Protein AF-0000000077783266 (afdb_homodimer)

Secondary structure (DSSP, 8-state):
-----SGGGS-HHHHHHHHHTS-HHHHHHGGGT-GGGTTGGGG-SEEEEEGGGSGGG-HHHHHHHHHHHHHH-TT---SEEEEE--SB--TTHHHHHHHHHHT--SEEEEE---EEE-TTT--EEE--EEPPGGGGG-SS-SEEEEESEEE---SS----TT--EEEEESPEESSTTHHHHHHHT-TT--EEEEE--TT--STT-S-SEEEEE-SS--EEEE-----S-----TT--EEEEEE-TT--EEEE--TTEEEEEEE--TT--EEEE---S-SS--TT-HHHHHHHHHHHHHTTT-SEEEE-HHHHHHHHHHHTTS-PPP-TT--EEEEEEEGGGGGGHHHHHTT-TT--EEEEEEE--TT--PPP------HHHHHT--EEEEEEE----HHHHHHHHHHHHH-TT--EEEEEEESS--SS-HHHHHHHHHTSPPSSTT-EEEEEEE--/-----SGGGS-HHHHHHHHHTS-HHHHHHGGGT-GGGTTGGGG-SEEEEEGGGSGGG-HHHHHHHHHHHHHH-TT---SEEEEE--SB--TTHHHHHHHHHHT--SEEEEE---EEE-TTT--EEE--EEPPGGGGG-SS-SEEEEESEEE---SS----TT--EEEEESPEESSTTHHHHHHHT-TT--EEEEE--TT--STT---SEEEEE-SS--EEEE-----S-----S---EEEEEE-TT--EEEE--TTEEEEEEE--TT--EEEE---S-SS--TT-HHHHHHHHHHHHHTTT-SEEEE-HHHHHHHHHHHTTS-PPP-TT--EEEEEEEGGGGGGHHHHHTT-TT--EEEEEEE--TT-----------HHHHHT--EEEEEEE----HHHHHHHHHHHHH-TT--EEEEEEESS--SS-HHHHHHHHHTSPPSSTT-EEEEEEE--

Organism: Raphanus sativus (NCBI:txid3726)

Solvent-accessible surface area (backbone atoms only — not comparable to full-atom values): 46534 Å² total; per-residue (Å²): 127,79,85,72,65,62,68,77,70,44,57,65,71,58,45,26,52,56,37,44,74,36,53,37,66,58,26,50,57,43,24,74,73,36,84,81,29,54,60,42,54,56,66,24,44,37,43,40,45,48,38,83,75,37,60,89,50,41,60,64,58,55,50,52,50,50,48,49,44,57,61,74,42,68,81,56,52,34,43,37,36,34,39,37,54,49,55,48,58,51,91,65,47,64,60,52,52,43,54,50,55,72,35,45,24,29,30,43,36,41,36,41,24,46,24,35,64,41,82,88,69,64,43,77,39,84,40,75,49,62,57,52,67,66,62,41,54,32,68,42,31,32,34,42,34,38,29,34,28,24,40,58,76,70,87,56,83,44,40,22,68,45,25,30,35,40,34,36,35,35,47,42,50,70,46,55,57,30,57,26,48,55,45,54,17,22,72,50,23,30,36,40,37,43,30,70,54,71,65,62,84,61,82,90,56,69,66,48,41,45,39,48,43,31,80,41,26,29,34,42,35,26,50,54,73,78,52,91,70,77,57,68,54,89,62,67,56,22,29,40,36,40,37,24,46,44,21,28,35,39,35,42,23,44,57,45,33,51,40,59,45,64,40,61,48,78,42,34,36,35,39,34,39,38,33,43,59,32,83,75,78,51,83,83,38,61,69,60,50,49,45,52,44,52,32,51,55,51,54,28,68,21,34,32,40,35,38,27,42,58,28,47,53,41,50,55,57,40,52,76,72,43,74,73,64,63,19,65,53,21,32,36,40,36,38,31,38,44,54,91,47,50,54,47,45,40,68,55,47,44,27,26,49,42,26,26,35,38,37,41,30,59,49,76,56,92,78,65,75,74,83,69,65,85,77,69,78,31,58,10,28,64,71,36,25,29,35,39,33,42,39,71,35,66,72,85,50,71,65,54,48,50,53,53,47,47,49,36,50,53,17,45,47,25,42,36,42,33,41,24,33,47,81,57,95,52,94,67,50,70,67,56,52,51,54,58,60,68,65,52,68,53,51,17,88,71,45,41,80,42,81,40,73,48,83,103,127,79,82,72,67,62,68,75,70,44,58,65,69,55,45,26,54,58,38,44,74,36,54,38,66,58,25,49,58,43,21,73,73,36,85,81,28,53,59,43,52,57,66,24,45,37,43,41,46,48,38,83,75,38,61,89,51,43,59,65,58,56,50,51,51,50,48,49,46,57,61,73,42,68,81,57,50,34,43,36,36,33,39,36,53,50,55,49,58,49,91,64,47,63,60,51,50,43,54,51,54,72,36,46,24,29,30,42,36,41,36,39,26,46,24,33,66,40,83,89,70,62,44,78,38,86,40,76,48,61,58,52,66,66,63,42,54,33,67,43,30,31,34,40,32,38,28,35,27,24,41,59,76,70,87,57,82,44,40,23,67,44,25,29,34,42,35,34,36,34,47,42,50,71,46,56,57,30,57,26,47,54,46,54,17,23,72,51,24,31,35,40,34,44,30,68,54,68,62,62,83,60,83,90,58,68,68,48,42,44,40,47,44,32,80,41,26,29,34,41,36,25,49,54,70,78,54,92,66,73,60,67,45,74,84,59,54,22,31,39,37,40,37,25,46,43,22,30,35,40,33,42,24,42,56,45,33,51,40,57,44,63,41,61,48,77,43,36,36,35,39,34,40,39,32,40,59,32,80,74,78,52,83,83,39,61,68,59,51,48,44,50,45,52,32,52,55,52,54,27,69,22,33,32,41,35,38,28,42,57,26,47,53,41,49,55,58,42,51,76,72,43,74,73,63,63,20,63,52,21,32,35,39,35,37,32,39,42,52,90,48,50,54,45,46,40,68,55,47,45,27,26,48,42,25,26,36,39,38,40,29,57,50,78,56,91,76,65,75,73,84,70,63,84,77,67,77,32,58,11,27,64,70,37,25,29,35,39,31,43,38,71,36,66,72,85,50,70,65,53,48,52,54,53,47,48,49,36,51,54,17,45,49,26,43,34,41,34,42,22,33,48,82,57,95,53,93,68,50,69,69,57,51,51,54,58,59,68,65,51,66,54,51,16,86,73,44,41,80,43,81,39,75,48,84,100

Nearest PDB structures (foldseek):
  1k5d-assembly1_C  TM=3.546E-01  e=2.169E-01  Schizosaccharomyces pombe
  5d3i-assembly1_A  TM=2.621E-01  e=6.698E-02  Mus musculus
  4kxf-assembly11_D  TM=2.596E-01  e=1.600E-03  Mus musculus
  2z81-assembly1_A  TM=3.121E-01  e=1.934E-01  Mus musculus
  5d3i-assembly1_A  TM=3.052E-01  e=2.991E-01  Mus musculus

InterPro domains:
  IPR001810 F-box domain [PF00646] (7-44)
  IPR001810 F-box domain [PS50181] (4-40)
  IPR006566 FBD domain [PF08387] (375-419)
  IPR006566 FBD domain [SM00579] (379-452)
  IPR036047 F-box-like domain superfamily [SSF81383] (3-56)
  IPR050232 F-box/LRR-repeat protein 13/AtMIF1-like [PTHR31900] (6-435)
  IPR053781 F-box/LRR-repeat protein 13-like, F-box domain [cd22160] (7-41)
  IPR055411 F-box/LRR-repeat protein 15/At3g58940/PEG3-like, LRR domain [PF24758] (130-255)

Structure (mmCIF, N/CA/C/O backbone):
data_AF-0000000077783266-model_v1
#
loop_
_entity.id
_entity.type
_entity.pdbx_description
1 polymer 'FBD-associated F-box protein At5g27750'
#
loop_
_atom_site.group_PDB
_atom_site.id
_atom_site.type_symbol
_atom_site.label_atom_id
_atom_site.label_alt_id
_atom_site.label_comp_id
_atom_site.label_asym_id
_a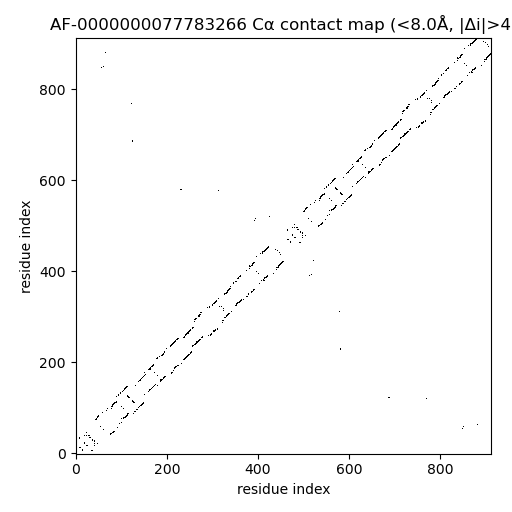tom_site.label_entity_id
_atom_site.label_seq_id
_atom_site.pdbx_PDB_ins_code
_atom_site.Cartn_x
_atom_site.Cartn_y
_atom_site.Cartn_z
_atom_site.occupancy
_atom_site.B_iso_or_equiv
_atom_site.auth_seq_id
_atom_site.auth_comp_id
_atom_site.auth_asym_id
_atom_site.auth_atom_id
_atom_site.pdbx_PDB_model_num
ATOM 1 N N . MET A 1 1 ? 19.672 -2.213 43.438 1 26.56 1 MET A N 1
ATOM 2 C CA . MET A 1 1 ? 20.766 -2.648 42.562 1 26.56 1 MET A CA 1
ATOM 3 C C . MET A 1 1 ? 20.703 -1.941 41.219 1 26.56 1 MET A C 1
ATOM 5 O O . MET A 1 1 ? 19.641 -1.866 40.594 1 26.56 1 MET A O 1
ATOM 9 N N . PRO A 1 2 ? 21.516 -0.961 40.844 1 36.72 2 PRO A N 1
ATOM 10 C CA . PRO A 1 2 ? 21.5 -0.165 39.625 1 36.72 2 PRO A CA 1
ATOM 11 C C . PRO A 1 2 ? 21.391 -1.023 38.375 1 36.72 2 PRO A C 1
ATOM 13 O O . PRO A 1 2 ? 21.891 -2.156 38.344 1 36.72 2 PRO A O 1
ATOM 16 N N . ARG A 1 3 ? 20.219 -1.166 37.781 1 40.56 3 ARG A N 1
ATOM 17 C CA . ARG A 1 3 ? 20 -2.037 36.625 1 40.56 3 ARG A CA 1
ATOM 18 C C . ARG A 1 3 ? 21.234 -2.07 35.719 1 40.56 3 ARG A C 1
ATOM 20 O O . ARG A 1 3 ? 21.703 -1.026 35.25 1 40.56 3 ARG A O 1
ATOM 27 N N . CYS A 1 4 ? 22.203 -2.809 35.938 1 37.25 4 CYS A N 1
ATOM 28 C CA . CYS A 1 4 ? 23.484 -3.08 35.312 1 37.25 4 CYS A CA 1
ATOM 29 C C . CYS A 1 4 ? 23.312 -3.291 33.812 1 37.25 4 CYS A C 1
ATOM 31 O O . CYS A 1 4 ? 22.547 -4.152 33.375 1 37.25 4 CYS A O 1
ATOM 33 N N . ASP A 1 5 ? 23.281 -2.215 32.969 1 49.34 5 ASP A N 1
ATOM 34 C CA . ASP A 1 5 ? 23.406 -2.221 31.531 1 49.34 5 ASP A CA 1
ATOM 35 C C . ASP A 1 5 ? 24.422 -3.26 31.062 1 49.34 5 ASP A C 1
ATOM 37 O O . ASP A 1 5 ? 25.625 -2.992 31.047 1 49.34 5 ASP A O 1
ATOM 41 N N . MET A 1 6 ? 24.234 -4.512 31.203 1 52.47 6 MET A N 1
ATOM 42 C CA . MET A 1 6 ? 25.078 -5.641 30.812 1 52.47 6 MET A CA 1
ATOM 43 C C . MET A 1 6 ? 25.562 -5.477 29.375 1 52.47 6 MET A C 1
ATOM 45 O O . MET A 1 6 ? 26.672 -5.91 29.047 1 52.47 6 MET A O 1
ATOM 49 N N . ILE A 1 7 ? 24.828 -4.875 28.609 1 56.84 7 ILE A N 1
ATOM 50 C CA . ILE A 1 7 ? 25.234 -4.789 27.203 1 56.84 7 ILE A CA 1
ATOM 51 C C . ILE A 1 7 ? 26.406 -3.824 27.062 1 56.84 7 ILE A C 1
ATOM 53 O O . ILE A 1 7 ? 27.312 -4.051 26.25 1 56.84 7 ILE A O 1
ATOM 57 N N . SER A 1 8 ? 26.453 -2.848 27.938 1 58.94 8 SER A N 1
ATOM 58 C CA . SER A 1 8 ? 27.531 -1.859 27.891 1 58.94 8 SER A CA 1
ATOM 59 C C . SER A 1 8 ? 28.859 -2.465 28.328 1 58.94 8 SER A C 1
ATOM 61 O O . SER A 1 8 ? 29.922 -1.907 28.047 1 58.94 8 SER A O 1
ATOM 63 N N . ALA A 1 9 ? 28.781 -3.646 28.984 1 61.06 9 ALA A N 1
ATOM 64 C CA . ALA A 1 9 ? 30 -4.305 29.422 1 61.06 9 ALA A CA 1
ATOM 65 C C . ALA A 1 9 ? 30.594 -5.16 28.297 1 61.06 9 ALA A C 1
ATOM 67 O O . ALA A 1 9 ? 31.734 -5.621 28.391 1 61.06 9 ALA A O 1
ATOM 68 N N . LEU A 1 10 ? 29.891 -5.332 27.281 1 62.03 10 LEU A N 1
ATOM 69 C CA . LEU A 1 10 ? 30.375 -6.164 26.188 1 62.03 10 LEU A CA 1
ATOM 70 C C . LEU A 1 10 ? 31.422 -5.426 25.359 1 62.03 10 LEU A C 1
ATOM 72 O O . LEU A 1 10 ? 31.438 -4.195 25.312 1 62.03 10 LEU A O 1
ATOM 76 N N . PRO A 1 11 ? 32.531 -6.273 24.953 1 68.62 11 PRO A N 1
ATOM 77 C CA . PRO A 1 11 ? 33.5 -5.645 24.062 1 68.62 11 PRO A CA 1
ATOM 78 C C . PRO A 1 11 ? 32.844 -4.938 22.875 1 68.62 11 PRO A C 1
ATOM 80 O O . PRO A 1 11 ? 31.781 -5.344 22.422 1 68.62 11 PRO A O 1
ATOM 83 N N . GLU A 1 12 ? 33.5 -3.848 22.453 1 68.88 12 GLU A N 1
ATOM 84 C CA . GLU A 1 12 ? 32.969 -2.961 21.406 1 68.88 12 GLU A CA 1
ATOM 85 C C . GLU A 1 12 ? 32.625 -3.738 20.141 1 68.88 12 GLU A C 1
ATOM 87 O O . GLU A 1 12 ? 31.578 -3.518 19.547 1 68.88 12 GLU A O 1
ATOM 92 N N . PRO A 1 13 ? 33.531 -4.734 19.859 1 66.69 13 PRO A N 1
ATOM 93 C CA . PRO A 1 13 ? 33.188 -5.457 18.625 1 66.69 13 PRO A CA 1
ATOM 94 C C . PRO A 1 13 ? 31.891 -6.238 18.719 1 66.69 13 PRO A C 1
ATOM 96 O O . PRO A 1 13 ? 31.156 -6.344 17.734 1 66.69 13 PRO A O 1
ATOM 99 N N . LEU A 1 14 ? 31.672 -6.684 19.844 1 67.69 14 LEU A N 1
ATOM 100 C CA . LEU A 1 14 ? 30.453 -7.453 20.031 1 67.69 14 LEU A CA 1
ATOM 101 C C . LEU A 1 14 ? 29.219 -6.539 20.031 1 67.69 14 LEU A C 1
ATOM 103 O O . LEU A 1 14 ? 28.172 -6.902 19.5 1 67.69 14 LEU A O 1
ATOM 107 N N . ILE A 1 15 ? 29.422 -5.406 20.641 1 66.69 15 ILE A N 1
ATOM 108 C CA . ILE A 1 15 ? 28.312 -4.453 20.688 1 66.69 15 ILE A CA 1
ATOM 109 C C . ILE A 1 15 ? 27.984 -4.008 19.266 1 66.69 15 ILE A C 1
ATOM 111 O O . ILE A 1 15 ? 26.812 -3.961 18.891 1 66.69 15 ILE A O 1
ATOM 115 N N . THR A 1 16 ? 29.031 -3.842 18.516 1 68.88 16 THR A N 1
ATOM 116 C CA . THR A 1 16 ? 28.828 -3.398 17.141 1 68.88 16 THR A CA 1
ATOM 117 C C . THR A 1 16 ? 28.109 -4.473 16.328 1 68.88 16 THR A C 1
ATOM 119 O O . THR A 1 16 ? 27.266 -4.16 15.484 1 68.88 16 THR A O 1
ATOM 122 N N . LYS A 1 17 ? 28.453 -5.648 16.703 1 68.25 17 LYS A N 1
ATOM 123 C CA . LYS A 1 17 ? 27.812 -6.758 16 1 68.25 17 LYS A CA 1
ATOM 124 C C . LYS A 1 17 ? 26.328 -6.824 16.328 1 68.25 17 LYS A C 1
ATOM 126 O O . LYS A 1 17 ? 25.5 -7.02 15.438 1 68.25 17 LYS A O 1
ATOM 131 N N . ILE A 1 18 ? 26.031 -6.609 17.547 1 65.31 18 ILE A N 1
ATOM 132 C CA . ILE A 1 18 ? 24.641 -6.637 17.984 1 65.31 18 ILE A CA 1
ATOM 133 C C . ILE A 1 18 ? 23.875 -5.512 17.297 1 65.31 18 ILE A C 1
ATOM 135 O O . ILE A 1 18 ? 22.75 -5.727 16.812 1 65.31 18 ILE A O 1
ATOM 139 N N . LEU A 1 19 ? 24.531 -4.414 17.234 1 71.06 19 LEU A N 1
ATOM 140 C CA . LEU A 1 19 ? 23.875 -3.234 16.688 1 71.06 19 LEU A CA 1
ATOM 141 C C . LEU A 1 19 ? 23.672 -3.375 15.18 1 71.06 19 LEU A C 1
ATOM 143 O O . LEU A 1 19 ? 22.766 -2.76 14.609 1 71.06 19 LEU A O 1
ATOM 147 N N . SER A 1 20 ? 24.438 -4.27 14.633 1 68.5 20 SER A N 1
ATOM 148 C CA . SER A 1 20 ? 24.359 -4.449 13.18 1 68.5 20 SER A CA 1
ATOM 149 C C . SER A 1 20 ? 23.078 -5.164 12.781 1 68.5 20 SER A C 1
ATOM 151 O O . SER A 1 20 ? 22.656 -5.094 11.625 1 68.5 20 SER A O 1
ATOM 153 N N . TYR A 1 21 ? 22.516 -5.742 13.812 1 64.38 21 TYR A N 1
ATOM 154 C CA . TYR A 1 21 ? 21.297 -6.48 13.531 1 64.38 21 TYR A CA 1
ATOM 155 C C . TYR A 1 21 ? 20.062 -5.598 13.727 1 64.38 21 TYR A C 1
ATOM 157 O O . TYR A 1 21 ? 18.938 -6.008 13.43 1 64.38 21 TYR A O 1
ATOM 165 N N . LEU A 1 22 ? 20.375 -4.484 14.156 1 65.81 22 LEU A N 1
ATOM 166 C CA . LEU A 1 22 ? 19.266 -3.57 14.43 1 65.81 22 LEU A CA 1
ATOM 167 C C . LEU A 1 22 ? 19.172 -2.506 13.344 1 65.81 22 LEU A C 1
ATOM 169 O O . LEU A 1 22 ? 20.172 -2.102 12.766 1 65.81 22 LEU A O 1
ATOM 173 N N . PRO A 1 23 ? 17.828 -2.229 13.109 1 67.44 23 PRO A N 1
ATOM 174 C CA . PRO A 1 23 ? 17.719 -1.029 12.273 1 67.44 23 PRO A CA 1
ATOM 175 C C . PRO A 1 23 ? 18.5 0.156 12.844 1 67.44 23 PRO A C 1
ATOM 177 O O . PRO A 1 23 ? 18.625 0.287 14.062 1 67.44 23 PRO A O 1
ATOM 180 N N . THR A 1 24 ? 19.125 0.88 11.914 1 73.12 24 THR A N 1
ATOM 181 C CA . THR A 1 24 ? 20.016 1.979 12.273 1 73.12 24 THR A CA 1
ATOM 182 C C . THR A 1 24 ? 19.359 2.896 13.297 1 73.12 24 THR A C 1
ATOM 184 O O . THR A 1 24 ? 20.016 3.367 14.234 1 73.12 24 THR A O 1
ATOM 187 N N . LYS A 1 25 ? 18.078 3.061 13.227 1 71.31 25 LYS A N 1
ATOM 188 C CA . LYS A 1 25 ? 17.359 3.924 14.164 1 71.31 25 LYS A CA 1
ATOM 189 C C . LYS A 1 25 ? 17.547 3.445 15.602 1 71.31 25 LYS A C 1
ATOM 191 O O . LYS A 1 25 ? 17.781 4.254 16.5 1 71.31 25 LYS A O 1
ATOM 196 N N . HIS A 1 26 ? 17.484 2.174 15.656 1 67.69 26 HIS A N 1
ATOM 197 C CA . HIS A 1 26 ? 17.609 1.614 17 1 67.69 26 HIS A CA 1
ATOM 198 C C . HIS A 1 26 ? 19.062 1.688 17.484 1 67.69 26 HIS A C 1
ATOM 200 O O . HIS A 1 26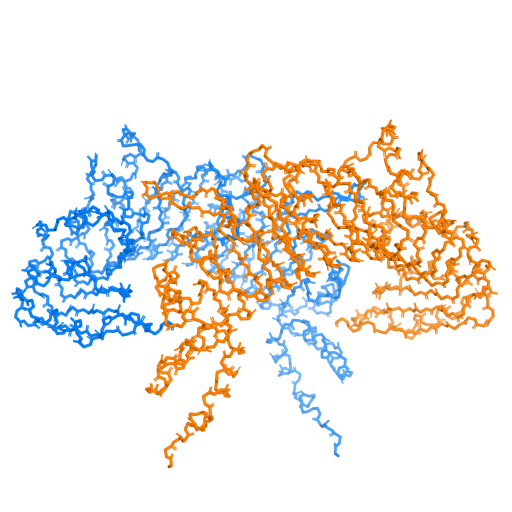 ? 19.297 1.911 18.672 1 67.69 26 HIS A O 1
ATOM 206 N N . SER A 1 27 ? 19.922 1.559 16.531 1 69.38 27 SER A N 1
ATOM 207 C CA . SER A 1 27 ? 21.328 1.685 16.891 1 69.38 27 SER A CA 1
ATOM 208 C C . SER A 1 27 ? 21.656 3.092 17.391 1 69.38 27 SER A C 1
ATOM 210 O O . SER A 1 27 ? 22.391 3.26 18.359 1 69.38 27 SER A O 1
ATOM 212 N N . VAL A 1 28 ? 21 4.02 16.781 1 68.75 28 VAL A N 1
ATOM 213 C CA . VAL A 1 28 ? 21.234 5.422 17.125 1 68.75 28 VAL A CA 1
ATOM 214 C C . VAL A 1 28 ? 20.641 5.715 18.5 1 68.75 28 VAL A C 1
ATOM 216 O O . VAL A 1 28 ? 21.25 6.445 19.297 1 68.75 28 VAL A O 1
ATOM 219 N N . THR A 1 29 ? 19.531 5.109 18.672 1 68.12 29 THR A N 1
ATOM 220 C CA . THR A 1 29 ? 18.859 5.367 19.938 1 68.12 29 THR A CA 1
ATOM 221 C C . THR A 1 29 ? 19.703 4.867 21.109 1 68.12 29 THR A C 1
ATOM 223 O O . THR A 1 29 ? 19.594 5.375 22.219 1 68.12 29 THR A O 1
ATOM 226 N N . THR A 1 30 ? 20.5 3.916 20.812 1 64.75 30 THR A N 1
ATOM 227 C CA . THR A 1 30 ? 21.344 3.398 21.875 1 64.75 30 THR A CA 1
ATOM 228 C C . THR A 1 30 ? 22.391 4.434 22.297 1 64.75 30 THR A C 1
ATOM 230 O O . THR A 1 30 ? 22.984 4.324 23.359 1 64.75 30 THR A O 1
ATOM 233 N N . SER A 1 31 ? 22.547 5.461 21.453 1 63.69 31 SER A N 1
ATOM 234 C CA . SER A 1 31 ? 23.562 6.477 21.703 1 63.69 31 SER A CA 1
ATOM 235 C C . SER A 1 31 ? 23.25 7.262 22.969 1 63.69 31 SER A C 1
ATOM 237 O O . SER A 1 31 ? 24.125 7.883 23.562 1 63.69 31 SER A O 1
ATOM 239 N N . VAL A 1 32 ? 21.953 7.156 23.312 1 59.75 32 VAL A N 1
ATOM 240 C CA . VAL A 1 32 ? 21.547 7.961 24.453 1 59.75 32 VAL A CA 1
ATOM 241 C C . VAL A 1 32 ? 21.688 7.152 25.734 1 59.75 32 VAL A C 1
ATOM 243 O O . VAL A 1 32 ? 21.562 7.691 26.844 1 59.75 32 VAL A O 1
ATOM 246 N N . LEU A 1 33 ? 21.969 5.879 25.562 1 56.41 33 LEU A N 1
ATOM 247 C CA . LEU A 1 33 ? 21.984 5 26.719 1 56.41 33 LEU A CA 1
ATOM 248 C C . LEU A 1 33 ? 23.219 5.234 27.578 1 56.41 33 LEU A C 1
ATOM 250 O O . LEU A 1 33 ? 23.156 5.188 28.797 1 56.41 33 LEU A O 1
ATOM 254 N N . SER A 1 34 ? 24.375 5.375 26.906 1 60.31 34 SER A N 1
ATOM 255 C CA . SER A 1 34 ? 25.625 5.621 27.625 1 60.31 34 SER A CA 1
ATOM 256 C C . SER A 1 34 ? 26.594 6.422 26.766 1 60.31 34 SER A C 1
ATOM 258 O O . SER A 1 34 ? 26.469 6.473 25.531 1 60.31 34 SER A O 1
ATOM 260 N N . THR A 1 35 ? 27.391 7.262 27.359 1 63.53 35 THR A N 1
ATOM 261 C CA . THR A 1 35 ? 28.422 8.023 26.672 1 63.53 35 THR A CA 1
ATOM 262 C C . THR A 1 35 ? 29.266 7.109 25.797 1 63.53 35 THR A C 1
ATOM 264 O O . THR A 1 35 ? 29.766 7.531 24.734 1 63.53 35 THR A O 1
ATOM 267 N N . ARG A 1 36 ? 29.375 5.848 26.219 1 64.56 36 ARG A N 1
ATOM 268 C CA . ARG A 1 36 ? 30.172 4.891 25.469 1 64.56 36 ARG A CA 1
ATOM 269 C C . ARG A 1 36 ? 29.5 4.543 24.141 1 64.56 36 ARG A C 1
ATOM 271 O O . ARG A 1 36 ? 30.156 4.191 23.172 1 64.56 36 ARG A O 1
ATOM 278 N N . TRP A 1 37 ? 28.219 4.812 24.234 1 63.22 37 TRP A N 1
ATOM 279 C CA . TRP A 1 37 ? 27.453 4.34 23.094 1 63.22 37 TRP A CA 1
ATOM 280 C C . TRP A 1 37 ? 27.219 5.461 22.078 1 63.22 37 TRP A C 1
ATOM 282 O O . TRP A 1 37 ? 26.656 5.234 21.016 1 63.22 37 TRP A O 1
ATOM 292 N N . LYS A 1 38 ? 27.703 6.562 22.438 1 67.19 38 LYS A N 1
ATOM 293 C CA . LYS A 1 38 ? 27.359 7.766 21.688 1 67.19 38 LYS A CA 1
ATOM 294 C C . LYS A 1 38 ? 27.734 7.617 20.203 1 67.19 38 LYS A C 1
ATOM 296 O O . LYS A 1 38 ? 26.969 8.016 19.328 1 67.19 38 LYS A O 1
ATOM 301 N N . ASN A 1 39 ? 28.953 6.844 19.938 1 67.19 39 ASN A N 1
ATOM 302 C CA . ASN A 1 39 ? 29.422 6.805 18.562 1 67.19 39 ASN A CA 1
ATOM 303 C C . ASN A 1 39 ? 29.5 5.375 18.031 1 67.19 39 ASN A C 1
ATOM 305 O O . ASN A 1 39 ? 30.016 5.137 16.938 1 67.19 39 ASN A O 1
ATOM 309 N N . LEU A 1 40 ? 28.938 4.508 18.812 1 71.31 40 LEU A N 1
ATOM 310 C CA . LEU A 1 40 ? 29.094 3.109 18.438 1 71.31 40 LEU A CA 1
ATOM 311 C C . LEU A 1 40 ? 28.328 2.807 17.156 1 71.31 40 LEU A C 1
ATOM 313 O O . LEU A 1 40 ? 28.734 1.938 16.375 1 71.31 40 LEU A O 1
ATOM 317 N N . TRP A 1 41 ? 27.281 3.521 17.062 1 69.19 41 TRP A N 1
ATOM 318 C CA . TRP A 1 41 ? 26.469 3.277 15.867 1 69.19 41 TRP A CA 1
ATOM 319 C C . TRP A 1 41 ? 27.266 3.617 14.602 1 69.19 41 TRP A C 1
ATOM 321 O O . TRP A 1 41 ? 27 3.072 13.531 1 69.19 41 TRP A O 1
ATOM 331 N N . LEU A 1 42 ? 28.312 4.336 14.773 1 71.19 42 LEU A N 1
ATOM 332 C CA . LEU A 1 42 ? 29.125 4.758 13.648 1 71.19 42 LEU A CA 1
ATOM 333 C C . LEU A 1 42 ? 30.094 3.648 13.242 1 71.19 42 LEU A C 1
ATOM 335 O O . LEU A 1 42 ? 30.656 3.682 12.141 1 71.19 42 LEU A O 1
ATOM 339 N N . THR A 1 43 ? 30.219 2.676 14.008 1 70.25 43 THR A N 1
ATOM 340 C CA . THR A 1 43 ? 31.188 1.63 13.727 1 70.25 43 THR A CA 1
ATOM 341 C C . THR A 1 43 ? 30.484 0.347 13.281 1 70.25 43 THR A C 1
ATOM 343 O O . THR A 1 43 ? 31.141 -0.662 13.008 1 70.25 43 THR A O 1
ATOM 346 N N . VAL A 1 44 ? 29.25 0.384 13.188 1 73.75 44 VAL A N 1
ATOM 347 C CA . VAL A 1 44 ? 28.484 -0.77 12.727 1 73.75 44 VAL A CA 1
ATOM 348 C C . VAL A 1 44 ? 28.625 -0.914 11.211 1 73.75 44 VAL A C 1
ATOM 350 O O . VAL A 1 44 ? 28.391 0.036 10.461 1 73.75 44 VAL A O 1
ATOM 353 N N . PRO A 1 45 ? 29.109 -2.102 10.781 1 78.5 45 PRO A N 1
ATOM 354 C CA . PRO A 1 45 ? 29.328 -2.266 9.344 1 78.5 45 PRO A CA 1
ATOM 355 C C . PRO A 1 45 ? 28.031 -2.486 8.57 1 78.5 45 PRO A C 1
ATOM 357 O O . PRO A 1 45 ? 27.969 -3.355 7.699 1 78.5 45 PRO A O 1
ATOM 360 N N . ALA A 1 46 ? 26.969 -2.035 9.055 1 81.94 46 ALA A N 1
ATOM 361 C CA . ALA A 1 46 ? 25.672 -2.117 8.375 1 81.94 46 ALA A CA 1
ATOM 362 C C . ALA A 1 46 ? 24.906 -0.801 8.492 1 81.94 46 ALA A C 1
ATOM 364 O O . ALA A 1 46 ? 24.969 -0.131 9.531 1 81.94 46 ALA A O 1
ATOM 365 N N . LEU A 1 47 ? 24.359 -0.469 7.406 1 83.44 47 LEU A N 1
ATOM 366 C CA . LEU A 1 47 ? 23.531 0.738 7.363 1 83.44 47 LEU A CA 1
ATOM 367 C C . LEU A 1 47 ? 22.141 0.427 6.852 1 83.44 47 LEU A C 1
ATOM 369 O O . LEU A 1 47 ? 21.953 0.081 5.68 1 83.44 47 LEU A O 1
ATOM 373 N N . VAL A 1 48 ? 21.219 0.324 7.742 1 86 48 VAL A N 1
ATOM 374 C CA . VAL A 1 48 ? 19.812 0.15 7.367 1 86 48 VAL A CA 1
ATOM 375 C C . VAL A 1 48 ? 19.031 1.402 7.734 1 86 48 VAL A C 1
ATOM 377 O O . VAL A 1 48 ? 18.766 1.655 8.914 1 86 48 VAL A O 1
ATOM 380 N N . LEU A 1 49 ? 18.703 2.172 6.695 1 85.38 49 LEU A N 1
ATOM 381 C CA . LEU A 1 49 ? 18.062 3.465 6.914 1 85.38 49 LEU A CA 1
ATOM 382 C C . LEU A 1 49 ? 16.719 3.523 6.223 1 85.38 49 LEU A C 1
ATOM 384 O O . LEU A 1 49 ? 16.594 3.17 5.047 1 85.38 49 LEU A O 1
ATOM 388 N N . ASN A 1 50 ? 15.68 3.889 6.93 1 83.25 50 ASN A N 1
ATOM 389 C CA . ASN A 1 50 ? 14.344 4.199 6.426 1 83.25 50 ASN A CA 1
ATOM 390 C C . ASN A 1 50 ? 13.914 5.609 6.809 1 83.25 50 ASN A C 1
ATOM 392 O O . ASN A 1 50 ? 13.844 5.941 7.996 1 83.25 50 ASN A O 1
ATOM 396 N N . ARG A 1 51 ? 13.664 6.402 5.844 1 81.5 51 ARG A N 1
ATOM 397 C CA . ARG A 1 51 ? 13.273 7.793 6.074 1 81.5 51 ARG A CA 1
ATOM 398 C C . ARG A 1 51 ? 12.125 7.883 7.066 1 81.5 51 ARG A C 1
ATOM 400 O O . ARG A 1 51 ? 12.078 8.797 7.891 1 81.5 51 ARG A O 1
ATOM 407 N N . ARG A 1 52 ? 11.242 6.906 7.047 1 74.56 52 ARG A N 1
ATOM 408 C CA . ARG A 1 52 ? 10.055 6.922 7.898 1 74.56 52 ARG A CA 1
ATOM 409 C C . ARG A 1 52 ? 10.43 6.762 9.367 1 74.56 52 ARG A C 1
ATOM 411 O O . ARG A 1 52 ? 9.633 7.066 10.258 1 74.56 52 ARG A O 1
ATOM 418 N N . ASP A 1 53 ? 11.641 6.363 9.531 1 72.69 53 ASP A N 1
ATOM 419 C CA . ASP A 1 53 ? 12.078 6.141 10.898 1 72.69 53 ASP A CA 1
ATOM 420 C C . ASP A 1 53 ? 12.594 7.434 11.531 1 72.69 53 ASP A C 1
ATOM 422 O O . ASP A 1 53 ? 12.836 7.492 12.734 1 72.69 53 ASP A O 1
ATOM 426 N N . PHE A 1 54 ? 12.75 8.414 10.648 1 72.69 54 PHE A N 1
ATOM 427 C CA . PHE A 1 54 ? 13.297 9.672 11.148 1 72.69 54 PHE A CA 1
ATOM 428 C C . PHE A 1 54 ? 12.18 10.617 11.57 1 72.69 54 PHE A C 1
ATOM 430 O O . PHE A 1 54 ? 11.078 10.578 11.008 1 72.69 54 PHE A O 1
ATOM 437 N N . PRO A 1 55 ? 12.562 11.258 12.539 1 63.28 55 PRO A N 1
ATOM 438 C CA . PRO A 1 55 ? 11.562 12.219 13.008 1 63.28 55 PRO A CA 1
ATOM 439 C C . PRO A 1 55 ? 10.984 13.07 11.875 1 63.28 55 PRO A C 1
ATOM 441 O O . PRO A 1 55 ? 11.742 13.68 11.117 1 63.28 55 PRO A O 1
ATOM 444 N N . TYR A 1 56 ? 9.852 13.039 11.773 1 62.28 56 TYR A N 1
ATOM 445 C CA . TYR A 1 56 ? 9.023 13.859 10.891 1 62.28 56 TYR A CA 1
ATOM 446 C C . TYR A 1 56 ? 9.414 13.648 9.43 1 62.28 56 TYR A C 1
ATOM 448 O O . TYR A 1 56 ? 9.031 14.438 8.562 1 62.28 56 TYR A O 1
ATOM 456 N N . GLY A 1 57 ? 10.305 12.727 9.203 1 58.34 57 GLY A N 1
ATOM 457 C CA . GLY A 1 57 ? 10.695 12.406 7.844 1 58.34 57 GLY A CA 1
ATOM 458 C C . GLY A 1 57 ? 11.477 13.523 7.172 1 58.34 57 GLY A C 1
ATOM 459 O O . GLY A 1 57 ? 11.453 13.656 5.945 1 58.34 57 GLY A O 1
ATOM 460 N N . GLN A 1 58 ? 12.102 14.359 7.965 1 70.19 58 GLN A N 1
ATOM 461 C CA . GLN A 1 58 ? 12.766 15.547 7.43 1 70.19 58 GLN A CA 1
ATOM 462 C C . GLN A 1 58 ? 14.047 15.172 6.691 1 70.19 58 GLN A C 1
ATOM 464 O O . GLN A 1 58 ? 14.914 14.492 7.242 1 70.19 58 GLN A O 1
ATOM 469 N N . ASP A 1 59 ? 14.133 15.633 5.488 1 74.75 59 ASP A N 1
ATOM 470 C CA . ASP A 1 59 ? 15.25 15.352 4.594 1 74.75 59 ASP A CA 1
ATOM 471 C C . ASP A 1 59 ? 16.578 15.695 5.258 1 74.75 59 ASP A C 1
ATOM 473 O O . ASP A 1 59 ? 17.547 14.93 5.168 1 74.75 59 ASP A O 1
ATOM 477 N N . GLN A 1 60 ? 16.578 16.703 6.012 1 73.56 60 GLN A N 1
ATOM 478 C CA . GLN A 1 60 ? 17.828 17.203 6.574 1 73.56 60 GLN A CA 1
ATOM 479 C C . GLN A 1 60 ? 18.359 16.266 7.664 1 73.56 60 GLN A C 1
ATOM 481 O O . GLN A 1 60 ? 19.562 16.094 7.805 1 73.56 60 GLN A O 1
ATOM 486 N N . VAL A 1 61 ? 17.469 15.664 8.297 1 75.38 61 VAL A N 1
ATOM 487 C CA . VAL A 1 61 ? 17.875 14.766 9.375 1 75.38 61 VAL A CA 1
ATOM 488 C C . VAL A 1 61 ? 18.516 13.516 8.781 1 75.38 61 VAL A C 1
ATOM 490 O O . VAL A 1 61 ? 19.562 13.055 9.258 1 75.38 61 VAL A O 1
ATOM 493 N N . VAL A 1 62 ? 17.906 13.094 7.789 1 78.75 62 VAL A N 1
ATOM 494 C CA . VAL A 1 62 ? 18.406 11.891 7.125 1 78.75 62 VAL A CA 1
ATOM 495 C C . VAL A 1 62 ? 19.781 12.156 6.551 1 78.75 62 VAL A C 1
ATOM 497 O O . VAL A 1 62 ? 20.703 11.359 6.746 1 78.75 62 VAL A O 1
ATOM 500 N N . LEU A 1 63 ? 19.922 13.266 5.91 1 81.25 63 LEU A N 1
ATOM 501 C CA . LEU A 1 63 ? 21.188 13.586 5.266 1 81.25 63 LEU A CA 1
ATOM 502 C C . LEU A 1 63 ? 22.281 13.82 6.301 1 81.25 63 LEU A C 1
ATOM 504 O O . LEU A 1 63 ? 23.422 13.391 6.117 1 81.25 63 LEU A O 1
ATOM 508 N N . SER A 1 64 ? 21.953 14.508 7.281 1 77.81 64 SER A N 1
ATOM 509 C CA . SER A 1 64 ? 22.922 14.758 8.344 1 77.81 64 SER A CA 1
ATOM 510 C C . SER A 1 64 ? 23.406 13.461 8.969 1 77.81 64 SER A C 1
ATOM 512 O O . SER A 1 64 ? 24.594 13.305 9.266 1 77.81 64 SER A O 1
ATOM 514 N N . PHE A 1 65 ? 22.531 12.672 9.172 1 78.94 65 PHE A N 1
ATOM 515 C CA . PHE A 1 65 ? 22.859 11.359 9.711 1 78.94 65 PHE A CA 1
ATOM 516 C C . PHE A 1 65 ? 23.812 10.609 8.789 1 78.94 65 PHE A C 1
ATOM 518 O O . PHE A 1 65 ? 24.828 10.07 9.242 1 78.94 65 PHE A O 1
ATOM 525 N N . LEU A 1 66 ? 23.438 10.602 7.586 1 82.12 66 LEU A N 1
ATOM 526 C CA . LEU A 1 66 ? 24.281 9.914 6.609 1 82.12 66 LEU A CA 1
ATOM 527 C C . LEU A 1 66 ? 25.672 10.539 6.551 1 82.12 66 LEU A C 1
ATOM 529 O O . LEU A 1 66 ? 26.672 9.828 6.508 1 82.12 66 LEU A O 1
ATOM 533 N N . ASP A 1 67 ? 25.703 11.773 6.59 1 83.19 67 ASP A N 1
ATOM 534 C CA . ASP A 1 67 ? 26.984 12.477 6.527 1 83.19 67 ASP A CA 1
ATOM 535 C C . ASP A 1 67 ? 27.859 12.133 7.727 1 83.19 67 ASP A C 1
ATOM 537 O O . ASP A 1 67 ? 29.062 11.898 7.578 1 83.19 67 ASP A O 1
ATOM 541 N N . ARG A 1 68 ? 27.297 12.086 8.781 1 77.94 68 ARG A N 1
ATOM 542 C CA . ARG A 1 68 ? 28.047 11.758 9.984 1 77.94 68 ARG A CA 1
ATOM 543 C C . ARG A 1 68 ? 28.625 10.352 9.914 1 77.94 68 ARG A C 1
ATOM 545 O O . ARG A 1 68 ? 29.766 10.109 10.312 1 77.94 68 ARG A O 1
ATOM 552 N N . LEU A 1 69 ? 27.797 9.516 9.492 1 79.31 69 LEU A N 1
ATOM 553 C CA . LEU A 1 69 ? 28.219 8.133 9.344 1 79.31 69 LEU A CA 1
ATOM 554 C C . LEU A 1 69 ? 29.375 8.023 8.344 1 79.31 69 LEU A C 1
ATOM 556 O O . LEU A 1 69 ? 30.375 7.355 8.609 1 79.31 69 LEU A O 1
ATOM 560 N N . LEU A 1 70 ? 29.219 8.75 7.27 1 83 70 LEU A N 1
ATOM 561 C CA . LEU A 1 70 ? 30.188 8.633 6.188 1 83 70 LEU A CA 1
ATOM 562 C C . LEU A 1 70 ? 31.484 9.359 6.535 1 83 70 LEU A C 1
ATOM 564 O O . LEU A 1 70 ? 32.562 8.984 6.062 1 83 70 LEU A O 1
ATOM 568 N N . ASP A 1 71 ? 31.391 10.289 7.449 1 81 71 ASP A N 1
ATOM 569 C CA . ASP A 1 71 ? 32.562 11.086 7.824 1 81 71 ASP A CA 1
ATOM 570 C C . ASP A 1 71 ? 33.344 10.406 8.945 1 81 71 ASP A C 1
ATOM 572 O O . ASP A 1 71 ? 34.562 10.633 9.086 1 81 71 ASP A O 1
ATOM 576 N N . PHE A 1 72 ? 32.719 9.844 9.867 1 75.94 72 PHE A N 1
ATOM 577 C CA . PHE A 1 72 ? 33.344 9.328 11.078 1 75.94 72 PHE A CA 1
ATOM 578 C C . PHE A 1 72 ? 34.438 8.344 10.75 1 75.94 72 PHE A C 1
ATOM 580 O O . PHE A 1 72 ? 35.562 8.461 11.273 1 75.94 72 PHE A O 1
ATOM 587 N N . ASN A 1 73 ? 34.25 7.293 9.906 1 73.31 73 ASN A N 1
ATOM 588 C CA . ASN A 1 73 ? 35.281 6.312 9.539 1 73.31 73 ASN A CA 1
ATOM 589 C C . ASN A 1 73 ? 35.188 5.949 8.062 1 73.31 73 ASN A C 1
ATOM 591 O O . ASN A 1 73 ? 34.625 4.922 7.699 1 73.31 73 ASN A O 1
ATOM 595 N N . PRO A 1 74 ? 35.969 6.84 7.398 1 73.5 74 PRO A N 1
ATOM 596 C CA . PRO A 1 74 ? 35.844 6.629 5.953 1 73.5 74 PRO A CA 1
ATOM 597 C C . PRO A 1 74 ? 36.438 5.281 5.516 1 73.5 74 PRO A C 1
ATOM 599 O O . PRO A 1 74 ? 36.094 4.785 4.438 1 73.5 74 PRO A O 1
ATOM 602 N N . ASP A 1 75 ? 37.219 4.738 6.453 1 74.5 75 ASP A N 1
ATOM 603 C CA . ASP A 1 75 ? 37.875 3.494 6.051 1 74.5 75 ASP A CA 1
ATOM 604 C C . ASP A 1 75 ? 37.031 2.283 6.441 1 74.5 75 ASP A C 1
ATOM 606 O O . ASP A 1 75 ? 37.312 1.16 6.02 1 74.5 75 ASP A O 1
ATOM 610 N N . LEU A 1 76 ? 36 2.527 7.242 1 76.69 76 LEU A N 1
ATOM 611 C CA . LEU A 1 76 ? 35.156 1.42 7.652 1 76.69 76 LEU A CA 1
ATOM 612 C C . LEU A 1 76 ? 34.25 0.966 6.5 1 76.69 76 LEU A C 1
ATOM 614 O O . LEU A 1 76 ? 33.531 1.778 5.902 1 76.69 76 LEU A O 1
ATOM 618 N N . ARG A 1 77 ? 34.406 -0.321 6.223 1 79.19 77 ARG A N 1
ATOM 619 C CA . ARG A 1 77 ? 33.625 -0.874 5.129 1 79.19 77 ARG A CA 1
ATOM 620 C C . ARG A 1 77 ? 32.188 -1.165 5.586 1 79.19 77 ARG A C 1
ATOM 622 O O . ARG A 1 77 ? 31.984 -1.691 6.68 1 79.19 77 ARG A O 1
ATOM 629 N N . LEU A 1 78 ? 31.297 -0.738 4.82 1 84.38 78 LEU A N 1
ATOM 630 C CA . LEU A 1 78 ? 29.891 -1.065 5.047 1 84.38 78 LEU A CA 1
ATOM 631 C C . LEU A 1 78 ? 29.5 -2.352 4.32 1 84.38 78 LEU A C 1
ATOM 633 O O . LEU A 1 78 ? 29.391 -2.365 3.092 1 84.38 78 LEU A O 1
ATOM 637 N N . LEU A 1 79 ? 29.344 -3.412 5 1 87.38 79 LEU A N 1
ATOM 638 C CA . LEU A 1 79 ? 29.078 -4.703 4.375 1 87.38 79 LEU A CA 1
ATOM 639 C C . LEU A 1 79 ? 27.656 -4.762 3.83 1 87.38 79 LEU A C 1
ATOM 641 O O . LEU A 1 79 ? 27.438 -5.203 2.701 1 87.38 79 LEU A O 1
ATOM 645 N N . LYS A 1 80 ? 26.719 -4.309 4.621 1 91.38 80 LYS A N 1
ATOM 646 C CA . LYS A 1 80 ? 25.297 -4.336 4.234 1 91.38 80 LYS A CA 1
ATOM 647 C C . LYS A 1 80 ? 24.688 -2.943 4.32 1 91.38 80 LYS A C 1
ATOM 649 O O . LYS A 1 80 ? 24.734 -2.301 5.371 1 91.38 80 LYS A O 1
ATOM 654 N N . VAL A 1 81 ? 24.156 -2.502 3.195 1 92.75 81 VAL A N 1
ATOM 655 C CA . VAL A 1 81 ? 23.547 -1.177 3.145 1 92.75 81 VAL A CA 1
ATOM 656 C C . VAL A 1 81 ? 22.109 -1.283 2.604 1 92.75 81 VAL A C 1
ATOM 658 O O . VAL A 1 81 ? 21.891 -1.848 1.529 1 92.75 81 VAL A O 1
ATOM 661 N N . LYS A 1 82 ? 21.203 -0.894 3.334 1 93.69 82 LYS A N 1
ATOM 662 C CA . LYS A 1 82 ? 19.812 -0.78 2.912 1 93.69 82 LYS A CA 1
ATOM 663 C C . LYS A 1 82 ? 19.281 0.629 3.152 1 93.69 82 LYS A C 1
ATOM 665 O O . LYS A 1 82 ? 19.25 1.101 4.289 1 93.69 82 LYS A O 1
ATOM 670 N N . LEU A 1 83 ? 18.938 1.291 2.066 1 92.06 83 LEU A N 1
ATOM 671 C CA . LEU A 1 83 ? 18.469 2.67 2.16 1 92.06 83 LEU A CA 1
ATOM 672 C C . LEU A 1 83 ? 17.078 2.818 1.545 1 92.06 83 LEU A C 1
ATOM 674 O O . LEU A 1 83 ? 16.891 2.527 0.363 1 92.06 83 LEU A O 1
ATOM 678 N N . LYS A 1 84 ? 16.125 3.227 2.318 1 88.06 84 LYS A N 1
ATOM 679 C CA . LYS A 1 84 ? 14.773 3.555 1.851 1 88.06 84 LYS A CA 1
ATOM 680 C C . LYS A 1 84 ? 14.461 5.031 2.076 1 88.06 84 LYS A C 1
ATOM 682 O O . LYS A 1 84 ? 14.289 5.465 3.215 1 88.06 84 LYS A O 1
ATOM 687 N N . CYS A 1 85 ? 14.422 5.762 1.006 1 78.25 85 CYS A N 1
ATOM 688 C CA . CYS A 1 85 ? 14.32 7.211 1.128 1 78.25 85 CYS A CA 1
ATOM 689 C C . CYS A 1 85 ? 12.875 7.668 0.978 1 78.25 85 CYS A C 1
ATOM 691 O O . CYS A 1 85 ? 12.578 8.859 1.074 1 78.25 85 CYS A O 1
ATOM 693 N N . GLY A 1 86 ? 11.953 6.758 0.783 1 76.69 86 GLY A N 1
ATOM 694 C CA . GLY A 1 86 ? 10.562 7.16 0.649 1 76.69 86 GLY A CA 1
ATOM 695 C C . GLY A 1 86 ? 10.203 7.598 -0.757 1 76.69 86 GLY A C 1
ATOM 696 O O . GLY A 1 86 ? 10.992 7.441 -1.686 1 76.69 86 GLY A O 1
ATOM 697 N N . ASP A 1 87 ? 9.102 8.367 -0.844 1 77.19 87 ASP A N 1
ATOM 698 C CA . ASP A 1 87 ? 8.516 8.609 -2.158 1 77.19 87 ASP A CA 1
ATOM 699 C C . ASP A 1 87 ? 9.016 9.93 -2.742 1 77.19 87 ASP A C 1
ATOM 701 O O . ASP A 1 87 ? 9.078 10.094 -3.963 1 77.19 87 ASP A O 1
ATOM 705 N N . VAL A 1 88 ? 9.438 10.789 -1.87 1 82.38 88 VAL A N 1
ATOM 706 C CA . VAL A 1 88 ? 9.758 12.141 -2.332 1 82.38 88 VAL A CA 1
ATOM 707 C C . VAL A 1 88 ? 11.266 12.328 -2.371 1 82.38 88 VAL A C 1
ATOM 709 O O . VAL A 1 88 ? 11.977 11.906 -1.453 1 82.38 88 VAL A O 1
ATOM 712 N N . GLU A 1 89 ? 11.641 13.023 -3.328 1 87.88 89 GLU A N 1
ATOM 713 C CA . GLU A 1 89 ? 13.062 13.25 -3.59 1 87.88 89 GLU A CA 1
ATOM 714 C C . GLU A 1 89 ? 13.734 13.945 -2.408 1 87.88 89 GLU A C 1
ATOM 716 O O . GLU A 1 89 ? 13.164 14.859 -1.814 1 87.88 89 GLU A O 1
ATOM 721 N N . ILE A 1 90 ? 14.859 13.5 -2.109 1 85.25 90 ILE A N 1
ATOM 722 C CA . ILE A 1 90 ? 15.766 14.156 -1.175 1 85.25 90 ILE A CA 1
ATOM 723 C C . ILE A 1 90 ? 16.969 14.727 -1.931 1 85.25 90 ILE A C 1
ATOM 725 O O . ILE A 1 90 ? 17.781 13.977 -2.459 1 85.25 90 ILE A O 1
ATOM 729 N N . ASP A 1 91 ? 17.016 15.977 -1.901 1 83.56 91 ASP A N 1
ATOM 730 C CA . ASP A 1 91 ? 18.125 16.625 -2.596 1 83.56 91 ASP A CA 1
ATOM 731 C C . ASP A 1 91 ? 19.469 16.219 -1.986 1 83.56 91 ASP A C 1
ATOM 733 O O . ASP A 1 91 ? 19.656 16.312 -0.771 1 83.56 91 ASP A O 1
ATOM 737 N N . GLY A 1 92 ? 20.344 15.719 -2.875 1 87.31 92 GLY A N 1
ATOM 738 C CA . GLY A 1 92 ? 21.672 15.352 -2.438 1 87.31 92 GLY A CA 1
ATOM 739 C C . GLY A 1 92 ? 21.797 13.891 -2.062 1 87.31 92 GLY A C 1
ATOM 740 O O . GLY A 1 92 ? 22.906 13.414 -1.764 1 87.31 92 GLY A O 1
ATOM 741 N N . PHE A 1 93 ? 20.812 13.25 -2.035 1 89.38 93 PHE A N 1
ATOM 742 C CA . PHE A 1 93 ? 20.812 11.852 -1.64 1 89.38 93 PHE A CA 1
ATOM 743 C C . PHE A 1 93 ? 21.688 11.023 -2.584 1 89.38 93 PHE A C 1
ATOM 745 O O . PHE A 1 93 ? 22.453 10.164 -2.143 1 89.38 93 PHE A O 1
ATOM 752 N N . LYS A 1 94 ? 21.562 11.297 -3.82 1 91.62 94 LYS A N 1
ATOM 753 C CA . LYS A 1 94 ? 22.328 10.57 -4.836 1 91.62 94 LYS A CA 1
ATOM 754 C C . LYS A 1 94 ? 23.828 10.633 -4.555 1 91.62 94 LYS A C 1
ATOM 756 O O . LYS A 1 94 ? 24.531 9.633 -4.668 1 91.62 94 LYS A O 1
ATOM 761 N N . ASP A 1 95 ? 24.297 11.773 -4.176 1 92.88 95 ASP A N 1
ATOM 762 C CA . ASP A 1 95 ? 25.719 11.953 -3.881 1 92.88 95 ASP A CA 1
ATOM 763 C C . ASP A 1 95 ? 26.141 11.086 -2.695 1 92.88 95 ASP A C 1
ATOM 765 O O . ASP A 1 95 ? 27.25 10.531 -2.689 1 92.88 95 ASP A O 1
ATOM 769 N N . ARG A 1 96 ? 25.312 10.984 -1.784 1 91.62 96 ARG A N 1
ATOM 770 C CA . ARG A 1 96 ? 25.609 10.172 -0.611 1 91.62 96 ARG A CA 1
ATOM 771 C C . ARG A 1 96 ? 25.609 8.688 -0.96 1 91.62 96 ARG A C 1
ATOM 773 O O . ARG A 1 96 ? 26.406 7.91 -0.43 1 91.62 96 ARG A O 1
ATOM 780 N N . ILE A 1 97 ? 24.703 8.312 -1.832 1 93.56 97 ILE A N 1
ATOM 781 C CA . ILE A 1 97 ? 24.703 6.93 -2.307 1 93.56 97 ILE A CA 1
ATOM 782 C C . ILE A 1 97 ? 26.016 6.621 -3.014 1 93.56 97 ILE A C 1
ATOM 784 O O . ILE A 1 97 ? 26.594 5.543 -2.83 1 93.56 97 ILE A O 1
ATOM 788 N N . SER A 1 98 ? 26.484 7.578 -3.799 1 94.62 98 SER A N 1
ATOM 789 C CA . SER A 1 98 ? 27.766 7.418 -4.48 1 94.62 98 SER A CA 1
ATOM 790 C C . SER A 1 98 ? 28.891 7.18 -3.484 1 94.62 98 SER A C 1
ATOM 792 O O . SER A 1 98 ? 29.734 6.297 -3.689 1 94.62 98 SER A O 1
ATOM 794 N N . THR A 1 99 ? 28.875 7.91 -2.451 1 92.38 99 THR A N 1
ATOM 795 C CA . THR A 1 99 ? 29.891 7.773 -1.414 1 92.38 99 THR A CA 1
ATOM 796 C C . THR A 1 99 ? 29.797 6.41 -0.734 1 92.38 99 THR A C 1
ATOM 798 O O . THR A 1 99 ? 30.812 5.777 -0.438 1 92.38 99 THR A O 1
ATOM 801 N N . VAL A 1 100 ? 28.578 5.969 -0.493 1 91.69 100 VAL A N 1
ATOM 802 C CA . VAL A 1 100 ? 28.344 4.672 0.13 1 91.69 100 VAL A CA 1
ATOM 803 C C . VAL A 1 100 ? 28.891 3.561 -0.758 1 91.69 100 VAL A C 1
ATOM 805 O O . VAL A 1 100 ? 29.531 2.631 -0.269 1 91.69 100 VAL A O 1
ATOM 808 N N . ILE A 1 101 ? 28.672 3.666 -2.031 1 93.62 101 ILE A N 1
ATOM 809 C CA . ILE A 1 101 ? 29.156 2.664 -2.977 1 93.62 101 ILE A CA 1
ATOM 810 C C . ILE A 1 101 ? 30.672 2.629 -2.955 1 93.62 101 ILE A C 1
ATOM 812 O O . ILE A 1 101 ? 31.281 1.556 -3.023 1 93.62 101 ILE A O 1
ATOM 816 N N . GLN A 1 102 ? 31.281 3.777 -2.795 1 91.44 102 GLN A N 1
ATOM 817 C CA . GLN A 1 102 ? 32.719 3.875 -2.752 1 91.44 102 GLN A CA 1
ATOM 818 C C . GLN A 1 102 ? 33.312 3.152 -1.533 1 91.44 102 GLN A C 1
ATOM 820 O O . GLN A 1 102 ? 34.469 2.727 -1.539 1 91.44 102 GLN A O 1
ATOM 825 N N . ARG A 1 103 ? 32.469 2.973 -0.57 1 89.62 103 ARG A N 1
ATOM 826 C CA . ARG A 1 103 ? 32.906 2.287 0.641 1 89.62 103 ARG A CA 1
ATOM 827 C C . ARG A 1 103 ? 32.938 0.776 0.435 1 89.62 103 ARG A C 1
ATOM 829 O O . ARG A 1 103 ? 33.375 0.032 1.319 1 89.62 103 ARG A O 1
ATOM 836 N N . GLY A 1 104 ? 32.406 0.288 -0.639 1 90.38 104 GLY A N 1
ATOM 837 C CA . GLY A 1 104 ? 32.562 -1.089 -1.078 1 90.38 104 GLY A CA 1
ATOM 838 C C . GLY A 1 104 ? 31.656 -2.061 -0.355 1 90.38 104 GLY A C 1
ATOM 839 O O . GLY A 1 104 ? 32.125 -3.082 0.163 1 90.38 104 GLY A O 1
ATOM 840 N N . PRO A 1 105 ? 30.422 -1.783 -0.314 1 94.06 105 PRO A N 1
ATOM 841 C CA . PRO A 1 105 ? 29.516 -2.742 0.318 1 94.06 105 PRO A CA 1
ATOM 842 C C . PRO A 1 105 ? 29.391 -4.047 -0.467 1 94.06 105 PRO A C 1
ATOM 844 O O . PRO A 1 105 ? 29.672 -4.074 -1.67 1 94.06 105 PRO A O 1
ATOM 847 N N . GLN A 1 106 ? 29.047 -5.109 0.241 1 95.69 106 GLN A N 1
ATOM 848 C CA . GLN A 1 106 ? 28.766 -6.391 -0.398 1 95.69 106 GLN A CA 1
ATOM 849 C C . GLN A 1 106 ? 27.281 -6.508 -0.769 1 95.69 106 GLN A C 1
ATOM 851 O O . GLN A 1 106 ? 26.938 -7.117 -1.782 1 95.69 106 GLN A O 1
ATOM 856 N N . HIS A 1 107 ? 26.469 -5.957 0.074 1 96.69 107 HIS A N 1
ATOM 857 C CA . HIS A 1 107 ? 25.031 -5.969 -0.158 1 96.69 107 HIS A CA 1
ATOM 858 C C . HIS A 1 107 ? 24.469 -4.551 -0.213 1 96.69 107 HIS A C 1
ATOM 860 O O . HIS A 1 107 ? 24.578 -3.797 0.757 1 96.69 107 HIS A O 1
ATOM 866 N N . LEU A 1 108 ? 23.859 -4.195 -1.319 1 97.12 108 LEU A N 1
ATOM 867 C CA . LEU A 1 108 ? 23.312 -2.859 -1.504 1 97.12 108 LEU A CA 1
ATOM 868 C C . LEU A 1 108 ? 21.828 -2.934 -1.893 1 97.12 108 LEU A C 1
ATOM 870 O O . LEU A 1 108 ? 21.484 -3.555 -2.896 1 97.12 108 LEU A O 1
ATOM 874 N N . ASP A 1 109 ? 20.969 -2.508 -1.095 1 97.31 109 ASP A N 1
ATOM 875 C CA . ASP A 1 109 ? 19.547 -2.381 -1.33 1 97.31 109 ASP A CA 1
ATOM 876 C C . ASP A 1 109 ? 19.094 -0.931 -1.188 1 97.31 109 ASP A C 1
ATOM 878 O O . ASP A 1 109 ? 18.969 -0.42 -0.073 1 97.31 109 ASP A O 1
ATOM 882 N N . VAL A 1 110 ? 18.844 -0.295 -2.35 1 96.12 110 VAL A N 1
ATOM 883 C CA . VAL A 1 110 ? 18.562 1.137 -2.322 1 96.12 110 VAL A CA 1
ATOM 884 C C . 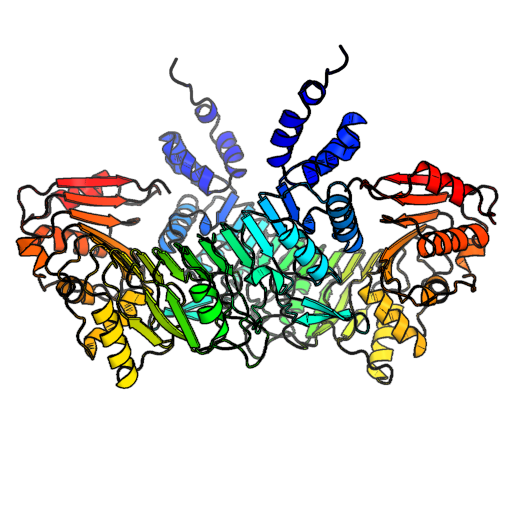VAL A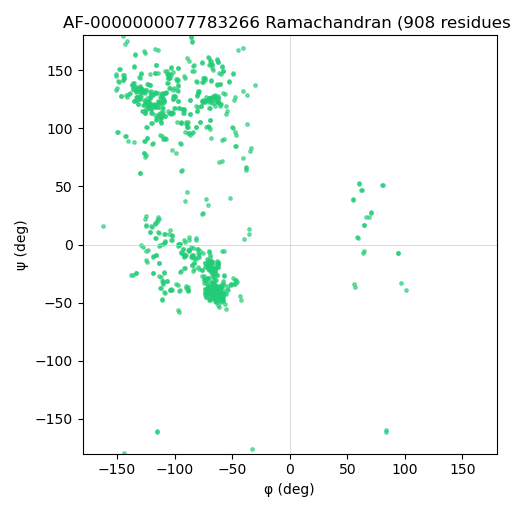 1 110 ? 17.219 1.414 -3.004 1 96.12 110 VAL A C 1
ATOM 886 O O . VAL A 1 110 ? 16.969 0.927 -4.109 1 96.12 110 VAL A O 1
ATOM 889 N N . GLU A 1 111 ? 16.406 2.172 -2.406 1 94.25 111 GLU A N 1
ATOM 890 C CA . GLU A 1 111 ? 15.133 2.617 -2.947 1 94.25 111 GLU A CA 1
ATOM 891 C C . GLU A 1 111 ? 15.164 4.102 -3.303 1 94.25 111 GLU A C 1
ATOM 893 O O . GLU A 1 111 ? 15.547 4.934 -2.477 1 94.25 111 GLU A O 1
ATOM 898 N N . GLY A 1 112 ? 14.875 4.352 -4.539 1 90.31 112 GLY A N 1
ATOM 899 C CA . GLY A 1 112 ? 14.844 5.73 -4.996 1 90.31 112 GLY A CA 1
ATOM 900 C C . GLY A 1 112 ? 13.508 6.406 -4.754 1 90.31 112 GLY A C 1
ATOM 901 O O . GLY A 1 112 ? 12.586 5.801 -4.199 1 90.31 112 GLY A O 1
ATOM 902 N N . CYS A 1 113 ? 13.469 7.68 -5.141 1 88.38 113 CYS A N 1
ATOM 903 C CA . CYS A 1 113 ? 12.258 8.477 -5.012 1 88.38 113 CYS A CA 1
ATOM 904 C C . CYS A 1 113 ? 11.477 8.508 -6.324 1 88.38 113 CYS A C 1
ATOM 906 O O . CYS A 1 113 ? 12.07 8.383 -7.398 1 88.38 113 CYS A O 1
ATOM 908 N N . ILE A 1 114 ? 10.203 8.664 -6.164 1 86 114 ILE A N 1
ATOM 909 C CA . ILE A 1 114 ? 9.406 8.609 -7.383 1 86 114 ILE A CA 1
ATOM 910 C C . ILE A 1 114 ? 8.727 9.953 -7.621 1 86 114 ILE A C 1
ATOM 912 O O . ILE A 1 114 ? 8.203 10.211 -8.711 1 86 114 ILE A O 1
ATOM 916 N N . TYR A 1 115 ? 8.82 10.828 -6.625 1 83.19 115 TYR A N 1
ATOM 917 C CA . TYR A 1 115 ? 8.195 12.141 -6.77 1 83.19 115 TYR A CA 1
ATOM 918 C C . TYR A 1 115 ? 9.133 13.242 -6.305 1 83.19 115 TYR A C 1
ATOM 920 O O . TYR A 1 115 ? 10.078 12.992 -5.551 1 83.19 115 TYR A O 1
ATOM 928 N N . TYR A 1 116 ? 8.938 14.336 -6.84 1 85 116 TYR A N 1
ATOM 929 C CA . TYR A 1 116 ? 9.523 15.531 -6.242 1 85 116 TYR A CA 1
ATOM 930 C C . TYR A 1 116 ? 8.469 16.609 -6.059 1 85 116 TYR A C 1
ATOM 932 O O . TYR A 1 116 ? 7.469 16.656 -6.785 1 85 116 TYR A O 1
ATOM 940 N N . ILE A 1 117 ? 8.586 17.375 -5.094 1 77.38 117 ILE A N 1
ATOM 941 C CA . ILE A 1 117 ? 7.688 18.484 -4.82 1 77.38 117 ILE A CA 1
ATOM 942 C C . ILE A 1 117 ? 8.336 19.797 -5.293 1 77.38 117 ILE A C 1
ATOM 944 O O . ILE A 1 117 ? 9.43 20.141 -4.848 1 77.38 117 ILE A O 1
ATOM 948 N N . ASP A 1 118 ? 7.633 20.359 -6.23 1 76.44 118 ASP A N 1
ATOM 949 C CA . ASP A 1 118 ? 8.125 21.656 -6.676 1 76.44 118 ASP A CA 1
ATOM 950 C C . ASP A 1 118 ? 7.875 22.734 -5.617 1 76.44 118 ASP A C 1
ATOM 952 O O . ASP A 1 118 ? 6.734 22.938 -5.191 1 76.44 118 ASP A O 1
ATOM 956 N N . ARG A 1 119 ? 8.852 23.375 -5.219 1 66.56 119 ARG A N 1
ATOM 957 C CA . ARG A 1 119 ? 8.758 24.375 -4.16 1 66.56 119 ARG A CA 1
ATOM 958 C C . ARG A 1 119 ? 7.938 25.578 -4.609 1 66.56 119 ARG A C 1
ATOM 960 O O . ARG A 1 119 ? 7.359 26.281 -3.785 1 66.56 119 ARG A O 1
ATOM 967 N N . ARG A 1 120 ? 7.898 25.828 -5.832 1 65.19 120 ARG A N 1
ATOM 968 C CA . ARG A 1 120 ? 7.203 26.984 -6.375 1 65.19 120 ARG A CA 1
ATOM 969 C C . ARG A 1 120 ? 5.691 26.812 -6.281 1 65.19 120 ARG A C 1
ATOM 971 O O . ARG A 1 120 ? 4.977 27.75 -5.926 1 65.19 120 ARG A O 1
ATOM 978 N N . ASP A 1 121 ? 5.203 25.594 -6.539 1 65.12 121 ASP A N 1
ATOM 979 C CA . ASP A 1 121 ? 3.76 25.391 -6.594 1 65.12 121 ASP A CA 1
ATOM 980 C C . ASP A 1 121 ? 3.318 24.297 -5.637 1 65.12 121 ASP A C 1
ATOM 982 O O . ASP A 1 121 ? 2.123 24.016 -5.512 1 65.12 121 ASP A O 1
ATOM 986 N N . THR A 1 122 ? 4.328 23.641 -5.008 1 66.19 122 THR A N 1
ATOM 987 C CA . THR A 1 122 ? 4.086 22.609 -3.996 1 66.19 122 THR A CA 1
ATOM 988 C C . THR A 1 122 ? 3.375 21.406 -4.609 1 66.19 122 THR A C 1
ATOM 990 O O . THR A 1 122 ? 2.777 20.609 -3.893 1 66.19 122 THR A O 1
ATOM 993 N N . GLN A 1 123 ? 3.445 21.391 -5.922 1 70.06 123 GLN A N 1
ATOM 994 C CA . GLN A 1 123 ? 2.859 20.234 -6.594 1 70.06 123 GLN A CA 1
ATOM 995 C C . GLN A 1 123 ? 3.836 19.062 -6.629 1 70.06 123 GLN A C 1
ATOM 997 O O . GLN A 1 123 ? 5.051 19.266 -6.543 1 70.06 123 GLN A O 1
ATOM 1002 N N . ILE A 1 124 ? 3.236 17.969 -6.703 1 74.69 124 ILE A N 1
ATOM 1003 C CA . ILE A 1 124 ? 4.016 16.734 -6.75 1 74.69 124 ILE A CA 1
ATOM 1004 C C . ILE A 1 124 ? 4.176 16.281 -8.203 1 74.69 124 ILE A C 1
ATOM 1006 O O . ILE A 1 124 ? 3.199 16.203 -8.945 1 74.69 124 ILE A O 1
ATOM 1010 N N . TYR A 1 125 ? 5.336 16.125 -8.609 1 78.25 125 TYR A N 1
ATOM 1011 C CA . TYR A 1 125 ? 5.648 15.672 -9.961 1 78.25 125 TYR A CA 1
ATOM 1012 C C . TYR A 1 125 ? 6.371 14.336 -9.93 1 78.25 125 TYR A C 1
ATOM 1014 O O . TYR A 1 125 ? 7.059 14.008 -8.961 1 78.25 125 TYR A O 1
ATOM 1022 N N . PRO A 1 126 ? 6.086 13.562 -11 1 81.69 126 PRO A N 1
ATOM 1023 C CA . PRO A 1 126 ? 6.895 12.344 -11.094 1 81.69 126 PRO A CA 1
ATOM 1024 C C . PRO A 1 126 ? 8.391 12.633 -11.148 1 81.69 126 PRO A C 1
ATOM 1026 O O . PRO A 1 126 ? 8.812 13.68 -11.656 1 81.69 126 PRO A O 1
ATOM 1029 N N . PHE A 1 127 ? 9.156 11.703 -10.617 1 86.12 127 PHE A N 1
ATOM 1030 C CA . PHE A 1 127 ? 10.594 11.891 -10.5 1 86.12 127 PHE A CA 1
ATOM 1031 C C . PHE A 1 127 ? 11.328 10.57 -10.703 1 86.12 127 PHE A C 1
ATOM 1033 O O . PHE A 1 127 ? 10.828 9.508 -10.328 1 86.12 127 PHE A O 1
ATOM 1040 N N . ILE A 1 128 ? 12.477 10.672 -11.391 1 86.69 128 ILE A N 1
ATOM 1041 C CA . ILE A 1 128 ? 13.375 9.523 -11.5 1 86.69 128 ILE A CA 1
ATOM 1042 C C . ILE A 1 128 ? 14.828 9.992 -11.422 1 86.69 128 ILE A C 1
ATOM 1044 O O . ILE A 1 128 ? 15.188 11.016 -12 1 86.69 128 ILE A O 1
ATOM 1048 N N . ASP A 1 129 ? 15.5 9.391 -10.594 1 90.5 129 ASP A N 1
ATOM 1049 C CA . ASP A 1 129 ? 16.938 9.625 -10.539 1 90.5 129 ASP A CA 1
ATOM 1050 C C . ASP A 1 129 ? 17.703 8.414 -11.07 1 90.5 129 ASP A C 1
ATOM 1052 O O . ASP A 1 129 ? 17.203 7.293 -11.055 1 90.5 129 ASP A O 1
ATOM 1056 N N . TYR A 1 130 ? 18.875 8.68 -11.656 1 92.81 130 TYR A N 1
ATOM 1057 C CA . TYR A 1 130 ? 19.719 7.605 -12.18 1 92.81 130 TYR A CA 1
ATOM 1058 C C . TYR A 1 130 ? 20.828 7.246 -11.195 1 92.81 130 TYR A C 1
ATOM 1060 O O . TYR A 1 130 ? 21.391 8.125 -10.539 1 92.81 130 TYR A O 1
ATOM 1068 N N . MET A 1 131 ? 21.125 5.992 -11.109 1 94.5 131 MET A N 1
ATOM 1069 C CA . MET A 1 131 ? 22.156 5.516 -10.188 1 94.5 131 MET A CA 1
ATOM 1070 C C . MET A 1 131 ? 23.5 6.148 -10.5 1 94.5 131 MET A C 1
ATOM 1072 O O . MET A 1 131 ? 23.828 6.387 -11.664 1 94.5 131 MET A O 1
ATOM 1076 N N . PRO A 1 132 ? 24.312 6.371 -9.422 1 94.81 132 PRO A N 1
ATOM 1077 C CA . PRO A 1 132 ? 25.656 6.887 -9.641 1 94.81 132 PRO A CA 1
ATOM 1078 C C . PRO A 1 132 ? 26.5 5.98 -10.539 1 94.81 132 PRO A C 1
ATOM 1080 O O . PRO A 1 132 ? 26.344 4.754 -10.5 1 94.81 132 PRO A O 1
ATOM 1083 N N . LEU A 1 133 ? 27.469 6.547 -11.227 1 94.06 133 LEU A N 1
ATOM 1084 C CA . LEU A 1 133 ? 28.25 5.844 -12.242 1 94.06 133 LEU A CA 1
ATOM 1085 C C . LEU A 1 133 ? 29.172 4.824 -11.594 1 94.06 133 LEU A C 1
ATOM 1087 O O . LEU A 1 133 ? 29.5 3.797 -12.203 1 94.06 133 LEU A O 1
ATOM 1091 N N . ASN A 1 134 ? 29.562 5.102 -10.414 1 94.75 134 ASN A N 1
ATOM 1092 C CA . ASN A 1 134 ? 30.516 4.203 -9.781 1 94.75 134 ASN A CA 1
ATOM 1093 C C . ASN A 1 134 ? 29.875 2.877 -9.398 1 94.75 134 ASN A C 1
ATOM 1095 O O . ASN A 1 134 ? 30.562 1.913 -9.07 1 94.75 134 ASN A O 1
ATOM 1099 N N . LEU A 1 135 ? 28.547 2.838 -9.453 1 96.38 135 LEU A N 1
ATOM 1100 C CA . LEU A 1 135 ? 27.859 1.571 -9.203 1 96.38 135 LEU A CA 1
ATOM 1101 C C . LEU A 1 135 ? 28.297 0.519 -10.219 1 96.38 135 LEU A C 1
ATOM 1103 O O . LEU A 1 135 ? 28.531 -0.635 -9.859 1 96.38 135 LEU A O 1
ATOM 1107 N N . TYR A 1 136 ? 28.531 0.938 -11.422 1 96.12 136 TYR A N 1
ATOM 1108 C CA . TYR A 1 136 ? 28.672 0.032 -12.555 1 96.12 136 TYR A CA 1
ATOM 1109 C C . TYR A 1 136 ? 30.062 -0.583 -12.586 1 96.12 136 TYR A C 1
ATOM 1111 O O . TYR A 1 136 ? 30.344 -1.48 -13.383 1 96.12 136 TYR A O 1
ATOM 1119 N N . THR A 1 137 ? 30.938 -0.128 -11.742 1 95 137 THR A N 1
ATOM 1120 C CA . THR A 1 137 ? 32.281 -0.672 -11.688 1 95 137 THR A CA 1
ATOM 1121 C C . THR A 1 137 ? 32.625 -1.152 -10.281 1 95 137 THR A C 1
ATOM 1123 O O . THR A 1 137 ? 33.781 -1.314 -9.938 1 95 137 THR A O 1
ATOM 1126 N N . SER A 1 138 ? 31.625 -1.305 -9.5 1 94.69 138 SER A N 1
ATOM 1127 C CA . SER A 1 138 ? 31.859 -1.767 -8.133 1 94.69 138 SER A CA 1
ATOM 1128 C C . SER A 1 138 ? 32.469 -3.17 -8.117 1 94.69 138 SER A C 1
ATOM 1130 O O . SER A 1 138 ? 31.969 -4.062 -8.82 1 94.69 138 SER A O 1
ATOM 1132 N N . ARG A 1 139 ? 33.438 -3.424 -7.273 1 94.19 139 ARG A N 1
ATOM 1133 C CA . ARG A 1 139 ? 34.125 -4.707 -7.262 1 94.19 139 ARG A CA 1
ATOM 1134 C C . ARG A 1 139 ? 33.781 -5.508 -6.012 1 94.19 139 ARG A C 1
ATOM 1136 O O . ARG A 1 139 ? 34.25 -6.633 -5.836 1 94.19 139 ARG A O 1
ATOM 1143 N N . THR A 1 140 ? 32.969 -4.957 -5.219 1 95.69 140 THR A N 1
ATOM 1144 C CA . THR A 1 140 ? 32.719 -5.625 -3.943 1 95.69 140 THR A CA 1
ATOM 1145 C C . THR A 1 140 ? 31.297 -6.133 -3.848 1 95.69 140 THR A C 1
ATOM 1147 O O . THR A 1 140 ? 30.984 -6.996 -3.025 1 95.69 140 THR A O 1
ATOM 1150 N N . LEU A 1 141 ? 30.406 -5.688 -4.688 1 96.94 141 LEU A N 1
ATOM 1151 C CA . LEU A 1 141 ? 28.984 -6 -4.574 1 96.94 141 LEU A CA 1
ATOM 1152 C C . LEU A 1 141 ? 28.719 -7.469 -4.898 1 96.94 141 LEU A C 1
ATOM 1154 O O . LEU A 1 141 ? 29.172 -7.973 -5.926 1 96.94 141 LEU A O 1
ATOM 1158 N N . VAL A 1 142 ? 28.094 -8.078 -4.012 1 98.12 142 VAL A N 1
ATOM 1159 C CA . VAL A 1 142 ? 27.672 -9.469 -4.215 1 98.12 142 VAL A CA 1
ATOM 1160 C C . VAL A 1 142 ? 26.188 -9.516 -4.512 1 98.12 142 VAL A C 1
ATOM 1162 O O . VAL A 1 142 ? 25.734 -10.336 -5.312 1 98.12 142 VAL A O 1
ATOM 1165 N N . SER A 1 143 ? 25.422 -8.688 -3.828 1 98.38 143 SER A N 1
ATOM 1166 C CA . SER A 1 143 ? 23.984 -8.578 -4.035 1 98.38 143 SER A CA 1
ATOM 1167 C C . SER A 1 143 ? 23.562 -7.125 -4.211 1 98.38 143 SER A C 1
ATOM 1169 O O . SER A 1 143 ? 24.016 -6.246 -3.48 1 98.38 143 SER A O 1
ATOM 1171 N N . LEU A 1 144 ? 22.688 -6.879 -5.211 1 98.31 144 LEU A N 1
ATOM 1172 C CA . LEU A 1 144 ? 22.219 -5.535 -5.535 1 98.31 144 LEU A CA 1
ATOM 1173 C C . LEU A 1 144 ? 20.719 -5.504 -5.707 1 98.31 144 LEU A C 1
ATOM 1175 O O . LEU A 1 144 ? 20.156 -6.309 -6.457 1 98.31 144 LEU A O 1
ATOM 1179 N N . THR A 1 145 ? 20.047 -4.703 -5.012 1 97.88 145 THR A N 1
ATOM 1180 C CA . THR A 1 145 ? 18.625 -4.434 -5.207 1 97.88 145 THR A CA 1
ATOM 1181 C C . THR A 1 145 ? 18.391 -2.947 -5.469 1 97.88 145 THR A C 1
ATOM 1183 O O . THR A 1 145 ? 18.734 -2.104 -4.641 1 97.88 145 THR A O 1
ATOM 1186 N N . LEU A 1 146 ? 17.891 -2.637 -6.586 1 96.31 146 LEU A N 1
ATOM 1187 C CA . LEU A 1 146 ? 17.531 -1.27 -6.949 1 96.31 146 LEU A CA 1
ATOM 1188 C C . LEU A 1 146 ? 16.016 -1.126 -7.09 1 96.31 146 LEU A C 1
ATOM 1190 O O . LEU A 1 146 ? 15.391 -1.843 -7.875 1 96.31 146 LEU A O 1
ATOM 1194 N N . THR A 1 147 ? 15.445 -0.25 -6.348 1 93.88 147 THR A N 1
ATOM 1195 C CA . THR A 1 147 ? 14.016 0.027 -6.426 1 93.88 147 THR A CA 1
ATOM 1196 C C . THR A 1 147 ? 13.773 1.464 -6.875 1 93.88 147 THR A C 1
ATOM 1198 O O . THR A 1 147 ? 14.242 2.408 -6.242 1 93.88 147 THR A O 1
ATOM 1201 N N . TYR A 1 148 ? 13.125 1.695 -7.988 1 90.25 148 TYR A N 1
ATOM 1202 C CA . TYR A 1 148 ? 12.703 2.996 -8.5 1 90.25 148 TYR A CA 1
ATOM 1203 C C . TYR A 1 148 ? 13.906 3.816 -8.961 1 90.25 148 TYR A C 1
ATOM 1205 O O . TYR A 1 148 ? 13.93 5.039 -8.805 1 90.25 148 TYR A O 1
ATOM 1213 N N . TRP A 1 149 ? 14.914 3.15 -9.336 1 92.44 149 TRP A N 1
ATOM 1214 C CA . TRP A 1 149 ? 16.094 3.854 -9.836 1 92.44 149 TRP A CA 1
ATOM 1215 C C . TRP A 1 149 ? 16.188 3.725 -11.352 1 92.44 149 TRP A C 1
ATOM 1217 O O . TRP A 1 149 ? 15.781 2.713 -11.93 1 92.44 149 TRP A O 1
ATOM 1227 N N . GLY A 1 150 ? 16.703 4.785 -11.898 1 90.88 150 GLY A N 1
ATOM 1228 C CA . GLY A 1 150 ? 17.094 4.688 -13.289 1 90.88 150 GLY A CA 1
ATOM 1229 C C . GLY A 1 150 ? 18.438 4.02 -13.492 1 90.88 150 GLY A C 1
ATOM 1230 O O . GLY A 1 150 ? 19.359 4.207 -12.688 1 90.88 150 GLY A O 1
ATOM 1231 N N . VAL A 1 151 ? 18.438 3.234 -14.492 1 90.62 151 VAL A N 1
ATOM 1232 C CA . VAL A 1 151 ? 19.703 2.645 -14.938 1 90.62 151 VAL A CA 1
ATOM 1233 C C . VAL A 1 151 ? 20.219 3.393 -16.172 1 90.62 151 VAL A C 1
ATOM 1235 O O . VAL A 1 151 ? 19.578 3.387 -17.219 1 90.62 151 VAL A O 1
ATOM 1238 N N . GLU A 1 152 ? 21.344 4.047 -15.852 1 84.69 152 GLU A N 1
ATOM 1239 C CA . GLU A 1 152 ? 21.922 4.91 -16.875 1 84.69 152 GLU A CA 1
ATOM 1240 C C . GLU A 1 152 ? 22.875 4.129 -17.781 1 84.69 152 GLU A C 1
ATOM 1242 O O . GLU A 1 152 ? 23.219 2.98 -17.5 1 84.69 152 GLU A O 1
ATOM 1247 N N . ASP A 1 153 ? 23.062 4.715 -19 1 85.12 153 ASP A N 1
ATOM 1248 C CA . ASP A 1 153 ? 24.203 4.285 -19.797 1 85.12 153 ASP A CA 1
ATOM 1249 C C . ASP A 1 153 ? 25.5 4.918 -19.297 1 85.12 153 ASP A C 1
ATOM 1251 O O . ASP A 1 153 ? 25.734 6.109 -19.484 1 85.12 153 ASP A O 1
ATOM 1255 N N . PRO A 1 154 ? 26.266 4.105 -18.641 1 83.44 154 PRO A N 1
ATOM 1256 C CA . PRO A 1 154 ? 27.453 4.703 -18.031 1 83.44 154 PRO A CA 1
ATOM 1257 C C . PRO A 1 154 ? 28.5 5.133 -19.062 1 83.44 154 PRO A C 1
ATOM 1259 O O . PRO A 1 154 ? 29.422 5.891 -18.734 1 83.44 154 PRO A O 1
ATOM 1262 N N . GLY A 1 155 ? 28.328 4.863 -20.266 1 80.69 155 GLY A N 1
ATOM 1263 C CA . GLY A 1 155 ? 29.344 5.215 -21.25 1 80.69 155 GLY A CA 1
ATOM 1264 C C . GLY A 1 155 ? 30.656 4.504 -21.047 1 80.69 155 GLY A C 1
ATOM 1265 O O . GLY A 1 155 ? 31.641 4.77 -21.75 1 80.69 155 GLY A O 1
ATOM 1266 N N . LEU A 1 156 ? 30.734 3.783 -19.922 1 81.12 156 LEU A N 1
ATOM 1267 C CA . LEU A 1 156 ? 31.906 2.973 -19.609 1 81.12 156 LEU A CA 1
ATOM 1268 C C . LEU A 1 156 ? 31.547 1.49 -19.594 1 81.12 156 LEU A C 1
ATOM 1270 O O . LEU A 1 156 ? 30.375 1.128 -19.688 1 81.12 156 LEU A O 1
ATOM 1274 N N . VAL A 1 157 ? 32.594 0.799 -19.578 1 85.62 157 VAL A N 1
ATOM 1275 C CA . VAL A 1 157 ? 32.406 -0.645 -19.516 1 85.62 157 VAL A CA 1
ATOM 1276 C C . VAL A 1 157 ? 31.844 -1.027 -18.141 1 85.62 157 VAL A C 1
ATOM 1278 O O . VAL A 1 157 ? 32.406 -0.651 -17.109 1 85.62 157 VAL A O 1
ATOM 1281 N N . VAL A 1 158 ? 30.703 -1.557 -18.078 1 93.25 158 VAL A N 1
ATOM 1282 C CA . VAL A 1 158 ? 30.109 -2.092 -16.859 1 93.25 158 VAL A CA 1
ATOM 1283 C C . VAL A 1 158 ? 30.859 -3.348 -16.422 1 93.25 158 VAL A C 1
ATOM 1285 O O . VAL A 1 158 ? 31.109 -4.246 -17.234 1 93.25 158 VAL A O 1
ATOM 1288 N N . TYR A 1 159 ? 31.328 -3.297 -15.242 1 96.19 159 TYR A N 1
ATOM 1289 C CA . TYR A 1 159 ? 32.031 -4.48 -14.758 1 96.19 159 TYR A CA 1
ATOM 1290 C C . TYR A 1 159 ? 31.875 -4.629 -13.25 1 96.19 159 TYR A C 1
ATOM 1292 O O . TYR A 1 159 ? 32.656 -4.078 -12.477 1 96.19 159 TYR A O 1
ATOM 1300 N N . MET A 1 160 ? 30.938 -5.441 -12.906 1 96.56 160 MET A N 1
ATOM 1301 C CA . MET A 1 160 ? 30.734 -5.809 -11.508 1 96.56 160 MET A CA 1
ATOM 1302 C C . MET A 1 160 ? 31.125 -7.262 -11.258 1 96.56 160 MET A C 1
ATOM 1304 O O . MET A 1 160 ? 30.281 -8.156 -11.312 1 96.56 160 MET A O 1
ATOM 1308 N N . SER A 1 161 ? 32.344 -7.488 -10.906 1 96.38 161 SER A N 1
ATOM 1309 C CA . SER A 1 161 ? 33.031 -8.773 -11 1 96.38 161 SER A CA 1
ATOM 1310 C C . SER A 1 161 ? 32.531 -9.75 -9.953 1 96.38 161 SER A C 1
ATOM 1312 O O . SER A 1 161 ? 32.625 -10.969 -10.117 1 96.38 161 SER A O 1
ATOM 1314 N N . CYS A 1 162 ? 31.859 -9.219 -8.875 1 97.44 162 CYS A N 1
ATOM 1315 C CA . CYS A 1 162 ? 31.5 -10.117 -7.785 1 97.44 162 CYS A CA 1
ATOM 1316 C C . CYS A 1 162 ? 29.984 -10.211 -7.637 1 97.44 162 CYS A C 1
ATOM 1318 O O . CYS A 1 162 ? 29.484 -10.914 -6.754 1 97.44 162 CYS A O 1
ATOM 1320 N N . LEU A 1 163 ? 29.203 -9.617 -8.508 1 98.25 163 LEU A N 1
ATOM 1321 C CA . LEU A 1 163 ? 27.75 -9.555 -8.336 1 98.25 163 LEU A CA 1
ATOM 1322 C C . LEU A 1 163 ? 27.109 -10.883 -8.688 1 98.25 163 LEU A C 1
ATOM 1324 O O . LEU A 1 163 ? 27.172 -11.328 -9.828 1 98.25 163 LEU A O 1
ATOM 1328 N N . LYS A 1 164 ? 26.453 -11.469 -7.73 1 98.5 164 LYS A N 1
ATOM 1329 C CA . LYS A 1 164 ? 25.844 -12.781 -7.914 1 98.5 164 LYS A CA 1
ATOM 1330 C C . LYS A 1 164 ? 24.328 -12.68 -8.016 1 98.5 164 LYS A C 1
ATOM 1332 O O . LYS A 1 164 ? 23.688 -13.523 -8.641 1 98.5 164 LYS A O 1
ATOM 1337 N N . SER A 1 165 ? 23.797 -11.727 -7.344 1 98.75 165 SER A N 1
ATOM 1338 C CA . SER A 1 165 ? 22.344 -11.57 -7.32 1 98.75 165 SER A CA 1
ATOM 1339 C C . SER A 1 165 ? 21.953 -10.117 -7.562 1 98.75 165 SER A C 1
ATOM 1341 O O . SER A 1 165 ? 22.516 -9.203 -6.953 1 98.75 165 SER A O 1
ATOM 1343 N N . MET A 1 166 ? 21 -9.898 -8.469 1 98.38 166 MET A N 1
ATOM 1344 C CA . MET A 1 166 ? 20.516 -8.562 -8.812 1 98.38 166 MET A CA 1
ATOM 1345 C C . MET A 1 166 ? 19 -8.523 -8.844 1 98.38 166 MET A C 1
ATOM 1347 O O . MET A 1 166 ? 18.359 -9.398 -9.445 1 98.38 166 MET A O 1
ATOM 1351 N N . THR A 1 167 ? 18.406 -7.633 -8.141 1 97.75 167 THR A N 1
ATOM 1352 C CA . THR A 1 167 ? 16.969 -7.402 -8.172 1 97.75 167 THR A CA 1
ATOM 1353 C C . THR A 1 167 ? 16.656 -5.969 -8.602 1 97.75 167 THR A C 1
ATOM 1355 O O . THR A 1 167 ? 17.094 -5.016 -7.953 1 97.75 167 THR A O 1
ATOM 1358 N N . LEU A 1 168 ? 15.984 -5.84 -9.664 1 95.31 168 LEU A N 1
ATOM 1359 C CA . LEU A 1 168 ? 15.555 -4.539 -10.164 1 95.31 168 LEU A CA 1
ATOM 1360 C C . LEU A 1 168 ? 14.039 -4.383 -10.039 1 95.31 168 LEU A C 1
ATOM 1362 O O . LEU A 1 168 ? 13.281 -5.07 -10.727 1 95.31 168 LEU A O 1
ATOM 1366 N N . VAL A 1 169 ? 13.664 -3.477 -9.164 1 92.12 169 VAL A N 1
ATOM 1367 C CA . VAL A 1 169 ? 12.234 -3.273 -8.922 1 92.12 169 VAL A CA 1
ATOM 1368 C C . VAL A 1 169 ? 11.797 -1.938 -9.516 1 92.12 169 VAL A C 1
ATOM 1370 O O . VAL A 1 169 ? 12.172 -0.875 -9.023 1 92.12 169 VAL A O 1
ATOM 1373 N N . LYS A 1 170 ? 11.023 -1.976 -10.555 1 87.62 170 LYS A N 1
ATOM 1374 C CA . LYS A 1 170 ? 10.492 -0.788 -11.211 1 87.62 170 LYS A CA 1
ATOM 1375 C C . LYS A 1 170 ? 11.617 0.168 -11.609 1 87.62 170 LYS A C 1
ATOM 1377 O O . LYS A 1 170 ? 11.523 1.374 -11.375 1 87.62 170 LYS A O 1
ATOM 1382 N N . ALA A 1 171 ? 12.648 -0.419 -12.039 1 89.31 171 ALA A N 1
ATOM 1383 C CA . ALA A 1 171 ? 13.773 0.37 -12.547 1 89.31 171 ALA A CA 1
ATOM 1384 C C . ALA A 1 171 ? 13.461 0.938 -13.93 1 89.31 171 ALA A C 1
ATOM 1386 O O . ALA A 1 171 ? 12.781 0.295 -14.734 1 89.31 171 ALA A O 1
ATOM 1387 N N . LEU A 1 172 ? 13.953 2.148 -14.125 1 87.19 172 LEU A N 1
ATOM 1388 C CA . LEU A 1 172 ? 13.812 2.764 -15.438 1 87.19 172 LEU A CA 1
ATOM 1389 C C . LEU A 1 172 ? 15.117 2.662 -16.219 1 87.19 172 LEU A C 1
ATOM 1391 O O . LEU A 1 172 ? 16.172 3.068 -15.734 1 87.19 172 LEU A O 1
ATOM 1395 N N . PHE A 1 173 ? 14.992 2.113 -17.375 1 88.5 173 PHE A N 1
ATOM 1396 C CA . PHE A 1 173 ? 16.188 1.974 -18.203 1 88.5 173 PHE A CA 1
ATOM 1397 C C . PHE A 1 173 ? 16.281 3.113 -19.219 1 88.5 173 PHE A C 1
ATOM 1399 O O . PHE A 1 173 ? 15.281 3.467 -19.844 1 88.5 173 PHE A O 1
ATOM 1406 N N . ARG A 1 174 ? 17.422 3.639 -19.359 1 85.38 174 ARG A N 1
ATOM 1407 C CA . ARG A 1 174 ? 17.656 4.758 -20.266 1 85.38 174 ARG A CA 1
ATOM 1408 C C . ARG A 1 174 ? 17.328 4.371 -21.719 1 85.38 174 ARG A C 1
ATOM 1410 O O . ARG A 1 174 ? 16.734 5.164 -22.453 1 85.38 174 ARG A O 1
ATOM 1417 N N . ASP A 1 175 ? 17.75 3.256 -22.078 1 84.06 175 ASP A N 1
ATOM 1418 C CA . ASP A 1 175 ? 17.484 2.734 -23.422 1 84.06 175 ASP A CA 1
ATOM 1419 C C . ASP A 1 175 ? 17.297 1.22 -23.391 1 84.06 175 ASP A C 1
ATOM 1421 O O . ASP A 1 175 ? 17.422 0.593 -22.344 1 84.06 175 ASP A O 1
ATOM 1425 N N . ASP A 1 176 ? 17.047 0.692 -24.516 1 82.56 176 ASP A N 1
ATOM 1426 C CA . ASP A 1 176 ? 16.734 -0.729 -24.609 1 82.56 176 ASP A CA 1
ATOM 1427 C C . ASP A 1 176 ? 17.969 -1.588 -24.328 1 82.56 176 ASP A C 1
ATOM 1429 O O . ASP A 1 176 ? 17.844 -2.766 -23.984 1 82.56 176 ASP A O 1
ATOM 1433 N N . ALA A 1 177 ? 19.109 -0.976 -24.438 1 87.38 177 ALA A N 1
ATOM 1434 C CA . ALA A 1 177 ? 20.344 -1.748 -24.297 1 87.38 177 ALA A CA 1
ATOM 1435 C C . ALA A 1 177 ? 20.875 -1.705 -22.859 1 87.38 177 ALA A C 1
ATOM 1437 O O . ALA A 1 177 ? 21.781 -2.457 -22.5 1 87.38 177 ALA A O 1
ATOM 1438 N N . SER A 1 178 ? 20.25 -0.887 -22.062 1 89.19 178 SER A N 1
ATOM 1439 C CA . SER A 1 178 ? 20.781 -0.632 -20.734 1 89.19 178 SER A CA 1
ATOM 1440 C C . SER A 1 178 ? 20.766 -1.898 -19.875 1 89.19 178 SER A C 1
ATOM 1442 O O . SER A 1 178 ? 21.766 -2.215 -19.219 1 89.19 178 SER A O 1
ATOM 1444 N N . LEU A 1 179 ? 19.672 -2.639 -19.922 1 91.5 179 LEU A N 1
ATOM 1445 C CA . LEU A 1 179 ? 19.578 -3.855 -19.109 1 91.5 179 LEU A CA 1
ATOM 1446 C C . LEU A 1 179 ? 20.594 -4.891 -19.578 1 91.5 179 LEU A C 1
ATOM 1448 O O . LEU A 1 179 ? 21.266 -5.523 -18.75 1 91.5 179 LEU A O 1
ATOM 1452 N N . GLU A 1 180 ? 20.703 -5.047 -20.875 1 92.5 180 GLU A N 1
ATOM 1453 C CA . GLU A 1 180 ? 21.656 -6.008 -21.422 1 92.5 180 GLU A CA 1
ATOM 1454 C C . GLU A 1 180 ? 23.078 -5.664 -21.016 1 92.5 180 GLU A C 1
ATOM 1456 O O . GLU A 1 180 ? 23.859 -6.547 -20.625 1 92.5 180 GLU A O 1
ATOM 1461 N N . ARG A 1 181 ? 23.422 -4.426 -21.094 1 93.31 181 ARG A N 1
ATOM 1462 C CA . ARG A 1 181 ? 24.75 -3.969 -20.703 1 93.31 181 ARG A CA 1
ATOM 1463 C C . ARG A 1 181 ? 25.016 -4.25 -19.234 1 93.31 181 ARG A C 1
ATOM 1465 O O . ARG A 1 181 ? 26.094 -4.719 -18.875 1 93.31 181 ARG A O 1
ATOM 1472 N N . LEU A 1 182 ? 24.016 -3.984 -18.453 1 94.62 182 LEU A N 1
ATOM 1473 C CA . LEU A 1 182 ? 24.141 -4.188 -17.016 1 94.62 182 LEU A CA 1
ATOM 1474 C C . LEU A 1 182 ? 24.359 -5.66 -16.688 1 94.62 182 LEU A C 1
ATOM 1476 O O . LEU A 1 182 ? 25.297 -6.004 -15.953 1 94.62 182 LEU A O 1
ATOM 1480 N N . VAL A 1 183 ? 23.609 -6.531 -17.281 1 96.06 183 VAL A N 1
ATOM 1481 C CA . VAL A 1 183 ? 23.656 -7.965 -17 1 96.06 183 VAL A CA 1
ATOM 1482 C C . VAL A 1 183 ? 24.938 -8.562 -17.578 1 96.06 183 VAL A C 1
ATOM 1484 O O . VAL A 1 183 ? 25.594 -9.375 -16.938 1 96.06 183 VAL A O 1
ATOM 1487 N N . SER A 1 184 ? 25.297 -8.117 -18.766 1 93.31 184 SER A N 1
ATOM 1488 C CA . SER A 1 184 ? 26.484 -8.633 -19.422 1 93.31 184 SER A CA 1
ATOM 1489 C C . SER A 1 184 ? 27.75 -8.242 -18.672 1 93.31 184 SER A C 1
ATOM 1491 O O . SER A 1 184 ? 28.781 -8.93 -18.766 1 93.31 184 SER A O 1
ATOM 1493 N N . GLY A 1 185 ? 27.656 -7.176 -17.938 1 94.88 185 GLY A N 1
ATOM 1494 C CA . GLY A 1 185 ? 28.781 -6.699 -17.156 1 94.88 185 GLY A CA 1
ATOM 1495 C C . GLY A 1 185 ? 28.953 -7.422 -15.836 1 94.88 185 GLY A C 1
ATOM 1496 O O . GLY A 1 185 ? 29.844 -7.102 -15.047 1 94.88 185 GLY A O 1
ATOM 1497 N N . CYS A 1 186 ? 28.172 -8.422 -15.609 1 97.31 186 CYS A N 1
ATOM 1498 C CA . CYS A 1 186 ? 28.219 -9.211 -14.383 1 97.31 186 CYS A CA 1
ATOM 1499 C C . CYS A 1 186 ? 28.531 -10.672 -14.688 1 97.31 186 CYS A C 1
ATOM 1501 O O . CYS A 1 186 ? 27.625 -11.5 -14.766 1 97.31 186 CYS A O 1
ATOM 1503 N N . PRO A 1 187 ? 29.781 -11.039 -14.781 1 96.62 187 PRO A N 1
ATOM 1504 C CA . PRO A 1 187 ? 30.188 -12.352 -15.289 1 96.62 187 PRO A CA 1
ATOM 1505 C C . PRO A 1 187 ? 29.812 -13.484 -14.344 1 96.62 187 PRO A C 1
ATOM 1507 O O . PRO A 1 187 ? 29.766 -14.648 -14.758 1 96.62 187 PRO A O 1
ATOM 1510 N N . VAL A 1 188 ? 29.516 -13.164 -13.078 1 98 188 VAL A N 1
ATOM 1511 C CA . VAL A 1 188 ? 29.234 -14.258 -12.148 1 98 188 VAL A CA 1
ATOM 1512 C C . VAL A 1 188 ? 27.797 -14.164 -11.648 1 98 188 VAL A C 1
ATOM 1514 O O . VAL A 1 188 ? 27.469 -14.727 -10.602 1 98 188 VAL A O 1
ATOM 1517 N N . LEU A 1 189 ? 26.922 -13.43 -12.328 1 98.44 189 LEU A N 1
ATOM 1518 C CA . LEU A 1 189 ? 25.531 -13.242 -11.938 1 98.44 189 LEU A CA 1
ATOM 1519 C C . LEU A 1 189 ? 24.766 -14.555 -12.008 1 98.44 189 LEU A C 1
ATOM 1521 O O . LEU A 1 189 ? 24.703 -15.188 -13.062 1 98.44 189 LEU A O 1
ATOM 1525 N N . GLU A 1 190 ? 24.141 -14.945 -10.922 1 98.62 190 GLU A N 1
ATOM 1526 C CA . GLU A 1 190 ? 23.422 -16.219 -10.867 1 98.62 190 GLU A CA 1
ATOM 1527 C C . GLU A 1 190 ? 21.922 -16 -10.789 1 98.62 190 GLU A C 1
ATOM 1529 O O . GLU A 1 190 ? 21.141 -16.844 -11.227 1 98.62 190 GLU A O 1
ATOM 1534 N N . GLU A 1 191 ? 21.562 -14.938 -10.188 1 98.69 191 GLU A N 1
ATOM 1535 C CA . GLU A 1 191 ? 20.141 -14.672 -9.992 1 98.69 191 GLU A CA 1
ATOM 1536 C C . GLU A 1 191 ? 19.781 -13.258 -10.438 1 98.69 191 GLU A C 1
ATOM 1538 O O . GLU A 1 191 ? 20.453 -12.289 -10.07 1 98.69 191 GLU A O 1
ATOM 1543 N N . LEU A 1 192 ? 18.703 -13.117 -11.258 1 98.25 192 LEU A N 1
ATOM 1544 C CA . LEU A 1 192 ? 18.172 -11.836 -11.711 1 98.25 192 LEU A CA 1
ATOM 1545 C C . LEU A 1 192 ? 16.656 -11.773 -11.523 1 98.25 192 LEU A C 1
ATOM 1547 O O . LEU A 1 192 ? 15.938 -12.672 -11.969 1 98.25 192 LEU A O 1
ATOM 1551 N N . THR A 1 193 ? 16.219 -10.852 -10.781 1 96.62 193 THR A N 1
ATOM 1552 C CA . THR A 1 193 ? 14.789 -10.594 -10.641 1 96.62 193 THR A CA 1
ATOM 1553 C C . THR A 1 193 ? 14.43 -9.227 -11.219 1 96.62 193 THR A C 1
ATOM 1555 O O . THR A 1 193 ? 15.023 -8.211 -10.844 1 96.62 193 THR A O 1
ATOM 1558 N N . LEU A 1 194 ? 13.562 -9.227 -12.109 1 92.94 194 LEU A N 1
ATOM 1559 C CA . LEU A 1 194 ? 13.109 -7.996 -12.75 1 92.94 194 LEU A CA 1
ATOM 1560 C C . LEU A 1 194 ? 11.625 -7.758 -12.469 1 92.94 194 LEU A C 1
ATOM 1562 O O . LEU A 1 194 ? 10.773 -8.531 -12.906 1 92.94 194 LEU A O 1
ATOM 1566 N N . VAL A 1 195 ? 11.367 -6.742 -11.688 1 88.88 195 VAL A N 1
ATOM 1567 C CA . VAL A 1 195 ? 9.984 -6.324 -11.461 1 88.88 195 VAL A CA 1
ATOM 1568 C C . VAL A 1 195 ? 9.688 -5.066 -12.273 1 88.88 195 VAL A C 1
ATOM 1570 O O . VAL A 1 195 ? 10.203 -3.984 -11.969 1 88.88 195 VAL A O 1
ATOM 1573 N N . ARG A 1 196 ? 8.891 -5.18 -13.164 1 81.25 196 ARG A N 1
ATOM 1574 C CA . ARG A 1 196 ? 8.648 -4.074 -14.086 1 81.25 196 ARG A CA 1
ATOM 1575 C C . ARG A 1 196 ? 7.648 -3.084 -13.5 1 81.25 196 ARG A C 1
ATOM 1577 O O . ARG A 1 196 ? 6.766 -3.465 -12.734 1 81.25 196 ARG A O 1
ATOM 1584 N N . ASP A 1 197 ? 7.906 -1.828 -13.945 1 74.12 197 ASP A N 1
ATOM 1585 C CA . ASP A 1 197 ? 6.926 -0.8 -13.609 1 74.12 197 ASP A CA 1
ATOM 1586 C C . ASP A 1 197 ? 5.84 -0.704 -14.68 1 74.12 197 ASP A C 1
ATOM 1588 O O . ASP A 1 197 ? 6.098 -0.256 -15.797 1 74.12 197 ASP A O 1
ATOM 1592 N N . THR A 1 198 ? 4.746 -1.188 -14.453 1 63.03 198 THR A N 1
ATOM 1593 C CA . THR A 1 198 ? 3.678 -1.184 -15.445 1 63.03 198 THR A CA 1
ATOM 1594 C C . THR A 1 198 ? 2.898 0.127 -15.391 1 63.03 198 THR A C 1
ATOM 1596 O O . THR A 1 198 ? 2.059 0.391 -16.25 1 63.03 198 THR A O 1
ATOM 1599 N N . HIS A 1 199 ? 3.275 0.989 -14.461 1 59.5 199 HIS A N 1
ATOM 1600 C CA . HIS A 1 199 ? 2.525 2.227 -14.289 1 59.5 199 HIS A CA 1
ATOM 1601 C C . HIS A 1 199 ? 3.439 3.443 -14.383 1 59.5 199 HIS A C 1
ATOM 1603 O O . HIS A 1 199 ? 3.105 4.516 -13.867 1 59.5 199 HIS A O 1
ATOM 1609 N N . SER A 1 200 ? 4.504 3.189 -15.016 1 58.25 200 SER A N 1
ATOM 1610 C CA . SER A 1 200 ? 5.438 4.312 -14.977 1 58.25 200 SER A CA 1
ATOM 1611 C C . SER A 1 200 ? 4.777 5.598 -15.469 1 58.25 200 SER A C 1
ATOM 1613 O O . SER A 1 200 ? 4.074 5.594 -16.469 1 58.25 200 SER A O 1
ATOM 1615 N N . ASN A 1 201 ? 4.625 6.543 -14.656 1 52.31 201 ASN A N 1
ATOM 1616 C CA . ASN A 1 201 ? 4.152 7.887 -14.961 1 52.31 201 ASN A CA 1
ATOM 1617 C C . ASN A 1 201 ? 5.039 8.578 -15.992 1 52.31 201 ASN A C 1
ATOM 1619 O O . ASN A 1 201 ? 4.766 9.711 -16.391 1 52.31 201 ASN A O 1
ATOM 1623 N N . PHE A 1 202 ? 6.145 8.008 -16.406 1 52.44 202 PHE A N 1
ATOM 1624 C CA . PHE A 1 202 ? 7.031 8.688 -17.344 1 52.44 202 PHE A CA 1
ATOM 1625 C C . PHE A 1 202 ? 6.66 8.344 -18.781 1 52.44 202 PHE A C 1
ATOM 1627 O O . PHE A 1 202 ? 6.5 7.168 -19.125 1 52.44 202 PHE A O 1
ATOM 1634 N N . GLU A 1 203 ? 5.879 9.242 -19.391 1 46.72 203 GLU A N 1
ATOM 1635 C CA . GLU A 1 203 ? 5.48 9.227 -20.797 1 46.72 203 GLU A CA 1
ATOM 1636 C C . GLU A 1 203 ? 6.645 8.812 -21.688 1 46.72 203 GLU A C 1
ATOM 1638 O O . GLU A 1 203 ? 7.758 9.32 -21.547 1 46.72 203 GLU A O 1
ATOM 1643 N N . GLY A 1 204 ? 6.383 7.797 -22.672 1 47.41 204 GLY A N 1
ATOM 1644 C CA . GLY A 1 204 ? 7.234 7.551 -23.828 1 47.41 204 GLY A CA 1
ATOM 1645 C C . GLY A 1 204 ? 8.219 6.418 -23.609 1 47.41 204 GLY A C 1
ATOM 1646 O O . GLY A 1 204 ? 8.766 5.879 -24.578 1 47.41 204 GLY A O 1
ATOM 1647 N N . SER A 1 205 ? 8.719 6.234 -22.312 1 51.34 205 SER A N 1
ATOM 1648 C CA . SER A 1 205 ? 9.992 5.527 -22.25 1 51.34 205 SER A CA 1
ATOM 1649 C C . SER A 1 205 ? 9.797 4.086 -21.781 1 51.34 205 SER A C 1
ATOM 1651 O O . SER A 1 205 ? 10.688 3.504 -21.156 1 51.34 205 SER A O 1
ATOM 1653 N N . VAL A 1 206 ? 8.5 3.756 -21.734 1 52.06 206 VAL A N 1
ATOM 1654 C CA . VAL A 1 206 ? 8.453 2.408 -21.172 1 52.06 206 VAL A CA 1
ATOM 1655 C C . VAL A 1 206 ? 9.242 1.453 -22.062 1 52.06 206 VAL A C 1
ATOM 1657 O O . VAL A 1 206 ? 9.148 1.531 -23.297 1 52.06 206 VAL A O 1
ATOM 1660 N N . ASP A 1 207 ? 10.203 0.843 -21.562 1 57.09 207 ASP A N 1
ATOM 1661 C CA . ASP A 1 207 ? 11.086 -0.115 -22.234 1 57.09 207 ASP A CA 1
ATOM 1662 C C . ASP A 1 207 ? 10.273 -1.143 -23.016 1 57.09 207 ASP A C 1
ATOM 1664 O O . ASP A 1 207 ? 9.477 -1.884 -22.438 1 57.09 207 ASP A O 1
ATOM 1668 N N . SER A 1 208 ? 10.102 -0.931 -24.328 1 64.69 208 SER A N 1
ATOM 1669 C CA . SER A 1 208 ? 9.336 -1.776 -25.234 1 64.69 208 SER A CA 1
ATOM 1670 C C . SER A 1 208 ? 10.039 -3.109 -25.484 1 64.69 208 SER A C 1
ATOM 1672 O O . SER A 1 208 ? 9.398 -4.094 -25.859 1 64.69 208 SER A O 1
ATOM 1674 N N . PHE A 1 209 ? 11.375 -3.004 -25.188 1 74.69 209 PHE A N 1
ATOM 1675 C CA . PHE A 1 209 ? 12.117 -4.219 -25.484 1 74.69 209 PHE A CA 1
ATOM 1676 C C . PHE A 1 209 ? 13.258 -4.414 -24.484 1 74.69 209 PHE A C 1
ATOM 1678 O O . PHE A 1 209 ? 13.977 -3.465 -24.156 1 74.69 209 PHE A O 1
ATOM 1685 N N . MET A 1 210 ? 13.328 -5.578 -23.875 1 86 210 MET A N 1
ATOM 1686 C CA . MET A 1 210 ? 14.414 -5.914 -22.953 1 86 210 MET A CA 1
ATOM 1687 C C . MET A 1 210 ? 15.133 -7.18 -23.406 1 86 210 MET A C 1
ATOM 1689 O O . MET A 1 210 ? 14.508 -8.102 -23.938 1 86 210 MET A O 1
ATOM 1693 N N . ARG A 1 211 ? 16.484 -7.129 -23.297 1 92 211 ARG A N 1
ATOM 1694 C CA . ARG A 1 211 ? 17.297 -8.297 -23.594 1 92 211 ARG A CA 1
ATOM 1695 C C . ARG A 1 211 ? 18.125 -8.703 -22.391 1 92 211 ARG A C 1
ATOM 1697 O O . ARG A 1 211 ? 18.781 -7.863 -21.766 1 92 211 ARG A O 1
ATOM 1704 N N . VAL A 1 212 ? 17.984 -9.922 -22.047 1 95.06 212 VAL A N 1
ATOM 1705 C CA . VAL A 1 212 ? 18.812 -10.492 -20.984 1 95.06 212 VAL A CA 1
ATOM 1706 C C . VAL A 1 212 ? 19.766 -11.523 -21.562 1 95.06 212 VAL A C 1
ATOM 1708 O O . VAL A 1 212 ? 19.359 -12.594 -22 1 95.06 212 VAL A O 1
ATOM 1711 N N . ARG A 1 213 ? 21.031 -11.172 -21.594 1 95.5 213 ARG A N 1
ATOM 1712 C CA . ARG A 1 213 ? 22.094 -12.055 -22.078 1 95.5 213 ARG A CA 1
ATOM 1713 C C . ARG A 1 213 ? 23.125 -12.305 -20.984 1 95.5 213 ARG A C 1
ATOM 1715 O O . ARG A 1 213 ? 23.797 -11.375 -20.531 1 95.5 213 ARG A O 1
ATOM 1722 N N . SER A 1 214 ? 23.172 -13.516 -20.547 1 96.38 214 SER A N 1
ATOM 1723 C CA . SER A 1 214 ? 24.109 -13.859 -19.484 1 96.38 214 SER A CA 1
ATOM 1724 C C . SER A 1 214 ? 24.547 -15.312 -19.578 1 96.38 214 SER A C 1
ATOM 1726 O O . SER A 1 214 ? 23.719 -16.203 -19.766 1 96.38 214 SER A O 1
ATOM 1728 N N . GLY A 1 215 ? 25.828 -15.516 -19.469 1 95.69 215 GLY A N 1
ATOM 1729 C CA . GLY A 1 215 ? 26.359 -16.875 -19.5 1 95.69 215 GLY A CA 1
ATOM 1730 C C . GLY A 1 215 ? 26.391 -17.531 -18.141 1 95.69 215 GLY A C 1
ATOM 1731 O O . GLY A 1 215 ? 26.641 -18.734 -18.031 1 95.69 215 GLY A O 1
ATOM 1732 N N . SER A 1 216 ? 26.047 -16.828 -17.141 1 97.56 216 SER A N 1
ATOM 1733 C CA . SER A 1 216 ? 26.188 -17.359 -15.781 1 97.56 216 SER A CA 1
ATOM 1734 C C . SER A 1 216 ? 24.844 -17.453 -15.07 1 97.56 216 SER A C 1
ATOM 1736 O O . SER A 1 216 ? 24.734 -18.078 -14.023 1 97.56 216 SER A O 1
ATOM 1738 N N . LEU A 1 217 ? 23.812 -16.891 -15.641 1 97.94 217 LEU A N 1
ATOM 1739 C CA . LEU A 1 217 ? 22.5 -16.766 -15 1 97.94 217 LEU A CA 1
ATOM 1740 C C . LEU A 1 217 ? 21.875 -18.125 -14.766 1 97.94 217 LEU A C 1
ATOM 1742 O O . LEU A 1 217 ? 21.766 -18.938 -15.695 1 97.94 217 LEU A O 1
ATOM 1746 N N . LYS A 1 218 ? 21.469 -18.375 -13.547 1 98.38 218 LYS A N 1
ATOM 1747 C CA . LYS A 1 218 ? 20.859 -19.656 -13.188 1 98.38 218 LYS A CA 1
ATOM 1748 C C . LYS A 1 218 ? 19.375 -19.5 -12.891 1 98.38 218 LYS A C 1
ATOM 1750 O O . LYS A 1 218 ? 18.594 -20.422 -13.102 1 98.38 218 LYS A O 1
ATOM 1755 N N . ARG A 1 219 ? 19.094 -18.422 -12.367 1 98.44 219 ARG A N 1
ATOM 1756 C CA . ARG A 1 219 ? 17.703 -18.156 -12.008 1 98.44 219 ARG A CA 1
ATOM 1757 C C . ARG A 1 219 ? 17.266 -16.781 -12.523 1 98.44 219 ARG A C 1
ATOM 1759 O O . ARG A 1 219 ? 17.938 -15.781 -12.289 1 98.44 219 ARG A O 1
ATOM 1766 N N . PHE A 1 220 ? 16.203 -16.75 -13.266 1 97.5 220 PHE A N 1
ATOM 1767 C CA . PHE A 1 220 ? 15.633 -15.516 -13.797 1 97.5 220 PHE A CA 1
ATOM 1768 C C . PHE A 1 220 ? 14.156 -15.398 -13.438 1 97.5 220 PHE A C 1
ATOM 1770 O O . PHE A 1 220 ? 13.367 -16.297 -13.734 1 97.5 220 PHE A O 1
ATOM 1777 N N . ARG A 1 221 ? 13.766 -14.32 -12.789 1 96.25 221 ARG A N 1
ATOM 1778 C CA . ARG A 1 221 ? 12.383 -14.125 -12.352 1 96.25 221 ARG A CA 1
ATOM 1779 C C . ARG A 1 221 ? 11.852 -12.766 -12.82 1 96.25 221 ARG A C 1
ATOM 1781 O O . ARG A 1 221 ? 12.523 -11.75 -12.664 1 96.25 221 ARG A O 1
ATOM 1788 N N . VAL A 1 222 ? 10.664 -12.805 -13.359 1 92.31 222 VAL A N 1
ATOM 1789 C CA . VAL A 1 222 ? 9.898 -11.602 -13.68 1 92.31 222 VAL A CA 1
ATOM 1790 C C . VAL A 1 222 ? 8.508 -11.688 -13.047 1 92.31 222 VAL A C 1
ATOM 1792 O O . VAL A 1 222 ? 7.531 -12.008 -13.719 1 92.31 222 VAL A O 1
ATOM 1795 N N . PRO A 1 223 ? 8.477 -11.422 -11.828 1 86.56 223 PRO A N 1
ATOM 1796 C CA . PRO A 1 223 ? 7.207 -11.602 -11.117 1 86.56 223 PRO A CA 1
ATOM 1797 C C . PRO A 1 223 ? 6.207 -10.492 -11.414 1 86.56 223 PRO A C 1
ATOM 1799 O O . PRO A 1 223 ? 6.578 -9.445 -11.961 1 86.56 223 PRO A O 1
ATOM 1802 N N . LEU A 1 224 ? 4.898 -10.914 -11.188 1 72.38 224 LEU A N 1
ATOM 1803 C CA . LEU A 1 224 ? 3.859 -9.898 -11.289 1 72.38 224 LEU A CA 1
ATOM 1804 C C . LEU A 1 224 ? 3.867 -8.992 -10.062 1 72.38 224 LEU A C 1
ATOM 1806 O O . LEU A 1 224 ? 4.055 -9.461 -8.938 1 72.38 224 LEU A O 1
ATOM 1810 N N . TRP A 1 225 ? 3.996 -7.828 -10.367 1 60.53 225 TRP A N 1
ATOM 1811 C CA . TRP A 1 225 ? 3.902 -6.941 -9.211 1 60.53 225 TRP A CA 1
ATOM 1812 C C . TRP A 1 225 ? 2.451 -6.562 -8.93 1 60.53 225 TRP A C 1
ATOM 1814 O O . TRP A 1 225 ? 1.763 -6.027 -9.805 1 60.53 225 TRP A O 1
ATOM 1824 N N . TYR A 1 226 ? 1.807 -7.34 -8.023 1 52.91 226 TYR A N 1
ATOM 1825 C CA . TYR A 1 226 ? 0.46 -6.922 -7.648 1 52.91 226 TYR A CA 1
ATOM 1826 C C . TYR A 1 226 ? 0.498 -5.664 -6.789 1 52.91 226 TYR A C 1
ATOM 1828 O O . TYR A 1 226 ? 0.765 -5.734 -5.586 1 52.91 226 TYR A O 1
ATOM 1836 N N . GLY A 1 227 ? 1.417 -4.824 -7.051 1 48.12 227 GLY A N 1
ATOM 1837 C CA . GLY A 1 227 ? 1.24 -3.674 -6.176 1 48.12 227 GLY A CA 1
ATOM 1838 C C . GLY A 1 227 ? -0.202 -3.211 -6.086 1 48.12 227 GLY A C 1
ATOM 1839 O O . GLY A 1 227 ? -1.091 -3.809 -6.695 1 48.12 227 GLY A O 1
ATOM 1840 N N . GLU A 1 228 ? -0.517 -2.41 -5.199 1 46.75 228 GLU A N 1
ATOM 1841 C CA . GLU A 1 228 ? -1.848 -1.922 -4.852 1 46.75 228 GLU A CA 1
ATOM 1842 C C . GLU A 1 228 ? -2.664 -1.61 -6.102 1 46.75 228 GLU A C 1
ATOM 1844 O O . GLU A 1 228 ? -3.895 -1.703 -6.086 1 46.75 228 GLU A O 1
ATOM 1849 N N . GLU A 1 229 ? -2.139 -0.885 -7.102 1 44.59 229 GLU A N 1
ATOM 1850 C CA . GLU A 1 229 ? -3.002 -0.344 -8.148 1 44.59 229 GLU A CA 1
ATOM 1851 C C . GLU A 1 229 ? -2.971 -1.22 -9.398 1 44.59 229 GLU A C 1
ATOM 1853 O O . GLU A 1 229 ? -1.908 -1.44 -9.984 1 44.59 229 GLU A O 1
ATOM 1858 N N . TYR A 1 230 ? -3.678 -2.312 -9.375 1 45.44 230 TYR A N 1
ATOM 1859 C CA . TYR A 1 230 ? -3.941 -3.074 -10.594 1 45.44 230 TYR A CA 1
ATOM 1860 C C . TYR A 1 230 ? -4.109 -2.15 -11.789 1 45.44 230 TYR A C 1
ATOM 1862 O O . TYR A 1 230 ? -5.172 -2.121 -12.414 1 45.44 230 TYR A O 1
ATOM 1870 N N . CYS A 1 231 ? -3.74 -0.866 -11.648 1 43.72 231 CYS A N 1
ATOM 1871 C CA . CYS A 1 231 ? -4.066 -0.109 -12.852 1 43.72 231 CYS A CA 1
ATOM 1872 C C . CYS A 1 231 ? -3.314 -0.654 -14.062 1 43.72 231 CYS A C 1
ATOM 1874 O O . CYS A 1 231 ? -2.092 -0.523 -14.148 1 43.72 231 CYS A O 1
ATOM 1876 N N . THR A 1 232 ? -3.711 -1.805 -14.477 1 46.44 232 THR A N 1
ATOM 1877 C CA . THR A 1 232 ? -3.176 -2.184 -15.781 1 46.44 232 THR A CA 1
ATOM 1878 C C . THR A 1 232 ? -3.162 -0.988 -16.734 1 46.44 232 THR A C 1
ATOM 1880 O O . THR A 1 232 ? -4.215 -0.422 -17.031 1 46.44 232 THR A O 1
ATOM 1883 N N . SER A 1 233 ? -2.297 -0.039 -16.625 1 46.84 233 SER A N 1
ATOM 1884 C CA . SER A 1 233 ? -2.215 0.725 -17.859 1 46.84 233 SER A CA 1
ATOM 1885 C C . SER A 1 233 ? -2.365 -0.181 -19.078 1 46.84 233 SER A C 1
ATOM 1887 O O . SER A 1 233 ? -1.669 -1.191 -19.203 1 46.84 233 SER A O 1
ATOM 1889 N N . PRO A 1 234 ? -3.529 -0.136 -19.688 1 50.03 234 PRO A N 1
ATOM 1890 C CA . PRO A 1 234 ? -3.953 -0.983 -20.797 1 50.03 234 PRO A CA 1
ATOM 1891 C C . PRO A 1 234 ? -2.836 -1.224 -21.812 1 50.03 234 PRO A C 1
ATOM 1893 O O . PRO A 1 234 ? -2.904 -2.174 -22.594 1 50.03 234 PRO A O 1
ATOM 1896 N N . PHE A 1 235 ? -1.583 -0.824 -21.703 1 50.5 235 PHE A N 1
ATOM 1897 C CA . PHE A 1 235 ? -1.151 -1.088 -23.062 1 50.5 235 PHE A CA 1
ATOM 1898 C C . PHE A 1 235 ? 0.369 -1.131 -23.156 1 50.5 235 PHE A C 1
ATOM 1900 O O . PHE A 1 235 ? 0.943 -0.853 -24.203 1 50.5 235 PHE A O 1
ATOM 1907 N N . VAL A 1 236 ? 1.099 -1.258 -22.078 1 54.84 236 VAL A N 1
ATOM 1908 C CA . VAL A 1 236 ? 2.465 -1.186 -22.594 1 54.84 236 VAL A CA 1
ATOM 1909 C C . VAL A 1 236 ? 2.953 -2.582 -22.969 1 54.84 236 VAL A C 1
ATOM 1911 O O . VAL A 1 236 ? 3.014 -3.475 -22.109 1 54.84 236 VAL A O 1
ATOM 1914 N N . LYS A 1 237 ? 2.92 -2.869 -24.312 1 62.59 237 LYS A N 1
ATOM 1915 C CA . LYS A 1 237 ? 3.445 -4.109 -24.859 1 62.59 237 LYS A CA 1
ATOM 1916 C C . LYS A 1 237 ? 4.957 -4.199 -24.688 1 62.59 237 LYS A C 1
ATOM 1918 O O . LYS A 1 237 ? 5.676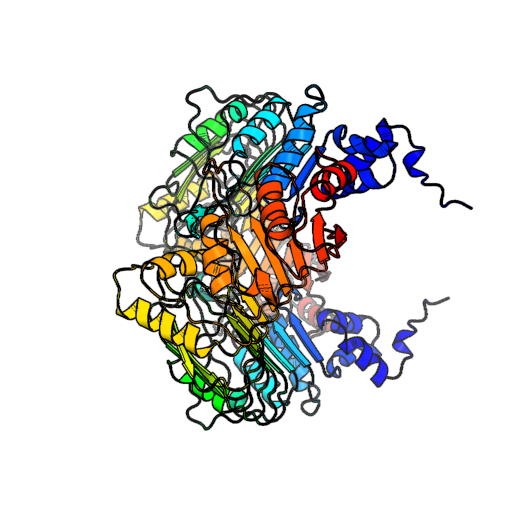 -3.221 -24.891 1 62.59 237 LYS A O 1
ATOM 1923 N N . TYR A 1 238 ? 5.32 -5.23 -24.031 1 74.5 238 TYR A N 1
ATOM 1924 C CA . TYR A 1 238 ? 6.742 -5.426 -23.766 1 74.5 238 TYR A CA 1
ATOM 1925 C C . TYR A 1 238 ? 7.223 -6.754 -24.344 1 74.5 238 TYR A C 1
ATOM 1927 O O . TYR A 1 238 ? 6.5 -7.75 -24.328 1 74.5 238 TYR A O 1
ATOM 1935 N N . ALA A 1 239 ? 8.383 -6.539 -25.078 1 84.06 239 ALA A N 1
ATOM 1936 C CA . ALA A 1 239 ? 9.031 -7.738 -25.594 1 84.06 239 ALA A CA 1
ATOM 1937 C C . ALA A 1 239 ? 10.297 -8.062 -24.812 1 84.06 239 ALA A C 1
ATOM 1939 O O . ALA A 1 239 ? 11.047 -7.156 -24.438 1 84.06 239 ALA A O 1
ATOM 1940 N N . ILE A 1 240 ? 10.523 -9.359 -24.516 1 89.69 240 ILE A N 1
ATOM 1941 C CA . ILE A 1 240 ? 11.727 -9.766 -23.781 1 89.69 240 ILE A CA 1
ATOM 1942 C C . ILE A 1 240 ? 12.422 -10.891 -24.547 1 89.69 240 ILE A C 1
ATOM 1944 O O . ILE A 1 240 ? 11.766 -11.773 -25.094 1 89.69 240 ILE A O 1
ATOM 1948 N N . GLU A 1 241 ? 13.695 -10.75 -24.703 1 94.12 241 GLU A N 1
ATOM 1949 C CA . GLU A 1 241 ? 14.547 -11.805 -25.234 1 94.12 241 GLU A CA 1
ATOM 1950 C C . GLU A 1 241 ? 15.5 -12.336 -24.172 1 94.12 241 GLU A C 1
ATOM 1952 O O . GLU A 1 241 ? 16.219 -11.57 -23.531 1 94.12 241 GLU A O 1
ATOM 1957 N N . ILE A 1 242 ? 15.508 -13.625 -23.969 1 96.06 242 ILE A N 1
ATOM 1958 C CA . ILE A 1 242 ? 16.344 -14.258 -22.953 1 96.06 242 ILE A CA 1
ATOM 1959 C C . ILE A 1 242 ? 17.344 -15.188 -23.625 1 96.06 242 ILE A C 1
ATOM 1961 O O . ILE A 1 242 ? 16.969 -16.094 -24.359 1 96.06 242 ILE A O 1
ATOM 1965 N N . ASP A 1 243 ? 18.562 -14.93 -23.453 1 96.81 243 ASP A N 1
ATOM 1966 C CA . ASP A 1 243 ? 19.672 -15.758 -23.906 1 96.81 243 ASP A CA 1
ATOM 1967 C C . ASP A 1 243 ? 20.578 -16.141 -22.734 1 96.81 243 ASP A C 1
ATOM 1969 O O . ASP A 1 243 ? 21.5 -15.391 -22.406 1 96.81 243 ASP A O 1
ATOM 1973 N N . ALA A 1 244 ? 20.312 -17.234 -22.141 1 96.88 244 ALA A N 1
ATOM 1974 C CA . ALA A 1 244 ? 21 -17.672 -20.938 1 96.88 244 ALA A CA 1
ATOM 1975 C C . ALA A 1 244 ? 21.219 -19.188 -20.953 1 96.88 244 ALA A C 1
ATOM 1977 O O . ALA A 1 244 ? 20.406 -19.938 -20.391 1 96.88 244 ALA A O 1
ATOM 1978 N N . PRO A 1 245 ? 22.312 -19.672 -21.406 1 96.62 245 PRO A N 1
ATOM 1979 C CA . PRO A 1 245 ? 22.547 -21.109 -21.578 1 96.62 245 PRO A CA 1
ATOM 1980 C C . PRO A 1 245 ? 22.562 -21.859 -20.25 1 96.62 245 PRO A C 1
ATOM 1982 O O . PRO A 1 245 ? 22.234 -23.062 -20.219 1 96.62 245 PRO A O 1
ATOM 1985 N N . ARG A 1 246 ? 22.844 -21.172 -19.188 1 97.31 246 ARG A N 1
ATOM 1986 C CA . ARG A 1 246 ? 22.969 -21.875 -17.922 1 97.31 246 ARG A CA 1
ATOM 1987 C C . ARG A 1 246 ? 21.734 -21.688 -17.062 1 97.31 246 ARG A C 1
ATOM 1989 O O . ARG A 1 246 ? 21.703 -22.078 -15.891 1 97.31 246 ARG A O 1
ATOM 1996 N N . LEU A 1 247 ? 20.703 -21.094 -17.609 1 98.12 247 LEU A N 1
ATOM 1997 C CA . LEU A 1 247 ? 19.469 -20.844 -16.875 1 98.12 247 LEU A CA 1
ATOM 1998 C C . LEU A 1 247 ? 18.812 -22.156 -16.422 1 98.12 247 LEU A C 1
ATOM 2000 O O . LEU A 1 247 ? 18.562 -23.031 -17.25 1 98.12 247 LEU A O 1
ATOM 2004 N N . GLU A 1 248 ? 18.609 -22.297 -15.188 1 98.44 248 GLU A N 1
ATOM 2005 C CA . GLU A 1 248 ? 18 -23.5 -14.633 1 98.44 248 GLU A CA 1
ATOM 2006 C C . GLU A 1 248 ? 16.531 -23.281 -14.289 1 98.44 248 GLU A C 1
ATOM 2008 O O . GLU A 1 248 ? 15.711 -24.188 -14.453 1 98.44 248 GLU A O 1
ATOM 2013 N N . ARG A 1 249 ? 16.281 -22.172 -13.805 1 98.44 249 ARG A N 1
ATOM 2014 C CA . ARG A 1 249 ? 14.914 -21.875 -13.391 1 98.44 249 ARG A CA 1
ATOM 2015 C C . ARG A 1 249 ? 14.461 -20.531 -13.953 1 98.44 249 ARG A C 1
ATOM 2017 O O . ARG A 1 249 ? 15.188 -19.531 -13.875 1 98.44 249 ARG A O 1
ATOM 2024 N N . MET A 1 250 ? 13.281 -20.469 -14.477 1 97.56 250 MET A N 1
ATOM 2025 C CA . MET A 1 250 ? 12.703 -19.25 -15.039 1 97.56 250 MET A CA 1
ATOM 2026 C C . MET A 1 250 ? 11.289 -19.047 -14.523 1 97.56 250 MET A C 1
ATOM 2028 O O . MET A 1 250 ? 10.461 -19.953 -14.555 1 97.56 250 MET A O 1
ATOM 2032 N N . THR A 1 251 ? 11.023 -17.938 -14.008 1 96.44 251 THR A N 1
ATOM 2033 C CA . THR A 1 251 ? 9.688 -17.562 -13.562 1 96.44 251 THR A CA 1
ATOM 2034 C C . THR A 1 251 ? 9.203 -16.312 -14.305 1 96.44 251 THR A C 1
ATOM 2036 O O . THR A 1 251 ? 9.82 -15.25 -14.203 1 96.44 251 THR A O 1
ATOM 2039 N N . LEU A 1 252 ? 8.18 -16.453 -15.039 1 93.19 252 LEU A N 1
ATOM 2040 C CA . LEU A 1 252 ? 7.578 -15.32 -15.742 1 93.19 252 LEU A CA 1
ATOM 2041 C C . LEU A 1 252 ? 6.176 -15.031 -15.219 1 93.19 252 LEU A C 1
ATOM 2043 O O . LEU A 1 252 ? 5.297 -15.898 -15.281 1 93.19 252 LEU A O 1
ATOM 2047 N N . GLY A 1 253 ? 5.984 -13.883 -14.695 1 87.06 253 GLY A N 1
ATOM 2048 C CA . GLY A 1 253 ? 4.691 -13.57 -14.102 1 87.06 253 GLY A CA 1
ATOM 2049 C C . GLY A 1 253 ? 4.117 -12.258 -14.594 1 87.06 253 GLY A C 1
ATOM 2050 O O . GLY A 1 253 ? 2.973 -11.922 -14.281 1 87.06 253 GLY A O 1
ATOM 2051 N N . GLU A 1 254 ? 4.746 -11.555 -15.414 1 74.62 254 GLU A N 1
ATOM 2052 C CA . GLU A 1 254 ? 4.277 -10.258 -15.891 1 74.62 254 GLU A CA 1
ATOM 2053 C C . GLU A 1 254 ? 3.244 -10.422 -17 1 74.62 254 GLU A C 1
ATOM 2055 O O . GLU A 1 254 ? 3.395 -11.273 -17.875 1 74.62 254 GLU A O 1
ATOM 2060 N N . ASP A 1 255 ? 2.049 -9.75 -16.891 1 67.56 255 ASP A N 1
ATOM 2061 C CA . ASP A 1 255 ? 0.91 -9.969 -17.781 1 67.56 255 ASP A CA 1
ATOM 2062 C C . ASP A 1 255 ? 1 -9.078 -19.016 1 67.56 255 ASP A C 1
ATOM 2064 O O . ASP A 1 255 ? 0.152 -9.156 -19.906 1 67.56 255 ASP A O 1
ATOM 2068 N N . GLN A 1 256 ? 2.043 -8.367 -19.141 1 72 256 GLN A N 1
ATOM 2069 C CA . GLN A 1 256 ? 2.041 -7.406 -20.25 1 72 256 GLN A CA 1
ATOM 2070 C C . GLN A 1 256 ? 3.105 -7.754 -21.281 1 72 256 GLN A C 1
ATOM 2072 O O . GLN A 1 256 ? 3.496 -6.906 -22.078 1 72 256 GLN A O 1
ATOM 2077 N N . PHE A 1 257 ? 3.473 -8.984 -21.234 1 76.69 257 PHE A N 1
ATOM 2078 C CA . PHE A 1 257 ? 4.406 -9.398 -22.281 1 76.69 257 PHE A CA 1
ATOM 2079 C C . PHE A 1 257 ? 3.713 -9.453 -23.641 1 76.69 257 PHE A C 1
ATOM 2081 O O . PHE A 1 257 ? 2.633 -10.039 -23.766 1 76.69 257 PHE A O 1
ATOM 2088 N N . ASP A 1 258 ? 4.324 -8.734 -24.578 1 76.81 258 ASP A N 1
ATOM 2089 C CA . ASP A 1 258 ? 3.824 -8.867 -25.938 1 76.81 258 ASP A CA 1
ATOM 2090 C C . ASP A 1 258 ? 4.52 -10.016 -26.672 1 76.81 258 ASP A C 1
ATOM 2092 O O . ASP A 1 258 ? 3.918 -10.664 -27.531 1 76.81 258 ASP A O 1
ATOM 2096 N N . SER A 1 259 ? 5.75 -10.133 -26.375 1 84.06 259 SER A N 1
ATOM 2097 C CA . SER A 1 259 ? 6.527 -11.203 -26.984 1 84.06 259 SER A CA 1
ATOM 2098 C C . SER A 1 259 ? 7.641 -11.68 -26.062 1 84.06 259 SER A C 1
ATOM 2100 O O . SER A 1 259 ? 8.25 -10.883 -25.344 1 84.06 259 SER A O 1
ATOM 2102 N N . ILE A 1 260 ? 7.824 -12.984 -26.078 1 91.38 260 ILE A N 1
ATOM 2103 C CA . ILE A 1 260 ? 8.898 -13.602 -25.312 1 91.38 260 ILE A CA 1
ATOM 2104 C C . ILE A 1 260 ? 9.727 -14.508 -26.219 1 91.38 260 ILE A C 1
ATOM 2106 O O . ILE A 1 260 ? 9.195 -15.445 -26.828 1 91.38 260 ILE A O 1
ATOM 2110 N N . ALA A 1 261 ? 10.922 -14.117 -26.375 1 93.19 261 ALA A N 1
ATOM 2111 C CA . ALA A 1 261 ? 11.844 -14.93 -27.156 1 93.19 261 ALA A CA 1
ATOM 2112 C C . ALA A 1 261 ? 12.914 -15.555 -26.266 1 93.19 261 ALA A C 1
ATOM 2114 O O . ALA A 1 261 ? 13.477 -14.883 -25.391 1 93.19 261 ALA A O 1
ATOM 2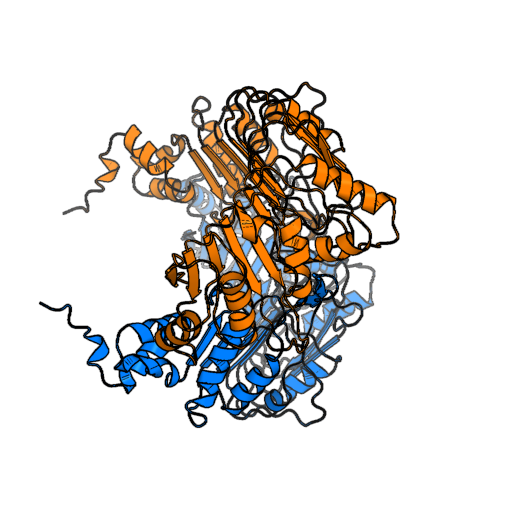115 N N . VAL A 1 262 ? 13.117 -16.844 -26.406 1 95.56 262 VAL A N 1
ATOM 2116 C CA . VAL A 1 262 ? 14.125 -17.547 -25.625 1 95.56 262 VAL A CA 1
ATOM 2117 C C . VAL A 1 262 ? 15.133 -18.219 -26.562 1 95.56 262 VAL A C 1
ATOM 2119 O O . VAL A 1 262 ? 14.758 -18.703 -27.641 1 95.56 262 VAL A O 1
ATOM 2122 N N . LYS A 1 263 ? 16.375 -18.062 -26.141 1 92.94 263 LYS A N 1
ATOM 2123 C CA . LYS A 1 263 ? 17.469 -18.656 -26.906 1 92.94 263 LYS A CA 1
ATOM 2124 C C . LYS A 1 263 ? 18.453 -19.375 -26 1 92.94 263 LYS A C 1
ATOM 2126 O O . LYS A 1 263 ? 18.781 -18.891 -24.906 1 92.94 263 LYS A O 1
ATOM 2131 N N . ASN A 1 264 ? 18.859 -20.594 -26.438 1 93.06 264 ASN A N 1
ATOM 2132 C CA . ASN A 1 264 ? 19.953 -21.312 -25.812 1 93.06 264 ASN A CA 1
ATOM 2133 C C . ASN A 1 264 ? 19.656 -21.656 -24.344 1 93.06 264 ASN A C 1
ATOM 2135 O O . ASN A 1 264 ? 20.469 -21.391 -23.469 1 93.06 264 ASN A O 1
ATOM 2139 N N . LEU A 1 265 ? 18.5 -22.156 -24.125 1 94.62 265 LEU A N 1
ATOM 2140 C CA . LEU A 1 265 ? 18.125 -22.562 -22.766 1 94.62 265 LEU A CA 1
ATOM 2141 C C . LEU A 1 265 ? 18.422 -24.031 -22.547 1 94.62 265 LEU A C 1
ATOM 2143 O O . LEU A 1 265 ? 17.531 -24.797 -22.141 1 94.62 265 LEU A O 1
ATOM 2147 N N . ASP A 1 266 ? 19.641 -24.406 -22.594 1 91.62 266 ASP A N 1
ATOM 2148 C CA . ASP A 1 266 ? 20.047 -25.797 -22.578 1 91.62 266 ASP A CA 1
ATOM 2149 C C . ASP A 1 266 ? 19.938 -26.391 -21.188 1 91.62 266 ASP A C 1
ATOM 2151 O O . ASP A 1 266 ? 19.656 -27.578 -21.031 1 91.62 266 ASP A O 1
ATOM 2155 N N . SER A 1 267 ? 20.062 -25.562 -20.219 1 95.88 267 SER A N 1
ATOM 2156 C CA . SER A 1 267 ? 20.109 -26.047 -18.844 1 95.88 267 SER A CA 1
ATOM 2157 C C . SER A 1 267 ? 18.781 -25.844 -18.141 1 95.88 267 SER A C 1
ATOM 2159 O O . SER A 1 267 ? 18.656 -26.125 -16.938 1 95.88 267 SER A O 1
ATOM 2161 N N . LEU A 1 268 ? 17.797 -25.359 -18.844 1 97.12 268 LEU A N 1
ATOM 2162 C CA . LEU A 1 268 ? 16.516 -25.016 -18.234 1 97.12 268 LEU A CA 1
ATOM 2163 C C . LEU A 1 268 ? 15.852 -26.266 -17.641 1 97.12 268 LEU A C 1
ATOM 2165 O O . LEU A 1 268 ? 15.641 -27.25 -18.344 1 97.12 268 LEU A O 1
ATOM 2169 N N . PHE A 1 269 ? 15.578 -26.188 -16.391 1 98 269 PHE A N 1
ATOM 2170 C CA . PHE A 1 269 ? 15.039 -27.328 -15.672 1 98 269 PHE A CA 1
ATOM 2171 C C . PHE A 1 269 ? 13.586 -27.078 -15.266 1 98 269 PHE A C 1
ATOM 2173 O O . PHE A 1 269 ? 12.742 -27.953 -15.398 1 98 269 PHE A O 1
ATOM 2180 N N . SER A 1 270 ? 13.352 -25.953 -14.742 1 98.25 270 SER A N 1
ATOM 2181 C CA . SER A 1 270 ? 12.023 -25.656 -14.234 1 98.25 270 SER A CA 1
ATOM 2182 C C . SER A 1 270 ? 11.523 -24.312 -14.742 1 98.25 270 SER A C 1
ATOM 2184 O O . SER A 1 270 ? 12.305 -23.359 -14.875 1 98.25 270 SER A O 1
ATOM 2186 N N . VAL A 1 271 ? 10.188 -24.188 -15.016 1 97.81 271 VAL A N 1
ATOM 2187 C CA . VAL A 1 271 ? 9.578 -22.953 -15.484 1 97.81 271 VAL A CA 1
ATOM 2188 C C . VAL A 1 271 ? 8.266 -22.703 -14.742 1 97.81 271 VAL A C 1
ATOM 2190 O O . VAL A 1 271 ? 7.504 -23.641 -14.492 1 97.81 271 VAL A O 1
ATOM 2193 N N . ASP A 1 272 ? 8.086 -21.547 -14.305 1 97 272 ASP A N 1
ATOM 2194 C CA . ASP A 1 272 ? 6.844 -21.062 -13.711 1 97 272 ASP A CA 1
ATOM 2195 C C . ASP A 1 272 ? 6.203 -19.984 -14.578 1 97 272 ASP A C 1
ATOM 2197 O O . ASP A 1 272 ? 6.742 -18.891 -14.711 1 97 272 ASP A O 1
ATOM 2201 N N . LEU A 1 273 ? 5.102 -20.328 -15.117 1 95.31 273 LEU A N 1
ATOM 2202 C CA . LEU A 1 273 ? 4.465 -19.422 -16.062 1 95.31 273 LEU A CA 1
ATOM 2203 C C . LEU A 1 273 ? 3.18 -18.844 -15.484 1 95.31 273 LEU A C 1
ATOM 2205 O O . LEU A 1 273 ? 2.232 -19.578 -15.211 1 95.31 273 LEU A O 1
ATOM 2209 N N . ASP A 1 274 ? 3.158 -17.625 -15.328 1 90.31 274 ASP A N 1
ATOM 2210 C CA . ASP A 1 274 ? 1.985 -16.844 -14.961 1 90.31 274 ASP A CA 1
ATOM 2211 C C . ASP A 1 274 ? 1.805 -15.656 -15.898 1 90.31 274 ASP A C 1
ATOM 2213 O O . ASP A 1 274 ? 1.855 -14.5 -15.461 1 90.31 274 ASP A O 1
ATOM 2217 N N . ILE A 1 275 ? 1.602 -16 -17.219 1 87.38 275 ILE A N 1
ATOM 2218 C CA . ILE A 1 275 ? 1.587 -14.953 -18.234 1 87.38 275 ILE A CA 1
ATOM 2219 C C . ILE A 1 275 ? 0.407 -15.172 -19.188 1 87.38 275 ILE A C 1
ATOM 2221 O O . ILE A 1 275 ? -0.132 -16.281 -19.266 1 87.38 275 ILE A O 1
ATOM 2225 N N . LYS A 1 276 ? -0.046 -14.18 -20 1 81.25 276 LYS A N 1
ATOM 2226 C CA . LYS A 1 276 ? -1.126 -14.234 -20.984 1 81.25 276 LYS A CA 1
ATOM 2227 C C . LYS A 1 276 ? -0.587 -14.094 -22.406 1 81.25 276 LYS A C 1
ATOM 2229 O O . LYS A 1 276 ? -1.314 -14.32 -23.375 1 81.25 276 LYS A O 1
ATOM 2234 N N . PHE A 1 277 ? 0.693 -13.945 -22.672 1 76.38 277 PHE A N 1
ATOM 2235 C CA . PHE A 1 277 ? 1.366 -13.75 -23.938 1 76.38 277 PHE A CA 1
ATOM 2236 C C . PHE A 1 277 ? 0.806 -12.531 -24.672 1 76.38 277 PHE A C 1
ATOM 2238 O O . PHE A 1 277 ? 1.469 -11.961 -25.547 1 76.38 277 PHE A O 1
ATOM 2245 N N . SER A 1 278 ? -0.517 -12.242 -24.547 1 67.75 278 SER A N 1
ATOM 2246 C CA . SER A 1 278 ? -1.118 -11.031 -25.109 1 67.75 278 SER A CA 1
ATOM 2247 C C . SER A 1 278 ? -2.283 -10.547 -24.25 1 67.75 278 SER A C 1
ATOM 2249 O O . SER A 1 278 ? -2.914 -11.336 -23.547 1 67.75 278 SER A O 1
ATOM 2251 N N . VAL A 1 279 ? -2.457 -9.273 -24.312 1 61.91 279 VAL A N 1
ATOM 2252 C CA . VAL A 1 279 ? -3.615 -8.719 -23.625 1 61.91 279 VAL A CA 1
ATOM 2253 C C . VAL A 1 279 ? -4.898 -9.227 -24.266 1 61.91 279 VAL A C 1
ATOM 2255 O O . VAL A 1 279 ? -5.832 -9.633 -23.578 1 61.91 279 VAL A O 1
ATOM 2258 N N . LYS A 1 280 ? -4.941 -9.141 -25.641 1 64.31 280 LYS A N 1
ATOM 2259 C CA . LYS A 1 280 ? -6.062 -9.664 -26.422 1 64.31 280 LYS A CA 1
ATOM 2260 C C . LYS A 1 280 ? -5.574 -10.625 -27.5 1 64.31 280 LYS A C 1
ATOM 2262 O O . LYS A 1 280 ? -5.105 -10.195 -28.562 1 64.31 280 LYS A O 1
ATOM 2267 N N . PHE A 1 281 ? -5.492 -11.898 -27.094 1 69.12 281 PHE A N 1
ATOM 2268 C CA . PHE A 1 281 ? -4.996 -12.883 -28.062 1 69.12 281 PHE A CA 1
ATOM 2269 C C . PHE A 1 281 ? -5.996 -13.094 -29.188 1 69.12 281 PHE A C 1
ATOM 2271 O O . PHE A 1 281 ? -7.141 -13.484 -28.953 1 69.12 281 PHE A O 1
ATOM 2278 N N . ASP A 1 282 ? -5.598 -12.539 -30.328 1 73.25 282 ASP A N 1
ATOM 2279 C CA . ASP A 1 282 ? -6.344 -12.805 -31.562 1 73.25 282 ASP A CA 1
ATOM 2280 C C . ASP A 1 282 ? -5.844 -14.078 -32.219 1 73.25 282 ASP A C 1
ATOM 2282 O O . ASP A 1 282 ? -4.734 -14.109 -32.781 1 73.25 282 ASP A O 1
ATOM 2286 N N . PRO A 1 283 ? -6.711 -15.062 -32.219 1 76.44 283 PRO A N 1
ATOM 2287 C CA . PRO A 1 283 ? -6.281 -16.328 -32.812 1 76.44 283 PRO A CA 1
ATOM 2288 C C . PRO A 1 283 ? -5.953 -16.219 -34.312 1 76.44 283 PRO A C 1
ATOM 2290 O O . PRO A 1 283 ? -5.25 -17.062 -34.844 1 76.44 283 PRO A O 1
ATOM 2293 N N . GLU A 1 284 ? -6.406 -15.133 -34.875 1 80.81 284 GLU A N 1
ATOM 2294 C CA . GLU A 1 284 ? -6.16 -14.961 -36.312 1 80.81 284 GLU A CA 1
ATOM 2295 C C . GLU A 1 284 ? -4.82 -14.289 -36.562 1 80.81 284 GLU A C 1
ATOM 2297 O O . GLU A 1 284 ? -4.348 -14.242 -37.719 1 80.81 284 GLU A O 1
ATOM 2302 N N . ASP A 1 285 ? -4.211 -13.906 -35.5 1 85.88 285 ASP A N 1
ATOM 2303 C CA . ASP A 1 285 ? -2.91 -13.258 -35.594 1 85.88 285 ASP A CA 1
ATOM 2304 C C . ASP A 1 285 ? -1.791 -14.281 -35.75 1 85.88 285 ASP A C 1
ATOM 2306 O O . ASP A 1 285 ? -1.317 -14.844 -34.781 1 85.88 285 ASP A O 1
ATOM 2310 N N . LEU A 1 286 ? -1.327 -14.445 -36.938 1 87.75 286 LEU A N 1
ATOM 2311 C CA . LEU A 1 286 ? -0.327 -15.461 -37.25 1 87.75 286 LEU A CA 1
ATOM 2312 C C . LEU A 1 286 ? 0.989 -15.164 -36.562 1 87.75 286 LEU A C 1
ATOM 2314 O O . LEU A 1 286 ? 1.676 -16.078 -36.094 1 87.75 286 LEU A O 1
ATOM 2318 N N . SER A 1 287 ? 1.341 -13.969 -36.562 1 86.5 287 SER A N 1
ATOM 2319 C CA . SER A 1 287 ? 2.592 -13.578 -35.906 1 86.5 287 SER A CA 1
ATOM 2320 C C . SER A 1 287 ? 2.596 -13.953 -34.438 1 86.5 287 SER A C 1
ATOM 2322 O O . SER A 1 287 ? 3.566 -14.523 -33.938 1 86.5 287 SER A O 1
ATOM 2324 N N . LYS A 1 288 ? 1.47 -13.727 -33.844 1 86.75 288 LYS A N 1
ATOM 2325 C CA . LYS A 1 288 ? 1.365 -14.031 -32.406 1 86.75 288 LYS A CA 1
ATOM 2326 C C . LYS A 1 288 ? 1.354 -15.539 -32.188 1 86.75 288 LYS A C 1
ATOM 2328 O O . LYS A 1 288 ? 1.953 -16.031 -31.219 1 86.75 288 LYS A O 1
ATOM 2333 N N . ARG A 1 289 ? 0.757 -16.203 -33.031 1 89.94 289 ARG A N 1
ATOM 2334 C CA . ARG A 1 289 ? 0.736 -17.672 -32.938 1 89.94 289 ARG A CA 1
ATOM 2335 C C . ARG A 1 289 ? 2.146 -18.234 -33.031 1 89.94 289 ARG A C 1
ATOM 2337 O O . ARG A 1 289 ? 2.506 -19.125 -32.25 1 89.94 289 ARG A O 1
ATOM 2344 N N . ASN A 1 290 ? 2.836 -17.656 -33.906 1 91.06 290 ASN A N 1
ATOM 2345 C CA . ASN A 1 290 ? 4.203 -18.141 -34.094 1 91.06 290 ASN A CA 1
ATOM 2346 C C . ASN A 1 290 ? 5.074 -17.812 -32.875 1 91.06 290 ASN A C 1
ATOM 2348 O O . ASN A 1 290 ? 5.91 -18.625 -32.469 1 91.06 290 ASN A O 1
ATOM 2352 N N . GLU A 1 291 ? 4.859 -16.734 -32.406 1 89.81 291 GLU A N 1
ATOM 2353 C CA . GLU A 1 291 ? 5.617 -16.328 -31.234 1 89.81 291 GLU A CA 1
ATOM 2354 C C . GLU A 1 291 ? 5.371 -17.297 -30.062 1 89.81 291 GLU A C 1
ATOM 2356 O O . GLU A 1 291 ? 6.309 -17.688 -29.375 1 89.81 291 GLU A O 1
ATOM 2361 N N . ILE A 1 292 ? 4.156 -17.625 -29.891 1 90.81 292 ILE A N 1
ATOM 2362 C CA . ILE A 1 292 ? 3.793 -18.531 -28.828 1 90.81 292 ILE A CA 1
ATOM 2363 C C . ILE A 1 292 ? 4.402 -19.906 -29.094 1 90.81 292 ILE A C 1
ATOM 2365 O O . ILE A 1 292 ? 4.965 -20.531 -28.188 1 90.81 292 ILE A O 1
ATOM 2369 N N . ARG A 1 293 ? 4.32 -20.328 -30.281 1 93 293 ARG A N 1
ATOM 2370 C CA . ARG A 1 293 ? 4.879 -21.609 -30.672 1 93 293 ARG A CA 1
ATOM 2371 C C . ARG A 1 293 ? 6.375 -21.672 -30.375 1 93 293 ARG A C 1
ATOM 2373 O O . ARG A 1 293 ? 6.867 -22.656 -29.812 1 93 293 ARG A O 1
ATOM 2380 N N . TYR A 1 294 ? 7.043 -20.625 -30.812 1 93.38 294 TYR A N 1
ATOM 2381 C CA . TYR A 1 294 ? 8.492 -20.578 -30.625 1 93.38 294 TYR A CA 1
ATOM 2382 C C . TYR A 1 294 ? 8.859 -20.578 -29.156 1 93.38 294 TYR A C 1
ATOM 2384 O O . TYR A 1 294 ? 9.812 -21.25 -28.75 1 93.38 294 TYR A O 1
ATOM 2392 N N . PHE A 1 295 ? 8.172 -19.859 -28.406 1 94.88 295 PHE A N 1
ATOM 2393 C CA . PHE A 1 295 ? 8.438 -19.797 -26.969 1 94.88 295 PHE A CA 1
ATOM 2394 C C . PHE A 1 295 ? 8.242 -21.172 -26.328 1 94.88 295 PHE A C 1
ATOM 2396 O O . PHE A 1 295 ? 9.117 -21.656 -25.609 1 94.88 295 PHE A O 1
ATOM 2403 N N . LEU A 1 296 ? 7.066 -21.75 -26.594 1 95.75 296 LEU A N 1
ATOM 2404 C CA . LEU A 1 296 ? 6.75 -23.047 -26 1 95.75 296 LEU A CA 1
ATOM 2405 C C . LEU A 1 296 ? 7.766 -24.109 -26.438 1 95.75 296 LEU A C 1
ATOM 2407 O O . LEU A 1 296 ? 8.172 -24.953 -25.641 1 95.75 296 LEU A O 1
ATOM 2411 N N . SER A 1 297 ? 8.148 -24 -27.656 1 95.75 297 SER A N 1
ATOM 2412 C CA . SER A 1 297 ? 9.164 -24.922 -28.156 1 95.75 297 SER A CA 1
ATOM 2413 C C . SER A 1 297 ? 10.5 -24.703 -27.469 1 95.75 297 SER A C 1
ATOM 2415 O O . SER A 1 297 ? 11.227 -25.656 -27.172 1 95.75 297 SER A O 1
ATOM 2417 N N . GLY A 1 298 ? 10.742 -23.484 -27.234 1 95.5 298 GLY A N 1
ATOM 2418 C CA . GLY A 1 298 ? 12.008 -23.125 -26.609 1 95.5 298 GLY A CA 1
ATOM 2419 C C . GLY A 1 298 ? 12.141 -23.625 -25.188 1 95.5 298 GLY A C 1
ATOM 2420 O O . GLY A 1 298 ? 13.25 -23.812 -24.688 1 95.5 298 GLY A O 1
ATOM 2421 N N . ILE A 1 299 ? 11.023 -23.938 -24.547 1 97 299 ILE A N 1
ATOM 2422 C CA . ILE A 1 299 ? 11.094 -24.375 -23.156 1 97 299 ILE A CA 1
ATOM 2423 C C . ILE A 1 299 ? 10.648 -25.828 -23.047 1 97 299 ILE A C 1
ATOM 2425 O O . ILE A 1 299 ? 10.406 -26.328 -21.953 1 97 299 ILE A O 1
ATOM 2429 N N . SER A 1 300 ? 10.477 -26.562 -24.078 1 96.12 300 SER A N 1
ATOM 2430 C CA . SER A 1 300 ? 9.859 -27.891 -24.125 1 96.12 300 SER A CA 1
ATOM 2431 C C . SER A 1 300 ? 10.742 -28.938 -23.453 1 96.12 300 SER A C 1
ATOM 2433 O O . SER A 1 300 ? 10.289 -30.047 -23.172 1 96.12 300 SER A O 1
ATOM 2435 N N . SER A 1 301 ? 11.992 -28.578 -23.094 1 95 301 SER A N 1
ATOM 2436 C CA . SER A 1 301 ? 12.906 -29.547 -22.5 1 95 301 SER A CA 1
ATOM 2437 C C . SER A 1 301 ? 12.805 -29.547 -20.984 1 95 301 SER A C 1
ATOM 2439 O O . SER A 1 301 ? 13.516 -30.297 -20.312 1 95 301 SER A O 1
ATOM 2441 N N . VAL A 1 302 ? 11.961 -28.797 -20.438 1 97.81 302 VAL A N 1
ATOM 2442 C CA . VAL A 1 302 ? 11.891 -28.625 -18.984 1 97.81 302 VAL A CA 1
ATOM 2443 C C . VAL A 1 302 ? 11.398 -29.906 -18.328 1 97.81 302 VAL A C 1
ATOM 2445 O O . VAL A 1 302 ? 10.711 -30.719 -18.969 1 97.81 302 VAL A O 1
ATOM 2448 N N . ARG A 1 303 ? 11.703 -30.078 -17.062 1 98.06 303 ARG A N 1
ATOM 2449 C CA . ARG A 1 303 ? 11.32 -31.281 -16.312 1 98.06 303 ARG A CA 1
ATOM 2450 C C . ARG A 1 303 ? 10.227 -30.969 -15.297 1 98.06 303 ARG A C 1
ATOM 2452 O O . ARG A 1 303 ? 9.547 -31.859 -14.805 1 98.06 303 ARG A O 1
ATOM 2459 N N . SER A 1 304 ? 10.188 -29.797 -14.945 1 98.56 304 SER A N 1
ATOM 2460 C CA . SER A 1 304 ? 9.18 -29.328 -13.984 1 98.56 304 SER A CA 1
ATOM 2461 C C . SER A 1 304 ? 8.547 -28.016 -14.43 1 98.56 304 SER A C 1
ATOM 2463 O O . SER A 1 304 ? 9.242 -27.125 -14.93 1 98.56 304 SER A O 1
ATOM 2465 N N . MET A 1 305 ? 7.203 -27.891 -14.258 1 98.25 305 MET A N 1
ATOM 2466 C CA . MET A 1 305 ? 6.516 -26.672 -14.711 1 98.25 305 MET A CA 1
ATOM 2467 C C . MET A 1 305 ? 5.395 -26.297 -13.75 1 98.25 305 MET A C 1
ATOM 2469 O O . MET A 1 305 ? 4.785 -27.172 -13.125 1 98.25 305 MET A O 1
ATOM 2473 N N . ILE A 1 306 ? 5.254 -25.094 -13.586 1 98.06 306 ILE A N 1
ATOM 2474 C CA . ILE A 1 306 ? 4.102 -24.516 -12.906 1 98.06 306 ILE A CA 1
ATOM 2475 C C . ILE A 1 306 ? 3.35 -23.594 -13.867 1 98.06 306 ILE A C 1
ATOM 2477 O O . ILE A 1 306 ? 3.953 -22.734 -14.516 1 98.06 306 ILE A O 1
ATOM 2481 N N . ILE A 1 307 ? 2.09 -23.781 -13.984 1 96.81 307 ILE A N 1
ATOM 2482 C CA . ILE A 1 307 ? 1.293 -23 -14.922 1 96.81 307 ILE A CA 1
ATOM 2483 C C . ILE A 1 307 ? 0.096 -22.391 -14.195 1 96.81 307 ILE A C 1
ATOM 2485 O O . ILE A 1 307 ? -0.636 -23.094 -13.492 1 96.81 307 ILE A O 1
ATOM 2489 N N . SER A 1 308 ? -0.062 -21.172 -14.43 1 91.69 308 SER A N 1
ATOM 2490 C CA . SER A 1 308 ? -1.13 -20.453 -13.742 1 91.69 308 SER A CA 1
ATOM 2491 C C . SER A 1 308 ? -2.455 -20.609 -14.484 1 91.69 308 SER A C 1
ATOM 2493 O O . SER A 1 308 ? -2.496 -21.125 -15.594 1 91.69 308 SER A O 1
ATOM 2495 N N . GLU A 1 309 ? -3.455 -20.078 -13.867 1 88.19 309 GLU A N 1
ATOM 2496 C CA . GLU A 1 309 ? -4.801 -20.109 -14.438 1 88.19 309 GLU A CA 1
ATOM 2497 C C . GLU A 1 309 ? -4.875 -19.281 -15.719 1 88.19 309 GLU A C 1
ATOM 2499 O O . GLU A 1 309 ? -5.43 -19.734 -16.719 1 88.19 309 GLU A O 1
ATOM 2504 N N . LYS A 1 310 ? -4.301 -18.172 -15.68 1 84.44 310 LYS A N 1
ATOM 2505 C CA . LYS A 1 310 ? -4.359 -17.297 -16.844 1 84.44 310 LYS A CA 1
ATOM 2506 C C . LYS A 1 310 ? -3.604 -17.891 -18.031 1 84.44 310 LYS A C 1
ATOM 2508 O O . LYS A 1 310 ? -4.035 -17.766 -19.172 1 84.44 310 LYS A O 1
ATOM 2513 N N . THR A 1 311 ? -2.486 -18.484 -17.688 1 91 311 THR A N 1
ATOM 2514 C CA . THR A 1 311 ? -1.711 -19.109 -18.75 1 91 311 THR A CA 1
ATOM 2515 C C . THR A 1 311 ? -2.471 -20.297 -19.344 1 91 311 THR A C 1
ATOM 2517 O O . THR A 1 311 ? -2.441 -20.5 -20.562 1 91 311 THR A O 1
ATOM 2520 N N . VAL A 1 312 ? -3.197 -21.031 -18.547 1 92.44 312 VAL A N 1
ATOM 2521 C CA . VAL A 1 312 ? -3.998 -22.156 -19.047 1 92.44 312 VAL A CA 1
ATOM 2522 C C . VAL A 1 312 ? -5.055 -21.641 -20.016 1 92.44 312 VAL A C 1
ATOM 2524 O O . VAL A 1 312 ? -5.289 -22.234 -21.062 1 92.44 312 VAL A O 1
ATOM 2527 N N . LYS A 1 313 ? -5.621 -20.562 -19.703 1 87.5 313 LYS A N 1
ATOM 2528 C CA . LYS A 1 313 ? -6.668 -20 -20.562 1 87.5 313 LYS A CA 1
ATOM 2529 C C . LYS A 1 313 ? -6.117 -19.625 -21.922 1 87.5 313 LYS A C 1
ATOM 2531 O O . LYS A 1 313 ? -6.75 -19.891 -22.953 1 87.5 313 LYS A O 1
ATOM 2536 N N . VAL A 1 314 ? -5.012 -19.078 -21.891 1 86.31 314 VAL A N 1
ATOM 2537 C CA . VAL A 1 314 ? -4.383 -18.688 -23.156 1 86.31 314 VAL A CA 1
ATOM 2538 C C . VAL A 1 314 ? -4.027 -19.938 -23.953 1 86.31 314 VAL A C 1
ATOM 2540 O O . VAL A 1 314 ? -4.223 -19.984 -25.172 1 86.31 314 VAL A O 1
ATOM 2543 N N . LEU A 1 315 ? -3.5 -20.891 -23.328 1 91.31 315 LEU A N 1
ATOM 2544 C CA . LEU A 1 315 ? -3.127 -22.125 -24 1 91.31 315 LEU A CA 1
ATOM 2545 C C . LEU A 1 315 ? -4.355 -22.812 -24.578 1 91.31 315 LEU A C 1
ATOM 2547 O O . LEU A 1 315 ? -4.281 -23.453 -25.641 1 91.31 315 LEU A O 1
ATOM 2551 N N . GLU A 1 316 ? -5.434 -22.719 -23.859 1 91.56 316 GLU A N 1
ATOM 2552 C CA . GLU A 1 316 ? -6.688 -23.266 -24.375 1 91.56 316 GLU A CA 1
ATOM 2553 C C . GLU A 1 316 ? -7.09 -22.594 -25.688 1 91.56 316 GLU A C 1
ATOM 2555 O O . GLU A 1 316 ? -7.422 -23.281 -26.656 1 91.56 316 GLU A O 1
ATOM 2560 N N . ILE A 1 317 ? -7 -21.359 -25.703 1 87.5 317 ILE A N 1
ATOM 2561 C CA . ILE A 1 317 ? -7.352 -20.594 -26.906 1 87.5 317 ILE A CA 1
ATOM 2562 C C . ILE A 1 317 ? -6.359 -20.922 -28.016 1 87.5 317 ILE A C 1
ATOM 2564 O O . ILE A 1 317 ? -6.762 -21.188 -29.156 1 87.5 317 ILE A O 1
ATOM 2568 N N . TYR A 1 318 ? -5.176 -20.922 -27.656 1 89.75 318 TYR A N 1
ATOM 2569 C CA . TYR A 1 318 ? -4.125 -21.203 -28.625 1 89.75 318 TYR A CA 1
ATOM 2570 C C . TYR A 1 318 ? -4.293 -22.609 -29.203 1 89.75 318 TYR A C 1
ATOM 2572 O O . TYR A 1 318 ? -4.035 -22.812 -30.391 1 89.75 318 TYR A O 1
ATOM 2580 N N . SER A 1 319 ? -4.676 -23.516 -28.438 1 91.38 319 SER A N 1
ATOM 2581 C CA . SER A 1 319 ? -4.789 -24.906 -28.859 1 91.38 319 SER A CA 1
ATOM 2582 C C . SER A 1 319 ? -5.816 -25.062 -29.969 1 91.38 319 SER A C 1
ATOM 2584 O O . SER A 1 319 ? -5.809 -26.062 -30.703 1 91.38 319 SER A O 1
ATOM 2586 N N . SER A 1 320 ? -6.664 -24.125 -30.094 1 88.38 320 SER A N 1
ATOM 2587 C CA . SER A 1 320 ? -7.66 -24.172 -31.156 1 88.38 320 SER A CA 1
ATOM 2588 C C . SER A 1 320 ? -7.062 -23.75 -32.5 1 88.38 320 SER A C 1
ATOM 2590 O O . SER A 1 320 ? -7.605 -24.062 -33.562 1 88.38 320 SER A O 1
ATOM 2592 N N . VAL A 1 321 ? -6.004 -23.062 -32.469 1 88.62 321 VAL A N 1
ATOM 2593 C CA . VAL A 1 321 ? -5.465 -22.484 -33.688 1 88.62 321 VAL A CA 1
ATOM 2594 C C . VAL A 1 321 ? -4.023 -22.938 -33.906 1 88.62 321 VAL A C 1
ATOM 2596 O O . VAL A 1 321 ? -3.445 -22.75 -34.969 1 88.62 321 VAL A O 1
ATOM 2599 N N . GLY A 1 322 ? -3.514 -23.453 -32.875 1 86.94 322 GLY A N 1
ATOM 2600 C CA . GLY A 1 322 ? -2.135 -23.922 -32.938 1 86.94 322 GLY A CA 1
ATOM 2601 C C . GLY A 1 322 ? -1.907 -25.219 -32.188 1 86.94 322 GLY A C 1
ATOM 2602 O O . GLY A 1 322 ? -2.818 -25.719 -31.516 1 86.94 322 GLY A O 1
ATOM 2603 N N . MET A 1 323 ? -0.659 -25.672 -32.344 1 90 323 MET A N 1
ATOM 2604 C CA . MET A 1 323 ? -0.3 -26.922 -31.656 1 90 323 MET A CA 1
ATOM 2605 C C . MET A 1 323 ? 0.684 -26.656 -30.516 1 90 323 MET A C 1
ATOM 2607 O O . MET A 1 323 ? 1.726 -26.031 -30.734 1 90 323 MET A O 1
ATOM 2611 N N . ILE A 1 324 ? 0.283 -27.094 -29.375 1 94.75 324 ILE A N 1
ATOM 2612 C CA . ILE A 1 324 ? 1.202 -27.047 -28.234 1 94.75 324 ILE A CA 1
ATOM 2613 C C . ILE A 1 324 ? 2.23 -28.172 -28.359 1 94.75 324 ILE A C 1
ATOM 2615 O O . ILE A 1 324 ? 1.868 -29.328 -28.516 1 94.75 324 ILE A O 1
ATOM 2619 N N . PRO A 1 325 ? 3.445 -27.781 -28.344 1 95.88 325 PRO A N 1
ATOM 2620 C CA . PRO A 1 325 ? 4.465 -28.828 -28.469 1 95.88 325 PRO A CA 1
ATOM 2621 C C . PRO A 1 325 ? 4.43 -29.828 -27.297 1 95.88 325 PRO A C 1
ATOM 2623 O O . PRO A 1 325 ? 3.904 -29.516 -26.234 1 95.88 325 PRO A O 1
ATOM 2626 N N . LYS A 1 326 ? 4.957 -31.016 -27.578 1 97 326 LYS A N 1
ATOM 2627 C CA . LYS A 1 326 ? 5.035 -32.031 -26.516 1 97 326 LYS A CA 1
ATOM 2628 C C . LYS A 1 326 ? 6.215 -31.75 -25.594 1 97 326 LYS A C 1
ATOM 2630 O O . LYS A 1 326 ? 7.324 -31.484 -26.047 1 97 326 LYS A O 1
ATOM 2635 N N . PHE A 1 327 ? 5.973 -31.781 -24.406 1 97.81 327 PHE A N 1
ATOM 2636 C CA . PHE A 1 327 ? 7 -31.672 -23.375 1 97.81 327 PHE A CA 1
ATOM 2637 C C . PHE A 1 327 ? 7.438 -33.062 -22.906 1 97.81 327 PHE A C 1
ATOM 2639 O O . PHE A 1 327 ? 7.02 -33.5 -21.844 1 97.81 327 PHE A O 1
ATOM 2646 N N . ILE A 1 328 ? 8.367 -33.594 -23.562 1 97 328 ILE A N 1
ATOM 2647 C CA . ILE A 1 328 ? 8.703 -35 -23.438 1 97 328 ILE A CA 1
ATOM 2648 C C . ILE A 1 328 ? 9.43 -35.219 -22.109 1 97 328 ILE A C 1
ATOM 2650 O O . ILE A 1 328 ? 9.305 -36.312 -21.5 1 97 328 ILE A O 1
ATOM 2654 N N . ASN A 1 329 ? 10.102 -34.281 -21.641 1 96.5 329 ASN A N 1
ATOM 2655 C CA . ASN A 1 329 ? 10.93 -34.469 -20.453 1 96.5 329 ASN A CA 1
ATOM 2656 C C . ASN A 1 329 ? 10.172 -34.094 -19.188 1 96.5 329 ASN A C 1
ATOM 2658 O O . ASN A 1 329 ? 10.672 -34.312 -18.078 1 96.5 329 ASN A O 1
ATOM 2662 N N . LEU A 1 330 ? 9.016 -33.531 -19.312 1 98.12 330 LEU A N 1
ATOM 2663 C CA . LEU A 1 330 ? 8.297 -33 -18.141 1 98.12 330 LEU A CA 1
ATOM 2664 C C . LEU A 1 330 ? 7.812 -34.156 -17.266 1 98.12 330 LEU A C 1
ATOM 2666 O O . LEU A 1 330 ? 7.062 -35.031 -17.719 1 98.12 330 LEU A O 1
ATOM 2670 N N . SER A 1 331 ? 8.219 -34.156 -16.031 1 98.25 331 SER A N 1
ATOM 2671 C CA . SER A 1 331 ? 7.844 -35.219 -15.094 1 98.25 331 SER A CA 1
ATOM 2672 C C . SER A 1 331 ? 6.938 -34.688 -13.984 1 98.25 331 SER A C 1
ATOM 2674 O O . SER A 1 331 ? 6.172 -35.438 -13.383 1 98.25 331 SER A O 1
ATOM 2676 N N . ARG A 1 332 ? 7.086 -33.438 -13.703 1 98.62 332 ARG A N 1
ATOM 2677 C CA . ARG A 1 332 ? 6.281 -32.844 -12.648 1 98.62 332 ARG A CA 1
ATOM 2678 C C . ARG A 1 332 ? 5.551 -31.609 -13.156 1 98.62 332 ARG A C 1
ATOM 2680 O O . ARG A 1 332 ? 6.168 -30.719 -13.742 1 98.62 332 ARG A O 1
ATOM 2687 N N . LEU A 1 333 ? 4.246 -31.531 -12.898 1 98.62 333 LEU A N 1
ATOM 2688 C CA . LEU A 1 333 ? 3.432 -30.406 -13.359 1 98.62 333 LEU A CA 1
ATOM 2689 C C . LEU A 1 333 ? 2.508 -29.922 -12.25 1 98.62 333 LEU A C 1
ATOM 2691 O O . LEU A 1 333 ? 1.812 -30.719 -11.617 1 98.62 333 LEU A O 1
ATOM 2695 N N . GLU A 1 334 ? 2.625 -28.734 -11.961 1 98.31 334 GLU A N 1
ATOM 2696 C CA . GLU A 1 334 ? 1.649 -28.047 -11.125 1 98.31 334 GLU A CA 1
ATOM 2697 C C . GLU A 1 334 ? 0.83 -27.047 -11.93 1 98.31 334 GLU A C 1
ATOM 2699 O O . GLU A 1 334 ? 1.389 -26.156 -12.586 1 98.31 334 GLU A O 1
ATOM 2704 N N . VAL A 1 335 ? -0.442 -27.172 -11.859 1 97.75 335 VAL A N 1
ATOM 2705 C CA . VAL A 1 335 ? -1.241 -26.344 -12.75 1 97.75 335 VAL A CA 1
ATOM 2706 C C . VAL A 1 335 ? -2.531 -25.922 -12.047 1 97.75 335 VAL A C 1
ATOM 2708 O O . VAL A 1 335 ? -3.08 -26.688 -11.242 1 97.75 335 VAL A O 1
ATOM 2711 N N . VAL A 1 336 ? -2.955 -24.734 -12.359 1 92.81 336 VAL A N 1
ATOM 2712 C CA . VAL A 1 336 ? -4.234 -24.219 -11.883 1 92.81 336 VAL A CA 1
ATOM 2713 C C . VAL A 1 336 ? -5.203 -24.078 -13.055 1 92.81 336 VAL A C 1
ATOM 2715 O O . VAL A 1 336 ? -4.918 -23.359 -14.023 1 92.81 336 VAL A O 1
ATOM 2718 N N . PHE A 1 337 ? -6.324 -24.75 -12.953 1 92 337 PHE A N 1
ATOM 2719 C CA . PHE A 1 337 ? -7.316 -24.75 -14.023 1 92 337 PHE A CA 1
ATOM 2720 C C . PHE A 1 337 ? -8.547 -23.953 -13.617 1 92 337 PHE A C 1
ATOM 2722 O O . PHE A 1 337 ? -9.086 -24.141 -12.523 1 92 337 PHE A O 1
ATOM 2729 N N . PRO A 1 338 ? -8.875 -23.109 -14.523 1 85.69 338 PRO A N 1
ATOM 2730 C CA . PRO A 1 338 ? -10.219 -22.562 -14.305 1 85.69 338 PRO A CA 1
ATOM 2731 C C . PRO A 1 338 ? -11.32 -23.594 -14.531 1 85.69 338 PRO A C 1
ATOM 2733 O O . PRO A 1 338 ? -11.148 -24.516 -15.328 1 85.69 338 PRO A O 1
ATOM 2736 N N . CYS A 1 339 ? -12.359 -23.391 -13.945 1 81.94 339 CYS A N 1
ATOM 2737 C CA . CYS A 1 339 ? -13.453 -24.344 -14.023 1 81.94 339 CYS A CA 1
ATOM 2738 C C . CYS A 1 339 ? -13.992 -24.438 -15.445 1 81.94 339 CYS A C 1
ATOM 2740 O O . CYS A 1 339 ? -14.289 -25.547 -15.93 1 81.94 339 CYS A O 1
ATOM 2742 N N . ASP A 1 340 ? -14 -23.344 -16.141 1 84.31 340 ASP A N 1
ATOM 2743 C CA . ASP A 1 340 ? -14.602 -23.312 -17.469 1 84.31 340 ASP A CA 1
ATOM 2744 C C . ASP A 1 340 ? -13.641 -23.875 -18.516 1 84.31 340 ASP A C 1
ATOM 2746 O O . ASP A 1 340 ? -14.016 -24.062 -19.672 1 84.31 340 ASP A O 1
ATOM 2750 N N . SER A 1 341 ? -12.43 -24.219 -18.062 1 89.25 341 SER A N 1
ATOM 2751 C CA . SER A 1 341 ? -11.461 -24.766 -19 1 89.25 341 SER A CA 1
ATOM 2752 C C . SER A 1 341 ? -11.227 -26.25 -18.766 1 89.25 341 SER A C 1
ATOM 2754 O O . SER A 1 341 ? -10.336 -26.859 -19.375 1 89.25 341 SER A O 1
ATOM 2756 N N . LEU A 1 342 ? -12.023 -26.844 -17.922 1 91.62 342 LEU A N 1
ATOM 2757 C CA . LEU A 1 342 ? -11.797 -28.234 -17.562 1 91.62 342 LEU A CA 1
ATOM 2758 C C . LEU A 1 342 ? -11.961 -29.141 -18.766 1 91.62 342 LEU A C 1
ATOM 2760 O O . LEU A 1 342 ? -11.312 -30.188 -18.844 1 91.62 342 LEU A O 1
ATOM 2764 N N . GLN A 1 343 ? -12.828 -28.734 -19.688 1 91.81 343 GLN A N 1
ATOM 2765 C CA . GLN A 1 343 ? -13 -29.5 -20.922 1 91.81 343 GLN A CA 1
ATOM 2766 C C . GLN A 1 343 ? -11.68 -29.656 -21.672 1 91.81 343 GLN A C 1
ATOM 2768 O O . GLN A 1 343 ? -11.469 -30.625 -22.391 1 91.81 343 GLN A O 1
ATOM 2773 N N . PHE A 1 344 ? -10.828 -28.766 -21.5 1 94.38 344 PHE A N 1
ATOM 2774 C CA . PHE A 1 344 ? -9.539 -28.688 -22.172 1 94.38 344 PHE A CA 1
ATOM 2775 C C . PHE A 1 344 ? -8.5 -29.547 -21.469 1 94.38 344 PHE A C 1
ATOM 2777 O O . PHE A 1 344 ? -7.418 -29.797 -22.016 1 94.38 344 PHE A O 1
ATOM 2784 N N . LEU A 1 345 ? -8.766 -30.094 -20.281 1 96.62 345 LEU A N 1
ATOM 2785 C CA . LEU A 1 345 ? -7.793 -30.766 -19.422 1 96.62 345 LEU A CA 1
ATOM 2786 C C . LEU A 1 345 ? -7.199 -31.984 -20.125 1 96.62 345 LEU A C 1
ATOM 2788 O O . LEU A 1 345 ? -5.977 -32.156 -20.172 1 96.62 345 LEU A O 1
ATOM 2792 N N . PRO A 1 346 ? -8.031 -32.875 -20.828 1 96.88 346 PRO A N 1
ATOM 2793 C CA . PRO A 1 346 ? -7.441 -34.031 -21.484 1 96.88 346 PRO A CA 1
ATOM 2794 C C . PRO A 1 346 ? -6.492 -33.625 -22.625 1 96.88 346 PRO A C 1
ATOM 2796 O O . PRO A 1 346 ? -5.398 -34.188 -22.734 1 96.88 346 PRO A O 1
ATOM 2799 N N . ALA A 1 347 ? -6.945 -32.656 -23.375 1 95.75 347 ALA A N 1
ATOM 2800 C CA . ALA A 1 347 ? -6.105 -32.219 -24.484 1 95.75 347 ALA A CA 1
ATOM 2801 C C . ALA A 1 347 ? -4.824 -31.562 -23.969 1 95.75 347 ALA A C 1
ATOM 2803 O O . ALA A 1 347 ? -3.758 -31.719 -24.562 1 95.75 347 ALA A O 1
ATOM 2804 N N . PHE A 1 348 ? -4.926 -30.891 -22.922 1 97.19 348 PHE A N 1
ATOM 2805 C CA . PHE A 1 348 ? -3.795 -30.234 -22.281 1 97.19 348 PHE A CA 1
ATOM 2806 C C . PHE A 1 348 ? -2.781 -31.266 -21.781 1 97.19 348 PHE A C 1
ATOM 2808 O O . PHE A 1 348 ? -1.586 -31.156 -22.062 1 97.19 348 PHE A O 1
ATOM 2815 N N . LEU A 1 349 ? -3.24 -32.281 -21.062 1 97.69 349 LEU A N 1
ATOM 2816 C CA . LEU A 1 349 ? -2.361 -33.281 -20.469 1 97.69 349 LEU A CA 1
ATOM 2817 C C . LEU A 1 349 ? -1.713 -34.156 -21.547 1 97.69 349 LEU A C 1
ATOM 2819 O O . LEU A 1 349 ? -0.686 -34.781 -21.312 1 97.69 349 LEU A O 1
ATOM 2823 N N . GLU A 1 350 ? -2.32 -34.156 -22.734 1 96.94 350 GLU A N 1
ATOM 2824 C CA . GLU A 1 350 ? -1.734 -34.906 -23.859 1 96.94 350 GLU A CA 1
ATOM 2825 C C . GLU A 1 350 ? -0.387 -34.312 -24.25 1 96.94 350 GLU A C 1
ATOM 2827 O O . GLU A 1 350 ? 0.437 -34.969 -24.875 1 96.94 350 GLU A O 1
ATOM 2832 N N . CYS A 1 351 ? -0.184 -33.125 -23.906 1 97.12 351 CYS A N 1
ATOM 2833 C CA . CYS A 1 351 ? 1.051 -32.438 -24.25 1 97.12 351 CYS A CA 1
ATOM 2834 C C . CYS A 1 351 ? 2.207 -32.906 -23.375 1 97.12 351 CYS A C 1
ATOM 2836 O O . CYS A 1 351 ? 3.363 -32.562 -23.641 1 97.12 351 CYS A O 1
ATOM 2838 N N . PHE A 1 352 ? 1.951 -33.688 -22.391 1 98.12 352 PHE A N 1
ATOM 2839 C CA . PHE A 1 352 ? 2.965 -34.156 -21.453 1 98.12 352 PHE A CA 1
ATOM 2840 C C . PHE A 1 352 ? 2.977 -35.688 -21.375 1 98.12 352 PHE A C 1
ATOM 2842 O O . PHE A 1 352 ? 2.596 -36.25 -20.359 1 98.12 352 PHE A O 1
ATOM 2849 N N . PRO A 1 353 ? 3.518 -36.344 -22.297 1 97.5 353 PRO A N 1
ATOM 2850 C CA . PRO A 1 353 ? 3.398 -37.812 -22.406 1 97.5 353 PRO A CA 1
ATOM 2851 C C . PRO A 1 353 ? 4.137 -38.531 -21.281 1 97.5 353 PRO A C 1
ATOM 2853 O O . PRO A 1 353 ? 3.799 -39.688 -20.969 1 97.5 353 PRO A O 1
ATOM 2856 N N . ASN A 1 354 ? 5.09 -37.938 -20.641 1 98.06 354 ASN A N 1
ATOM 2857 C CA . ASN A 1 354 ? 5.883 -38.625 -19.625 1 98.06 354 ASN A CA 1
ATOM 2858 C C . ASN A 1 354 ? 5.652 -38.031 -18.234 1 98.06 354 ASN A C 1
ATOM 2860 O O . ASN A 1 354 ? 6.52 -38.125 -17.375 1 98.06 354 ASN A O 1
ATOM 2864 N N . LEU A 1 355 ? 4.508 -37.406 -18.062 1 98.5 355 LEU A N 1
ATOM 2865 C CA . LEU A 1 355 ? 4.16 -36.781 -16.781 1 98.5 355 LEU A CA 1
ATOM 2866 C C . LEU A 1 355 ? 4.016 -37.844 -15.695 1 98.5 355 LEU A C 1
ATOM 2868 O O . LEU A 1 355 ? 3.338 -38.844 -15.891 1 98.5 355 LEU A O 1
ATOM 2872 N N . LYS A 1 356 ? 4.668 -37.688 -14.562 1 98.44 356 LYS A N 1
ATOM 2873 C CA . LYS A 1 356 ? 4.621 -38.625 -13.461 1 98.44 356 LYS A CA 1
ATOM 2874 C C . LYS A 1 356 ? 3.842 -38.062 -12.281 1 98.44 356 LYS A C 1
ATOM 2876 O O . LYS A 1 356 ? 3.135 -38.812 -11.586 1 98.44 356 LYS A O 1
ATOM 2881 N N . HIS A 1 357 ? 4.082 -36.844 -12.062 1 98.44 357 HIS A N 1
ATOM 2882 C CA . HIS A 1 357 ? 3.471 -36.188 -10.914 1 98.44 357 HIS A CA 1
ATOM 2883 C C . HIS A 1 357 ? 2.656 -34.969 -11.352 1 98.44 357 HIS A C 1
ATOM 2885 O O . HIS A 1 357 ? 3.199 -34.031 -11.945 1 98.44 357 HIS A O 1
ATOM 2891 N N . LEU A 1 358 ? 1.363 -35 -10.977 1 98.5 358 LEU A N 1
ATOM 2892 C CA . LEU A 1 358 ? 0.471 -33.875 -11.328 1 98.5 358 LEU A CA 1
ATOM 2893 C C . LEU A 1 358 ? -0.152 -33.281 -10.078 1 98.5 358 LEU A C 1
ATOM 2895 O O . LEU A 1 358 ? -0.754 -34 -9.266 1 98.5 358 LEU A O 1
ATOM 2899 N N . ILE A 1 359 ? 0.106 -32.031 -9.922 1 97.88 359 ILE A N 1
ATOM 2900 C CA . ILE A 1 359 ? -0.617 -31.266 -8.914 1 97.88 359 ILE A CA 1
ATOM 2901 C C . ILE A 1 359 ? -1.635 -30.359 -9.602 1 97.88 359 ILE A C 1
ATOM 2903 O O . ILE A 1 359 ? -1.261 -29.422 -10.312 1 97.88 359 ILE A O 1
ATOM 2907 N N . LEU A 1 360 ? -2.887 -30.609 -9.375 1 97.31 360 LEU A N 1
ATOM 2908 C CA . LEU A 1 360 ? -3.961 -29.906 -10.055 1 97.31 360 LEU A CA 1
ATOM 2909 C C . LEU A 1 360 ? -4.805 -29.109 -9.062 1 97.31 360 LEU A C 1
ATOM 2911 O O . LEU A 1 360 ? -5.305 -29.672 -8.086 1 97.31 360 LEU A O 1
ATOM 2915 N N . GLU A 1 361 ? -4.797 -27.891 -9.328 1 92.88 361 GLU A N 1
ATOM 2916 C CA . GLU A 1 361 ? -5.719 -27 -8.609 1 92.88 361 GLU A CA 1
ATOM 2917 C C . GLU A 1 361 ? -6.801 -26.469 -9.539 1 92.88 361 GLU A C 1
ATOM 2919 O O . GLU A 1 361 ? -6.5 -25.984 -10.633 1 92.88 361 GLU A O 1
ATOM 2924 N N . VAL A 1 362 ? -8.031 -26.609 -9.109 1 89.5 362 VAL A N 1
ATOM 2925 C CA . VAL A 1 362 ? -9.141 -26.141 -9.93 1 89.5 362 VAL A CA 1
ATOM 2926 C C . VAL A 1 362 ? -9.891 -25.031 -9.195 1 89.5 362 VAL A C 1
ATOM 2928 O O . VAL A 1 362 ? -10.203 -25.172 -8.008 1 89.5 362 VAL A O 1
ATOM 2931 N N . TYR A 1 363 ? -10.078 -23.984 -9.922 1 80 363 TYR A N 1
ATOM 2932 C CA . TYR A 1 363 ? -10.914 -22.922 -9.383 1 80 363 TYR A CA 1
ATOM 2933 C C . TYR A 1 363 ? -12.375 -23.141 -9.742 1 80 363 TYR A C 1
ATOM 2935 O O . TYR A 1 363 ? -12.812 -22.797 -10.844 1 80 363 TYR A O 1
ATOM 2943 N N . TYR A 1 364 ? -13.023 -23.625 -8.789 1 74.06 364 TYR A N 1
ATOM 2944 C CA . TYR A 1 364 ? -14.43 -23.938 -9.031 1 74.06 364 TYR A CA 1
ATOM 2945 C C . TYR A 1 364 ? -15.305 -22.719 -8.789 1 74.06 364 TYR A C 1
ATOM 2947 O O . TYR A 1 364 ? -15.047 -21.922 -7.879 1 74.06 364 TYR A O 1
ATOM 2955 N N . SER A 1 365 ? -16.062 -22.344 -9.75 1 66.69 365 SER A N 1
ATOM 2956 C CA . SER A 1 365 ? -17.047 -21.266 -9.562 1 66.69 365 SER A CA 1
ATOM 2957 C C . SER A 1 365 ? -18.438 -21.828 -9.367 1 66.69 365 SER A C 1
ATOM 2959 O O . SER A 1 365 ? -18.781 -22.875 -9.922 1 66.69 365 SER A O 1
ATOM 2961 N N . ARG A 1 366 ? -19.172 -21.391 -8.414 1 59.34 366 ARG A N 1
ATOM 2962 C CA . ARG A 1 366 ? -20.531 -21.844 -8.156 1 59.34 366 ARG A CA 1
ATOM 2963 C C . ARG A 1 366 ? -21.422 -21.625 -9.367 1 59.34 366 ARG A C 1
ATOM 2965 O O . ARG A 1 366 ? -22.422 -22.328 -9.555 1 59.34 366 ARG A O 1
ATOM 2972 N N . GLU A 1 367 ? -21.094 -20.562 -10.102 1 57.41 367 GLU A N 1
ATOM 2973 C CA . GLU A 1 367 ? -22.062 -20.188 -11.117 1 57.41 367 GLU A CA 1
ATOM 2974 C C . GLU A 1 367 ? -21.859 -20.984 -12.406 1 57.41 367 GLU A C 1
ATOM 2976 O O . GLU A 1 367 ? -22.609 -20.812 -13.367 1 57.41 367 GLU A O 1
ATOM 2981 N N . MET A 1 368 ? -20.859 -21.656 -12.477 1 56.84 368 MET A N 1
ATOM 2982 C CA . MET A 1 368 ? -20.594 -22.172 -13.82 1 56.84 368 MET A CA 1
ATOM 2983 C C . MET A 1 368 ? -21.375 -23.469 -14.062 1 56.84 368 MET A C 1
ATOM 2985 O O . MET A 1 368 ? -21.219 -24.438 -13.32 1 56.84 368 MET A O 1
ATOM 2989 N N . GLU A 1 369 ? -22.484 -23.234 -14.68 1 57.38 369 GLU A N 1
ATOM 2990 C CA . GLU A 1 369 ? -23.453 -24.219 -15.164 1 57.38 369 GLU A CA 1
ATOM 2991 C C . GLU A 1 369 ? -22.844 -25.109 -16.234 1 57.38 369 GLU A C 1
ATOM 2993 O O . GLU A 1 369 ? -23.453 -26.094 -16.641 1 57.38 369 GLU A O 1
ATOM 2998 N N . ASP A 1 370 ? -21.688 -24.703 -16.781 1 61.94 370 ASP A N 1
ATOM 2999 C CA . ASP A 1 370 ? -21.469 -25.5 -18 1 61.94 370 ASP A CA 1
ATOM 3000 C C . ASP A 1 370 ? -20.906 -26.875 -17.672 1 61.94 370 ASP A C 1
ATOM 3002 O O . ASP A 1 370 ? -19.891 -26.984 -16.969 1 61.94 370 ASP A O 1
ATOM 3006 N N . ALA A 1 371 ? -21.641 -27.781 -18.016 1 71.19 371 ALA A N 1
ATOM 3007 C CA . ALA A 1 371 ? -21.266 -29.203 -17.906 1 71.19 371 ALA A CA 1
ATOM 3008 C C . ALA A 1 371 ? -20.031 -29.5 -18.734 1 71.19 371 ALA A C 1
ATOM 3010 O O . ALA A 1 371 ? -19.828 -28.938 -19.812 1 71.19 371 ALA A O 1
ATOM 3011 N N . PHE A 1 372 ? -18.891 -29.969 -18.172 1 84.94 372 PHE A N 1
ATOM 3012 C CA . PHE A 1 372 ? -17.719 -30.422 -18.891 1 84.94 372 PHE A CA 1
ATOM 3013 C C . PHE A 1 372 ? -17.641 -31.953 -18.891 1 84.94 372 PHE A C 1
ATOM 3015 O O . PHE A 1 372 ? -18.234 -32.594 -18.047 1 84.94 372 PHE A O 1
ATOM 3022 N N . GLU A 1 373 ? -17.078 -32.438 -20.078 1 88.69 373 GLU A N 1
ATOM 3023 C CA . GLU A 1 373 ? -16.859 -33.875 -20.203 1 88.69 373 GLU A CA 1
ATOM 3024 C C . GLU A 1 373 ? -15.367 -34.188 -20.328 1 88.69 373 GLU A C 1
ATOM 3026 O O . GLU A 1 373 ? -14.641 -33.5 -21.047 1 88.69 373 GLU A O 1
ATOM 3031 N N . LEU A 1 374 ? -14.969 -35.125 -19.516 1 92.56 374 LEU A N 1
ATOM 3032 C CA . LEU A 1 374 ? -13.594 -35.594 -19.578 1 92.56 374 LEU A CA 1
ATOM 3033 C C . LEU A 1 374 ? -13.547 -37 -20.188 1 92.56 374 LEU A C 1
ATOM 3035 O O . LEU A 1 374 ? -13.727 -38 -19.469 1 92.56 374 LEU A O 1
ATOM 3039 N N . THR A 1 375 ? -13.383 -37.094 -21.484 1 88.31 375 THR A N 1
ATOM 3040 C CA . THR A 1 375 ? -13.516 -38.406 -22.109 1 88.31 375 THR A CA 1
ATOM 3041 C C . THR A 1 375 ? -12.172 -38.906 -22.656 1 88.31 375 THR A C 1
ATOM 3043 O O . THR A 1 375 ? -11.844 -40.062 -22.547 1 88.31 375 THR A O 1
ATOM 3046 N N . ASP A 1 376 ? -11.359 -38.062 -23.188 1 93.25 376 ASP A N 1
ATOM 3047 C CA . ASP A 1 376 ? -10.094 -38.469 -23.781 1 93.25 376 ASP A CA 1
ATOM 3048 C C . ASP A 1 376 ? -9.086 -38.844 -22.703 1 93.25 376 ASP A C 1
ATOM 3050 O O . ASP A 1 376 ? -9.086 -38.312 -21.609 1 93.25 376 ASP A O 1
ATOM 3054 N N . VAL A 1 377 ? -8.328 -39.875 -23.016 1 97.25 377 VAL A N 1
ATOM 3055 C CA . VAL A 1 377 ? -7.348 -40.375 -22.062 1 97.25 377 VAL A CA 1
ATOM 3056 C C . VAL A 1 377 ? -5.938 -40.094 -22.578 1 97.25 377 VAL A C 1
ATOM 3058 O O . VAL A 1 377 ? -5.461 -40.719 -23.516 1 97.25 377 VAL A O 1
ATOM 3061 N N . PRO A 1 378 ? -5.273 -39.219 -21.969 1 96.88 378 PRO A N 1
ATOM 3062 C CA . PRO A 1 378 ? -3.91 -38.875 -22.359 1 96.88 378 PRO A CA 1
ATOM 3063 C C . PRO A 1 378 ? -2.928 -40.031 -22.219 1 96.88 378 PRO A C 1
ATOM 3065 O O . PRO A 1 378 ? -3.17 -40.938 -21.438 1 96.88 378 PRO A O 1
ATOM 3068 N N . GLN A 1 379 ? -1.864 -39.938 -22.922 1 96.38 379 GLN A N 1
ATOM 3069 C CA . GLN A 1 379 ? -0.859 -41 -22.953 1 96.38 379 GLN A CA 1
ATOM 3070 C C . GLN A 1 379 ? -0.243 -41.219 -21.578 1 96.38 379 GLN A C 1
ATOM 3072 O O . GLN A 1 379 ? 0.036 -42.344 -21.188 1 96.38 379 GLN A O 1
ATOM 3077 N N . CYS A 1 380 ? -0.066 -40.188 -20.875 1 96.88 380 CYS A N 1
ATOM 3078 C CA . CYS A 1 380 ? 0.595 -40.281 -19.578 1 96.88 380 CYS A CA 1
ATOM 3079 C C . CYS A 1 380 ? -0.253 -41.094 -18.609 1 96.88 380 CYS A C 1
ATOM 3081 O O . CYS A 1 380 ? 0.274 -41.688 -17.656 1 96.88 380 CYS A O 1
ATOM 3083 N N . PHE A 1 381 ? -1.57 -41.156 -18.828 1 97.62 381 PHE A N 1
ATOM 3084 C CA . PHE A 1 381 ? -2.467 -41.906 -17.969 1 97.62 381 PHE A CA 1
ATOM 3085 C C . PHE A 1 381 ? -2.166 -43.406 -18.094 1 97.62 381 PHE A C 1
ATOM 3087 O O . PHE A 1 381 ? -2.285 -44.156 -17.109 1 97.62 381 PHE A O 1
ATOM 3094 N N . LEU A 1 382 ? -1.673 -43.812 -19.188 1 96.56 382 LEU A N 1
ATOM 3095 C CA . LEU A 1 382 ? -1.522 -45.219 -19.5 1 96.56 382 LEU A CA 1
ATOM 3096 C C . LEU A 1 382 ? -0.15 -45.719 -19.078 1 96.56 382 LEU A C 1
ATOM 3098 O O . LEU A 1 382 ? 0.016 -46.906 -18.781 1 96.56 382 LEU A O 1
ATOM 3102 N N . SER A 1 383 ? 0.794 -44.781 -18.906 1 95.56 383 SER A N 1
ATOM 3103 C CA . SER A 1 383 ? 2.135 -45.344 -18.812 1 95.56 383 SER A CA 1
ATOM 3104 C C . SER A 1 383 ? 2.939 -44.656 -17.703 1 95.56 383 SER A C 1
ATOM 3106 O O . SER A 1 383 ? 3.828 -45.281 -17.109 1 95.56 383 SER A O 1
ATOM 3108 N N . THR A 1 384 ? 2.611 -43.406 -17.375 1 97.38 384 THR A N 1
ATOM 3109 C CA . THR A 1 384 ? 3.643 -42.75 -16.578 1 97.38 384 THR A CA 1
ATOM 3110 C C . THR A 1 384 ? 3.025 -42.031 -15.375 1 97.38 384 THR A C 1
ATOM 3112 O O . THR A 1 384 ? 3.697 -41.781 -14.367 1 97.38 384 THR A O 1
ATOM 3115 N N . LEU A 1 385 ? 1.773 -41.594 -15.312 1 98.25 385 LEU A N 1
ATOM 3116 C CA . LEU A 1 385 ? 1.17 -40.781 -14.273 1 98.25 385 LEU A CA 1
ATOM 3117 C C . LEU A 1 385 ? 0.997 -41.594 -12.984 1 98.25 385 LEU A C 1
ATOM 3119 O O . LEU A 1 385 ? 0.013 -42.312 -12.828 1 98.25 385 LEU A O 1
ATOM 3123 N N . GLU A 1 386 ? 1.893 -41.375 -12.031 1 97.75 386 GLU A N 1
ATOM 3124 C CA . GLU A 1 386 ? 1.933 -42.156 -10.812 1 97.75 386 GLU A CA 1
ATOM 3125 C C . GLU A 1 386 ? 1.225 -41.469 -9.656 1 97.75 386 GLU A C 1
ATOM 3127 O O . GLU A 1 386 ? 0.682 -42.125 -8.766 1 97.75 386 GLU A O 1
ATOM 3132 N N . CYS A 1 387 ? 1.369 -40.188 -9.703 1 97.75 387 CYS A N 1
ATOM 3133 C CA . CYS A 1 387 ? 0.835 -39.438 -8.57 1 97.75 387 CYS A CA 1
ATOM 3134 C C . CYS A 1 387 ? 0.007 -38.25 -9.047 1 97.75 387 CYS A C 1
ATOM 3136 O O . CYS A 1 387 ? 0.444 -37.5 -9.906 1 97.75 387 CYS A O 1
ATOM 3138 N N . VAL A 1 388 ? -1.188 -38.094 -8.438 1 98 388 VAL A N 1
ATOM 3139 C CA . VAL A 1 388 ? -2.055 -36.969 -8.695 1 98 388 VAL A CA 1
ATOM 3140 C C . VAL A 1 388 ? -2.492 -36.344 -7.367 1 98 388 VAL A C 1
ATOM 3142 O O . VAL A 1 388 ? -2.904 -37.031 -6.449 1 98 388 VAL A O 1
ATOM 3145 N N . GLN A 1 389 ? -2.262 -35.094 -7.328 1 97.06 389 GLN A N 1
ATOM 3146 C CA . GLN A 1 389 ? -2.748 -34.375 -6.168 1 97.06 389 GLN A CA 1
ATOM 3147 C C . GLN A 1 389 ? -3.775 -33.312 -6.574 1 97.06 389 GLN A C 1
ATOM 3149 O O . GLN A 1 389 ? -3.494 -32.469 -7.406 1 97.06 389 GLN A O 1
ATOM 3154 N N . LEU A 1 390 ? -4.941 -33.406 -6.07 1 95.12 390 LEU A N 1
ATOM 3155 C CA . LEU A 1 390 ? -5.969 -32.375 -6.219 1 95.12 390 LEU A CA 1
ATOM 3156 C C . LEU A 1 390 ? -5.953 -31.406 -5.039 1 95.12 390 LEU A C 1
ATOM 3158 O O . LEU A 1 390 ? -6.262 -31.797 -3.912 1 95.12 390 LEU A O 1
ATOM 3162 N N . LYS A 1 391 ? -5.645 -30.203 -5.434 1 90.62 391 LYS A N 1
ATOM 3163 C CA . LYS A 1 391 ? -5.359 -29.25 -4.367 1 90.62 391 LYS A CA 1
ATOM 3164 C C . LYS A 1 391 ? -6.531 -28.297 -4.148 1 90.62 391 LYS A C 1
ATOM 3166 O O . LYS A 1 391 ? -7.348 -28.094 -5.051 1 90.62 391 LYS A O 1
ATOM 3171 N N . ARG A 1 392 ? -6.598 -27.812 -2.895 1 82.5 392 ARG A N 1
ATOM 3172 C CA . ARG A 1 392 ? -7.445 -26.703 -2.473 1 82.5 392 ARG A CA 1
ATOM 3173 C C . ARG A 1 392 ? -8.914 -27.016 -2.723 1 82.5 392 ARG A C 1
ATOM 3175 O O . ARG A 1 392 ? -9.641 -26.203 -3.295 1 82.5 392 ARG A O 1
ATOM 3182 N N . ILE A 1 393 ? -9.297 -28.141 -2.225 1 85.31 393 ILE A N 1
ATOM 3183 C CA . ILE A 1 393 ? -10.688 -28.547 -2.33 1 85.31 393 ILE A CA 1
ATOM 3184 C C . ILE A 1 393 ? -11.461 -28.078 -1.093 1 85.31 393 ILE A C 1
ATOM 3186 O O . ILE A 1 393 ? -11.148 -28.5 0.028 1 85.31 393 ILE A O 1
ATOM 3190 N N . HIS A 1 394 ? -12.273 -27.234 -1.354 1 78.69 394 HIS A N 1
ATOM 3191 C CA . HIS A 1 394 ? -13.078 -26.766 -0.229 1 78.69 394 HIS A CA 1
ATOM 3192 C C . HIS A 1 394 ? -14.422 -27.5 -0.176 1 78.69 394 HIS A C 1
ATOM 3194 O O . HIS A 1 394 ? -14.781 -28.062 0.857 1 78.69 394 HIS A O 1
ATOM 3200 N N . GLU A 1 395 ? -15.141 -27.391 -1.245 1 79.12 395 GLU A N 1
ATOM 3201 C CA . GLU A 1 395 ? -16.406 -28.125 -1.331 1 79.12 395 GLU A CA 1
ATOM 3202 C C . GLU A 1 395 ? -16.266 -29.375 -2.186 1 79.12 395 GLU A C 1
ATOM 3204 O O . GLU A 1 395 ? -15.375 -29.453 -3.041 1 79.12 395 GLU A O 1
ATOM 3209 N N . TRP A 1 396 ? -17.031 -30.375 -1.828 1 86.31 396 TRP A N 1
ATOM 3210 C CA . TRP A 1 396 ? -17.062 -31.594 -2.615 1 86.31 396 TRP A CA 1
ATOM 3211 C C . TRP A 1 396 ? -18.422 -31.781 -3.287 1 86.31 396 TRP A C 1
ATOM 3213 O O . TRP A 1 396 ? -19.359 -32.25 -2.66 1 86.31 396 TRP A O 1
ATOM 3223 N N . GLU A 1 397 ? -18.438 -31.312 -4.469 1 85.94 397 GLU A N 1
ATOM 3224 C CA . GLU A 1 397 ? -19.656 -31.406 -5.262 1 85.94 397 GLU A CA 1
ATOM 3225 C C . GLU A 1 397 ? -19.438 -32.312 -6.488 1 85.94 397 GLU A C 1
ATOM 3227 O O . GLU A 1 397 ? -18.516 -33.125 -6.52 1 85.94 397 GLU A O 1
ATOM 3232 N N . GLU A 1 398 ? -20.312 -32.156 -7.441 1 86.94 398 GLU A N 1
ATOM 3233 C CA . GLU A 1 398 ? -20.297 -33.031 -8.617 1 86.94 398 GLU A CA 1
ATOM 3234 C C . GLU A 1 398 ? -19.047 -32.812 -9.461 1 86.94 398 GLU A C 1
ATOM 3236 O O . GLU A 1 398 ? -18.484 -33.75 -10.016 1 86.94 398 GLU A O 1
ATOM 3241 N N . GLU A 1 399 ? -18.578 -31.594 -9.539 1 88.19 399 GLU A N 1
ATOM 3242 C CA . GLU A 1 399 ? -17.438 -31.266 -10.375 1 88.19 399 GLU A CA 1
ATOM 3243 C C . GLU A 1 399 ? -16.156 -31.875 -9.812 1 88.19 399 GLU A C 1
ATOM 3245 O O . GLU A 1 399 ? -15.352 -32.438 -10.547 1 88.19 399 GLU A O 1
ATOM 3250 N N . GLU A 1 400 ? -15.969 -31.703 -8.492 1 90.81 400 GLU A N 1
ATOM 3251 C CA . GLU A 1 400 ? -14.797 -32.281 -7.852 1 90.81 400 GLU A CA 1
ATOM 3252 C C . GLU A 1 400 ? -14.773 -33.812 -8.008 1 90.81 400 GLU A C 1
ATOM 3254 O O . GLU A 1 400 ? -13.727 -34.406 -8.289 1 90.81 400 GLU A O 1
ATOM 3259 N N . MET A 1 401 ? -15.984 -34.344 -7.828 1 92.81 401 MET A N 1
ATOM 3260 C CA . MET A 1 401 ? -16.109 -35.812 -7.965 1 92.81 401 MET A CA 1
ATOM 3261 C C . MET A 1 401 ? -15.773 -36.25 -9.383 1 92.81 401 MET A C 1
ATOM 3263 O O . MET A 1 401 ? -15.078 -37.25 -9.586 1 92.81 401 MET A O 1
ATOM 3267 N N . LYS A 1 402 ? -16.266 -35.5 -10.344 1 93.25 402 LYS A N 1
ATOM 3268 C CA . LYS A 1 402 ? -16.031 -35.812 -11.75 1 93.25 402 LYS A CA 1
ATOM 3269 C C . LYS A 1 402 ? -14.531 -35.812 -12.07 1 93.25 402 LYS A C 1
ATOM 3271 O O . LYS A 1 402 ? -14.039 -36.688 -12.781 1 93.25 402 LYS A O 1
ATOM 3276 N N . VAL A 1 403 ? -13.836 -34.906 -11.547 1 95.31 403 VAL A N 1
ATOM 3277 C CA . VAL A 1 403 ? -12.406 -34.781 -11.797 1 95.31 403 VAL A CA 1
ATOM 3278 C C . VAL A 1 403 ? -11.656 -35.906 -11.133 1 95.31 403 VAL A C 1
ATOM 3280 O O . VAL A 1 403 ? -10.812 -36.562 -11.758 1 95.31 403 VAL A O 1
ATOM 3283 N N . ALA A 1 404 ? -11.961 -36.156 -9.898 1 95.81 404 ALA A N 1
ATOM 3284 C CA . ALA A 1 404 ? -11.32 -37.281 -9.195 1 95.81 404 ALA A CA 1
ATOM 3285 C C . ALA A 1 404 ? -11.578 -38.594 -9.914 1 95.81 404 ALA A C 1
ATOM 3287 O O . ALA A 1 404 ? -10.664 -39.406 -10.102 1 95.81 404 ALA A O 1
ATOM 3288 N N . THR A 1 405 ? -12.852 -38.812 -10.312 1 96.25 405 THR A N 1
ATOM 3289 C CA . THR A 1 405 ? -13.258 -40.031 -11 1 96.25 405 THR A CA 1
ATOM 3290 C C . THR A 1 405 ? -12.5 -40.219 -12.32 1 96.25 405 THR A C 1
ATOM 3292 O O . THR A 1 405 ? -12.109 -41.312 -12.688 1 96.25 405 THR A O 1
ATOM 3295 N N . TYR A 1 406 ? -12.266 -39.156 -12.969 1 97 406 TYR A N 1
ATOM 3296 C CA . TYR A 1 406 ? -11.547 -39.156 -14.234 1 97 406 TYR A CA 1
ATOM 3297 C C . TYR A 1 406 ? -10.156 -39.781 -14.078 1 97 406 TYR A C 1
ATOM 3299 O O . TYR A 1 406 ? -9.75 -40.625 -14.875 1 97 406 TYR A O 1
ATOM 3307 N N . PHE A 1 407 ? -9.484 -39.344 -13.086 1 97.75 407 PHE A N 1
ATOM 3308 C CA . PHE A 1 407 ? -8.141 -39.875 -12.867 1 97.75 407 PHE A CA 1
ATOM 3309 C C . PHE A 1 407 ? -8.188 -41.312 -12.391 1 97.75 407 PHE A C 1
ATOM 3311 O O . PHE A 1 407 ? -7.41 -42.156 -12.859 1 97.75 407 PHE A O 1
ATOM 3318 N N . LEU A 1 408 ? -9.078 -41.625 -11.508 1 97.25 408 LEU A N 1
ATOM 3319 C CA . LEU A 1 408 ? -9.156 -42.938 -10.906 1 97.25 408 LEU A CA 1
ATOM 3320 C C . LEU A 1 408 ? -9.547 -44 -11.945 1 97.25 408 LEU A C 1
ATOM 3322 O O . LEU A 1 408 ? -8.977 -45.094 -11.984 1 97.25 408 LEU A O 1
ATOM 3326 N N . GLU A 1 409 ? -10.43 -43.625 -12.867 1 96.81 409 GLU A N 1
ATOM 3327 C CA . GLU A 1 409 ? -10.977 -44.594 -13.82 1 96.81 409 GLU A CA 1
ATOM 3328 C C . GLU A 1 409 ? -10.047 -44.75 -15.016 1 96.81 409 GLU A C 1
ATOM 3330 O O . GLU A 1 409 ? -10.164 -45.75 -15.758 1 96.81 409 GLU A O 1
ATOM 3335 N N . ASN A 1 410 ? -9.18 -43.812 -15.18 1 97.06 410 ASN A N 1
ATOM 3336 C CA . ASN A 1 410 ? -8.477 -43.844 -16.453 1 97.06 410 ASN A CA 1
ATOM 3337 C C . ASN A 1 410 ? -6.969 -44.031 -16.266 1 97.06 410 ASN A C 1
ATOM 3339 O O . ASN A 1 410 ? -6.266 -44.438 -17.188 1 97.06 410 ASN A O 1
ATOM 3343 N N . ALA A 1 411 ? -6.43 -43.656 -15.141 1 97.12 411 ALA A N 1
ATOM 3344 C CA . ALA A 1 411 ? -4.984 -43.75 -14.938 1 97.12 411 ALA A CA 1
ATOM 3345 C C . ALA A 1 411 ? -4.574 -45.188 -14.555 1 97.12 411 ALA A C 1
ATOM 3347 O O . ALA A 1 411 ? -4.789 -45.594 -13.422 1 97.12 411 ALA A O 1
ATOM 3348 N N . ALA A 1 412 ? -3.854 -45.781 -15.391 1 97.19 412 ALA A N 1
ATOM 3349 C CA . ALA A 1 412 ? -3.582 -47.219 -15.258 1 97.19 412 ALA A CA 1
ATOM 3350 C C . ALA A 1 412 ? -2.432 -47.469 -14.289 1 97.19 412 ALA A C 1
ATOM 3352 O O . ALA A 1 412 ? -2.322 -48.562 -13.719 1 97.19 412 ALA A O 1
ATOM 3353 N N . VAL A 1 413 ? -1.607 -46.469 -14.078 1 97 413 VAL A N 1
ATOM 3354 C CA . VAL A 1 413 ? -0.427 -46.75 -13.266 1 97 413 VAL A CA 1
ATOM 3355 C C . VAL A 1 413 ? -0.442 -45.844 -12.031 1 97 413 VAL A C 1
ATOM 3357 O O . VAL A 1 413 ? 0.592 -45.625 -11.398 1 97 413 VAL A O 1
ATOM 3360 N N . LEU A 1 414 ? -1.577 -45.25 -11.727 1 97.56 414 LEU A N 1
ATOM 3361 C CA . LEU A 1 414 ? -1.718 -44.312 -10.609 1 97.56 414 LEU A CA 1
ATOM 3362 C C . LEU A 1 414 ? -1.433 -45.031 -9.281 1 97.56 414 LEU A C 1
ATOM 3364 O O . LEU A 1 414 ? -2.053 -46.031 -8.969 1 97.56 414 LEU A O 1
ATOM 3368 N N . LYS A 1 415 ? -0.504 -44.531 -8.547 1 97.25 415 LYS A N 1
ATOM 3369 C CA . LYS A 1 415 ? -0.168 -45.094 -7.242 1 97.25 415 LYS A CA 1
ATOM 3370 C C . LYS A 1 415 ? -0.883 -44.344 -6.117 1 97.25 415 LYS A C 1
ATOM 3372 O O . LYS A 1 415 ? -1.332 -44.969 -5.148 1 97.25 415 LYS A O 1
ATOM 3377 N N . LYS A 1 416 ? -0.887 -43.094 -6.344 1 96.56 416 LYS A N 1
ATOM 3378 C CA . LYS A 1 416 ? -1.442 -42.281 -5.258 1 96.56 416 LYS A CA 1
ATOM 3379 C C . LYS A 1 416 ? -2.324 -41.156 -5.805 1 96.56 416 LYS A C 1
ATOM 3381 O O . LYS A 1 416 ? -1.931 -40.438 -6.727 1 96.56 416 LYS A O 1
ATOM 3386 N N . LEU A 1 417 ? -3.525 -41 -5.277 1 97.12 417 LEU A N 1
ATOM 3387 C CA . LEU A 1 417 ? -4.387 -39.844 -5.445 1 97.12 417 LEU A CA 1
ATOM 3388 C C . LEU A 1 417 ? -4.582 -39.125 -4.117 1 97.12 417 LEU A C 1
ATOM 3390 O O . LEU A 1 417 ? -5.207 -39.656 -3.199 1 97.12 417 LEU A O 1
ATOM 3394 N N . THR A 1 418 ? -3.961 -37.938 -4.109 1 96.19 418 THR A N 1
ATOM 3395 C CA . THR A 1 418 ? -4.035 -37.156 -2.871 1 96.19 418 THR A CA 1
ATOM 3396 C C . THR A 1 418 ? -5.082 -36.062 -2.98 1 96.19 418 THR A C 1
ATOM 3398 O O . THR A 1 418 ? -5.07 -35.281 -3.934 1 96.19 418 THR A O 1
ATOM 3401 N N . LEU A 1 419 ? -5.969 -36 -2.045 1 93.81 419 LEU A N 1
ATOM 3402 C CA . LEU A 1 419 ? -6.953 -34.938 -1.928 1 93.81 419 LEU A CA 1
ATOM 3403 C C . LEU A 1 419 ? -6.551 -33.938 -0.835 1 93.81 419 LEU A C 1
ATOM 3405 O O . LEU A 1 419 ? -6.473 -34.312 0.34 1 93.81 419 LEU A O 1
ATOM 3409 N N . SER A 1 420 ? -6.246 -32.75 -1.303 1 90.94 420 SER A N 1
ATOM 3410 C CA . SER A 1 420 ? -5.918 -31.703 -0.342 1 90.94 420 SER A CA 1
ATOM 3411 C C . SER A 1 420 ? -7.141 -30.859 -0.011 1 90.94 420 SER A C 1
ATOM 3413 O O . SER A 1 420 ? -7.508 -29.969 -0.778 1 90.94 420 SER A O 1
ATOM 3415 N N . LEU A 1 421 ? -7.676 -31.109 1.152 1 85.31 421 LEU A N 1
ATOM 3416 C CA . LEU A 1 421 ? -8.898 -30.438 1.586 1 85.31 421 LEU A CA 1
ATOM 3417 C C . LEU A 1 421 ? -8.586 -29.25 2.479 1 85.31 421 LEU A C 1
ATOM 3419 O O . LEU A 1 421 ? -7.594 -29.266 3.213 1 85.31 421 LEU A O 1
ATOM 3423 N N . THR A 1 422 ? -9.312 -28.203 2.34 1 77.62 422 THR A N 1
ATOM 3424 C CA . THR A 1 422 ? -9.125 -27.047 3.211 1 77.62 422 THR A CA 1
ATOM 3425 C C . THR A 1 422 ? -9.523 -27.375 4.645 1 77.62 422 THR A C 1
ATOM 3427 O O . THR A 1 422 ? -10.336 -28.281 4.879 1 77.62 422 THR A O 1
ATOM 3430 N N . ASN A 1 423 ? -8.883 -26.672 5.57 1 71.5 423 ASN A N 1
ATOM 3431 C CA . ASN A 1 423 ? -9.211 -26.906 6.977 1 71.5 423 ASN A CA 1
ATOM 3432 C C . ASN A 1 423 ? -10.328 -25.984 7.449 1 71.5 423 ASN A C 1
ATOM 3434 O O . ASN A 1 423 ? -10.305 -25.5 8.578 1 71.5 423 ASN A O 1
ATOM 3438 N N . TYR A 1 424 ? -11.258 -25.766 6.578 1 70.81 424 TYR A N 1
ATOM 3439 C CA . TYR A 1 424 ? -12.398 -24.922 6.914 1 70.81 424 TYR A CA 1
ATOM 3440 C C . TYR A 1 424 ? -13.695 -25.719 6.938 1 70.81 424 TYR A C 1
ATOM 3442 O O . TYR A 1 424 ? -13.812 -26.734 6.234 1 70.81 424 TYR A O 1
ATOM 3450 N N . PRO A 1 425 ? -14.523 -25.266 7.805 1 70.31 425 PRO A N 1
ATOM 3451 C CA . PRO A 1 425 ? -15.773 -26.031 7.914 1 70.31 425 PRO A CA 1
ATOM 3452 C C . PRO A 1 425 ? -16.531 -26.109 6.586 1 70.31 425 PRO A C 1
ATOM 3454 O O . PRO A 1 425 ? -16.594 -25.141 5.84 1 70.31 425 PRO A O 1
ATOM 3457 N N . ARG A 1 426 ? -16.906 -27.422 6.262 1 75.94 426 ARG A N 1
ATOM 3458 C CA . ARG A 1 426 ? -17.703 -27.688 5.066 1 75.94 426 ARG A CA 1
ATOM 3459 C C . ARG A 1 426 ? -18.953 -28.5 5.402 1 75.94 426 ARG A C 1
ATOM 3461 O O . ARG A 1 426 ? -19.078 -29.016 6.512 1 75.94 426 ARG A O 1
ATOM 3468 N N . TYR A 1 427 ? -19.875 -28.547 4.441 1 72.06 427 TYR A N 1
ATOM 3469 C CA . TYR A 1 427 ? -21.109 -29.281 4.641 1 72.06 427 TYR A CA 1
ATOM 3470 C C . TYR A 1 427 ? -20.859 -30.781 4.664 1 72.06 427 TYR A C 1
ATOM 3472 O O . TYR A 1 427 ? -21.469 -31.5 5.449 1 72.06 427 TYR A O 1
ATOM 3480 N N . VAL A 1 428 ? -19.953 -31.172 3.826 1 80.81 428 VAL A N 1
ATOM 3481 C CA . VAL A 1 428 ? -19.625 -32.594 3.725 1 80.81 428 VAL A CA 1
ATOM 3482 C C . VAL A 1 428 ? -18.359 -32.906 4.52 1 80.81 428 VAL A C 1
ATOM 3484 O O . VAL A 1 428 ? -17.359 -32.188 4.41 1 80.81 428 VAL A O 1
ATOM 3487 N N . SER A 1 429 ? -18.438 -33.875 5.367 1 82.5 429 SER A N 1
ATOM 3488 C CA . SER A 1 429 ? -17.281 -34.219 6.191 1 82.5 429 SER A CA 1
ATOM 3489 C C . SER A 1 429 ? -16.188 -34.875 5.359 1 82.5 429 SER A C 1
ATOM 3491 O O . SER A 1 429 ? -16.453 -35.375 4.262 1 82.5 429 SER A O 1
ATOM 3493 N N . ASP A 1 430 ? -15.023 -34.875 5.887 1 84.25 430 ASP A N 1
ATOM 3494 C CA . ASP A 1 430 ? -13.906 -35.531 5.223 1 84.25 430 ASP A CA 1
ATOM 3495 C C . ASP A 1 430 ? -14.164 -37.031 5.039 1 84.25 430 ASP A C 1
ATOM 3497 O O . ASP A 1 430 ? -13.852 -37.594 3.992 1 84.25 430 ASP A O 1
ATOM 3501 N N . GLU A 1 431 ? -14.75 -37.594 6.102 1 87 431 GLU A N 1
ATOM 3502 C CA . GLU A 1 431 ? -15.023 -39 6.07 1 87 431 GLU A CA 1
ATOM 3503 C C . GLU A 1 431 ? -15.992 -39.375 4.945 1 87 431 GLU A C 1
ATOM 3505 O O . GLU A 1 431 ? -15.812 -40.375 4.262 1 87 431 GLU A O 1
ATOM 3510 N N . GLU A 1 432 ? -16.938 -38.531 4.762 1 90.81 432 GLU A N 1
ATOM 3511 C CA . GLU A 1 432 ? -17.922 -38.781 3.709 1 90.81 432 GLU A CA 1
ATOM 3512 C C . GLU A 1 432 ? -17.297 -38.656 2.324 1 90.81 432 GLU A C 1
ATOM 3514 O O . GLU A 1 432 ? -17.594 -39.438 1.421 1 90.81 432 GLU A O 1
ATOM 3519 N N . ILE A 1 433 ? -16.453 -37.719 2.195 1 91.56 433 ILE A N 1
ATOM 3520 C CA . ILE A 1 433 ? -15.773 -37.531 0.923 1 91.56 433 ILE A CA 1
ATOM 3521 C C . ILE A 1 433 ? -14.93 -38.75 0.574 1 91.56 433 ILE A C 1
ATOM 3523 O O . ILE A 1 433 ? -15.016 -39.25 -0.537 1 91.56 433 ILE A O 1
ATOM 3527 N N . PHE A 1 434 ? -14.172 -39.219 1.533 1 91.56 434 PHE A N 1
ATOM 3528 C CA . PHE A 1 434 ? -13.289 -40.344 1.286 1 91.56 434 PHE A CA 1
ATOM 3529 C C . PHE A 1 434 ? -14.094 -41.625 1.024 1 91.56 434 PHE A C 1
ATOM 3531 O O . PHE A 1 434 ? -13.695 -42.438 0.215 1 91.56 434 PHE A O 1
ATOM 3538 N N . HIS A 1 435 ? -15.234 -41.656 1.726 1 93 435 HIS A N 1
ATOM 3539 C CA . HIS A 1 435 ? -16.094 -42.812 1.517 1 93 435 HIS A CA 1
ATOM 3540 C C . HIS A 1 435 ? -16.594 -42.875 0.077 1 93 435 HIS A C 1
ATOM 3542 O O . HIS A 1 435 ? -16.547 -43.938 -0.556 1 93 435 HIS A O 1
ATOM 3548 N N . VAL A 1 436 ? -16.984 -41.781 -0.454 1 93.94 436 VAL A N 1
ATOM 3549 C CA . VAL A 1 436 ? -17.562 -41.719 -1.794 1 93.94 436 VAL A CA 1
ATOM 3550 C C . VAL A 1 436 ? -16.469 -41.938 -2.836 1 93.94 436 VAL A C 1
ATOM 3552 O O . VAL A 1 436 ? -16.656 -42.625 -3.826 1 93.94 436 VAL A O 1
ATOM 3555 N N . VAL A 1 437 ? -15.305 -41.375 -2.635 1 95.12 437 VAL A N 1
ATOM 3556 C CA . VAL A 1 437 ? -14.219 -41.438 -3.605 1 95.12 437 VAL A CA 1
ATOM 3557 C C . VAL A 1 437 ? -13.656 -42.875 -3.646 1 95.12 437 VAL A C 1
ATOM 3559 O O . VAL A 1 437 ? -13.281 -43.344 -4.711 1 95.12 437 VAL A O 1
ATOM 3562 N N . ASN A 1 438 ? -13.641 -43.531 -2.451 1 93.25 438 ASN A N 1
ATOM 3563 C CA . ASN A 1 438 ? -13.078 -44.875 -2.375 1 93.25 438 ASN A CA 1
ATOM 3564 C C . ASN A 1 438 ? -13.969 -45.875 -3.078 1 93.25 438 ASN A C 1
ATOM 3566 O O . ASN A 1 438 ? -13.539 -47 -3.377 1 93.25 438 ASN A O 1
ATOM 3570 N N . ARG A 1 439 ? -15.172 -45.469 -3.346 1 94.25 439 ARG A N 1
ATOM 3571 C CA . ARG A 1 439 ? -16.109 -46.344 -4.012 1 94.25 439 ARG A CA 1
ATOM 3572 C C . ARG A 1 439 ? -15.922 -46.344 -5.523 1 94.25 439 ARG A C 1
ATOM 3574 O O . ARG A 1 439 ? -16.438 -47.188 -6.238 1 94.25 439 ARG A O 1
ATOM 3581 N N . VAL A 1 440 ? -15.234 -45.406 -5.996 1 95.62 440 VAL A N 1
ATOM 3582 C CA . VAL A 1 440 ? -15.008 -45.281 -7.43 1 95.62 440 VAL A CA 1
ATOM 3583 C C . VAL A 1 440 ? -14.117 -46.406 -7.922 1 95.62 440 VAL A C 1
ATOM 3585 O O . VAL A 1 440 ? -13.148 -46.781 -7.25 1 95.62 440 VAL A O 1
ATOM 3588 N N . ALA A 1 441 ? -14.469 -46.906 -9.109 1 94.56 441 ALA A N 1
ATOM 3589 C CA . ALA A 1 441 ? -13.656 -47.938 -9.719 1 94.56 441 ALA A CA 1
ATOM 3590 C C . ALA A 1 441 ? -12.297 -47.406 -10.148 1 94.56 441 ALA A C 1
ATOM 3592 O O . ALA A 1 441 ? -12.219 -46.406 -10.883 1 94.56 441 ALA A O 1
ATOM 3593 N N . LYS A 1 442 ? -11.273 -48.062 -9.664 1 96 442 LYS A N 1
ATOM 3594 C CA . LYS A 1 442 ? -9.922 -47.656 -10 1 96 442 LYS A CA 1
ATOM 3595 C C . LYS A 1 442 ? -9.352 -48.469 -11.148 1 96 442 LYS A C 1
ATOM 3597 O O . LYS A 1 442 ? -9.477 -49.688 -11.164 1 96 442 LYS A O 1
ATOM 3602 N N . ARG A 1 443 ? -8.797 -47.844 -12.086 1 96.25 443 ARG A N 1
ATOM 3603 C CA . ARG A 1 443 ? -8.109 -48.562 -13.156 1 96.25 443 ARG A CA 1
ATOM 3604 C C . ARG A 1 443 ? -6.82 -49.188 -12.648 1 96.25 443 ARG A C 1
ATOM 3606 O O . ARG A 1 443 ? -6.484 -50.312 -13.031 1 96.25 443 ARG A O 1
ATOM 3613 N N . SER A 1 444 ? -6.156 -48.469 -11.789 1 95.75 444 SER A N 1
ATOM 3614 C CA . SER A 1 444 ? -4.977 -49.031 -11.117 1 95.75 444 SER A CA 1
ATOM 3615 C C . SER A 1 444 ? -5.352 -49.688 -9.797 1 95.75 444 SER A C 1
ATOM 3617 O O . SER A 1 444 ? -5.73 -49 -8.844 1 95.75 444 SER A O 1
ATOM 3619 N N . PRO A 1 445 ? -5.195 -50.906 -9.609 1 91.5 445 PRO A N 1
ATOM 3620 C CA . PRO A 1 445 ? -5.617 -51.594 -8.383 1 91.5 445 PRO A CA 1
ATOM 3621 C C . PRO A 1 445 ? -4.785 -51.219 -7.168 1 91.5 445 PRO A C 1
ATOM 3623 O O . PRO A 1 445 ? -5.223 -51.375 -6.031 1 91.5 445 PRO A O 1
ATOM 3626 N N . THR A 1 446 ? -3.66 -50.656 -7.383 1 92.19 446 THR A N 1
ATOM 3627 C CA . THR A 1 446 ? -2.76 -50.344 -6.277 1 92.19 446 THR A CA 1
ATOM 3628 C C . THR A 1 446 ? -2.926 -48.906 -5.836 1 92.19 446 THR A C 1
ATOM 3630 O O . THR A 1 446 ? -2.24 -48.438 -4.922 1 92.19 446 THR A O 1
ATOM 3633 N N . CYS A 1 447 ? -3.793 -48.25 -6.473 1 95.5 447 CYS A N 1
ATOM 3634 C CA . CYS A 1 447 ? -3.928 -46.812 -6.203 1 95.5 447 CYS A CA 1
ATOM 3635 C C . CYS A 1 447 ? -4.457 -46.562 -4.797 1 95.5 447 CYS A C 1
ATOM 3637 O O . CYS A 1 447 ? -5.449 -47.188 -4.391 1 95.5 447 CYS A O 1
ATOM 3639 N N . GLN A 1 448 ? -3.738 -45.719 -4.012 1 95.25 448 GLN A N 1
ATOM 3640 C CA . GLN A 1 448 ? -4.18 -45.312 -2.684 1 95.25 448 GLN A CA 1
ATOM 3641 C C . GLN A 1 448 ? -4.727 -43.875 -2.703 1 95.25 448 GLN A C 1
ATOM 3643 O O . GLN A 1 448 ? -4.152 -43 -3.344 1 95.25 448 GLN A O 1
ATOM 3648 N N . ILE A 1 449 ? -5.805 -43.719 -2.088 1 95.06 449 ILE A N 1
ATOM 3649 C CA . ILE A 1 449 ? -6.387 -42.406 -1.932 1 95.06 449 ILE A CA 1
ATOM 3650 C C . ILE A 1 449 ? -6 -41.812 -0.573 1 95.06 449 ILE A C 1
ATOM 3652 O O . ILE A 1 449 ? -6.309 -42.406 0.468 1 95.06 449 ILE A O 1
ATOM 3656 N N . LEU A 1 450 ? -5.305 -40.75 -0.617 1 92.94 450 LEU A N 1
ATOM 3657 C CA . LEU A 1 450 ? -4.793 -40.156 0.607 1 92.94 450 LEU A CA 1
ATOM 3658 C C . LEU A 1 450 ? -5.41 -38.781 0.829 1 92.94 450 LEU A C 1
ATOM 3660 O O . LEU A 1 450 ? -5.836 -38.125 -0.124 1 92.94 450 LEU A O 1
ATOM 3664 N N . ALA A 1 451 ? -5.434 -38.438 2.104 1 87.31 451 ALA A N 1
ATOM 3665 C CA . ALA A 1 451 ? -5.891 -37.094 2.492 1 87.31 451 ALA A CA 1
ATOM 3666 C C . ALA A 1 451 ? -4.719 -36.219 2.945 1 87.31 451 ALA A C 1
ATOM 3668 O O . ALA A 1 451 ? -3.779 -36.719 3.572 1 87.31 451 ALA A O 1
ATOM 3669 N N . ASP A 1 452 ? -4.703 -35.062 2.387 1 83.31 452 ASP A N 1
ATOM 3670 C CA . ASP A 1 452 ? -3.758 -34.031 2.832 1 83.31 452 ASP A CA 1
ATOM 3671 C C . ASP A 1 452 ? -4.48 -32.75 3.23 1 83.31 452 ASP A C 1
ATOM 3673 O O . ASP A 1 452 ? -5.512 -32.406 2.65 1 83.31 452 ASP A O 1
ATOM 3677 N N . TRP A 1 453 ? -4.168 -32.312 4.512 1 69.44 453 TRP A N 1
ATOM 3678 C CA . TRP A 1 453 ? -4.812 -31.094 4.945 1 69.44 453 TRP A CA 1
ATOM 3679 C C . TRP A 1 453 ? -3.879 -29.891 4.77 1 69.44 453 TRP A C 1
ATOM 3681 O O . TRP A 1 453 ? -2.699 -29.969 5.129 1 69.44 453 TRP A O 1
ATOM 3691 N N . ASP A 1 454 ? -4.117 -29.109 3.828 1 61.28 454 ASP A N 1
ATOM 3692 C CA . ASP A 1 454 ? -3.404 -27.859 3.67 1 61.28 454 ASP A CA 1
ATOM 3693 C C . ASP A 1 454 ? -3.76 -26.875 4.789 1 61.28 454 ASP A C 1
ATOM 3695 O O . ASP A 1 454 ? -4.934 -26.578 5.004 1 61.28 454 ASP A O 1
ATOM 3699 N N . LEU A 1 455 ? -2.969 -26.891 5.879 1 49.53 455 LEU A N 1
ATOM 3700 C CA . LEU A 1 455 ? -3.238 -25.969 6.973 1 49.53 455 LEU A CA 1
ATOM 3701 C C . LEU A 1 455 ? -3.225 -24.516 6.48 1 49.53 455 LEU A C 1
ATOM 3703 O O . LEU A 1 455 ? -2.268 -24.094 5.832 1 49.53 455 LEU A O 1
ATOM 3707 N N . CYS A 1 456 ? -4.363 -24.047 6.082 1 46.34 456 CYS A N 1
ATOM 3708 C CA . CYS A 1 456 ? -4.434 -22.609 5.797 1 46.34 456 CYS A CA 1
ATOM 3709 C C . CYS A 1 456 ? -4.418 -21.797 7.086 1 46.34 456 CYS A C 1
ATOM 3711 O O . CYS A 1 456 ? -4.926 -22.25 8.117 1 46.34 456 CYS A O 1
ATOM 3713 N N . MET B 1 1 ? -0.768 -34.406 33.25 1 26.45 1 MET B N 1
ATOM 3714 C CA . MET B 1 1 ? -2.008 -33.688 33.469 1 26.45 1 MET B CA 1
ATOM 3715 C C . MET B 1 1 ? -2.584 -33.156 32.156 1 26.45 1 MET B C 1
ATOM 3717 O O . MET B 1 1 ? -1.856 -32.594 31.359 1 26.45 1 MET B O 1
ATOM 3721 N N . PRO B 1 2 ? -3.648 -33.688 31.578 1 36.75 2 PRO B N 1
ATOM 3722 C CA . PRO B 1 2 ? -4.23 -33.312 30.281 1 36.75 2 PRO B CA 1
ATOM 3723 C C . PRO B 1 2 ? -4.449 -31.812 30.141 1 36.75 2 PRO B C 1
ATOM 3725 O O . PRO B 1 2 ? -4.688 -31.125 31.125 1 36.75 2 PRO B O 1
ATOM 3728 N N . ARG B 1 3 ? -3.578 -31.125 29.438 1 40.75 3 ARG B N 1
ATOM 3729 C CA . ARG B 1 3 ? -3.641 -29.688 29.312 1 40.75 3 ARG B CA 1
ATOM 3730 C C . ARG B 1 3 ? -5.086 -29.188 29.297 1 40.75 3 ARG B C 1
ATOM 3732 O O . ARG B 1 3 ? -5.887 -29.609 28.469 1 40.75 3 ARG B O 1
ATOM 3739 N N . CYS B 1 4 ? -5.738 -29.047 30.359 1 37.12 4 CYS B N 1
ATOM 3740 C CA . CYS B 1 4 ? -7.094 -28.609 30.703 1 37.12 4 CYS B CA 1
ATOM 3741 C C . CYS B 1 4 ? -7.449 -27.328 29.969 1 37.12 4 CYS B C 1
ATOM 3743 O O . CYS B 1 4 ? -6.742 -26.328 30.078 1 37.12 4 CYS B O 1
ATOM 3745 N N . ASP B 1 5 ? -7.93 -27.406 28.703 1 48.97 5 ASP B N 1
ATOM 3746 C CA . ASP B 1 5 ? -8.578 -26.328 27.953 1 48.97 5 ASP B CA 1
ATOM 3747 C C . ASP B 1 5 ? -9.477 -25.484 28.859 1 48.97 5 ASP B C 1
ATOM 3749 O O . ASP B 1 5 ? -10.625 -25.859 29.125 1 48.97 5 ASP B O 1
ATOM 3753 N N . MET B 1 6 ? -9.023 -24.766 29.797 1 52.06 6 MET B N 1
ATOM 3754 C CA . MET B 1 6 ? -9.711 -23.891 30.734 1 52.06 6 MET B CA 1
ATOM 3755 C C . MET B 1 6 ? -10.734 -23.016 30.016 1 52.06 6 MET B C 1
ATOM 3757 O O . MET B 1 6 ? -11.758 -22.656 30.594 1 52.06 6 MET B O 1
ATOM 3761 N N . ILE B 1 7 ? -10.477 -22.688 28.875 1 56.34 7 ILE B N 1
ATOM 3762 C CA . ILE B 1 7 ? -11.391 -21.781 28.188 1 56.34 7 ILE B CA 1
ATOM 3763 C C . ILE B 1 7 ? -12.688 -22.516 27.844 1 56.34 7 ILE B C 1
ATOM 3765 O O . ILE B 1 7 ? -13.766 -21.922 27.891 1 56.34 7 ILE B O 1
ATOM 3769 N N . SER B 1 8 ? -12.578 -23.812 27.641 1 58.81 8 SER B N 1
ATOM 3770 C CA . SER B 1 8 ? -13.75 -24.609 27.297 1 58.81 8 SER B CA 1
ATOM 3771 C C . SER B 1 8 ? -14.688 -24.75 28.5 1 58.81 8 SER B C 1
ATOM 3773 O O . SER B 1 8 ? -15.859 -25.094 28.328 1 58.81 8 SER B O 1
ATOM 3775 N N . ALA B 1 9 ? -14.133 -24.438 29.688 1 60.25 9 ALA B N 1
ATOM 3776 C CA . ALA B 1 9 ? -14.969 -24.531 30.875 1 60.25 9 ALA B CA 1
ATOM 3777 C C . ALA B 1 9 ? -15.773 -23.266 31.094 1 60.25 9 ALA B C 1
ATOM 3779 O O . ALA B 1 9 ? -16.688 -23.219 31.906 1 60.25 9 ALA B O 1
ATOM 3780 N N . LEU B 1 10 ? -15.484 -22.281 30.375 1 61.16 10 LEU B N 1
ATOM 3781 C CA . LEU B 1 10 ? -16.188 -21.016 30.547 1 61.16 10 LEU B CA 1
ATOM 3782 C C . LEU B 1 10 ? -17.594 -21.094 29.953 1 61.16 10 LEU B C 1
ATOM 3784 O O . LEU B 1 10 ? -17.828 -21.844 29.016 1 61.16 10 LEU B O 1
ATOM 3788 N N . PRO B 1 11 ? -18.594 -20.422 30.766 1 68 11 PRO B N 1
ATOM 3789 C CA . PRO B 1 11 ? -19.922 -20.344 30.172 1 68 11 PRO B CA 1
ATOM 3790 C C . PRO B 1 11 ? -19.922 -19.828 28.734 1 68 11 PRO B C 1
ATOM 3792 O O . PRO B 1 11 ? -19.047 -19.031 28.375 1 68 11 PRO B O 1
ATOM 3795 N N . GLU B 1 12 ? -20.859 -20.344 27.938 1 67.44 12 GLU B N 1
ATOM 3796 C CA . GLU B 1 12 ? -20.953 -20.078 26.5 1 67.44 12 GLU B CA 1
ATOM 3797 C C . GLU B 1 12 ? -20.984 -18.578 26.234 1 67.44 12 GLU B C 1
ATOM 3799 O O . GLU B 1 12 ? -20.312 -18.094 25.328 1 67.44 12 GLU B O 1
ATOM 3804 N N . PRO B 1 13 ? -21.719 -17.875 27.141 1 66.44 13 PRO B N 1
ATOM 3805 C CA . PRO B 1 13 ? -21.766 -16.438 26.859 1 66.44 13 PRO B CA 1
ATOM 3806 C C . PRO B 1 13 ? -20.406 -15.758 26.984 1 66.44 13 PRO B C 1
ATOM 3808 O O . PRO B 1 13 ? -20.109 -14.828 26.219 1 66.44 13 PRO B O 1
ATOM 3811 N N . LEU B 1 14 ? -19.688 -16.266 27.859 1 67.06 14 LEU B N 1
ATOM 3812 C CA . LEU B 1 14 ? -18.375 -15.672 28.062 1 67.06 14 LEU B CA 1
ATOM 3813 C C . LEU B 1 14 ? -17.438 -16.047 26.922 1 67.06 14 LEU B C 1
ATOM 3815 O O . LEU B 1 14 ? -16.625 -15.227 26.484 1 67.06 14 LEU B O 1
ATOM 3819 N N . ILE B 1 15 ? -17.594 -17.266 26.516 1 66.12 15 ILE B N 1
ATOM 3820 C CA . ILE B 1 15 ? -16.734 -17.719 25.406 1 66.12 15 ILE B CA 1
ATOM 3821 C C . ILE B 1 15 ? -17.047 -16.906 24.156 1 66.12 15 ILE B C 1
ATOM 3823 O O . ILE B 1 15 ? -16.141 -16.453 23.453 1 66.12 15 ILE B O 1
ATOM 3827 N N . THR B 1 16 ? -18.312 -16.672 24.016 1 68.38 16 THR B N 1
ATOM 3828 C CA . THR B 1 16 ? -18.734 -15.922 22.828 1 68.38 16 THR B CA 1
ATOM 3829 C C . THR B 1 16 ? -18.219 -14.492 22.891 1 68.38 16 THR B C 1
ATOM 3831 O O . THR B 1 16 ? -17.828 -13.93 21.859 1 68.38 16 THR B O 1
ATOM 3834 N N . LYS B 1 17 ? -18.172 -14.031 24.094 1 67.56 17 LYS B N 1
ATOM 3835 C CA . LYS B 1 17 ? -17.656 -12.68 24.266 1 67.56 17 LYS B CA 1
ATOM 3836 C C . LYS B 1 17 ? -16.172 -12.609 23.938 1 67.56 17 LYS B C 1
ATOM 3838 O O . LYS B 1 17 ? -15.727 -11.68 23.25 1 67.56 17 LYS B O 1
ATOM 3843 N N . ILE B 1 18 ? -15.5 -13.594 24.375 1 64.62 18 ILE B N 1
ATOM 3844 C CA . ILE B 1 18 ? -14.062 -13.648 24.109 1 64.62 18 ILE B CA 1
ATOM 3845 C C . ILE B 1 18 ? -13.812 -13.742 22.609 1 64.62 18 ILE B C 1
ATOM 3847 O O . ILE B 1 18 ? -12.945 -13.055 22.062 1 64.62 18 ILE B O 1
ATOM 3851 N N . LEU B 1 19 ? -14.641 -14.539 22.016 1 70.75 19 LEU B N 1
ATOM 3852 C CA . LEU B 1 19 ? -14.453 -14.797 20.594 1 70.75 19 LEU B CA 1
ATOM 3853 C C . LEU B 1 19 ? -14.812 -13.57 19.766 1 70.75 19 LEU B C 1
ATOM 3855 O O . LEU B 1 19 ? -14.312 -13.398 18.656 1 70.75 19 LEU B O 1
ATOM 3859 N N . SER B 1 20 ? -15.57 -12.703 20.391 1 68.12 20 SER B N 1
ATOM 3860 C CA . SER B 1 20 ? -16.031 -11.523 19.672 1 68.12 20 SER B CA 1
ATOM 3861 C C . SER B 1 20 ? -14.883 -10.523 19.484 1 68.12 20 SER B C 1
ATOM 3863 O O . SER B 1 20 ? -14.961 -9.648 18.609 1 68.12 20 SER B O 1
ATOM 3865 N N . TYR B 1 21 ? -13.875 -10.789 20.266 1 64.06 21 TYR B N 1
ATOM 3866 C CA . TYR B 1 21 ? -12.742 -9.875 20.172 1 64.06 21 TYR B CA 1
ATOM 3867 C C . TYR B 1 21 ? -11.711 -10.383 19.172 1 64.06 21 TYR B C 1
ATOM 3869 O O . TYR B 1 21 ? -10.742 -9.688 18.875 1 64.06 21 TYR B O 1
ATOM 3877 N N . LEU B 1 22 ? -12.023 -11.484 18.734 1 65.38 22 LEU B N 1
ATOM 3878 C CA . LEU B 1 22 ? -11.086 -12.086 17.797 1 65.38 22 LEU B CA 1
ATOM 3879 C C . LEU B 1 22 ? -11.602 -11.977 16.359 1 65.38 22 LEU B C 1
ATOM 3881 O O . LEU B 1 22 ? -12.812 -11.992 16.125 1 65.38 22 LEU B O 1
ATOM 3885 N N . PRO B 1 23 ? -10.516 -11.742 15.516 1 67 23 PRO B N 1
ATOM 3886 C CA . PRO B 1 23 ? -10.961 -11.906 14.125 1 67 23 PRO B CA 1
ATOM 3887 C C . PRO B 1 23 ? -11.656 -13.25 13.883 1 67 23 PRO B C 1
ATOM 3889 O O . PRO B 1 23 ? -11.328 -14.242 14.531 1 67 23 PRO B O 1
ATOM 3892 N N . THR B 1 24 ? -12.719 -13.156 13.094 1 72.94 24 THR B N 1
ATOM 3893 C CA . THR B 1 24 ? -13.586 -14.305 12.844 1 72.94 24 THR B CA 1
ATOM 3894 C C . THR B 1 24 ? -12.766 -15.539 12.5 1 72.94 24 THR B C 1
ATOM 3896 O O . THR B 1 24 ? -13.086 -16.641 12.93 1 72.94 24 THR B O 1
ATOM 3899 N N . LYS B 1 25 ? -11.656 -15.367 11.836 1 70.88 25 LYS B N 1
ATOM 3900 C CA . LYS B 1 25 ? -10.812 -16.5 11.461 1 70.88 25 LYS B CA 1
ATOM 3901 C C . LYS B 1 25 ? -10.344 -17.266 12.695 1 70.88 25 LYS B C 1
ATOM 3903 O O . LYS B 1 25 ? -10.344 -18.5 12.703 1 70.88 25 LYS B O 1
ATOM 3908 N N . HIS B 1 26 ? -10.023 -16.453 13.617 1 67 26 HIS B N 1
ATOM 3909 C CA . HIS B 1 26 ? -9.523 -17.078 14.836 1 67 26 HIS B CA 1
ATOM 3910 C C . HIS B 1 26 ? -10.656 -17.75 15.609 1 67 26 HIS B C 1
ATOM 3912 O O . HIS B 1 26 ? -10.461 -18.812 16.219 1 67 26 HIS B O 1
ATOM 3918 N N . SER B 1 27 ? -11.789 -17.125 15.492 1 68.75 27 SER B N 1
ATOM 3919 C CA . SER B 1 27 ? -12.953 -17.734 16.141 1 68.75 27 SER B CA 1
ATOM 3920 C C . SER B 1 27 ? -13.297 -19.078 15.523 1 68.75 27 SER B C 1
ATOM 3922 O O . SER B 1 27 ? -13.625 -20.031 16.234 1 68.75 27 SER B O 1
ATOM 3924 N N . VAL B 1 28 ? -13.094 -19.125 14.258 1 68.44 28 VAL B N 1
ATOM 3925 C CA . VAL B 1 28 ? -13.414 -20.328 13.516 1 68.44 28 VAL B CA 1
ATOM 3926 C C . VAL B 1 28 ? -12.414 -21.438 13.867 1 68.44 28 VAL B C 1
ATOM 3928 O O . VAL B 1 28 ? -12.789 -22.594 14.016 1 68.44 28 VAL B O 1
ATOM 3931 N N . THR B 1 29 ? -11.234 -20.953 13.961 1 67.56 29 THR B N 1
ATOM 3932 C CA . THR B 1 29 ? -10.195 -21.938 14.234 1 67.56 29 THR B CA 1
ATOM 3933 C C . THR B 1 29 ? -10.422 -22.609 15.586 1 67.56 29 THR B C 1
ATOM 3935 O O . THR B 1 29 ? -9.984 -23.734 15.812 1 67.56 29 THR B O 1
ATOM 3938 N N . THR B 1 30 ? -11.078 -21.891 16.406 1 64.31 30 THR B N 1
ATOM 3939 C CA . THR B 1 30 ? -11.359 -22.484 17.719 1 64.31 30 THR B CA 1
ATOM 3940 C C . THR B 1 30 ? -12.336 -23.641 17.594 1 64.31 30 THR B C 1
ATOM 3942 O O . THR B 1 30 ? -12.461 -24.453 18.516 1 64.31 30 THR B O 1
ATOM 3945 N N . SER B 1 31 ? -12.984 -23.734 16.422 1 63.59 31 SER B N 1
ATOM 3946 C CA . SER B 1 31 ? -14 -24.766 16.219 1 63.59 31 SER B CA 1
ATOM 3947 C C . SER B 1 31 ? -13.383 -26.156 16.234 1 63.59 31 SER B C 1
ATOM 3949 O O . SER B 1 31 ? -14.078 -27.141 16.453 1 63.59 31 SER B O 1
ATOM 3951 N N . VAL B 1 32 ? -12.07 -26.109 15.977 1 59.44 32 VAL B N 1
ATOM 3952 C CA . VAL B 1 32 ? -11.422 -27.406 15.867 1 59.44 32 VAL B CA 1
ATOM 3953 C C . VAL B 1 32 ? -10.922 -27.844 17.234 1 59.44 32 VAL B C 1
ATOM 3955 O O . VAL B 1 32 ? -10.469 -28.984 17.406 1 59.44 32 VAL B O 1
ATOM 3958 N N . LEU B 1 33 ? -10.992 -26.922 18.172 1 56.03 33 LEU B N 1
ATOM 3959 C CA . LEU B 1 33 ? -10.391 -27.219 19.469 1 56.03 33 LEU B CA 1
ATOM 3960 C C . LEU B 1 33 ? -11.234 -28.219 20.25 1 56.03 33 LEU B C 1
ATOM 3962 O O . LEU B 1 33 ? -10.703 -29.062 20.969 1 56.03 33 LEU B O 1
ATOM 3966 N N . SER B 1 34 ? -12.547 -28.031 20.203 1 59.59 34 SER B N 1
ATOM 3967 C CA . SER B 1 34 ? -13.453 -28.938 20.891 1 59.59 34 SER B CA 1
ATOM 3968 C C . SER B 1 34 ? -14.805 -29.016 20.203 1 59.59 34 SER B C 1
ATOM 3970 O O . SER B 1 34 ? -15.156 -28.125 19.422 1 59.59 34 SER B O 1
ATOM 3972 N N . THR B 1 35 ? -15.445 -30.156 20.203 1 62.91 35 THR B N 1
ATOM 3973 C CA . THR B 1 35 ? -16.781 -30.328 19.656 1 62.91 35 THR B CA 1
ATOM 3974 C C . THR B 1 35 ? -17.719 -29.219 20.141 1 62.91 35 THR B C 1
ATOM 3976 O O . THR B 1 35 ? -18.641 -28.812 19.438 1 62.91 35 THR B O 1
ATOM 3979 N N . ARG B 1 36 ? -17.422 -28.75 21.359 1 63.62 36 ARG B N 1
ATOM 3980 C CA . ARG B 1 36 ? -18.25 -27.703 21.938 1 63.62 36 ARG B CA 1
ATOM 3981 C C . ARG B 1 36 ? -18.078 -26.391 21.172 1 63.62 36 ARG B C 1
ATOM 3983 O O . ARG B 1 36 ? -18.984 -25.578 21.125 1 63.62 36 ARG B O 1
ATOM 3990 N N . TRP B 1 37 ? -16.922 -26.406 20.562 1 62.38 37 TRP B N 1
ATOM 3991 C CA . TRP B 1 37 ? -16.578 -25.125 19.984 1 62.38 37 TRP B CA 1
ATOM 3992 C C . TRP B 1 37 ? -16.953 -25.078 18.5 1 62.38 37 TRP B C 1
ATOM 3994 O O . TRP B 1 37 ? -16.812 -24.031 17.844 1 62.38 37 TRP B O 1
ATOM 4004 N N . LYS B 1 38 ? -17.469 -26.141 18.094 1 66.31 38 LYS B N 1
ATOM 4005 C CA . LYS B 1 38 ? -17.656 -26.312 16.656 1 66.31 38 LYS B CA 1
ATOM 4006 C C . LYS B 1 38 ? -18.531 -25.203 16.078 1 66.31 38 LYS B C 1
ATOM 4008 O O . LYS B 1 38 ? -18.25 -24.656 15.008 1 66.31 38 LYS B O 1
ATOM 4013 N N . ASN B 1 39 ? -19.609 -24.734 16.953 1 66.94 39 ASN B N 1
ATOM 4014 C CA . ASN B 1 39 ? -20.547 -23.766 16.375 1 66.94 39 ASN B CA 1
ATOM 4015 C C . ASN B 1 39 ? -20.562 -22.469 17.172 1 66.94 39 ASN B C 1
ATOM 4017 O O . ASN B 1 39 ? -21.406 -21.594 16.922 1 66.94 39 ASN B O 1
ATOM 4021 N N . LEU B 1 40 ? -19.609 -22.375 18.047 1 70.94 40 LEU B N 1
ATOM 4022 C CA . LEU B 1 40 ? -19.641 -21.203 18.922 1 70.94 40 LEU B CA 1
ATOM 4023 C C . LEU B 1 40 ? -19.375 -19.922 18.125 1 70.94 40 LEU B C 1
ATOM 4025 O O . LEU B 1 40 ? -19.875 -18.859 18.484 1 70.94 40 LEU B O 1
ATOM 4029 N N . TRP B 1 41 ? -18.578 -20.125 17.141 1 69.31 41 TRP B N 1
ATOM 4030 C CA . TRP B 1 41 ? -18.266 -18.953 16.344 1 69.31 41 TRP B CA 1
ATOM 4031 C C . TRP B 1 41 ? -19.516 -18.375 15.688 1 69.31 41 TRP B C 1
ATOM 4033 O O . TRP B 1 41 ? -19.594 -17.188 15.391 1 69.31 41 TRP B O 1
ATOM 4043 N N . LEU B 1 42 ? -20.516 -19.156 15.656 1 70.75 42 LEU B N 1
ATOM 4044 C CA . LEU B 1 42 ? -21.781 -18.766 15.031 1 70.75 42 LEU B CA 1
ATOM 4045 C C . LEU B 1 42 ? -22.609 -17.906 15.977 1 70.75 42 LEU B C 1
ATOM 4047 O O . LEU B 1 42 ? -23.531 -17.219 15.547 1 70.75 42 LEU B O 1
ATOM 4051 N N . THR B 1 43 ? -22.25 -17.859 17.172 1 70.06 43 THR B N 1
ATOM 4052 C CA . THR B 1 43 ? -23.062 -17.125 18.156 1 70.06 43 THR B CA 1
ATOM 4053 C C . THR B 1 43 ? -22.359 -15.836 18.578 1 70.06 43 THR B C 1
ATOM 4055 O O . THR B 1 43 ? -22.875 -15.102 19.422 1 70.06 43 THR B O 1
ATOM 4058 N N . VAL B 1 44 ? -21.281 -15.578 18.016 1 73.19 44 VAL B N 1
ATOM 4059 C CA . VAL B 1 44 ? -20.547 -14.344 18.312 1 73.19 44 VAL B CA 1
ATOM 4060 C C . VAL B 1 44 ? -21.234 -13.164 17.625 1 73.19 44 VAL B C 1
ATOM 4062 O O . VAL B 1 44 ? -21.469 -13.195 16.406 1 73.19 44 VAL B O 1
ATOM 4065 N N . PRO B 1 45 ? -21.625 -12.164 18.453 1 77.88 45 PRO B N 1
ATOM 4066 C CA . PRO B 1 45 ? -22.344 -11.039 17.844 1 77.88 45 PRO B CA 1
ATOM 4067 C C . PRO B 1 45 ? -21.422 -10.102 17.078 1 77.88 45 PRO B C 1
ATOM 4069 O O . PRO B 1 45 ? -21.531 -8.875 17.188 1 77.88 45 PRO B O 1
ATOM 4072 N N . ALA B 1 46 ? -20.359 -10.547 16.594 1 81.56 46 ALA B N 1
ATOM 4073 C CA . ALA B 1 46 ? -19.438 -9.773 15.781 1 81.56 46 ALA B CA 1
ATOM 4074 C C . ALA B 1 46 ? -18.938 -10.586 14.586 1 81.56 46 ALA B C 1
ATOM 4076 O O . ALA B 1 46 ? -18.734 -11.797 14.703 1 81.56 46 ALA B O 1
ATOM 4077 N N . LEU B 1 47 ? -18.906 -9.906 13.516 1 82.81 47 LEU B N 1
ATOM 4078 C CA . LEU B 1 47 ? -18.406 -10.523 12.297 1 82.81 47 LEU B CA 1
ATOM 4079 C C . LEU B 1 47 ? -17.266 -9.695 11.695 1 82.81 47 LEU B C 1
ATOM 4081 O O . LEU B 1 47 ? -17.5 -8.578 11.227 1 82.81 47 LEU B O 1
ATOM 4085 N N . VAL B 1 48 ? -16.078 -10.125 11.922 1 85.69 48 VAL B N 1
ATOM 4086 C CA . VAL B 1 48 ? -14.93 -9.484 11.305 1 85.69 48 VAL B CA 1
ATOM 4087 C C . VAL B 1 48 ? -14.289 -10.438 10.289 1 85.69 48 VAL B C 1
ATOM 4089 O O . VAL B 1 48 ? -13.648 -11.422 10.672 1 85.69 48 VAL B O 1
ATOM 4092 N N . LEU B 1 49 ? -14.539 -10.133 9.016 1 84.88 49 LEU B N 1
ATOM 4093 C CA . LEU B 1 49 ? -14.102 -11.031 7.953 1 84.88 49 LEU B CA 1
ATOM 4094 C C . LEU B 1 49 ? -13.141 -10.312 7 1 84.88 49 LEU B C 1
ATOM 4096 O O . LEU B 1 49 ? -13.43 -9.203 6.547 1 84.88 49 LEU B O 1
ATOM 4100 N N . ASN B 1 50 ? -12.008 -10.891 6.727 1 82.56 50 ASN B N 1
ATOM 4101 C CA . ASN B 1 50 ? -11.047 -10.484 5.707 1 82.56 50 ASN B CA 1
ATOM 4102 C C . ASN B 1 50 ? -10.766 -11.609 4.715 1 82.56 50 ASN B C 1
ATOM 4104 O O . ASN B 1 50 ? -10.305 -12.688 5.105 1 82.56 50 ASN B O 1
ATOM 4108 N N . ARG B 1 51 ? -11.062 -11.359 3.516 1 81.12 51 ARG B N 1
ATOM 4109 C CA . ARG B 1 51 ? -10.875 -12.367 2.477 1 81.12 51 ARG B CA 1
ATOM 4110 C C . ARG B 1 51 ? -9.469 -12.945 2.518 1 81.12 51 ARG B C 1
ATOM 4112 O O . ARG B 1 51 ? -9.266 -14.133 2.273 1 81.12 51 ARG B O 1
ATOM 4119 N N . ARG B 1 52 ? -8.5 -12.156 2.861 1 74.88 52 ARG B N 1
ATOM 4120 C CA . ARG B 1 52 ? -7.102 -12.578 2.863 1 74.88 52 ARG B CA 1
ATOM 4121 C C . ARG B 1 52 ? -6.844 -13.625 3.949 1 74.88 52 ARG B C 1
ATOM 4123 O O . ARG B 1 52 ? -5.84 -14.328 3.91 1 74.88 52 ARG B O 1
ATOM 4130 N N . ASP B 1 53 ? -7.801 -13.664 4.816 1 71.75 53 ASP B N 1
ATOM 4131 C CA . ASP B 1 53 ? -7.625 -14.609 5.914 1 71.75 53 ASP B CA 1
ATOM 4132 C C . ASP B 1 53 ? -8.078 -16.016 5.512 1 71.75 53 ASP B C 1
ATOM 4134 O O . ASP B 1 53 ? -7.824 -16.984 6.234 1 71.75 53 ASP B O 1
ATOM 4138 N N . PHE B 1 54 ? -8.742 -16.016 4.371 1 72.25 54 PHE B N 1
ATOM 4139 C CA . PHE B 1 54 ? -9.258 -17.312 3.938 1 72.25 54 PHE B CA 1
ATOM 4140 C C . PHE B 1 54 ? -8.25 -18.031 3.039 1 72.25 54 PHE B C 1
ATOM 4142 O O . PHE B 1 54 ? -7.484 -17.375 2.326 1 72.25 54 PHE B O 1
ATOM 4149 N N . PRO B 1 55 ? -8.305 -19.219 3.301 1 63.06 55 PRO B N 1
ATOM 4150 C CA . PRO B 1 55 ? -7.391 -20 2.471 1 63.06 55 PRO B CA 1
ATOM 4151 C C . PRO B 1 55 ? -7.488 -19.656 0.988 1 63.06 55 PRO B C 1
ATOM 4153 O O . PRO B 1 55 ? -8.586 -19.625 0.428 1 63.06 55 PRO B O 1
ATOM 4156 N N . TYR B 1 56 ? -6.516 -19.391 0.488 1 62.06 56 TYR B N 1
ATOM 4157 C CA . TYR B 1 56 ? -6.273 -19.172 -0.934 1 62.06 56 TYR B CA 1
ATOM 4158 C C . TYR B 1 56 ? -7.148 -18.047 -1.47 1 62.06 56 TYR B C 1
ATOM 4160 O O . TYR B 1 56 ? -7.289 -17.891 -2.686 1 62.06 56 TYR B O 1
ATOM 4168 N N . GLY B 1 57 ? -7.855 -17.391 -0.579 1 58.28 57 GLY B N 1
ATOM 4169 C CA . GLY B 1 57 ? -8.672 -16.25 -0.978 1 58.28 57 GLY B CA 1
ATOM 4170 C C . GLY B 1 57 ? -9.828 -16.641 -1.877 1 58.28 57 GLY B C 1
ATOM 4171 O O . GLY B 1 57 ? -10.289 -15.828 -2.682 1 58.28 57 GLY B O 1
ATOM 4172 N N . GLN B 1 58 ? -10.242 -17.891 -1.794 1 69.5 58 GLN B N 1
ATOM 4173 C CA . GLN B 1 58 ? -11.266 -18.391 -2.707 1 69.5 58 GLN B CA 1
ATOM 4174 C C . GLN B 1 58 ? -12.641 -17.828 -2.352 1 69.5 58 GLN B C 1
ATOM 4176 O O . GLN B 1 58 ? -13.086 -17.938 -1.207 1 69.5 58 GLN B O 1
ATOM 4181 N N . ASP B 1 59 ? -13.25 -17.219 -3.309 1 74.19 59 ASP B N 1
ATOM 4182 C CA . ASP B 1 59 ? -14.555 -16.562 -3.176 1 74.19 59 ASP B CA 1
ATOM 4183 C C . ASP B 1 59 ? -15.57 -17.516 -2.539 1 74.19 59 ASP B C 1
ATOM 4185 O O . ASP B 1 59 ? -16.344 -17.109 -1.663 1 74.19 59 ASP B O 1
ATOM 4189 N N . GLN B 1 60 ? -15.461 -18.734 -2.832 1 73.25 60 GLN B N 1
ATOM 4190 C CA . GLN B 1 60 ? -16.469 -19.688 -2.404 1 73.25 60 GLN B CA 1
ATOM 4191 C C . GLN B 1 60 ? -16.359 -19.984 -0.911 1 73.25 60 GLN B C 1
ATOM 4193 O O . GLN B 1 60 ? -17.375 -20.188 -0.238 1 73.25 60 GLN B O 1
ATOM 4198 N N . VAL B 1 61 ? -15.195 -19.906 -0.468 1 74.69 61 VAL B N 1
ATOM 4199 C CA . VAL B 1 61 ? -14.992 -20.188 0.95 1 74.69 61 VAL B CA 1
ATOM 4200 C C . VAL B 1 61 ? -15.562 -19.031 1.788 1 74.69 61 VAL B C 1
ATOM 4202 O O . VAL B 1 61 ? -16.234 -19.281 2.791 1 74.69 61 VAL B O 1
ATOM 4205 N N . VAL B 1 62 ? -15.32 -17.922 1.306 1 78.19 62 VAL B N 1
ATOM 4206 C CA . VAL B 1 62 ? -15.805 -16.734 2.01 1 78.19 62 VAL B CA 1
ATOM 4207 C C . VAL B 1 62 ? -17.328 -16.719 2.023 1 78.19 62 VAL B C 1
ATOM 4209 O O . VAL B 1 62 ? -17.953 -16.516 3.07 1 78.19 62 VAL B O 1
ATOM 4212 N N . LEU B 1 63 ? -17.891 -17.016 0.908 1 80.75 63 LEU B N 1
ATOM 4213 C CA . LEU B 1 63 ? -19.344 -16.969 0.795 1 80.75 63 LEU B CA 1
ATOM 4214 C C . LEU B 1 63 ? -19.984 -18.094 1.618 1 80.75 63 LEU B C 1
ATOM 4216 O O . LEU B 1 63 ? -21 -17.875 2.268 1 80.75 63 LEU B O 1
ATOM 4220 N N . SER B 1 64 ? -19.422 -19.203 1.534 1 77.38 64 SER B N 1
ATOM 4221 C CA . SER B 1 64 ? -19.953 -20.312 2.314 1 77.38 64 SER B CA 1
ATOM 4222 C C . SER B 1 64 ? -19.906 -20.016 3.809 1 77.38 64 SER B C 1
ATOM 4224 O O . SER B 1 64 ? -20.844 -20.344 4.535 1 77.38 64 SER B O 1
ATOM 4226 N N . PHE B 1 65 ? -18.891 -19.484 4.164 1 78.62 65 PHE B N 1
ATOM 4227 C CA . PHE B 1 65 ? -18.75 -19.094 5.559 1 78.62 65 PHE B CA 1
ATOM 4228 C C . PHE B 1 65 ? -19.828 -18.094 5.953 1 78.62 65 PHE B C 1
ATOM 4230 O O . PHE B 1 65 ? -20.484 -18.25 6.984 1 78.62 65 PHE B O 1
ATOM 4237 N N . LEU B 1 66 ? -19.953 -17.141 5.133 1 81.62 66 LEU B N 1
ATOM 4238 C CA . LEU B 1 66 ? -20.969 -16.125 5.402 1 81.62 66 LEU B CA 1
ATOM 4239 C C . LEU B 1 66 ? -22.359 -16.734 5.441 1 81.62 66 LEU B C 1
ATOM 4241 O O . LEU B 1 66 ? -23.156 -16.406 6.324 1 81.62 66 LEU B O 1
ATOM 4245 N N . ASP B 1 67 ? -22.594 -17.578 4.578 1 83.12 67 ASP B N 1
ATOM 4246 C CA . ASP B 1 67 ? -23.906 -18.219 4.516 1 83.12 67 ASP B CA 1
ATOM 4247 C C . ASP B 1 67 ? -24.188 -19.031 5.781 1 83.12 67 ASP B C 1
ATOM 4249 O O . ASP B 1 67 ? -25.297 -18.969 6.328 1 83.12 67 ASP B O 1
ATOM 4253 N N . ARG B 1 68 ? -23.281 -19.672 6.199 1 77.38 68 ARG B N 1
ATOM 4254 C CA . ARG B 1 68 ? -23.438 -20.469 7.402 1 77.38 68 ARG B CA 1
ATOM 4255 C C . ARG B 1 68 ? -23.734 -19.594 8.617 1 77.38 68 ARG B C 1
ATOM 4257 O O . ARG B 1 68 ? -24.562 -19.938 9.453 1 77.38 68 ARG B O 1
ATOM 4264 N N . LEU B 1 69 ? -23 -18.594 8.664 1 78.5 69 LEU B N 1
ATOM 4265 C CA . LEU B 1 69 ? -23.188 -17.656 9.758 1 78.5 69 LEU B CA 1
ATOM 4266 C C . LEU B 1 69 ? -24.594 -17.062 9.719 1 78.5 69 LEU B C 1
ATOM 4268 O O . LEU B 1 69 ? -25.281 -16.984 10.742 1 78.5 69 LEU B O 1
ATOM 4272 N N . LEU B 1 70 ? -25 -16.719 8.523 1 82.56 70 LEU B N 1
ATOM 4273 C CA . LEU B 1 70 ? -26.266 -16.016 8.367 1 82.56 70 LEU B CA 1
ATOM 4274 C C . LEU B 1 70 ? -27.438 -16.984 8.523 1 82.56 70 LEU B C 1
ATOM 4276 O O . LEU B 1 70 ? -28.531 -16.578 8.945 1 82.56 70 LEU B O 1
ATOM 4280 N N . ASP B 1 71 ? -27.188 -18.25 8.32 1 80.5 71 ASP B N 1
ATOM 4281 C CA . ASP B 1 71 ? -28.234 -19.25 8.391 1 80.5 71 ASP B CA 1
ATOM 4282 C C . ASP B 1 71 ? -28.406 -19.766 9.812 1 80.5 71 ASP B C 1
ATOM 4284 O O . ASP B 1 71 ? -29.484 -20.25 10.18 1 80.5 71 ASP B O 1
ATOM 4288 N N . PHE B 1 72 ? -27.391 -19.953 10.508 1 76 72 PHE B N 1
ATOM 4289 C CA . PHE B 1 72 ? -27.391 -20.625 11.805 1 76 72 PHE B CA 1
ATOM 4290 C C . PHE B 1 72 ? -28.375 -19.938 12.758 1 76 72 PHE B C 1
ATOM 4292 O O . PHE B 1 72 ? -29.203 -20.609 13.383 1 76 72 PHE B O 1
ATOM 4299 N N . ASN B 1 73 ? -28.281 -18.609 13.031 1 72.94 73 ASN B N 1
ATOM 4300 C CA . ASN B 1 73 ? -29.188 -17.891 13.93 1 72.94 73 ASN B CA 1
ATOM 4301 C C . ASN B 1 73 ? -29.625 -16.562 13.336 1 72.94 73 ASN B C 1
ATOM 4303 O O . ASN B 1 73 ? -29.062 -15.508 13.656 1 72.94 73 ASN B O 1
ATOM 4307 N N . PRO B 1 74 ? -30.719 -16.797 12.594 1 73.06 74 PRO B N 1
ATOM 4308 C CA . PRO B 1 74 ? -31.156 -15.586 11.906 1 73.06 74 PRO B CA 1
ATOM 4309 C C . PRO B 1 74 ? -31.594 -14.484 12.867 1 73.06 74 PRO B C 1
ATOM 4311 O O . PRO B 1 74 ? -31.625 -13.305 12.492 1 73.06 74 PRO B O 1
ATOM 4314 N N . ASP B 1 75 ? -31.844 -14.961 14.109 1 74.12 75 ASP B N 1
ATOM 4315 C CA . ASP B 1 75 ? -32.344 -13.969 15.047 1 74.12 75 ASP B CA 1
ATOM 4316 C C . ASP B 1 75 ? -31.219 -13.305 15.812 1 74.12 75 ASP B C 1
ATOM 4318 O O . ASP B 1 75 ? -31.422 -12.312 16.516 1 74.12 75 ASP B O 1
ATOM 4322 N N . LEU B 1 76 ? -30.031 -13.859 15.672 1 76.44 76 LEU B N 1
ATOM 4323 C CA . LEU B 1 76 ? -28.891 -13.273 16.375 1 76.44 76 LEU B CA 1
ATOM 4324 C C . LEU B 1 76 ? -28.453 -11.969 15.719 1 76.44 76 LEU B C 1
ATOM 4326 O O . LEU B 1 76 ? -28.188 -11.93 14.516 1 76.44 76 LEU B O 1
ATOM 4330 N N . ARG B 1 77 ? -28.484 -10.953 16.578 1 78.44 77 ARG B N 1
ATOM 4331 C CA . ARG B 1 77 ? -28.078 -9.648 16.062 1 78.44 77 ARG B CA 1
ATOM 4332 C C . ARG B 1 77 ? -26.562 -9.523 15.992 1 78.44 77 ARG B C 1
ATOM 4334 O O . ARG B 1 77 ? -25.859 -9.922 16.922 1 78.44 77 ARG B O 1
ATOM 4341 N N . LEU B 1 78 ? -26.109 -9.109 14.906 1 84 78 LEU B N 1
ATOM 4342 C CA . LEU B 1 78 ? -24.703 -8.805 14.734 1 84 78 LEU B CA 1
ATOM 4343 C C . LEU B 1 78 ? -24.406 -7.355 15.117 1 84 78 LEU B C 1
ATOM 4345 O O . LEU B 1 78 ? -24.75 -6.434 14.375 1 84 78 LEU B O 1
ATOM 4349 N N . LEU B 1 79 ? -23.812 -7.109 16.219 1 87.19 79 LEU B N 1
ATOM 4350 C CA . LEU B 1 79 ? -23.578 -5.754 16.703 1 87.19 79 LEU B CA 1
ATOM 4351 C C . LEU B 1 79 ? -22.484 -5.062 15.898 1 87.19 79 LEU B C 1
ATOM 4353 O O . LEU B 1 79 ? -22.641 -3.906 15.5 1 87.19 79 LEU B O 1
ATOM 4357 N N . LYS B 1 80 ? -21.422 -5.762 15.664 1 91 80 LYS B N 1
ATOM 4358 C CA . LYS B 1 80 ? -20.281 -5.211 14.93 1 91 80 LYS B CA 1
ATOM 4359 C C . LYS B 1 80 ? -19.938 -6.078 13.719 1 91 80 LYS B C 1
ATOM 4361 O O . LYS B 1 80 ? -19.703 -7.281 13.859 1 91 80 LYS B O 1
ATOM 4366 N N . VAL B 1 81 ? -19.953 -5.453 12.555 1 92.56 81 VAL B N 1
ATOM 4367 C CA . VAL B 1 81 ? -19.656 -6.184 11.32 1 92.56 81 VAL B CA 1
ATOM 4368 C C . VAL B 1 81 ? -18.562 -5.465 10.547 1 92.56 81 VAL B C 1
ATOM 4370 O O . VAL B 1 81 ? -18.656 -4.266 10.273 1 92.56 81 VAL B O 1
ATOM 4373 N N . LYS B 1 82 ? -17.531 -6.086 10.328 1 93.5 82 LYS B N 1
ATOM 4374 C CA . LYS B 1 82 ? -16.438 -5.602 9.484 1 93.5 82 LYS B CA 1
ATOM 4375 C C . LYS B 1 82 ? -16.125 -6.609 8.383 1 93.5 82 LYS B C 1
ATOM 4377 O O . LYS B 1 82 ? -15.742 -7.746 8.664 1 93.5 82 LYS B O 1
ATOM 4382 N N . LEU B 1 83 ? -16.344 -6.188 7.152 1 91.88 83 LEU B N 1
ATOM 4383 C CA . LEU B 1 83 ? -16.125 -7.078 6.016 1 91.88 83 LEU B CA 1
ATOM 4384 C C . LEU B 1 83 ? -15.133 -6.477 5.031 1 91.88 83 LEU B C 1
ATOM 4386 O O . LEU B 1 83 ? -15.359 -5.383 4.504 1 91.88 83 LEU B O 1
ATOM 4390 N N . LYS B 1 84 ? -14.039 -7.133 4.801 1 87.88 84 LYS B N 1
ATOM 4391 C CA . LYS B 1 84 ? -13.055 -6.762 3.783 1 87.88 84 LYS B CA 1
ATOM 4392 C C . LYS B 1 84 ? -12.945 -7.836 2.707 1 87.88 84 LYS B C 1
ATOM 4394 O O . LYS B 1 84 ? -12.43 -8.922 2.959 1 87.88 84 LYS B O 1
ATOM 4399 N N . CYS B 1 85 ? -13.469 -7.531 1.563 1 77.94 85 CYS B N 1
ATOM 4400 C CA . CYS B 1 85 ? -13.586 -8.555 0.529 1 77.94 85 CYS B CA 1
ATOM 4401 C C . CYS B 1 85 ? -12.406 -8.492 -0.435 1 77.94 85 CYS B C 1
ATOM 4403 O O . CYS B 1 85 ? -12.305 -9.312 -1.352 1 77.94 85 CYS B O 1
ATOM 4405 N N . GLY B 1 86 ? -11.492 -7.59 -0.223 1 76.44 86 GLY B N 1
ATOM 4406 C CA . GLY B 1 86 ? -10.352 -7.52 -1.124 1 76.44 86 GLY B CA 1
ATOM 4407 C C . GLY B 1 86 ? -10.633 -6.719 -2.383 1 76.44 86 GLY B C 1
ATOM 4408 O O . GLY B 1 86 ? -11.688 -6.09 -2.5 1 76.44 86 GLY B O 1
ATOM 4409 N N . ASP B 1 87 ? -9.797 -6.945 -3.398 1 76.88 87 ASP B N 1
ATOM 4410 C CA . ASP B 1 87 ? -9.805 -6.043 -4.547 1 76.88 87 ASP B CA 1
ATOM 4411 C C . ASP B 1 87 ? -10.711 -6.574 -5.656 1 76.88 87 ASP B C 1
ATOM 4413 O O . ASP B 1 87 ? -11.273 -5.797 -6.434 1 76.88 87 ASP B O 1
ATOM 4417 N N . VAL B 1 88 ? -10.922 -7.855 -5.625 1 82.25 88 VAL B N 1
ATOM 4418 C CA . VAL B 1 88 ? -11.625 -8.453 -6.754 1 82.25 88 VAL B CA 1
ATOM 4419 C C . VAL B 1 88 ? -13.055 -8.812 -6.344 1 82.25 88 VAL B C 1
ATOM 4421 O O . VAL B 1 88 ? -13.281 -9.328 -5.246 1 82.25 88 VAL B O 1
ATOM 4424 N N . GLU B 1 89 ? -13.883 -8.633 -7.258 1 87.56 89 GLU B N 1
ATOM 4425 C CA . GLU B 1 89 ? -15.312 -8.836 -7.043 1 87.56 89 GLU B CA 1
ATOM 4426 C C . GLU B 1 89 ? -15.602 -10.281 -6.633 1 87.56 89 GLU B C 1
ATOM 4428 O O . GLU B 1 89 ? -15.023 -11.219 -7.191 1 87.56 89 GLU B O 1
ATOM 4433 N N . ILE B 1 90 ? -16.438 -10.398 -5.719 1 84.88 90 ILE B N 1
ATOM 4434 C CA . ILE B 1 90 ? -17.016 -11.68 -5.328 1 84.88 90 ILE B CA 1
ATOM 4435 C C . ILE B 1 90 ? -18.5 -11.711 -5.707 1 84.88 90 ILE B C 1
ATOM 4437 O O . ILE B 1 90 ? -19.312 -10.977 -5.137 1 84.88 90 ILE B O 1
ATOM 4441 N N . ASP B 1 91 ? -18.75 -12.555 -6.582 1 83.44 91 ASP B N 1
ATOM 4442 C CA . ASP B 1 91 ? -20.141 -12.664 -7.008 1 83.44 91 ASP B CA 1
ATOM 4443 C C . ASP B 1 91 ? -21.047 -13.086 -5.848 1 83.44 91 ASP B C 1
ATOM 4445 O O . ASP B 1 91 ? -20.766 -14.07 -5.16 1 83.44 91 ASP B O 1
ATOM 4449 N N . GLY B 1 92 ? -22.078 -12.266 -5.648 1 87.25 92 GLY B N 1
ATOM 4450 C CA . GLY B 1 92 ? -23.062 -12.586 -4.617 1 87.25 92 GLY B CA 1
ATOM 4451 C C . GLY B 1 92 ? -22.766 -11.914 -3.289 1 87.25 92 GLY B C 1
ATOM 4452 O O . GLY B 1 92 ? -23.547 -12.016 -2.35 1 87.25 92 GLY B O 1
ATOM 4453 N N . PHE B 1 93 ? -21.734 -11.344 -3.195 1 89.25 93 PHE B N 1
ATOM 4454 C CA . PHE B 1 93 ? -21.328 -10.711 -1.945 1 89.25 93 PHE B CA 1
ATOM 4455 C C . PHE B 1 93 ? -22.328 -9.633 -1.541 1 89.25 93 PHE B C 1
ATOM 4457 O O . PHE B 1 93 ? -22.703 -9.523 -0.369 1 89.25 93 PHE B O 1
ATOM 4464 N N . LYS B 1 94 ? -22.75 -8.891 -2.482 1 91.44 94 LYS B N 1
ATOM 4465 C CA . LYS B 1 94 ? -23.703 -7.805 -2.229 1 91.44 94 LYS B CA 1
ATOM 4466 C C . LYS B 1 94 ? -24.969 -8.32 -1.55 1 91.44 94 LYS B C 1
ATOM 4468 O O . LYS B 1 94 ? -25.469 -7.707 -0.61 1 91.44 94 LYS B O 1
ATOM 4473 N N . ASP B 1 95 ? -25.438 -9.43 -1.998 1 92.81 95 ASP B N 1
ATOM 4474 C CA . ASP B 1 95 ? -26.656 -10.016 -1.423 1 92.81 95 ASP B CA 1
ATOM 4475 C C . ASP B 1 95 ? -26.438 -10.398 0.04 1 92.81 95 ASP B C 1
ATOM 4477 O O . ASP B 1 95 ? -27.328 -10.227 0.87 1 92.81 95 ASP B O 1
ATOM 4481 N N . ARG B 1 96 ? -25.328 -10.859 0.309 1 91.38 96 ARG B N 1
ATOM 4482 C CA . ARG B 1 96 ? -25 -11.234 1.681 1 91.38 96 ARG B CA 1
ATOM 4483 C C . ARG B 1 96 ? -24.859 -10.008 2.57 1 91.38 96 ARG B C 1
ATOM 4485 O O . ARG B 1 96 ? -25.25 -10.031 3.74 1 91.38 96 ARG B O 1
ATOM 4492 N N . ILE B 1 97 ? -24.312 -8.961 2.02 1 93.44 97 ILE B N 1
ATOM 4493 C CA . ILE B 1 97 ? -24.234 -7.707 2.762 1 93.44 97 ILE B CA 1
ATOM 4494 C C . ILE B 1 97 ? -25.656 -7.215 3.09 1 93.44 97 ILE B C 1
ATOM 4496 O O . ILE B 1 97 ? -25.906 -6.746 4.199 1 93.44 97 ILE B O 1
ATOM 4500 N N . SER B 1 98 ? -26.531 -7.348 2.127 1 94.5 98 SER B N 1
ATOM 4501 C CA . SER B 1 98 ? -27.922 -6.973 2.346 1 94.5 98 SER B CA 1
ATOM 4502 C C . SER B 1 98 ? -28.531 -7.746 3.51 1 94.5 98 SER B C 1
ATOM 4504 O O . SER B 1 98 ? -29.219 -7.172 4.359 1 94.5 98 SER B O 1
ATOM 4506 N N . THR B 1 99 ? -28.266 -8.984 3.535 1 92.12 99 THR B N 1
ATOM 4507 C CA . THR B 1 99 ? -28.781 -9.836 4.605 1 92.12 99 THR B CA 1
ATOM 4508 C C . THR B 1 99 ? -28.188 -9.422 5.949 1 92.12 99 THR B C 1
ATOM 4510 O O . THR B 1 99 ? -28.875 -9.406 6.965 1 92.12 99 THR B O 1
ATOM 4513 N N . VAL B 1 100 ? -26.906 -9.102 5.953 1 91.44 100 VAL B N 1
ATOM 4514 C CA . VAL B 1 100 ? -26.234 -8.664 7.164 1 91.44 100 VAL B CA 1
ATOM 4515 C C . VAL B 1 100 ? -26.875 -7.379 7.688 1 91.44 100 VAL B C 1
ATOM 4517 O O . VAL B 1 100 ? -27.109 -7.242 8.891 1 91.44 100 VAL B O 1
ATOM 4520 N N . ILE B 1 101 ? -27.172 -6.473 6.82 1 93.5 101 ILE B N 1
ATOM 4521 C CA . ILE B 1 101 ? -27.797 -5.207 7.203 1 93.5 101 ILE B CA 1
ATOM 4522 C C . ILE B 1 101 ? -29.156 -5.473 7.816 1 93.5 101 ILE B C 1
ATOM 4524 O O . ILE B 1 101 ? -29.547 -4.828 8.797 1 93.5 101 ILE B O 1
ATOM 4528 N N . GLN B 1 102 ? -29.844 -6.449 7.293 1 91.25 102 GLN B N 1
ATOM 4529 C CA . GLN B 1 102 ? -31.172 -6.805 7.797 1 91.25 102 GLN B CA 1
ATOM 4530 C C . GLN B 1 102 ? -31.094 -7.324 9.227 1 91.25 102 GLN B C 1
ATOM 4532 O O . GLN B 1 102 ? -32.062 -7.234 9.984 1 91.25 102 GLN B O 1
ATOM 4537 N N . ARG B 1 103 ? -29.953 -7.762 9.586 1 89.25 103 ARG B N 1
ATOM 4538 C CA . ARG B 1 103 ? -29.781 -8.281 10.938 1 89.25 103 ARG B CA 1
ATOM 4539 C C . ARG B 1 103 ? -29.609 -7.148 11.938 1 89.25 103 ARG B C 1
ATOM 4541 O O . ARG B 1 103 ? -29.531 -7.383 13.148 1 89.25 103 ARG B O 1
ATOM 4548 N N . GLY B 1 104 ? -29.422 -5.949 11.492 1 90.31 104 GLY B N 1
ATOM 4549 C CA . GLY B 1 104 ? -29.484 -4.758 12.312 1 90.31 104 GLY B CA 1
ATOM 4550 C C . GLY B 1 104 ? -28.203 -4.492 13.086 1 90.31 104 GLY B C 1
ATOM 4551 O O . GLY B 1 104 ? -28.234 -4.285 14.305 1 90.31 104 GLY B O 1
ATOM 4552 N N . PRO B 1 105 ? -27.141 -4.488 12.438 1 94 105 PRO B N 1
ATOM 4553 C CA . PRO B 1 105 ? -25.891 -4.16 13.148 1 94 105 PRO B CA 1
ATOM 4554 C C . PRO B 1 105 ? -25.844 -2.705 13.617 1 94 105 PRO B C 1
ATOM 4556 O O . PRO B 1 105 ? -26.547 -1.854 13.062 1 94 105 PRO B O 1
ATOM 4559 N N . GLN B 1 106 ? -25.062 -2.459 14.648 1 95.62 106 GLN B N 1
ATOM 4560 C CA . GLN B 1 106 ? -24.812 -1.099 15.125 1 95.62 106 GLN B CA 1
ATOM 4561 C C . GLN B 1 106 ? -23.594 -0.487 14.438 1 95.62 106 GLN B C 1
ATOM 4563 O O . GLN B 1 106 ? -23.562 0.719 14.188 1 95.62 106 GLN B O 1
ATOM 4568 N N . HIS B 1 107 ? -22.625 -1.313 14.211 1 96.62 107 HIS B N 1
ATOM 4569 C CA . HIS B 1 107 ? -21.406 -0.878 13.547 1 96.62 107 HIS B CA 1
ATOM 4570 C C . HIS B 1 107 ? -21.172 -1.667 12.266 1 96.62 107 HIS B C 1
ATOM 4572 O O . HIS B 1 107 ? -21.016 -2.891 12.305 1 96.62 107 HIS B O 1
ATOM 4578 N N . LEU B 1 108 ? -21.109 -0.979 11.156 1 97.06 108 LEU B N 1
ATOM 4579 C CA . LEU B 1 108 ? -20.922 -1.623 9.867 1 97.06 108 LEU B CA 1
ATOM 4580 C C . LEU B 1 108 ? -19.719 -1.027 9.141 1 97.06 108 LEU B C 1
ATOM 4582 O O . LEU B 1 108 ? -19.672 0.181 8.898 1 97.06 108 LEU B O 1
ATOM 4586 N N . ASP B 1 109 ? -18.703 -1.738 8.938 1 97.25 109 ASP B N 1
ATOM 4587 C CA . ASP B 1 109 ? -17.516 -1.392 8.164 1 97.25 109 ASP B CA 1
ATOM 4588 C C . ASP B 1 109 ? -17.312 -2.367 7.004 1 97.25 109 ASP B C 1
ATOM 4590 O O . ASP B 1 109 ? -16.875 -3.498 7.211 1 97.25 109 ASP B O 1
ATOM 4594 N N . VAL B 1 110 ? -17.641 -1.894 5.793 1 96.06 110 VAL B N 1
ATOM 4595 C CA . VAL B 1 110 ? -17.625 -2.803 4.652 1 96.06 110 VAL B CA 1
ATOM 4596 C C . VAL B 1 110 ? -16.719 -2.248 3.557 1 96.06 110 VAL B C 1
ATOM 4598 O O . VAL B 1 110 ? -16.828 -1.074 3.191 1 96.06 110 VAL B O 1
ATOM 4601 N N . GLU B 1 111 ? -15.906 -3.039 3.039 1 94.06 111 GLU B N 1
ATOM 4602 C CA . GLU B 1 111 ? -15.031 -2.703 1.92 1 94.06 111 GLU B CA 1
ATOM 4603 C C . GLU B 1 111 ? -15.469 -3.422 0.646 1 94.06 111 GLU B C 1
ATOM 4605 O O . GLU B 1 111 ? -15.656 -4.641 0.646 1 94.06 111 GLU B O 1
ATOM 4610 N N . GLY B 1 112 ? -15.703 -2.625 -0.351 1 90.12 112 GLY B N 1
ATOM 4611 C CA . GLY B 1 112 ? -16.094 -3.189 -1.633 1 90.12 112 GLY B CA 1
ATOM 4612 C C . GLY B 1 112 ? -14.906 -3.582 -2.496 1 90.12 112 GLY B C 1
ATOM 4613 O O . GLY B 1 112 ? -13.758 -3.447 -2.08 1 90.12 112 GLY B O 1
ATOM 4614 N N . CYS B 1 113 ? -15.25 -4.129 -3.664 1 88.25 113 CYS B N 1
ATOM 4615 C CA . CYS B 1 113 ? -14.242 -4.539 -4.637 1 88.25 113 CYS B CA 1
ATOM 4616 C C . CYS B 1 113 ? -14.031 -3.459 -5.691 1 88.25 113 CYS B C 1
ATOM 4618 O O . CYS B 1 113 ? -14.945 -2.688 -5.984 1 88.25 113 CYS B O 1
ATOM 4620 N N . ILE B 1 114 ? -12.844 -3.457 -6.195 1 85.81 114 ILE B N 1
ATOM 4621 C CA . ILE B 1 114 ? -12.562 -2.383 -7.141 1 85.81 114 ILE B CA 1
ATOM 4622 C C . ILE B 1 114 ? -12.281 -2.971 -8.516 1 85.81 114 ILE B C 1
ATOM 4624 O O . ILE B 1 114 ? -12.258 -2.246 -9.516 1 85.81 114 ILE B O 1
ATOM 4628 N N . TYR B 1 115 ? -12.156 -4.301 -8.57 1 83.12 115 TYR B N 1
ATOM 4629 C CA . TYR B 1 115 ? -11.875 -4.945 -9.844 1 83.12 115 TYR B CA 1
ATOM 4630 C C . TYR B 1 115 ? -12.758 -6.172 -10.039 1 83.12 115 TYR B C 1
ATOM 4632 O O . TYR B 1 115 ? -13.281 -6.727 -9.07 1 83.12 115 TYR B O 1
ATOM 4640 N N . TYR B 1 116 ? -12.977 -6.441 -11.219 1 84.94 116 TYR B N 1
ATOM 4641 C CA . TYR B 1 116 ? -13.5 -7.766 -11.539 1 84.94 116 TYR B CA 1
ATOM 4642 C C . TYR B 1 116 ? -12.672 -8.43 -12.633 1 84.94 116 TYR B C 1
ATOM 4644 O O . TYR B 1 116 ? -12.039 -7.742 -13.438 1 84.94 116 TYR B O 1
ATOM 4652 N N . ILE B 1 117 ? -12.555 -9.633 -12.586 1 77.06 117 ILE B N 1
ATOM 4653 C CA . ILE B 1 117 ? -11.844 -10.414 -13.594 1 77.06 117 ILE B CA 1
ATOM 4654 C C . ILE B 1 117 ? -12.836 -11.039 -14.57 1 77.06 117 ILE B C 1
ATOM 4656 O O . ILE B 1 117 ? -13.727 -11.789 -14.156 1 77.06 117 ILE B O 1
ATOM 4660 N N . ASP B 1 118 ? -12.656 -10.602 -15.773 1 76.19 118 ASP B N 1
ATOM 4661 C CA . ASP B 1 118 ? -13.508 -11.211 -16.797 1 76.19 118 ASP B CA 1
ATOM 4662 C C . ASP B 1 118 ? -13.094 -12.648 -17.062 1 76.19 118 ASP B C 1
ATOM 4664 O O . ASP B 1 118 ? -11.938 -12.914 -17.406 1 76.19 118 ASP B O 1
ATOM 4668 N N . ARG B 1 119 ? -13.969 -13.523 -16.938 1 66.75 119 ARG B N 1
ATOM 4669 C CA . ARG B 1 119 ? -13.68 -14.945 -17.094 1 66.75 119 ARG B CA 1
ATOM 4670 C C . ARG B 1 119 ? -13.328 -15.273 -18.547 1 66.75 119 ARG B C 1
ATOM 4672 O O . ARG B 1 119 ? -12.633 -16.25 -18.797 1 66.75 119 ARG B O 1
ATOM 4679 N N . ARG B 1 120 ? -13.766 -14.531 -19.438 1 65.25 120 ARG B N 1
ATOM 4680 C CA . ARG B 1 120 ? -13.547 -14.789 -20.859 1 65.25 120 ARG B CA 1
ATOM 4681 C C . ARG B 1 120 ? -12.109 -14.484 -21.266 1 65.25 120 ARG B C 1
ATOM 4683 O O . ARG B 1 120 ? -11.492 -15.25 -22 1 65.25 120 ARG B O 1
ATOM 4690 N N . ASP B 1 121 ? -11.57 -13.383 -20.734 1 64.75 121 ASP B N 1
ATOM 4691 C CA . ASP B 1 121 ? -10.25 -12.969 -21.172 1 64.75 121 ASP B CA 1
ATOM 4692 C C . ASP B 1 121 ? -9.281 -12.859 -20 1 64.75 121 ASP B C 1
ATOM 4694 O O . ASP B 1 121 ? -8.102 -12.547 -20.188 1 64.75 121 ASP B O 1
ATOM 4698 N N . THR B 1 122 ? -9.836 -13.07 -18.766 1 65.88 122 THR B N 1
ATOM 4699 C CA . THR B 1 122 ? -9.039 -13.094 -17.547 1 65.88 122 THR B CA 1
ATOM 4700 C C . THR B 1 122 ? -8.414 -11.727 -17.297 1 65.88 122 THR B C 1
ATOM 4702 O O . THR B 1 122 ? -7.457 -11.609 -16.516 1 65.88 122 THR B O 1
ATOM 4705 N N . GLN B 1 123 ? -8.977 -10.766 -17.984 1 69.81 123 GLN B N 1
ATOM 4706 C CA . GLN B 1 123 ? -8.484 -9.406 -17.75 1 69.81 123 GLN B CA 1
ATOM 4707 C C . GLN B 1 123 ? -9.164 -8.789 -16.531 1 69.81 123 GLN B C 1
ATOM 4709 O O . GLN B 1 123 ? -10.266 -9.188 -16.156 1 69.81 123 GLN B O 1
ATOM 4714 N N . ILE B 1 124 ? -8.438 -7.906 -15.992 1 74.62 124 ILE B N 1
ATOM 4715 C CA . ILE B 1 124 ? -8.93 -7.203 -14.82 1 74.62 124 ILE B CA 1
ATOM 4716 C C . ILE B 1 124 ? -9.547 -5.871 -15.234 1 74.62 124 ILE B C 1
ATOM 4718 O O . ILE B 1 124 ? -8.93 -5.094 -15.969 1 74.62 124 ILE B O 1
ATOM 4722 N N . TYR B 1 125 ? -10.703 -5.668 -14.906 1 78 125 TYR B N 1
ATOM 4723 C CA . TYR B 1 125 ? -11.422 -4.434 -15.211 1 78 125 TYR B CA 1
ATOM 4724 C C . TYR B 1 125 ? -11.828 -3.705 -13.938 1 78 125 TYR B C 1
ATOM 4726 O O . TYR B 1 125 ? -12.016 -4.332 -12.891 1 78 125 TYR B O 1
ATOM 4734 N N . PRO B 1 126 ? -11.836 -2.363 -14.07 1 81.44 126 PRO B N 1
ATOM 4735 C CA . PRO B 1 126 ? -12.383 -1.639 -12.922 1 81.44 126 PRO B CA 1
ATOM 4736 C C . PRO B 1 126 ? -13.82 -2.053 -12.594 1 81.44 126 PRO B C 1
ATOM 4738 O O . PRO B 1 126 ? -14.578 -2.43 -13.484 1 81.44 126 PRO B O 1
ATOM 4741 N N . PHE B 1 127 ? -14.133 -1.97 -11.32 1 85.88 127 PHE B N 1
ATOM 4742 C CA . PHE B 1 127 ? -15.43 -2.43 -10.836 1 85.88 127 PHE B CA 1
ATOM 4743 C C . PHE B 1 127 ? -15.922 -1.545 -9.695 1 85.88 127 PHE B C 1
ATOM 4745 O O . PHE B 1 127 ? -15.133 -1.046 -8.898 1 85.88 127 PHE B O 1
ATOM 4752 N N . ILE B 1 128 ? -17.234 -1.301 -9.719 1 86.5 128 ILE B N 1
ATOM 4753 C CA . ILE B 1 128 ? -17.891 -0.631 -8.602 1 86.5 128 ILE B CA 1
ATOM 4754 C C . ILE B 1 128 ? -19.266 -1.245 -8.352 1 86.5 128 ILE B C 1
ATOM 4756 O O . ILE B 1 128 ? -20 -1.53 -9.297 1 86.5 128 ILE B O 1
ATOM 4760 N N . ASP B 1 129 ? -19.453 -1.602 -7.203 1 90.38 129 ASP B N 1
ATOM 4761 C CA . ASP B 1 129 ? -20.781 -2.047 -6.801 1 90.38 129 ASP B CA 1
ATOM 4762 C C . ASP B 1 129 ? -21.469 -0.996 -5.934 1 90.38 129 ASP B C 1
ATOM 4764 O O . ASP B 1 129 ? -20.812 -0.184 -5.285 1 90.38 129 ASP B O 1
ATOM 4768 N N . TYR B 1 130 ? -22.812 -0.951 -6.023 1 92.56 130 TYR B N 1
ATOM 4769 C CA . TYR B 1 130 ? -23.594 -0.008 -5.223 1 92.56 130 TYR B CA 1
ATOM 4770 C C . TYR B 1 130 ? -24.156 -0.684 -3.98 1 92.56 130 TYR B C 1
ATOM 4772 O O . TYR B 1 130 ? -24.578 -1.843 -4.035 1 92.56 130 TYR B O 1
ATOM 4780 N N . MET B 1 131 ? -24.188 0.016 -2.91 1 93.94 131 MET B N 1
ATOM 4781 C CA . MET B 1 131 ? -24.672 -0.528 -1.646 1 93.94 131 MET B CA 1
ATOM 4782 C C . MET B 1 131 ? -26.141 -0.961 -1.769 1 93.94 131 MET B C 1
ATOM 4784 O O . MET B 1 131 ? -26.922 -0.334 -2.486 1 93.94 131 MET B O 1
ATOM 4788 N N . PRO B 1 132 ? -26.484 -2.035 -1.006 1 94.62 132 PRO B N 1
ATOM 4789 C CA . PRO B 1 132 ? -27.891 -2.459 -0.984 1 94.62 132 PRO B CA 1
ATOM 4790 C C . PRO B 1 132 ? -28.828 -1.356 -0.506 1 94.62 132 PRO B C 1
ATOM 4792 O O . PRO B 1 132 ? -28.453 -0.559 0.36 1 94.62 132 PRO B O 1
ATOM 4795 N N . LEU B 1 133 ? -30.062 -1.404 -0.956 1 94 133 LEU B N 1
ATOM 4796 C CA . LEU B 1 133 ? -31.031 -0.34 -0.717 1 94 133 LEU B CA 1
ATOM 4797 C C . LEU B 1 133 ? -31.453 -0.309 0.748 1 94 133 LEU B C 1
ATOM 4799 O O . LEU B 1 133 ? -31.781 0.752 1.278 1 94 133 LEU B O 1
ATOM 4803 N N . ASN B 1 134 ? -31.406 -1.429 1.348 1 94.81 134 ASN B N 1
ATOM 4804 C CA . ASN B 1 134 ? -31.875 -1.477 2.727 1 94.81 134 ASN B CA 1
ATOM 4805 C C . ASN B 1 134 ? -30.922 -0.768 3.676 1 94.81 134 ASN B C 1
ATOM 4807 O O . ASN B 1 134 ? -31.25 -0.506 4.832 1 94.81 134 ASN B O 1
ATOM 4811 N N . LEU B 1 135 ? -29.719 -0.474 3.178 1 96.25 135 LEU B N 1
ATOM 4812 C CA . LEU B 1 135 ? -28.781 0.298 3.988 1 96.25 135 LEU B CA 1
ATOM 4813 C C . LEU B 1 135 ? -29.359 1.662 4.34 1 96.25 135 LEU B C 1
ATOM 4815 O O . LEU B 1 135 ? -29.25 2.117 5.48 1 96.25 135 LEU B O 1
ATOM 4819 N N . TYR B 1 136 ? -30.109 2.24 3.445 1 96.06 136 TYR B N 1
ATOM 4820 C CA . TYR B 1 136 ? -30.516 3.637 3.521 1 96.06 136 TYR B CA 1
ATOM 4821 C C . TYR B 1 136 ? -31.672 3.814 4.5 1 96.06 136 TYR B C 1
ATOM 4823 O O . TYR B 1 136 ? -32.062 4.941 4.824 1 96.06 136 TYR B O 1
ATOM 4831 N N . THR B 1 137 ? -32.219 2.723 4.977 1 95.06 137 THR B N 1
ATOM 4832 C CA . THR B 1 137 ? -33.312 2.807 5.922 1 95.06 137 THR B CA 1
ATOM 4833 C C . THR B 1 137 ? -33 2.023 7.191 1 95.06 137 THR B C 1
ATOM 4835 O O . THR B 1 137 ? -33.906 1.66 7.945 1 95.06 137 THR B O 1
ATOM 4838 N N . SER B 1 138 ? -31.797 1.726 7.363 1 94.62 138 SER B N 1
ATOM 4839 C CA . SER B 1 138 ? -31.406 0.986 8.562 1 94.62 138 SER B CA 1
ATOM 4840 C C . SER B 1 138 ? -31.688 1.787 9.82 1 94.62 138 SER B C 1
ATOM 4842 O O . SER B 1 138 ? -31.359 2.973 9.906 1 94.62 138 SER B O 1
ATOM 4844 N N . ARG B 1 139 ? -32.219 1.169 10.859 1 94.19 139 ARG B N 1
ATOM 4845 C CA . ARG B 1 139 ? -32.594 1.877 12.07 1 94.19 139 ARG B CA 1
ATOM 4846 C C . ARG B 1 139 ? -31.672 1.549 13.234 1 94.19 139 ARG B C 1
ATOM 4848 O O . ARG B 1 139 ? -31.828 2.076 14.336 1 94.19 139 ARG B O 1
ATOM 4855 N N . THR B 1 140 ? -30.734 0.747 12.969 1 95.62 140 THR B N 1
ATOM 4856 C CA . THR B 1 140 ? -29.922 0.29 14.086 1 95.62 140 THR B CA 1
ATOM 4857 C C . THR B 1 140 ? -28.484 0.81 13.969 1 95.62 140 THR B C 1
ATOM 4859 O O . THR B 1 140 ? -27.75 0.829 14.953 1 95.62 140 THR B O 1
ATOM 4862 N N . LEU B 1 141 ? -28.078 1.284 12.82 1 96.81 141 LEU B N 1
ATOM 4863 C CA . LEU B 1 141 ? -26.688 1.665 12.57 1 96.81 141 LEU B CA 1
ATOM 4864 C C . LEU B 1 141 ? -26.328 2.912 13.367 1 96.81 141 LEU B C 1
ATOM 4866 O O . LEU B 1 141 ? -27.047 3.914 13.336 1 96.81 141 LEU B O 1
ATOM 4870 N N . VAL B 1 142 ? -25.312 2.781 14.086 1 98.12 142 VAL B N 1
ATOM 4871 C CA . VAL B 1 142 ? -24.766 3.912 14.828 1 98.12 142 VAL B CA 1
ATOM 4872 C C . VAL B 1 142 ? -23.5 4.43 14.133 1 98.12 142 VAL B C 1
ATOM 4874 O O . VAL B 1 142 ? -23.25 5.637 14.109 1 98.12 142 VAL B O 1
ATOM 4877 N N . SER B 1 143 ? -22.703 3.527 13.625 1 98.31 143 SER B N 1
ATOM 4878 C CA . SER B 1 143 ? -21.5 3.869 12.883 1 98.31 143 SER B CA 1
ATOM 4879 C C . SER B 1 143 ? -21.438 3.117 11.555 1 98.31 143 SER B C 1
ATOM 4881 O O . SER B 1 143 ? -21.734 1.922 11.5 1 98.31 143 SER B O 1
ATOM 4883 N N . LEU B 1 144 ? -21.062 3.842 10.477 1 98.31 144 LEU B N 1
ATOM 4884 C CA . LEU B 1 144 ? -21.016 3.277 9.133 1 98.31 144 LEU B CA 1
ATOM 4885 C C . LEU B 1 144 ? -19.703 3.652 8.438 1 98.31 144 LEU B C 1
ATOM 4887 O O . LEU B 1 144 ? -19.344 4.828 8.391 1 98.31 144 LEU B O 1
ATOM 4891 N N . THR B 1 145 ? -18.984 2.73 7.988 1 97.81 145 THR B N 1
ATOM 4892 C CA . THR B 1 145 ? -17.812 2.951 7.141 1 97.81 145 THR B CA 1
ATOM 4893 C C . THR B 1 145 ? -17.969 2.207 5.816 1 97.81 145 THR B C 1
ATOM 4895 O O . THR B 1 145 ? -18.109 0.984 5.797 1 97.81 145 THR B O 1
ATOM 4898 N N . LEU B 1 146 ? -17.984 2.92 4.762 1 96.19 146 LEU B N 1
ATOM 4899 C CA . LEU B 1 146 ? -18.047 2.354 3.42 1 96.19 146 LEU B CA 1
ATOM 4900 C C . LEU B 1 146 ? -16.75 2.633 2.656 1 96.19 146 LEU B C 1
ATOM 4902 O O . LEU B 1 146 ? -16.359 3.791 2.506 1 96.19 146 LEU B O 1
ATOM 4906 N N . THR B 1 147 ? -16.109 1.606 2.215 1 93.75 147 THR B N 1
ATOM 4907 C CA . THR B 1 147 ? -14.891 1.74 1.423 1 93.75 147 THR B CA 1
ATOM 4908 C C . THR B 1 147 ? -15.094 1.174 0.02 1 93.75 147 THR B C 1
ATOM 4910 O O . THR B 1 147 ? -15.445 0.004 -0.138 1 93.75 147 THR B O 1
ATOM 4913 N N . TYR B 1 148 ? -14.977 1.96 -1.009 1 90.25 148 TYR B N 1
ATOM 4914 C CA . TYR B 1 148 ? -15.023 1.559 -2.41 1 90.25 148 TYR B CA 1
ATOM 4915 C C . TYR B 1 148 ? -16.438 1.14 -2.811 1 90.25 148 TYR B C 1
ATOM 4917 O O . TYR B 1 148 ? -16.609 0.207 -3.596 1 90.25 148 TYR B O 1
ATOM 4925 N N . TRP B 1 149 ? -17.375 1.687 -2.168 1 92.38 149 TRP B N 1
ATOM 4926 C CA . TRP B 1 149 ? -18.75 1.388 -2.523 1 92.38 149 TRP B CA 1
ATOM 4927 C C . TRP B 1 149 ? -19.406 2.564 -3.25 1 92.38 149 TRP B C 1
ATOM 4929 O O . TRP B 1 149 ? -19.047 3.723 -2.996 1 92.38 149 TRP B O 1
ATOM 4939 N N . GLY B 1 150 ? -20.266 2.184 -4.129 1 90.81 150 GLY B N 1
ATOM 4940 C CA . GLY B 1 150 ? -21.125 3.205 -4.707 1 90.81 150 GLY B CA 1
ATOM 4941 C C . GLY B 1 150 ? -22.312 3.553 -3.828 1 90.81 150 GLY B C 1
ATOM 4942 O O . GLY B 1 150 ? -22.875 2.68 -3.162 1 90.81 150 GLY B O 1
ATOM 4943 N N . VAL B 1 151 ? -22.562 4.801 -3.832 1 90.5 151 VAL B N 1
ATOM 4944 C CA . VAL B 1 151 ? -23.766 5.297 -3.182 1 90.5 151 VAL B CA 1
ATOM 4945 C C . VAL B 1 151 ? -24.828 5.637 -4.234 1 90.5 151 VAL B C 1
ATOM 4947 O O . VAL B 1 151 ? -24.625 6.535 -5.055 1 90.5 151 VAL B O 1
ATOM 4950 N N . GLU B 1 152 ? -25.859 4.785 -4.148 1 85.56 152 GLU B N 1
ATOM 4951 C CA . GLU B 1 152 ? -26.906 4.898 -5.156 1 85.56 152 GLU B CA 1
ATOM 4952 C C . GLU B 1 152 ? -27.984 5.887 -4.719 1 85.56 152 GLU B C 1
ATOM 4954 O O . GLU B 1 152 ? -27.984 6.348 -3.576 1 85.56 152 GLU B O 1
ATOM 4959 N N . ASP B 1 153 ? -28.734 6.352 -5.754 1 85.81 153 ASP B N 1
ATOM 4960 C CA . ASP B 1 153 ? -30 7 -5.445 1 85.81 153 ASP B CA 1
ATOM 4961 C C . ASP B 1 153 ? -31.078 5.969 -5.117 1 85.81 153 ASP B C 1
ATOM 4963 O O . ASP B 1 153 ? -31.578 5.277 -6.008 1 85.81 153 ASP B O 1
ATOM 4967 N N . PRO B 1 154 ? -31.375 5.875 -3.85 1 83.94 154 PRO B N 1
ATOM 4968 C CA . PRO B 1 154 ? -32.312 4.812 -3.48 1 83.94 154 PRO B CA 1
ATOM 4969 C C . PRO B 1 154 ? -33.719 5.082 -3.971 1 83.94 154 PRO B C 1
ATOM 4971 O O . PRO B 1 154 ? -34.562 4.172 -3.988 1 83.94 154 PRO B O 1
ATOM 4974 N N . GLY B 1 155 ? -34 6.18 -4.512 1 81.44 155 GLY B N 1
ATOM 4975 C CA . GLY B 1 155 ? -35.375 6.48 -4.938 1 81.44 155 GLY B CA 1
ATOM 4976 C C . GLY B 1 155 ? -36.344 6.547 -3.785 1 81.44 155 GLY B C 1
ATOM 4977 O O . GLY B 1 155 ? -37.562 6.656 -4 1 81.44 155 GLY B O 1
ATOM 4978 N N . LEU B 1 156 ? -35.844 6.219 -2.588 1 81.81 156 LEU B N 1
ATOM 4979 C CA . LEU B 1 156 ? -36.656 6.312 -1.368 1 81.81 156 LEU B CA 1
ATOM 4980 C C . LEU B 1 156 ? -36.062 7.336 -0.409 1 81.81 156 LEU B C 1
ATOM 4982 O O . LEU B 1 156 ? -34.969 7.852 -0.646 1 81.81 156 LEU B O 1
ATOM 4986 N N . VAL B 1 157 ? -36.875 7.578 0.497 1 85.5 157 VAL B N 1
ATOM 4987 C CA . VAL B 1 157 ? -36.406 8.516 1.518 1 85.5 157 VAL B CA 1
ATOM 4988 C C . VAL B 1 157 ? -35.312 7.855 2.367 1 85.5 157 VAL B C 1
ATOM 4990 O O . VAL B 1 157 ? -35.531 6.758 2.895 1 85.5 157 VAL B O 1
ATOM 4993 N N . VAL B 1 158 ? -34.156 8.367 2.348 1 93.25 158 VAL B N 1
ATOM 4994 C CA . VAL B 1 158 ? -33.062 7.926 3.205 1 93.25 158 VAL B CA 1
ATOM 4995 C C . VAL B 1 158 ? -33.375 8.297 4.656 1 93.25 158 VAL B C 1
ATOM 4997 O O . VAL B 1 158 ? -33.75 9.43 4.949 1 93.25 158 VAL B O 1
ATOM 5000 N N . TYR B 1 159 ? -33.344 7.293 5.469 1 96.19 159 TYR B N 1
ATOM 5001 C CA . TYR B 1 159 ? -33.594 7.586 6.875 1 96.19 159 TYR B CA 1
ATOM 5002 C C . TYR B 1 159 ? -32.844 6.609 7.777 1 96.19 159 TYR B C 1
ATOM 5004 O O . TYR B 1 159 ? -33.375 5.543 8.109 1 96.19 159 TYR B O 1
ATOM 5012 N N . MET B 1 160 ? -31.719 7.062 8.211 1 96.56 160 MET B N 1
ATOM 5013 C CA . MET B 1 160 ? -30.938 6.316 9.188 1 96.56 160 MET B CA 1
ATOM 5014 C C . MET B 1 160 ? -30.953 7.016 10.547 1 96.56 160 MET B C 1
ATOM 5016 O O . MET B 1 160 ? -30.047 7.789 10.859 1 96.56 160 MET B O 1
ATOM 5020 N N . SER B 1 161 ? -31.875 6.684 11.383 1 96.38 161 SER B N 1
ATOM 5021 C CA . SER B 1 161 ? -32.312 7.477 12.531 1 96.38 161 SER B CA 1
ATOM 5022 C C . SER B 1 161 ? -31.266 7.438 13.648 1 96.38 161 SER B C 1
ATOM 5024 O O . SER B 1 161 ? -31.219 8.336 14.492 1 96.38 161 SER B O 1
ATOM 5026 N N . CYS B 1 162 ? -30.359 6.422 13.609 1 97.44 162 CYS B N 1
ATOM 5027 C CA . CYS B 1 162 ? -29.469 6.27 14.742 1 97.44 162 CYS B CA 1
ATOM 5028 C C . CYS B 1 162 ? -28.016 6.496 14.328 1 97.44 162 CYS B C 1
ATOM 5030 O O . CYS B 1 162 ? -27.109 6.395 15.148 1 97.44 162 CYS B O 1
ATOM 5032 N N . LEU B 1 163 ? -27.75 6.887 13.094 1 98.19 163 LEU B N 1
ATOM 5033 C CA . LEU B 1 163 ? -26.391 6.973 12.594 1 98.19 163 LEU B CA 1
ATOM 5034 C C . LEU B 1 163 ? -25.688 8.227 13.125 1 98.19 163 LEU B C 1
ATOM 5036 O O . LEU B 1 163 ? -26.109 9.344 12.828 1 98.19 163 LEU B O 1
ATOM 5040 N N . LYS B 1 164 ? -24.625 8.031 13.852 1 98.5 164 LYS B N 1
ATOM 5041 C CA . LYS B 1 164 ? -23.906 9.133 14.484 1 98.5 164 LYS B CA 1
ATOM 5042 C C . LYS B 1 164 ? -22.594 9.414 13.773 1 98.5 164 LYS B C 1
ATOM 5044 O O . LYS B 1 164 ? -22.094 10.539 13.797 1 98.5 164 LYS B O 1
ATOM 5049 N N . SER B 1 165 ? -22.031 8.391 13.25 1 98.75 165 SER B N 1
ATOM 5050 C CA . SER B 1 165 ? -20.734 8.523 12.602 1 98.75 165 SER B CA 1
ATOM 5051 C C . SER B 1 165 ? -20.719 7.82 11.25 1 98.75 165 SER B C 1
ATOM 5053 O O . SER B 1 165 ? -21.156 6.676 11.133 1 98.75 165 SER B O 1
ATOM 5055 N N . MET B 1 166 ? -20.25 8.516 10.219 1 98.38 166 MET B N 1
ATOM 5056 C CA . MET B 1 166 ? -20.172 7.973 8.859 1 98.38 166 MET B CA 1
ATOM 5057 C C . MET B 1 166 ? -18.812 8.25 8.234 1 98.38 166 MET B C 1
ATOM 5059 O O . MET B 1 166 ? -18.312 9.375 8.297 1 98.38 166 MET B O 1
ATOM 5063 N N . THR B 1 167 ? -18.156 7.254 7.754 1 97.75 167 THR B N 1
ATOM 5064 C CA . THR B 1 167 ? -16.906 7.379 7.016 1 97.75 167 THR B CA 1
ATOM 5065 C C . THR B 1 167 ? -17.047 6.809 5.609 1 97.75 167 THR B C 1
ATOM 5067 O O . THR B 1 167 ? -17.375 5.629 5.441 1 97.75 167 THR B O 1
ATOM 5070 N N . LEU B 1 168 ? -16.859 7.625 4.645 1 95.25 168 LEU B N 1
ATOM 5071 C CA . LEU B 1 168 ? -16.891 7.215 3.246 1 95.25 168 LEU B CA 1
ATOM 5072 C C . LEU B 1 168 ? -15.5 7.285 2.627 1 95.25 168 LEU B C 1
ATOM 5074 O O . LEU B 1 168 ? -14.953 8.375 2.453 1 95.25 168 LEU B O 1
ATOM 5078 N N . VAL B 1 169 ? -14.984 6.109 2.322 1 92.19 169 VAL B N 1
ATOM 5079 C CA . VAL B 1 169 ? -13.641 6.055 1.767 1 92.19 169 VAL B CA 1
ATOM 5080 C C . VAL B 1 169 ? -13.703 5.695 0.284 1 92.19 169 VAL B C 1
ATOM 5082 O O . VAL B 1 169 ? -14.047 4.566 -0.075 1 92.19 169 VAL B O 1
ATOM 5085 N N . LYS B 1 170 ? -13.391 6.617 -0.566 1 87.81 170 LYS B N 1
ATOM 5086 C CA . LYS B 1 170 ? -13.367 6.422 -2.014 1 87.81 170 LYS B CA 1
ATOM 5087 C C . LYS B 1 170 ? -14.711 5.895 -2.516 1 87.81 170 LYS B C 1
ATOM 5089 O O . LYS B 1 170 ? -14.75 4.945 -3.303 1 87.81 170 LYS B O 1
ATOM 5094 N N . ALA B 1 171 ? -15.703 6.414 -1.922 1 89.44 171 ALA B N 1
ATOM 5095 C CA . ALA B 1 171 ? -17.047 6.074 -2.367 1 89.44 171 ALA B CA 1
ATOM 5096 C C . ALA B 1 171 ? -17.391 6.773 -3.682 1 89.44 171 ALA B C 1
ATOM 5098 O O . ALA B 1 171 ? -16.969 7.906 -3.918 1 89.44 171 ALA B O 1
ATOM 5099 N N . LEU B 1 172 ? -18.125 6.031 -4.496 1 87.19 172 LEU B N 1
ATOM 5100 C CA . LEU B 1 172 ? -18.609 6.621 -5.742 1 87.19 172 LEU B CA 1
ATOM 5101 C C . LEU B 1 172 ? -20.062 7.035 -5.621 1 87.19 172 LEU B C 1
ATOM 5103 O O . LEU B 1 172 ? -20.922 6.227 -5.246 1 87.19 172 LEU B O 1
ATOM 5107 N N . PHE B 1 1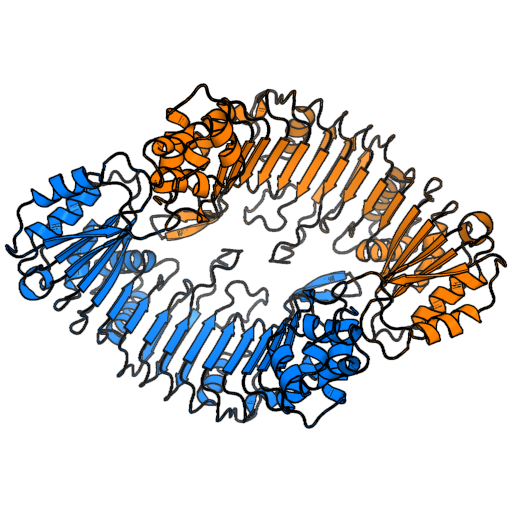73 ? -20.281 8.266 -5.914 1 88.56 173 PHE B N 1
ATOM 5108 C CA . PHE B 1 173 ? -21.656 8.758 -5.832 1 88.56 173 PHE B CA 1
ATOM 5109 C C . PHE B 1 173 ? -22.312 8.742 -7.203 1 88.56 173 PHE B C 1
ATOM 5111 O O . PHE B 1 173 ? -21.719 9.164 -8.195 1 88.56 173 PHE B O 1
ATOM 5118 N N . ARG B 1 174 ? -23.516 8.312 -7.25 1 85.38 174 ARG B N 1
ATOM 5119 C CA . ARG B 1 174 ? -24.266 8.211 -8.5 1 85.38 174 ARG B CA 1
ATOM 5120 C C . ARG B 1 174 ? -24.438 9.578 -9.148 1 85.38 174 ARG B C 1
ATOM 5122 O O . ARG B 1 174 ? -24.344 9.711 -10.367 1 85.38 174 ARG B O 1
ATOM 5129 N N . ASP B 1 175 ? -24.781 10.508 -8.375 1 84.25 175 ASP B N 1
ATOM 5130 C CA . ASP B 1 175 ? -24.953 11.875 -8.844 1 84.25 175 ASP B CA 1
ATOM 5131 C C . ASP B 1 175 ? -24.5 12.883 -7.781 1 84.25 175 ASP B C 1
ATOM 5133 O O . ASP B 1 175 ? -24.109 12.492 -6.68 1 84.25 175 ASP B O 1
ATOM 5137 N N . ASP B 1 176 ? -24.625 14.086 -8.117 1 82.75 176 ASP B N 1
ATOM 5138 C CA . ASP B 1 176 ? -24.125 15.148 -7.246 1 82.75 176 ASP B CA 1
ATOM 5139 C C . ASP B 1 176 ? -24.984 15.266 -5.984 1 82.75 176 ASP B C 1
ATOM 5141 O O . ASP B 1 176 ? -24.531 15.797 -4.969 1 82.75 176 ASP B O 1
ATOM 5145 N N . ALA B 1 177 ? -26.188 14.734 -6.055 1 87.69 177 ALA B N 1
ATOM 5146 C CA . ALA B 1 177 ? -27.109 14.914 -4.945 1 87.69 177 ALA B CA 1
ATOM 5147 C C . ALA B 1 177 ? -27.047 13.742 -3.975 1 87.69 177 ALA B C 1
ATOM 5149 O O . ALA B 1 177 ? -27.594 13.797 -2.875 1 87.69 177 ALA B O 1
ATOM 5150 N N . SER B 1 178 ? -26.312 12.742 -4.355 1 89.19 178 SER B N 1
ATOM 5151 C CA . SER B 1 178 ? -26.328 11.5 -3.594 1 89.19 178 SER B CA 1
ATOM 5152 C C . SER B 1 178 ? -25.781 11.703 -2.188 1 89.19 178 SER B C 1
ATOM 5154 O O . SER B 1 178 ? -26.375 11.242 -1.209 1 89.19 178 SER B O 1
ATOM 5156 N N . LEU B 1 179 ? -24.672 12.406 -2.088 1 91.5 179 LEU B N 1
ATOM 5157 C CA . LEU B 1 179 ? -24.062 12.633 -0.779 1 91.5 179 LEU B CA 1
ATOM 5158 C C . LEU B 1 179 ? -24.984 13.461 0.11 1 91.5 179 LEU B C 1
ATOM 5160 O O . LEU B 1 179 ? -25.172 13.148 1.289 1 91.5 179 LEU B O 1
ATOM 5164 N N . GLU B 1 180 ? -25.562 14.5 -0.469 1 92.69 180 GLU B N 1
ATOM 5165 C CA . GLU B 1 180 ? -26.453 15.359 0.295 1 92.69 180 GLU B CA 1
ATOM 5166 C C . GLU B 1 180 ? -27.656 14.578 0.813 1 92.69 180 GLU B C 1
ATOM 5168 O O . GLU B 1 180 ? -28.047 14.734 1.972 1 92.69 180 GLU B O 1
ATOM 5173 N N . ARG B 1 181 ? -28.203 13.766 -0.014 1 93.38 181 ARG B N 1
ATOM 5174 C CA . ARG B 1 181 ? -29.344 12.945 0.372 1 93.38 181 ARG B CA 1
ATOM 5175 C C . ARG B 1 181 ? -28.984 12 1.511 1 93.38 181 ARG B C 1
ATOM 5177 O O . ARG B 1 181 ? -29.75 11.844 2.469 1 93.38 181 ARG B O 1
ATOM 5184 N N . LEU B 1 182 ? -27.828 11.43 1.377 1 94.56 182 LEU B N 1
ATOM 5185 C CA . LEU B 1 182 ? -27.359 10.484 2.381 1 94.56 182 LEU B CA 1
ATOM 5186 C C . LEU B 1 182 ? -27.172 11.172 3.73 1 94.56 182 LEU B C 1
ATOM 5188 O O . LEU B 1 182 ? -27.672 10.695 4.75 1 94.56 182 LEU B O 1
ATOM 5192 N N . VAL B 1 183 ? -26.547 12.312 3.756 1 96.12 183 VAL B N 1
ATOM 5193 C CA . VAL B 1 183 ? -26.234 13.039 4.984 1 96.12 183 VAL B CA 1
ATOM 5194 C C . VAL B 1 183 ? -27.5 13.625 5.582 1 96.12 183 VAL B C 1
ATOM 5196 O O . VAL B 1 183 ? -27.719 13.562 6.797 1 96.12 183 VAL B O 1
ATOM 5199 N N . SER B 1 184 ? -28.375 14.148 4.727 1 93.5 184 SER B N 1
ATOM 5200 C CA . SER B 1 184 ? -29.625 14.75 5.188 1 93.5 184 SER B CA 1
ATOM 5201 C C . SER B 1 184 ? -30.547 13.711 5.809 1 93.5 184 SER B C 1
ATOM 5203 O O . SER B 1 184 ? -31.391 14.039 6.645 1 93.5 184 SER B O 1
ATOM 5205 N N . GLY B 1 185 ? -30.375 12.484 5.398 1 95 185 GLY B N 1
ATOM 5206 C CA . GLY B 1 185 ? -31.188 11.398 5.91 1 95 185 GLY B CA 1
ATOM 5207 C C . GLY B 1 185 ? -30.719 10.875 7.254 1 95 185 GLY B C 1
ATOM 5208 O O . GLY B 1 185 ? -31.281 9.93 7.797 1 95 185 GLY B O 1
ATOM 5209 N N . CYS B 1 186 ? -29.734 11.492 7.816 1 97.38 186 CYS B N 1
ATOM 5210 C CA . CYS B 1 186 ? -29.188 11.102 9.109 1 97.38 186 CYS B CA 1
ATOM 5211 C C . CYS B 1 186 ? -29.328 12.234 10.125 1 97.38 186 CYS B C 1
ATOM 5213 O O . CYS B 1 186 ? -28.375 12.992 10.352 1 97.38 186 CYS B O 1
ATOM 5215 N N . PRO B 1 187 ? -30.422 12.32 10.812 1 96.69 187 PRO B N 1
ATOM 5216 C CA . PRO B 1 187 ? -30.75 13.477 11.648 1 96.69 187 PRO B CA 1
ATOM 5217 C C . PRO B 1 187 ? -29.844 13.594 12.867 1 96.69 187 PRO B C 1
ATOM 5219 O O . PRO B 1 187 ? -29.75 14.672 13.469 1 96.69 187 PRO B O 1
ATOM 5222 N N . VAL B 1 188 ? -29.141 12.516 13.242 1 98 188 VAL B N 1
ATOM 5223 C CA . VAL B 1 188 ? -28.344 12.594 14.461 1 98 188 VAL B CA 1
ATOM 5224 C C . VAL B 1 188 ? -26.875 12.422 14.125 1 98 188 VAL B C 1
ATOM 5226 O O . VAL B 1 188 ? -26.062 12.094 15 1 98 188 VAL B O 1
ATOM 5229 N N . LEU B 1 189 ? -26.469 12.586 12.875 1 98.38 189 LEU B N 1
ATOM 5230 C CA . LEU B 1 189 ? -25.078 12.43 12.43 1 98.38 189 LEU B CA 1
ATOM 5231 C C . LEU B 1 189 ? -24.188 13.484 13.055 1 98.38 189 LEU B C 1
ATOM 5233 O O . LEU B 1 189 ? -24.422 14.68 12.906 1 98.38 189 LEU B O 1
ATOM 5237 N N . GLU B 1 190 ? -23.141 13.07 13.719 1 98.62 190 GLU B N 1
ATOM 5238 C CA . GLU B 1 190 ? -22.234 13.984 14.406 1 98.62 190 GLU B CA 1
ATOM 5239 C C . GLU B 1 190 ? -20.875 14.055 13.711 1 98.62 190 GLU B C 1
ATOM 5241 O O . GLU B 1 190 ? -20.188 15.07 13.789 1 98.62 190 GLU B O 1
ATOM 5246 N N . GLU B 1 191 ? -20.516 12.977 13.141 1 98.69 191 GLU B N 1
ATOM 5247 C CA . GLU B 1 191 ? -19.188 12.906 12.523 1 98.69 191 GLU B CA 1
ATOM 5248 C C . GLU B 1 191 ? -19.281 12.375 11.094 1 98.69 191 GLU B C 1
ATOM 5250 O O . GLU B 1 191 ? -19.922 11.352 10.844 1 98.69 191 GLU B O 1
ATOM 5255 N N . LEU B 1 192 ? -18.641 13.078 10.125 1 98.31 192 LEU B N 1
ATOM 5256 C CA . LEU B 1 192 ? -18.562 12.664 8.727 1 98.31 192 LEU B CA 1
ATOM 5257 C C . LEU B 1 192 ? -17.125 12.75 8.211 1 98.31 192 LEU B C 1
ATOM 5259 O O . LEU B 1 192 ? -16.484 13.797 8.352 1 98.31 192 LEU B O 1
ATOM 5263 N N . THR B 1 193 ? -16.594 11.688 7.773 1 96.62 193 THR B N 1
ATOM 5264 C CA . THR B 1 193 ? -15.289 11.672 7.113 1 96.62 193 THR B CA 1
ATOM 5265 C C . THR B 1 193 ? -15.43 11.258 5.652 1 96.62 193 THR B C 1
ATOM 5267 O O . THR B 1 193 ? -16.016 10.219 5.344 1 96.62 193 THR B O 1
ATOM 5270 N N . LEU B 1 194 ? -15 12.078 4.828 1 93 194 LEU B N 1
ATOM 5271 C CA . LEU B 1 194 ? -15.047 11.82 3.393 1 93 194 LEU B CA 1
ATOM 5272 C C . LEU B 1 194 ? -13.641 11.719 2.811 1 93 194 LEU B C 1
ATOM 5274 O O . LEU B 1 194 ? -12.906 12.711 2.781 1 93 194 LEU B O 1
ATOM 5278 N N . VAL B 1 195 ? -13.266 10.523 2.422 1 89 195 VAL B N 1
ATOM 5279 C CA . VAL B 1 195 ? -12.008 10.32 1.717 1 89 195 VAL B CA 1
ATOM 5280 C C . VAL B 1 195 ? -12.273 10.148 0.223 1 89 195 VAL B C 1
ATOM 5282 O O . VAL B 1 195 ? -12.836 9.133 -0.2 1 89 195 VAL B O 1
ATOM 5285 N N . ARG B 1 196 ? -11.852 11 -0.513 1 81.5 196 ARG B N 1
ATOM 5286 C CA . ARG B 1 196 ? -12.18 11 -1.935 1 81.5 196 ARG B CA 1
ATOM 5287 C C . ARG B 1 196 ? -11.227 10.102 -2.715 1 81.5 196 ARG B C 1
ATOM 5289 O O . ARG B 1 196 ? -10.07 9.93 -2.326 1 81.5 196 ARG B O 1
ATOM 5296 N N . ASP B 1 197 ? -11.859 9.562 -3.785 1 74.25 197 ASP B N 1
ATOM 5297 C CA . ASP B 1 197 ? -11.023 8.82 -4.723 1 74.25 197 ASP B CA 1
ATOM 5298 C C . ASP B 1 197 ? -10.477 9.734 -5.816 1 74.25 197 ASP B C 1
ATOM 5300 O O . ASP B 1 197 ? -11.227 10.203 -6.676 1 74.25 197 ASP B O 1
ATOM 5304 N N . THR B 1 198 ? -9.312 10.094 -5.754 1 63 198 THR B N 1
ATOM 5305 C CA . THR B 1 198 ? -8.734 11.008 -6.73 1 63 198 THR B CA 1
ATOM 5306 C C . THR B 1 198 ? -8.258 10.25 -7.969 1 63 198 THR B C 1
ATOM 5308 O O . THR B 1 198 ? -7.898 10.859 -8.977 1 63 198 THR B O 1
ATOM 5311 N N . HIS B 1 199 ? -8.383 8.938 -7.93 1 59.53 199 HIS B N 1
ATOM 5312 C CA . HIS B 1 199 ? -7.875 8.133 -9.031 1 59.53 199 HIS B CA 1
ATOM 5313 C C . HIS B 1 199 ? -8.961 7.238 -9.609 1 59.53 199 HIS B C 1
ATOM 5315 O O . HIS B 1 199 ? -8.672 6.207 -10.219 1 59.53 199 HIS B O 1
ATOM 5321 N N . SER B 1 200 ? -10.117 7.695 -9.391 1 57.97 200 SER B N 1
ATOM 5322 C CA . SER B 1 200 ? -11.156 6.766 -9.836 1 57.97 200 SER B CA 1
ATOM 5323 C C . SER B 1 200 ? -10.977 6.414 -11.312 1 57.97 200 SER B C 1
ATOM 5325 O O . SER B 1 200 ? -10.734 7.293 -12.141 1 57.97 200 SER B O 1
ATOM 5327 N N . ASN B 1 201 ? -10.648 5.25 -11.625 1 52.25 201 ASN B N 1
ATOM 5328 C CA . ASN B 1 201 ? -10.578 4.695 -12.977 1 52.25 201 ASN B CA 1
ATOM 5329 C C . ASN B 1 201 ? -11.914 4.809 -13.695 1 52.25 201 ASN B C 1
ATOM 5331 O O . ASN B 1 201 ? -12.031 4.402 -14.859 1 52.25 201 ASN B O 1
ATOM 5335 N N . PHE B 1 202 ? -12.961 5.242 -13.062 1 51.97 202 PHE B N 1
ATOM 5336 C CA . PHE B 1 202 ? -14.258 5.301 -13.734 1 51.97 202 PHE B CA 1
ATOM 5337 C C . PHE B 1 202 ? -14.43 6.625 -14.461 1 51.97 202 PHE B C 1
ATOM 5339 O O . PHE B 1 202 ? -14.203 7.691 -13.891 1 51.97 202 PHE B O 1
ATOM 5346 N N . GLU B 1 203 ? -14.109 6.586 -15.781 1 45.44 203 GLU B N 1
ATOM 5347 C CA . GLU B 1 203 ? -14.32 7.672 -16.734 1 45.44 203 GLU B CA 1
ATOM 5348 C C . GLU B 1 203 ? -15.633 8.406 -16.453 1 45.44 203 GLU B C 1
ATOM 5350 O O . GLU B 1 203 ? -16.672 7.77 -16.281 1 45.44 203 GLU B O 1
ATOM 5355 N N . GLY B 1 204 ? -15.562 9.828 -16.344 1 46.47 204 GLY B N 1
ATOM 5356 C CA . GLY B 1 204 ? -16.734 10.688 -16.438 1 46.47 204 GLY B CA 1
ATOM 5357 C C . GLY B 1 204 ? -17.234 11.164 -15.094 1 46.47 204 GLY B C 1
ATOM 5358 O O . GLY B 1 204 ? -17.953 12.172 -15.008 1 46.47 204 GLY B O 1
ATOM 5359 N N . SER B 1 205 ? -17.219 10.273 -14.008 1 51.72 205 SER B N 1
ATOM 5360 C CA . SER B 1 205 ? -18.188 10.562 -12.953 1 51.72 205 SER B CA 1
ATOM 5361 C C . SER B 1 205 ? -17.5 11.188 -11.742 1 51.72 205 SER B C 1
ATOM 5363 O O . SER B 1 205 ? -17.875 10.898 -10.602 1 51.72 205 SER B O 1
ATOM 5365 N N . VAL B 1 206 ? -16.234 11.578 -11.977 1 52.22 206 VAL B N 1
ATOM 5366 C CA . VAL B 1 206 ? -15.703 12.078 -10.711 1 52.22 206 VAL B CA 1
ATOM 5367 C C . VAL B 1 206 ? -16.609 13.188 -10.172 1 52.22 206 VAL B C 1
ATOM 5369 O O . VAL B 1 206 ? -17.062 14.039 -10.938 1 52.22 206 VAL B O 1
ATOM 5372 N N . ASP B 1 207 ? -17.156 13.031 -9.086 1 57.47 207 ASP B N 1
ATOM 5373 C CA . ASP B 1 207 ? -18.047 13.961 -8.398 1 57.47 207 ASP B CA 1
ATOM 5374 C C . ASP B 1 207 ? -17.469 15.375 -8.398 1 57.47 207 ASP B C 1
ATOM 5376 O O . ASP B 1 207 ? -16.438 15.625 -7.766 1 57.47 207 ASP B O 1
ATOM 5380 N N . SER B 1 208 ? -17.859 16.203 -9.391 1 65.94 208 SER B N 1
ATOM 5381 C CA . SER B 1 208 ? -17.391 17.578 -9.602 1 65.94 208 SER B CA 1
ATOM 5382 C C . SER B 1 208 ? -17.891 18.516 -8.516 1 65.94 208 SER B C 1
ATOM 5384 O O . SER B 1 208 ? -17.312 19.562 -8.266 1 65.94 208 SER B O 1
ATOM 5386 N N . PHE B 1 209 ? -19.016 17.984 -7.922 1 75.75 209 PHE B N 1
ATOM 5387 C CA . PHE B 1 209 ? -19.609 18.875 -6.922 1 75.75 209 PHE B CA 1
ATOM 5388 C C . PHE B 1 209 ? -20.234 18.062 -5.789 1 75.75 209 PHE B C 1
ATOM 5390 O O . PHE B 1 209 ? -20.938 17.094 -6.031 1 75.75 209 PHE B O 1
ATOM 5397 N N . MET B 1 210 ? -19.875 18.375 -4.57 1 86.5 210 MET B N 1
ATOM 5398 C CA . MET B 1 210 ? -20.453 17.734 -3.395 1 86.5 210 MET B CA 1
ATOM 5399 C C . MET B 1 210 ? -21.047 18.75 -2.447 1 86.5 210 MET B C 1
ATOM 5401 O O . MET B 1 210 ? -20.531 19.859 -2.301 1 86.5 210 MET B O 1
ATOM 5405 N N . ARG B 1 211 ? -22.25 18.406 -1.911 1 92.25 211 ARG B N 1
ATOM 5406 C CA . ARG B 1 211 ? -22.906 19.25 -0.913 1 92.25 211 ARG B CA 1
ATOM 5407 C C . ARG B 1 211 ? -23.141 18.469 0.385 1 92.25 211 ARG B C 1
ATOM 5409 O O . ARG B 1 211 ? -23.641 17.344 0.365 1 92.25 211 ARG B O 1
ATOM 5416 N N . VAL B 1 212 ? -22.672 19.047 1.414 1 95.25 212 VAL B N 1
ATOM 5417 C CA . VAL B 1 212 ? -22.906 18.484 2.742 1 95.25 212 VAL B CA 1
ATOM 5418 C C . VAL B 1 212 ? -23.812 19.406 3.543 1 95.25 212 VAL B C 1
ATOM 5420 O O . VAL B 1 212 ? -23.422 20.516 3.918 1 95.25 212 VAL B O 1
ATOM 5423 N N . ARG B 1 213 ? -25.016 19 3.73 1 95.69 213 ARG B N 1
ATOM 5424 C CA . ARG B 1 213 ? -26 19.734 4.516 1 95.69 213 ARG B CA 1
ATOM 5425 C C . ARG B 1 213 ? -26.484 18.906 5.703 1 95.69 213 ARG B C 1
ATOM 5427 O O . ARG B 1 213 ? -27.094 17.844 5.527 1 95.69 213 ARG B O 1
ATOM 5434 N N . SER B 1 214 ? -26.156 19.359 6.855 1 96.44 214 SER B N 1
ATOM 5435 C CA . SER B 1 214 ? -26.547 18.641 8.062 1 96.44 214 SER B CA 1
ATOM 5436 C C . SER B 1 214 ? -26.734 19.594 9.242 1 96.44 214 SER B C 1
ATOM 5438 O O . SER B 1 214 ? -25.891 20.469 9.477 1 96.44 214 SER B O 1
ATOM 5440 N N . GLY B 1 215 ? -27.812 19.406 9.953 1 95.62 215 GLY B N 1
ATOM 5441 C CA . GLY B 1 215 ? -28.078 20.219 11.133 1 95.62 215 GLY B CA 1
ATOM 5442 C C . GLY B 1 215 ? -27.469 19.641 12.398 1 95.62 215 GLY B C 1
ATOM 5443 O O . GLY B 1 215 ? -27.438 20.312 13.43 1 95.62 215 GLY B O 1
ATOM 5444 N N . SER B 1 216 ? -26.891 18.5 12.305 1 97.56 216 SER B N 1
ATOM 5445 C CA . SER B 1 216 ? -26.422 17.828 13.516 1 97.56 216 SER B CA 1
ATOM 5446 C C . SER B 1 216 ? -24.906 17.625 13.477 1 97.56 216 SER B C 1
ATOM 5448 O O . SER B 1 216 ? -24.297 17.297 14.492 1 97.56 216 SER B O 1
ATOM 5450 N N . LEU B 1 217 ? -24.281 17.844 12.352 1 97.88 217 LEU B N 1
ATOM 5451 C CA . LEU B 1 217 ? -22.875 17.531 12.125 1 97.88 217 LEU B CA 1
ATOM 5452 C C . LEU B 1 217 ? -21.984 18.375 13.023 1 97.88 217 LEU B C 1
ATOM 5454 O O . LEU B 1 217 ? -22.094 19.594 13.047 1 97.88 217 LEU B O 1
ATOM 5458 N N . LYS B 1 218 ? -21.109 17.719 13.75 1 98.38 218 LYS B N 1
ATOM 5459 C CA . LYS B 1 218 ? -20.188 18.406 14.656 1 98.38 218 LYS B CA 1
ATOM 5460 C C . LYS B 1 218 ? -18.75 18.344 14.156 1 98.38 218 LYS B C 1
ATOM 5462 O O . LYS B 1 218 ? -17.953 19.25 14.414 1 98.38 218 LYS B O 1
ATOM 5467 N N . ARG B 1 219 ? -18.484 17.297 13.555 1 98.44 219 ARG B N 1
ATOM 5468 C CA . ARG B 1 219 ? -17.141 17.109 13.031 1 98.44 219 ARG B CA 1
ATOM 5469 C C . ARG B 1 219 ? -17.172 16.672 11.57 1 98.44 219 ARG B C 1
ATOM 5471 O O . ARG B 1 219 ? -17.875 15.711 11.219 1 98.44 219 ARG B O 1
ATOM 5478 N N . PHE B 1 220 ? -16.516 17.375 10.719 1 97.5 220 PHE B N 1
ATOM 5479 C CA . PHE B 1 220 ? -16.422 17.062 9.297 1 97.5 220 PHE B CA 1
ATOM 5480 C C . PHE B 1 220 ? -14.969 16.984 8.852 1 97.5 220 PHE B C 1
ATOM 5482 O O . PHE B 1 220 ? -14.203 17.938 9.047 1 97.5 220 PHE B O 1
ATOM 5489 N N . ARG B 1 221 ? -14.539 15.875 8.273 1 96.25 221 ARG B N 1
ATOM 5490 C CA . ARG B 1 221 ? -13.156 15.68 7.844 1 96.25 221 ARG B CA 1
ATOM 5491 C C . ARG B 1 221 ? -13.094 15.227 6.387 1 96.25 221 ARG B C 1
ATOM 5493 O O . ARG B 1 221 ? -13.828 14.328 5.977 1 96.25 221 ARG B O 1
ATOM 5500 N N . VAL B 1 222 ? -12.211 15.859 5.648 1 92.25 222 VAL B N 1
ATOM 5501 C CA . VAL B 1 222 ? -11.852 15.445 4.297 1 92.25 222 VAL B CA 1
ATOM 5502 C C . VAL B 1 222 ? -10.336 15.281 4.191 1 92.25 222 VAL B C 1
ATOM 5504 O O . VAL B 1 222 ? -9.648 16.156 3.664 1 92.25 222 VAL B O 1
ATOM 5507 N N . PRO B 1 223 ? -9.898 14.219 4.66 1 86.81 223 PRO B N 1
ATOM 5508 C CA . PRO B 1 223 ? -8.445 14.039 4.703 1 86.81 223 PRO B CA 1
ATOM 5509 C C . PRO B 1 223 ? -7.855 13.703 3.334 1 86.81 223 PRO B C 1
ATOM 5511 O O . PRO B 1 223 ? -8.594 13.367 2.402 1 86.81 223 PRO B O 1
ATOM 5514 N N . LEU B 1 224 ? -6.508 14.039 3.256 1 73.06 224 LEU B N 1
ATOM 5515 C CA . LEU B 1 224 ? -5.793 13.617 2.053 1 73.06 224 LEU B CA 1
ATOM 5516 C C . LEU B 1 224 ? -5.496 12.125 2.088 1 73.06 224 LEU B C 1
ATOM 5518 O O . LEU B 1 224 ? -5.141 11.586 3.137 1 73.06 224 LEU B O 1
ATOM 5522 N N . TRP B 1 225 ? -5.926 11.562 1.115 1 60.91 225 TRP B N 1
ATOM 5523 C CA . TRP B 1 225 ? -5.566 10.148 1.082 1 60.91 225 TRP B CA 1
ATOM 5524 C C . TRP B 1 225 ? -4.219 9.945 0.396 1 60.91 225 TRP B C 1
ATOM 5526 O O . TRP B 1 225 ? -4.035 10.344 -0.757 1 60.91 225 TRP B O 1
ATOM 5536 N N . TYR B 1 226 ? -3.146 9.867 1.189 1 52.38 226 TYR B N 1
ATOM 5537 C CA . TYR B 1 226 ? -1.877 9.523 0.556 1 52.38 226 TYR B CA 1
ATOM 5538 C C . TYR B 1 226 ? -1.846 8.055 0.155 1 52.38 226 TYR B C 1
ATOM 5540 O O . TYR B 1 226 ? -1.706 7.176 1.009 1 52.38 226 TYR B O 1
ATOM 5548 N N . GLY B 1 227 ? -2.965 7.566 -0.325 1 47.03 227 GLY B N 1
ATOM 5549 C CA . GLY B 1 227 ? -2.695 6.195 -0.729 1 47.03 227 GLY B CA 1
ATOM 5550 C C . GLY B 1 227 ? -1.35 6.027 -1.411 1 47.03 227 GLY B C 1
ATOM 5551 O O . GLY B 1 227 ? -0.57 6.98 -1.497 1 47.03 227 GLY B O 1
ATOM 5552 N N . GLU B 1 228 ? -0.895 4.906 -1.623 1 45.75 228 GLU B N 1
ATOM 5553 C CA . GLU B 1 228 ? 0.381 4.543 -2.232 1 45.75 228 GLU B CA 1
ATOM 5554 C C . GLU B 1 228 ? 0.675 5.41 -3.453 1 45.75 228 GLU B C 1
ATOM 5556 O O . GLU B 1 228 ? 1.838 5.633 -3.799 1 45.75 228 GLU B O 1
ATOM 5561 N N . GLU B 1 229 ? -0.281 5.652 -4.32 1 44.38 229 GLU B N 1
ATOM 5562 C CA . GLU B 1 229 ? 0.047 6.238 -5.617 1 44.38 229 GLU B CA 1
ATOM 5563 C C . GLU B 1 229 ? -0.281 7.727 -5.648 1 44.38 229 GLU B C 1
ATOM 5565 O O . GLU B 1 229 ? -1.422 8.125 -5.398 1 44.38 229 GLU B O 1
ATOM 5570 N N . TYR B 1 230 ? 0.589 8.508 -5.121 1 45.56 230 TYR B N 1
ATOM 5571 C CA . TYR B 1 230 ? 0.51 9.945 -5.359 1 45.56 230 TYR B CA 1
ATOM 5572 C C . TYR B 1 230 ? 0.024 10.234 -6.773 1 45.56 230 TYR B C 1
ATOM 5574 O O . TYR B 1 230 ? 0.398 11.25 -7.367 1 45.56 230 TYR B O 1
ATOM 5582 N N . CYS B 1 231 ? -0.432 9.156 -7.488 1 43.56 231 CYS B N 1
ATOM 5583 C CA . CYS B 1 231 ? -0.725 9.555 -8.859 1 43.56 231 CYS B CA 1
ATOM 5584 C C . CYS B 1 231 ? -1.775 10.656 -8.891 1 43.56 231 CYS B C 1
ATOM 5586 O O . CYS B 1 231 ? -2.918 10.445 -8.477 1 43.56 231 CYS B O 1
ATOM 5588 N N . THR B 1 232 ? -1.364 11.781 -8.5 1 46.06 232 THR B N 1
ATOM 5589 C CA . THR B 1 232 ? -2.264 12.883 -8.82 1 46.06 232 THR B CA 1
ATOM 5590 C C . THR B 1 232 ? -2.885 12.695 -10.195 1 46.06 232 THR B C 1
ATOM 5592 O O . THR B 1 232 ? -2.178 12.711 -11.211 1 46.06 232 THR B O 1
ATOM 5595 N N . SER B 1 233 ? -3.725 11.609 -10.445 1 46.72 233 SER B N 1
ATOM 5596 C CA . SER B 1 233 ? -4.465 11.891 -11.672 1 46.72 233 SER B CA 1
ATOM 5597 C C . SER B 1 233 ? -4.676 13.383 -11.859 1 46.72 233 SER B C 1
ATOM 5599 O O . SER B 1 233 ? -4.746 14.141 -10.883 1 46.72 233 SER B O 1
ATOM 5601 N N . PRO B 1 234 ? -4.496 13.75 -13.008 1 49.09 234 PRO B N 1
ATOM 5602 C CA . PRO B 1 234 ? -4.793 15.164 -13.234 1 49.09 234 PRO B CA 1
ATOM 5603 C C . PRO B 1 234 ? -5.934 15.672 -12.352 1 49.09 234 PRO B C 1
ATOM 5605 O O . PRO B 1 234 ? -6.707 14.875 -11.812 1 49.09 234 PRO B O 1
ATOM 5608 N N . PHE B 1 235 ? -6.316 16.906 -12.547 1 50.16 235 PHE B N 1
ATOM 5609 C CA . PHE B 1 235 ? -7.039 18.125 -12.203 1 50.16 235 PHE B CA 1
ATOM 5610 C C . PHE B 1 235 ? -8.508 17.828 -11.922 1 50.16 235 PHE B C 1
ATOM 5612 O O . PHE B 1 235 ? -9.359 18.016 -12.789 1 50.16 235 PHE B O 1
ATOM 5619 N N . VAL B 1 236 ? -8.719 16.703 -11.242 1 54.72 236 VAL B N 1
ATOM 5620 C CA . VAL B 1 236 ? -10.172 16.75 -11.125 1 54.72 236 VAL B CA 1
ATOM 5621 C C . VAL B 1 236 ? -10.578 17.812 -10.117 1 54.72 236 VAL B C 1
ATOM 5623 O O . VAL B 1 236 ? -10.211 17.734 -8.938 1 54.72 236 VAL B O 1
ATOM 5626 N N . LYS B 1 237 ? -10.992 18.938 -10.672 1 63.16 237 LYS B N 1
ATOM 5627 C CA . LYS B 1 237 ? -11.5 20.047 -9.883 1 63.16 237 LYS B CA 1
ATOM 5628 C C . LYS B 1 237 ? -12.797 19.672 -9.164 1 63.16 237 LYS B C 1
ATOM 5630 O O . LYS B 1 237 ? -13.664 19.031 -9.75 1 63.16 237 LYS B O 1
ATOM 5635 N N . TYR B 1 238 ? -12.711 19.75 -7.938 1 75.25 238 TYR B N 1
ATOM 5636 C CA . TYR B 1 238 ? -13.875 19.422 -7.125 1 75.25 238 TYR B CA 1
ATOM 5637 C C . TYR B 1 238 ? -14.297 20.625 -6.273 1 75.25 238 TYR B C 1
ATOM 5639 O O . TYR B 1 238 ? -13.445 21.359 -5.781 1 75.25 238 TYR B O 1
ATOM 5647 N N . ALA B 1 239 ? -15.664 20.797 -6.395 1 84.38 239 ALA B N 1
ATOM 5648 C CA . ALA B 1 239 ? -16.234 21.844 -5.555 1 84.38 239 ALA B CA 1
ATOM 5649 C C . ALA B 1 239 ? -17.031 21.234 -4.398 1 84.38 239 ALA B C 1
ATOM 5651 O O . ALA B 1 239 ? -17.734 20.234 -4.57 1 84.38 239 ALA B O 1
ATOM 5652 N N . ILE B 1 240 ? -16.906 21.812 -3.205 1 89.88 240 ILE B N 1
ATOM 5653 C CA . ILE B 1 240 ? -17.656 21.344 -2.049 1 89.88 240 ILE B CA 1
ATOM 5654 C C . ILE B 1 240 ? -18.375 22.5 -1.382 1 89.88 240 ILE B C 1
ATOM 5656 O O . ILE B 1 240 ? -17.844 23.609 -1.299 1 89.88 240 ILE B O 1
ATOM 5660 N N . GLU B 1 241 ? -19.625 22.297 -1.1 1 94.38 241 GLU B N 1
ATOM 5661 C CA . GLU B 1 241 ? -20.422 23.234 -0.31 1 94.38 241 GLU B CA 1
ATOM 5662 C C . GLU B 1 241 ? -20.797 22.641 1.044 1 94.38 241 GLU B C 1
ATOM 5664 O O . GLU B 1 241 ? -21.328 21.531 1.112 1 94.38 241 GLU B O 1
ATOM 5669 N N . ILE B 1 242 ? -20.5 23.312 2.102 1 96.25 242 ILE B N 1
ATOM 5670 C CA . ILE B 1 242 ? -20.75 22.844 3.455 1 96.25 242 ILE B CA 1
ATOM 5671 C C . ILE B 1 242 ? -21.75 23.766 4.148 1 96.25 242 ILE B C 1
ATOM 5673 O O . ILE B 1 242 ? -21.531 24.969 4.246 1 96.25 242 ILE B O 1
ATOM 5677 N N . ASP B 1 243 ? -22.828 23.25 4.52 1 96.94 243 ASP B N 1
ATOM 5678 C CA . ASP B 1 243 ? -23.859 23.922 5.293 1 96.94 243 ASP B CA 1
ATOM 5679 C C . ASP B 1 243 ? -24.188 23.156 6.574 1 96.94 243 ASP B C 1
ATOM 5681 O O . ASP B 1 243 ? -25.016 22.25 6.562 1 96.94 243 ASP B O 1
ATOM 5685 N N . ALA B 1 244 ? -23.516 23.5 7.609 1 96.88 244 ALA B N 1
ATOM 5686 C CA . ALA B 1 244 ? -23.609 22.766 8.875 1 96.88 244 ALA B CA 1
ATOM 5687 C C . ALA B 1 244 ? -23.531 23.734 10.062 1 96.88 244 ALA B C 1
ATOM 5689 O O . ALA B 1 244 ? -22.453 23.953 10.609 1 96.88 244 ALA B O 1
ATOM 5690 N N . PRO B 1 245 ? -24.625 24.188 10.57 1 96.69 245 PRO B N 1
ATOM 5691 C CA . PRO B 1 245 ? -24.656 25.219 11.617 1 96.69 245 PRO B CA 1
ATOM 5692 C C . PRO B 1 245 ? -24.031 24.734 12.93 1 96.69 245 PRO B C 1
ATOM 5694 O O . PRO B 1 245 ? -23.516 25.547 13.703 1 96.69 245 PRO B O 1
ATOM 5697 N N . ARG B 1 246 ? -24 23.453 13.133 1 97.25 246 ARG B N 1
ATOM 5698 C CA . ARG B 1 246 ? -23.5 22.953 14.414 1 97.25 246 ARG B CA 1
ATOM 5699 C C . ARG B 1 246 ? -22.078 22.422 14.289 1 97.25 246 ARG B C 1
ATOM 5701 O O . ARG B 1 246 ? -21.547 21.828 15.234 1 97.25 246 ARG B O 1
ATOM 5708 N N . LEU B 1 247 ? -21.469 22.625 13.148 1 98.06 247 LEU B N 1
ATOM 5709 C CA . LEU B 1 247 ? -20.109 22.141 12.914 1 98.06 247 LEU B CA 1
ATOM 5710 C C . LEU B 1 247 ? -19.125 22.781 13.875 1 98.06 247 LEU B C 1
ATOM 5712 O O . LEU B 1 247 ? -19.047 24.016 13.969 1 98.06 247 LEU B O 1
ATOM 5716 N N . GLU B 1 248 ? -18.422 22 14.609 1 98.44 248 GLU B N 1
ATOM 5717 C CA . GLU B 1 248 ? -17.469 22.5 15.578 1 98.44 248 GLU B CA 1
ATOM 5718 C C . GLU B 1 248 ? -16.031 22.359 15.055 1 98.44 248 GLU B C 1
ATOM 5720 O O . GLU B 1 248 ? -15.188 23.219 15.312 1 98.44 248 GLU B O 1
ATOM 5725 N N . ARG B 1 249 ? -15.812 21.312 14.414 1 98.44 249 ARG B N 1
ATOM 5726 C CA . ARG B 1 249 ? -14.469 21.047 13.906 1 98.44 249 ARG B CA 1
ATOM 5727 C C . ARG B 1 249 ? -14.508 20.672 12.43 1 98.44 249 ARG B C 1
ATOM 5729 O O . ARG B 1 249 ? -15.312 19.828 12.023 1 98.44 249 ARG B O 1
ATOM 5736 N N . MET B 1 250 ? -13.648 21.234 11.656 1 97.56 250 MET B N 1
ATOM 5737 C CA . MET B 1 250 ? -13.555 20.953 10.227 1 97.56 250 MET B CA 1
ATOM 5738 C C . MET B 1 250 ? -12.109 20.688 9.82 1 97.56 250 MET B C 1
ATOM 5740 O O . MET B 1 250 ? -11.211 21.453 10.172 1 97.56 250 MET B O 1
ATOM 5744 N N . THR B 1 251 ? -11.859 19.641 9.203 1 96.44 251 THR B N 1
ATOM 5745 C CA . THR B 1 251 ? -10.547 19.297 8.672 1 96.44 251 THR B CA 1
ATOM 5746 C C . THR B 1 251 ? -10.609 19.109 7.156 1 96.44 251 THR B C 1
ATOM 5748 O O . THR B 1 251 ? -11.328 18.234 6.664 1 96.44 251 THR B O 1
ATOM 5751 N N . LEU B 1 252 ? -9.938 19.922 6.449 1 93.19 252 LEU B N 1
ATOM 5752 C CA . LEU B 1 252 ? -9.859 19.797 4.996 1 93.19 252 LEU B CA 1
ATOM 5753 C C . LEU B 1 252 ? -8.438 19.469 4.551 1 93.19 252 LEU B C 1
ATOM 5755 O O . LEU B 1 252 ? -7.504 20.234 4.82 1 93.19 252 LEU B O 1
ATOM 5759 N N . GLY B 1 253 ? -8.258 18.359 3.938 1 87 253 GLY B N 1
ATOM 5760 C CA . GLY B 1 253 ? -6.922 17.938 3.553 1 87 253 GLY B CA 1
ATOM 5761 C C . GLY B 1 253 ? -6.809 17.578 2.086 1 87 253 GLY B C 1
ATOM 5762 O O . GLY B 1 253 ? -5.707 17.359 1.576 1 87 253 GLY B O 1
ATOM 5763 N N . GLU B 1 254 ? -7.789 17.609 1.337 1 73.5 254 GLU B N 1
ATOM 5764 C CA . GLU B 1 254 ? -7.77 17.219 -0.07 1 73.5 254 GLU B CA 1
ATOM 5765 C C . GLU B 1 254 ? -7.219 18.328 -0.945 1 73.5 254 GLU B C 1
ATOM 5767 O O . GLU B 1 254 ? -7.535 19.5 -0.737 1 73.5 254 GLU B O 1
ATOM 5772 N N . ASP B 1 255 ? -6.191 18.031 -1.812 1 67.69 255 ASP B N 1
ATOM 5773 C CA . ASP B 1 255 ? -5.465 19.047 -2.57 1 67.69 255 ASP B CA 1
ATOM 5774 C C . ASP B 1 255 ? -6.16 19.344 -3.895 1 67.69 255 ASP B C 1
ATOM 5776 O O . ASP B 1 255 ? -5.711 20.203 -4.656 1 67.69 255 ASP B O 1
ATOM 5780 N N . GLN B 1 256 ? -7.297 18.781 -4.082 1 71.75 256 GLN B N 1
ATOM 5781 C CA . GLN B 1 256 ? -7.883 18.953 -5.41 1 71.75 256 GLN B CA 1
ATOM 5782 C C . GLN B 1 256 ? -9.18 19.75 -5.34 1 71.75 256 GLN B C 1
ATOM 5784 O O . GLN B 1 256 ? -9.977 19.734 -6.277 1 71.75 256 GLN B O 1
ATOM 5789 N N . PHE B 1 257 ? -9.297 20.438 -4.262 1 76.38 257 PHE B N 1
ATOM 5790 C CA . PHE B 1 257 ? -10.461 21.312 -4.195 1 76.38 257 PHE B CA 1
ATOM 5791 C C . PHE B 1 257 ? -10.336 22.469 -5.18 1 76.38 257 PHE B C 1
ATOM 5793 O O . PHE B 1 257 ? -9.297 23.141 -5.223 1 76.38 257 PHE B O 1
ATOM 5800 N N . ASP B 1 258 ? -11.367 22.578 -5.996 1 76.88 258 ASP B N 1
ATOM 5801 C CA . ASP B 1 258 ? -11.414 23.75 -6.863 1 76.88 258 ASP B CA 1
ATOM 5802 C C . ASP B 1 258 ? -12.117 24.906 -6.176 1 76.88 258 ASP B C 1
ATOM 5804 O O . ASP B 1 258 ? -11.766 26.078 -6.383 1 76.88 258 ASP B O 1
ATOM 5808 N N . SER B 1 259 ? -13.133 24.547 -5.48 1 84.38 259 SER B N 1
ATOM 5809 C CA . SER B 1 259 ? -13.891 25.562 -4.754 1 84.38 259 SER B CA 1
ATOM 5810 C C . SER B 1 259 ? -14.477 25 -3.461 1 84.38 259 SER B C 1
ATOM 5812 O O . SER B 1 259 ? -14.898 23.844 -3.416 1 84.38 259 SER B O 1
ATOM 5814 N N . ILE B 1 260 ? -14.414 25.828 -2.451 1 91.62 260 ILE B N 1
ATOM 5815 C CA . ILE B 1 260 ? -14.984 25.469 -1.157 1 91.62 260 ILE B CA 1
ATOM 5816 C C . ILE B 1 260 ? -15.93 26.594 -0.694 1 91.62 260 ILE B C 1
ATOM 5818 O O . ILE B 1 260 ? -15.516 27.734 -0.545 1 91.62 260 ILE B O 1
ATOM 5822 N N . ALA B 1 261 ? -17.141 26.234 -0.616 1 93.56 261 ALA B N 1
ATOM 5823 C CA . ALA B 1 261 ? -18.141 27.172 -0.113 1 93.56 261 ALA B CA 1
ATOM 5824 C C . ALA B 1 261 ? -18.672 26.734 1.251 1 93.56 261 ALA B C 1
ATOM 5826 O O . ALA B 1 261 ? -18.969 25.562 1.458 1 93.56 261 ALA B O 1
ATOM 5827 N N . VAL B 1 262 ? -18.672 27.656 2.188 1 95.75 262 VAL B N 1
ATOM 5828 C CA . VAL B 1 262 ? -19.172 27.359 3.527 1 95.75 262 VAL B CA 1
ATOM 5829 C C . VAL B 1 262 ? -20.328 28.312 3.869 1 95.75 262 VAL B C 1
ATOM 5831 O O . VAL B 1 262 ? -20.297 29.484 3.492 1 95.75 262 VAL B O 1
ATOM 5834 N N . LYS B 1 263 ? -21.328 27.672 4.469 1 93.19 263 LYS B N 1
ATOM 5835 C CA . LYS B 1 263 ? -22.5 28.422 4.887 1 93.19 263 LYS B CA 1
ATOM 5836 C C . LYS B 1 263 ? -22.922 28.062 6.309 1 93.19 263 LYS B C 1
ATOM 5838 O O . LYS B 1 263 ? -22.875 26.891 6.688 1 93.19 263 LYS B O 1
ATOM 5843 N N . ASN B 1 264 ? -23.234 29.094 7.117 1 93.38 264 ASN B N 1
ATOM 5844 C CA . ASN B 1 264 ? -23.875 28.922 8.414 1 93.38 264 ASN B CA 1
ATOM 5845 C C . ASN B 1 264 ? -22.984 28.125 9.367 1 93.38 264 ASN B C 1
ATOM 5847 O O . ASN B 1 264 ? -23.422 27.156 9.977 1 93.38 264 ASN B O 1
ATOM 5851 N N . LEU B 1 265 ? -21.75 28.5 9.414 1 94.75 265 LEU B N 1
ATOM 5852 C CA . LEU B 1 265 ? -20.828 27.828 10.336 1 94.75 265 LEU B CA 1
ATOM 5853 C C . LEU B 1 265 ? -20.734 28.578 11.656 1 94.75 265 LEU B C 1
ATOM 5855 O O . LEU B 1 265 ? -19.641 28.938 12.102 1 94.75 265 LEU B O 1
ATOM 5859 N N . ASP B 1 266 ? -21.812 28.656 12.359 1 91.69 266 ASP B N 1
ATOM 5860 C CA . ASP B 1 266 ? -21.922 29.484 13.555 1 91.69 266 ASP B CA 1
ATOM 5861 C C . ASP B 1 266 ? -21.188 28.859 14.734 1 91.69 266 ASP B C 1
ATOM 5863 O O . ASP B 1 266 ? -20.672 29.578 15.602 1 91.69 266 ASP B O 1
ATOM 5867 N N . SER B 1 267 ? -21.078 27.578 14.711 1 95.88 267 SER B N 1
ATOM 5868 C CA . SER B 1 267 ? -20.516 26.891 15.867 1 95.88 267 SER B CA 1
ATOM 5869 C C . SER B 1 267 ? -19.078 26.469 15.617 1 95.88 267 SER B C 1
ATOM 5871 O O . SER B 1 267 ? -18.469 25.781 16.453 1 95.88 267 SER B O 1
ATOM 5873 N N . LEU B 1 268 ? -18.547 26.844 14.477 1 97.06 268 LEU B N 1
ATOM 5874 C CA . LEU B 1 268 ? -17.219 26.391 14.094 1 97.06 268 LEU B CA 1
ATOM 5875 C C . LEU B 1 268 ? -16.156 26.891 15.078 1 97.06 268 LEU B C 1
ATOM 5877 O O . LEU B 1 268 ? -16.062 28.094 15.328 1 97.06 268 LEU B O 1
ATOM 5881 N N . PHE B 1 269 ? -15.461 25.969 15.617 1 98 269 PHE B N 1
ATOM 5882 C CA . PHE B 1 269 ? -14.492 26.281 16.672 1 98 269 PHE B CA 1
ATOM 5883 C C . PHE B 1 269 ? -13.07 26.078 16.156 1 98 269 PHE B C 1
ATOM 5885 O O . PHE B 1 269 ? -12.188 26.906 16.406 1 98 269 PHE B O 1
ATOM 5892 N N . SER B 1 270 ? -12.844 25 15.555 1 98.25 270 SER B N 1
ATOM 5893 C CA . SER B 1 270 ? -11.492 24.656 15.117 1 98.25 270 SER B CA 1
ATOM 5894 C C . SER B 1 270 ? -11.469 24.234 13.656 1 98.25 270 SER B C 1
ATOM 5896 O O . SER B 1 270 ? -12.398 23.578 13.18 1 98.25 270 SER B O 1
ATOM 5898 N N . VAL B 1 271 ? -10.383 24.609 12.906 1 97.81 271 VAL B N 1
ATOM 5899 C CA . VAL B 1 271 ? -10.227 24.25 11.5 1 97.81 271 VAL B CA 1
ATOM 5900 C C . VAL B 1 271 ? -8.797 23.781 11.242 1 97.81 271 VAL B C 1
ATOM 5902 O O . VAL B 1 271 ? -7.844 24.359 11.773 1 97.81 271 VAL B O 1
ATOM 5905 N N . ASP B 1 272 ? -8.672 22.734 10.578 1 96.94 272 ASP B N 1
ATOM 5906 C CA . ASP B 1 272 ? -7.402 22.203 10.078 1 96.94 272 ASP B CA 1
ATOM 5907 C C . ASP B 1 272 ? -7.348 22.25 8.555 1 96.94 272 ASP B C 1
ATOM 5909 O O . ASP B 1 272 ? -8.078 21.531 7.879 1 96.94 272 ASP B O 1
ATOM 5913 N N . LEU B 1 273 ? -6.488 23.078 8.078 1 95.25 273 LEU B N 1
ATOM 5914 C CA . LEU B 1 273 ? -6.43 23.297 6.633 1 95.25 273 LEU B CA 1
ATOM 5915 C C . LEU B 1 273 ? -5.145 22.703 6.051 1 95.25 273 LEU B C 1
ATOM 5917 O O . LEU B 1 273 ? -4.047 23.156 6.395 1 95.25 273 LEU B O 1
ATOM 5921 N N . ASP B 1 274 ? -5.277 21.797 5.242 1 90.31 274 ASP B N 1
ATOM 5922 C CA . ASP B 1 274 ? -4.211 21.219 4.43 1 90.31 274 ASP B CA 1
ATOM 5923 C C . ASP B 1 274 ? -4.613 21.156 2.957 1 90.31 274 ASP B C 1
ATOM 5925 O O . ASP B 1 274 ? -4.691 20.078 2.371 1 90.31 274 ASP B O 1
ATOM 5929 N N . ILE B 1 275 ? -4.867 22.406 2.393 1 87.38 275 ILE B N 1
ATOM 5930 C CA . ILE B 1 275 ? -5.426 22.469 1.045 1 87.38 275 ILE B CA 1
ATOM 5931 C C . ILE B 1 275 ? -4.668 23.516 0.225 1 87.38 275 ILE B C 1
ATOM 5933 O O . ILE B 1 275 ? -4.008 24.391 0.784 1 87.38 275 ILE B O 1
ATOM 5937 N N . LYS B 1 276 ? -4.77 23.547 -1.135 1 81.44 276 LYS B N 1
ATOM 5938 C CA . LYS B 1 276 ? -4.137 24.484 -2.051 1 81.44 276 LYS B CA 1
ATOM 5939 C C . LYS B 1 276 ? -5.18 25.359 -2.748 1 81.44 276 LYS B C 1
ATOM 5941 O O . LYS B 1 276 ? -4.836 26.344 -3.404 1 81.44 276 LYS B O 1
ATOM 5946 N N . PHE B 1 277 ? -6.453 25.234 -2.533 1 76.5 277 PHE B N 1
ATOM 5947 C CA . PHE B 1 277 ? -7.574 25.938 -3.148 1 76.5 277 PHE B CA 1
ATOM 5948 C C . PHE B 1 277 ? -7.547 25.766 -4.664 1 76.5 277 PHE B C 1
ATOM 5950 O O . PHE B 1 277 ? -8.57 25.922 -5.328 1 76.5 277 PHE B O 1
ATOM 5957 N N . SER B 1 278 ? -6.363 25.734 -5.312 1 67.81 278 SER B N 1
ATOM 5958 C CA . SER B 1 278 ? -6.23 25.469 -6.738 1 67.81 278 SER B CA 1
ATOM 5959 C C . SER B 1 278 ? -4.926 24.734 -7.051 1 67.81 278 SER B C 1
ATOM 5961 O O . SER B 1 278 ? -3.955 24.844 -6.297 1 67.81 278 SER B O 1
ATOM 5963 N N . VAL B 1 279 ? -5 23.969 -8.094 1 61.44 279 VAL B N 1
ATOM 5964 C CA . VAL B 1 279 ? -3.779 23.312 -8.555 1 61.44 279 VAL B CA 1
ATOM 5965 C C . VAL B 1 279 ? -2.779 24.359 -9.023 1 61.44 279 VAL B C 1
ATOM 5967 O O . VAL B 1 279 ? -1.595 24.297 -8.688 1 61.44 279 VAL B O 1
ATOM 5970 N N . LYS B 1 280 ? -3.293 25.312 -9.875 1 64.19 280 LYS B N 1
ATOM 5971 C CA . LYS B 1 280 ? -2.49 26.438 -10.359 1 64.19 280 LYS B CA 1
ATOM 5972 C C . LYS B 1 280 ? -3.184 27.766 -10.086 1 64.19 280 LYS B C 1
ATOM 5974 O O . LYS B 1 280 ? -4.094 28.156 -10.82 1 64.19 280 LYS B O 1
ATOM 5979 N N . PHE B 1 281 ? -2.875 28.281 -8.891 1 69.38 281 PHE B N 1
ATOM 5980 C CA . PHE B 1 281 ? -3.525 29.547 -8.531 1 69.38 281 PHE B CA 1
ATOM 5981 C C . PHE B 1 281 ? -3.01 30.688 -9.391 1 69.38 281 PHE B C 1
ATOM 5983 O O . PHE B 1 281 ? -1.812 30.984 -9.391 1 69.38 281 PHE B O 1
ATOM 5990 N N . ASP B 1 282 ? -3.9 31.094 -10.297 1 73.25 282 ASP B N 1
ATOM 5991 C CA . ASP B 1 282 ? -3.637 32.312 -11.07 1 73.25 282 ASP B CA 1
ATOM 5992 C C . ASP B 1 282 ? -4.125 33.531 -10.336 1 73.25 282 ASP B C 1
ATOM 5994 O O . ASP B 1 282 ? -5.328 33.75 -10.203 1 73.25 282 ASP B O 1
ATOM 5998 N N . PRO B 1 283 ? -3.16 34.312 -9.938 1 76.25 283 PRO B N 1
ATOM 5999 C CA . PRO B 1 283 ? -3.549 35.5 -9.18 1 76.25 283 PRO B CA 1
ATOM 6000 C C . PRO B 1 283 ? -4.438 36.469 -9.984 1 76.25 283 PRO B C 1
ATOM 6002 O O . PRO B 1 283 ? -5.129 37.312 -9.406 1 76.25 283 PRO B O 1
ATOM 6005 N N . GLU B 1 284 ? -4.438 36.25 -11.289 1 80.69 284 GLU B N 1
ATOM 6006 C CA . GLU B 1 284 ? -5.238 37.156 -12.125 1 80.69 284 GLU B CA 1
ATOM 6007 C C . GLU B 1 284 ? -6.676 36.656 -12.242 1 80.69 284 GLU B C 1
ATOM 6009 O O . GLU B 1 284 ? -7.551 37.344 -12.734 1 80.69 284 GLU B O 1
ATOM 6014 N N . ASP B 1 285 ? -6.891 35.5 -11.68 1 85.94 285 ASP B N 1
ATOM 6015 C CA . ASP B 1 285 ? -8.227 34.906 -11.719 1 85.94 285 ASP B CA 1
ATOM 6016 C C . ASP B 1 285 ? -9.117 35.5 -10.625 1 85.94 285 ASP B C 1
ATOM 6018 O O . ASP B 1 285 ? -9.07 35.031 -9.477 1 85.94 285 ASP B O 1
ATOM 6022 N N . LEU B 1 286 ? -9.961 36.406 -10.992 1 87.81 286 LEU B N 1
ATOM 6023 C CA . LEU B 1 286 ? -10.805 37.094 -10.039 1 87.81 286 LEU B CA 1
ATOM 6024 C C . LEU B 1 286 ? -11.789 36.156 -9.359 1 87.81 286 LEU B C 1
ATOM 6026 O O . LEU B 1 286 ? -12.07 36.312 -8.164 1 87.81 286 LEU B O 1
ATOM 6030 N N . SER B 1 287 ? -12.32 35.312 -10.102 1 86.62 287 SER B N 1
ATOM 6031 C CA . SER B 1 287 ? -13.281 34.375 -9.547 1 86.62 287 SER B CA 1
ATOM 6032 C C . SER B 1 287 ? -12.656 33.531 -8.445 1 86.62 287 SER B C 1
ATOM 6034 O O . SER B 1 287 ? -13.25 33.375 -7.375 1 86.62 287 SER B O 1
ATOM 6036 N N . LYS B 1 288 ? -11.461 33.156 -8.719 1 87.12 288 LYS B N 1
ATOM 6037 C CA . LYS B 1 288 ? -10.773 32.312 -7.727 1 87.12 288 LYS B CA 1
ATOM 6038 C C . LYS B 1 288 ? -10.406 33.125 -6.488 1 87.12 288 LYS B C 1
ATOM 6040 O O . LYS B 1 288 ? -10.5 32.656 -5.363 1 87.12 288 LYS B O 1
ATOM 6045 N N . ARG B 1 289 ? -10.07 34.312 -6.711 1 90.06 289 ARG B N 1
ATOM 6046 C CA . ARG B 1 289 ? -9.758 35.219 -5.594 1 90.06 289 ARG B CA 1
ATOM 6047 C C . ARG B 1 289 ? -10.961 35.375 -4.68 1 90.06 289 ARG B C 1
ATOM 6049 O O . ARG B 1 289 ? -10.836 35.312 -3.455 1 90.06 289 ARG B O 1
ATOM 6056 N N . ASN B 1 290 ? -12.031 35.531 -5.348 1 91.25 290 ASN B N 1
ATOM 6057 C CA . ASN B 1 290 ? -13.25 35.75 -4.582 1 91.25 290 ASN B CA 1
ATOM 6058 C C . ASN B 1 290 ? -13.641 34.469 -3.807 1 91.25 290 ASN B C 1
ATOM 6060 O O . ASN B 1 290 ? -14.102 34.562 -2.668 1 91.25 290 ASN B O 1
ATOM 6064 N N . GLU B 1 291 ? -13.477 33.469 -4.426 1 90 291 GLU B N 1
ATOM 6065 C CA . GLU B 1 291 ? -13.789 32.188 -3.764 1 90 291 GLU B CA 1
ATOM 6066 C C . GLU B 1 291 ? -12.945 32 -2.502 1 90 291 GLU B C 1
ATOM 6068 O O . GLU B 1 291 ? -13.469 31.594 -1.462 1 90 291 GLU B O 1
ATOM 6073 N N . ILE B 1 292 ? -11.719 32.312 -2.621 1 91 292 ILE B N 1
ATOM 6074 C CA . ILE B 1 292 ? -10.82 32.188 -1.481 1 91 292 ILE B CA 1
ATOM 6075 C C . ILE B 1 292 ? -11.227 33.156 -0.389 1 91 292 ILE B C 1
ATOM 6077 O O . ILE B 1 292 ? -11.281 32.812 0.79 1 91 292 ILE B O 1
ATOM 6081 N N . ARG B 1 293 ? -11.539 34.344 -0.798 1 93 293 ARG B N 1
ATOM 6082 C CA . ARG B 1 293 ? -11.953 35.375 0.149 1 93 293 ARG B CA 1
ATOM 6083 C C . ARG B 1 293 ? -13.195 34.938 0.922 1 93 293 ARG B C 1
ATOM 6085 O O . ARG B 1 293 ? -13.25 35.062 2.146 1 93 293 ARG B O 1
ATOM 6092 N N . TYR B 1 294 ? -14.148 34.438 0.165 1 93.62 294 TYR B N 1
ATOM 6093 C CA . TYR B 1 294 ? -15.406 34.031 0.786 1 93.62 294 TYR B CA 1
ATOM 6094 C C . TYR B 1 294 ? -15.18 32.875 1.756 1 93.62 294 TYR B C 1
ATOM 6096 O O . TYR B 1 294 ? -15.773 32.844 2.838 1 93.62 294 TYR B O 1
ATOM 6104 N N . PHE B 1 295 ? -14.406 31.969 1.399 1 94.88 295 PHE B N 1
ATOM 6105 C CA . PHE B 1 295 ? -14.109 30.828 2.268 1 94.88 295 PHE B CA 1
ATOM 6106 C C . PHE B 1 295 ? -13.445 31.297 3.557 1 94.88 295 PHE B C 1
ATOM 6108 O O . PHE B 1 295 ? -13.883 30.938 4.652 1 94.88 295 PHE B O 1
ATOM 6115 N N . LEU B 1 296 ? -12.367 32.062 3.387 1 95.81 296 LEU B N 1
ATOM 6116 C CA . LEU B 1 296 ? -11.625 32.562 4.551 1 95.81 296 LEU B CA 1
ATOM 6117 C C . LEU B 1 296 ? -12.523 33.375 5.461 1 95.81 296 LEU B C 1
ATOM 6119 O O . LEU B 1 296 ? -12.438 33.281 6.688 1 95.81 296 LEU B O 1
ATOM 6123 N N . SER B 1 297 ? -13.359 34.125 4.84 1 95.81 297 SER B N 1
ATOM 6124 C CA . SER B 1 297 ? -14.297 34.938 5.625 1 95.81 297 SER B CA 1
ATOM 6125 C C . SER B 1 297 ? -15.289 34.031 6.363 1 95.81 297 SER B C 1
ATOM 6127 O O . SER B 1 297 ? -15.664 34.312 7.504 1 95.81 297 SER B O 1
ATOM 6129 N N . GLY B 1 298 ? -15.641 33.031 5.691 1 95.56 298 GLY B N 1
ATOM 6130 C CA . GLY B 1 298 ? -16.625 32.094 6.254 1 95.56 298 GLY B CA 1
ATOM 6131 C C . GLY B 1 298 ? -16.109 31.359 7.477 1 95.56 298 GLY B C 1
ATOM 6132 O O . GLY B 1 298 ? -16.891 30.922 8.32 1 95.56 298 GLY B O 1
ATOM 6133 N N . ILE B 1 299 ? -14.805 31.281 7.645 1 97.06 299 ILE B N 1
ATOM 6134 C CA . ILE B 1 299 ? -14.258 30.531 8.773 1 97.06 299 ILE B CA 1
ATOM 6135 C C . ILE B 1 299 ? -13.555 31.484 9.734 1 97.06 299 ILE B C 1
ATOM 6137 O O . ILE B 1 299 ? -12.828 31.062 10.633 1 97.06 299 ILE B O 1
ATOM 6141 N N . SER B 1 300 ? -13.648 32.75 9.633 1 96.12 300 SER B N 1
ATOM 6142 C CA . SER B 1 300 ? -12.867 33.781 10.336 1 96.12 300 SER B CA 1
ATOM 6143 C C . SER B 1 300 ? -13.219 33.812 11.82 1 96.12 300 SER B C 1
ATOM 6145 O O . SER B 1 300 ? -12.508 34.438 12.617 1 96.12 300 SER B O 1
ATOM 6147 N N . SER B 1 301 ? -14.297 33.094 12.234 1 95 301 SER B N 1
ATOM 6148 C CA . SER B 1 301 ? -14.727 33.156 13.625 1 95 301 SER B CA 1
ATOM 6149 C C . SER B 1 301 ? -14.07 32.031 14.453 1 95 301 SER B C 1
ATOM 6151 O O . SER B 1 301 ? -14.328 31.906 15.648 1 95 301 SER B O 1
ATOM 6153 N N . VAL B 1 302 ? -13.234 31.281 13.875 1 97.81 302 VAL B N 1
ATOM 6154 C CA . VAL B 1 302 ? -12.656 30.125 14.539 1 97.81 302 VAL B CA 1
ATOM 6155 C C . VAL B 1 302 ? -11.734 30.578 15.672 1 97.81 302 VAL B C 1
ATOM 6157 O O . VAL B 1 302 ? -11.219 31.703 15.641 1 97.81 302 VAL B O 1
ATOM 6160 N N . ARG B 1 303 ? -11.492 29.719 16.641 1 98.12 303 ARG B N 1
ATOM 6161 C CA . ARG B 1 303 ? -10.648 30.016 17.797 1 98.12 303 ARG B CA 1
ATOM 6162 C C . ARG B 1 303 ? -9.336 29.25 17.734 1 98.12 303 ARG B C 1
ATOM 6164 O O . ARG B 1 303 ? -8.375 29.609 18.422 1 98.12 303 ARG B O 1
ATOM 6171 N N . SER B 1 304 ? -9.367 28.234 17.047 1 98.56 304 SER B N 1
ATOM 6172 C CA . SER B 1 304 ? -8.172 27.406 16.875 1 98.56 304 SER B CA 1
ATOM 6173 C C . SER B 1 304 ? -8 26.984 15.422 1 98.56 304 SER B C 1
ATOM 6175 O O . SER B 1 304 ? -8.977 26.641 14.75 1 98.56 304 SER B O 1
ATOM 6177 N N . MET B 1 305 ? -6.734 27 14.906 1 98.25 305 MET B N 1
ATOM 6178 C CA . MET B 1 305 ? -6.496 26.672 13.508 1 98.25 305 MET B CA 1
ATOM 6179 C C . MET B 1 305 ? -5.18 25.906 13.344 1 98.25 305 MET B C 1
ATOM 6181 O O . MET B 1 305 ? -4.234 26.141 14.109 1 98.25 305 MET B O 1
ATOM 6185 N N . ILE B 1 306 ? -5.203 25.031 12.5 1 98.06 306 ILE B N 1
ATOM 6186 C CA . ILE B 1 306 ? -3.998 24.359 12.023 1 98.06 306 ILE B CA 1
ATOM 6187 C C . ILE B 1 306 ? -3.844 24.594 10.516 1 98.06 306 ILE B C 1
ATOM 6189 O O . ILE B 1 306 ? -4.789 24.406 9.75 1 98.06 306 ILE B O 1
ATOM 6193 N N . ILE B 1 307 ? -2.715 25.031 10.117 1 96.75 307 ILE B N 1
ATOM 6194 C CA . ILE B 1 307 ? -2.484 25.359 8.711 1 96.75 307 ILE B CA 1
ATOM 6195 C C . ILE B 1 307 ? -1.231 24.625 8.219 1 96.75 307 ILE B C 1
ATOM 6197 O O . ILE B 1 307 ? -0.176 24.703 8.852 1 96.75 307 ILE B O 1
ATOM 6201 N N . SER B 1 308 ? -1.394 24.031 7.141 1 91.62 308 SER B N 1
ATOM 6202 C CA . SER B 1 308 ? -0.294 23.25 6.594 1 91.62 308 SER B CA 1
ATOM 6203 C C . SER B 1 308 ? 0.66 24.109 5.781 1 91.62 308 SER B C 1
ATOM 6205 O O . SER B 1 308 ? 0.373 25.281 5.523 1 91.62 308 SER B O 1
ATOM 6207 N N . GLU B 1 309 ? 1.713 23.484 5.363 1 88.19 309 GLU B N 1
ATOM 6208 C CA . GLU B 1 309 ? 2.727 24.156 4.559 1 88.19 309 GLU B CA 1
ATOM 6209 C C . GLU B 1 309 ? 2.166 24.578 3.203 1 88.19 309 GLU B C 1
ATOM 6211 O O . GLU B 1 309 ? 2.385 25.719 2.76 1 88.19 309 GLU B O 1
ATOM 6216 N N . LYS B 1 310 ? 1.445 23.719 2.623 1 84.38 310 LYS B N 1
ATOM 6217 C CA . LYS B 1 310 ? 0.901 24.016 1.3 1 84.38 310 LYS B CA 1
ATOM 6218 C C . LYS B 1 310 ? -0.119 25.156 1.365 1 84.38 310 LYS B C 1
ATOM 6220 O O . LYS B 1 310 ? -0.177 26 0.469 1 84.38 310 LYS B O 1
ATOM 6225 N N . THR B 1 311 ? -0.894 25.078 2.416 1 91 311 THR B N 1
ATOM 6226 C CA . THR B 1 311 ? -1.887 26.141 2.564 1 91 311 THR B CA 1
ATOM 6227 C C . THR B 1 311 ? -1.211 27.484 2.807 1 91 311 THR B C 1
ATOM 6229 O O . THR B 1 311 ? -1.655 28.516 2.287 1 91 311 THR B O 1
ATOM 6232 N N . VAL B 1 312 ? -0.119 27.516 3.527 1 92.31 312 VAL B N 1
ATOM 6233 C CA . VAL B 1 312 ? 0.625 28.75 3.764 1 92.31 312 VAL B CA 1
ATOM 6234 C C . VAL B 1 312 ? 1.13 29.312 2.438 1 92.31 312 VAL B C 1
ATOM 6236 O O . VAL B 1 312 ? 1.049 30.516 2.195 1 92.31 312 VAL B O 1
ATOM 6239 N N . LYS B 1 313 ? 1.578 28.5 1.622 1 87.38 313 LYS B N 1
ATOM 6240 C CA . LYS B 1 313 ? 2.109 28.922 0.334 1 87.38 313 LYS B CA 1
ATOM 6241 C C . LYS B 1 313 ? 1.025 29.594 -0.513 1 87.38 313 LYS B C 1
ATOM 6243 O O . LYS B 1 313 ? 1.265 30.625 -1.14 1 87.38 313 LYS B O 1
ATOM 6248 N N . VAL B 1 314 ? -0.066 29 -0.498 1 86.31 314 VAL B N 1
ATOM 6249 C CA . VAL B 1 314 ? -1.178 29.562 -1.257 1 86.31 314 VAL B CA 1
ATOM 6250 C C . VAL B 1 314 ? -1.587 30.906 -0.657 1 86.31 314 VAL B C 1
ATOM 6252 O O . VAL B 1 314 ? -1.86 31.859 -1.388 1 86.31 314 VAL B O 1
ATOM 6255 N N . LEU B 1 315 ? -1.665 30.969 0.591 1 91.25 315 LEU B N 1
ATOM 6256 C CA . LEU B 1 315 ? -2.045 32.219 1.251 1 91.25 315 LEU B CA 1
ATOM 6257 C C . LEU B 1 315 ? -1.023 33.312 0.971 1 91.25 315 LEU B C 1
ATOM 6259 O O . LEU B 1 315 ? -1.381 34.5 0.868 1 91.25 315 LEU B O 1
ATOM 6263 N N . GLU B 1 316 ? 0.216 32.906 0.893 1 91.44 316 GLU B N 1
ATOM 6264 C CA . GLU B 1 316 ? 1.259 33.875 0.536 1 91.44 316 GLU B CA 1
ATOM 6265 C C . GLU B 1 316 ? 1.01 34.469 -0.846 1 91.44 316 GLU B C 1
ATOM 6267 O O . GLU B 1 316 ? 1.062 35.688 -1.019 1 91.44 316 GLU B O 1
ATOM 6272 N N . ILE B 1 317 ? 0.699 33.656 -1.731 1 87.31 317 ILE B N 1
ATOM 6273 C CA . ILE B 1 317 ? 0.43 34.094 -3.094 1 87.31 317 ILE B CA 1
ATOM 6274 C C . ILE B 1 317 ? -0.834 34.938 -3.113 1 87.31 317 ILE B C 1
ATOM 6276 O O . ILE B 1 317 ? -0.856 36.031 -3.725 1 87.31 317 ILE B O 1
ATOM 6280 N N . TYR B 1 318 ? -1.784 34.469 -2.467 1 89.81 318 TYR B N 1
ATOM 6281 C CA . TYR B 1 318 ? -3.055 35.188 -2.408 1 89.81 318 TYR B CA 1
ATOM 6282 C C . TYR B 1 318 ? -2.879 36.562 -1.775 1 89.81 318 TYR B C 1
ATOM 6284 O O . TYR B 1 318 ? -3.52 37.531 -2.191 1 89.81 318 TYR B O 1
ATOM 6292 N N . SER B 1 319 ? -2.076 36.656 -0.809 1 91.38 319 SER B N 1
ATOM 6293 C CA . SER B 1 319 ? -1.888 37.906 -0.069 1 91.38 319 SER B CA 1
ATOM 6294 C C . SER B 1 319 ? -1.348 39 -0.971 1 91.38 319 SER B C 1
ATOM 6296 O O . SER B 1 319 ? -1.453 40.188 -0.643 1 91.38 319 SER B O 1
ATOM 6298 N N . SER B 1 320 ? -0.786 38.625 -2.055 1 88.25 320 SER B N 1
ATOM 6299 C CA . SER B 1 320 ? -0.274 39.625 -2.994 1 88.25 320 SER B CA 1
ATOM 6300 C C . SER B 1 320 ? -1.397 40.219 -3.836 1 88.25 320 SER B C 1
ATOM 6302 O O . SER B 1 320 ? -1.247 41.312 -4.402 1 88.25 320 SER B O 1
ATOM 6304 N N . VAL B 1 321 ? -2.477 39.562 -3.914 1 88.5 321 VAL B N 1
ATOM 6305 C CA . VAL B 1 321 ? -3.531 39.969 -4.828 1 88.5 321 VAL B CA 1
ATOM 6306 C C . VAL B 1 321 ? -4.84 40.156 -4.059 1 88.5 321 VAL B C 1
ATOM 6308 O O . VAL B 1 321 ? -5.805 40.719 -4.586 1 88.5 321 VAL B O 1
ATOM 6311 N N . GLY B 1 322 ? -4.824 39.688 -2.918 1 86.94 322 GLY B N 1
ATOM 6312 C CA . GLY B 1 322 ? -6.016 39.75 -2.09 1 86.94 322 GLY B CA 1
ATOM 6313 C C . GLY B 1 322 ? -5.707 40 -0.625 1 86.94 322 GLY B C 1
ATOM 6314 O O . GLY B 1 322 ? -4.543 40 -0.221 1 86.94 322 GLY B O 1
ATOM 6315 N N . MET B 1 323 ? -6.812 40.219 0.097 1 90.06 323 MET B N 1
ATOM 6316 C CA . MET B 1 323 ? -6.66 40.469 1.526 1 90.06 323 MET B CA 1
ATOM 6317 C C . MET B 1 323 ? -7.172 39.312 2.348 1 90.06 323 MET B C 1
ATOM 6319 O O . MET B 1 323 ? -8.312 38.875 2.172 1 90.06 323 MET B O 1
ATOM 6323 N N . ILE B 1 324 ? -6.297 38.812 3.164 1 94.81 324 ILE B N 1
ATOM 6324 C CA . ILE B 1 324 ? -6.711 37.781 4.113 1 94.81 324 ILE B CA 1
ATOM 6325 C C . ILE B 1 324 ? -7.492 38.406 5.258 1 94.81 324 ILE B C 1
ATOM 6327 O O . ILE B 1 324 ? -7.016 39.375 5.887 1 94.81 324 ILE B O 1
ATOM 6331 N N . PRO B 1 325 ? -8.656 37.938 5.457 1 96 325 PRO B N 1
ATOM 6332 C CA . PRO B 1 325 ? -9.438 38.531 6.547 1 96 325 PRO B CA 1
ATOM 6333 C C . PRO B 1 325 ? -8.789 38.344 7.914 1 96 325 PRO B C 1
ATOM 6335 O O . PRO B 1 325 ? -7.969 37.438 8.086 1 96 325 PRO B O 1
ATOM 6338 N N . LYS B 1 326 ? -9.156 39.219 8.828 1 97 326 LYS B N 1
ATOM 6339 C CA . LYS B 1 326 ? -8.648 39.094 10.188 1 97 326 LYS B CA 1
ATOM 6340 C C . LYS B 1 326 ? -9.414 38.031 10.969 1 97 326 LYS B C 1
ATOM 6342 O O . LYS B 1 326 ? -10.648 38 10.93 1 97 326 LYS B O 1
ATOM 6347 N N . PHE B 1 327 ? -8.75 37.219 11.555 1 97.81 327 PHE B N 1
ATOM 6348 C CA . PHE B 1 327 ? -9.312 36.188 12.445 1 97.81 327 PHE B CA 1
ATOM 6349 C C . PHE B 1 327 ? -9.289 36.688 13.891 1 97.81 327 PHE B C 1
ATOM 6351 O O . PHE B 1 327 ? -8.438 36.281 14.68 1 97.81 327 PHE B O 1
ATOM 6358 N N . ILE B 1 328 ? -10.281 37.375 14.258 1 97.06 328 ILE B N 1
ATOM 6359 C CA . ILE B 1 328 ? -10.289 38.156 15.5 1 97.06 328 ILE B CA 1
ATOM 6360 C C . ILE B 1 328 ? -10.406 37.219 16.688 1 97.06 328 ILE B C 1
ATOM 6362 O O . ILE B 1 328 ? -9.875 37.5 17.766 1 97.06 328 ILE B O 1
ATOM 6366 N N . ASN B 1 329 ? -11.023 36.125 16.516 1 96.5 329 ASN B N 1
ATOM 6367 C CA . ASN B 1 329 ? -11.289 35.219 17.641 1 96.5 329 ASN B CA 1
ATOM 6368 C C . ASN B 1 329 ? -10.195 34.188 17.812 1 96.5 329 ASN B C 1
ATOM 6370 O O . ASN B 1 329 ? -10.18 33.438 18.781 1 96.5 329 ASN B O 1
ATOM 6374 N N . LEU B 1 330 ? -9.297 34.094 16.859 1 98.12 330 LEU B N 1
ATOM 6375 C CA . LEU B 1 330 ? -8.297 33.031 16.875 1 98.12 330 LEU B CA 1
ATOM 6376 C C . LEU B 1 330 ? -7.32 33.219 18.031 1 98.12 330 LEU B C 1
ATOM 6378 O O . LEU B 1 330 ? -6.656 34.25 18.125 1 98.12 330 LEU B O 1
ATOM 6382 N N . SER B 1 331 ? -7.215 32.25 18.906 1 98.25 331 SER B N 1
ATOM 6383 C CA . SER B 1 331 ? -6.332 32.312 20.062 1 98.25 331 SER B CA 1
ATOM 6384 C C . SER B 1 331 ? -5.188 31.328 19.953 1 98.25 331 SER B C 1
ATOM 6386 O O . SER B 1 331 ? -4.129 31.5 20.562 1 98.25 331 SER B O 1
ATOM 6388 N N . ARG B 1 332 ? -5.422 30.266 19.25 1 98.62 332 ARG B N 1
ATOM 6389 C CA . ARG B 1 332 ? -4.402 29.234 19.094 1 98.62 332 ARG B CA 1
ATOM 6390 C C . ARG B 1 332 ? -4.152 28.938 17.625 1 98.62 332 ARG B C 1
ATOM 6392 O O . ARG B 1 332 ? -5.09 28.672 16.875 1 98.62 332 ARG B O 1
ATOM 6399 N N . LEU B 1 333 ? -2.895 28.938 17.219 1 98.62 333 LEU B N 1
ATOM 6400 C CA . LEU B 1 333 ? -2.527 28.672 15.828 1 98.62 333 LEU B CA 1
ATOM 6401 C C . LEU B 1 333 ? -1.354 27.703 15.75 1 98.62 333 LEU B C 1
ATOM 6403 O O . LEU B 1 333 ? -0.342 27.891 16.422 1 98.62 333 LEU B O 1
ATOM 6407 N N . GLU B 1 334 ? -1.549 26.688 15.086 1 98.31 334 GLU B N 1
ATOM 6408 C CA . GLU B 1 334 ? -0.466 25.797 14.688 1 98.31 334 GLU B CA 1
ATOM 6409 C C . GLU B 1 334 ? -0.205 25.875 13.188 1 98.31 334 GLU B C 1
ATOM 6411 O O . GLU B 1 334 ? -1.118 25.688 12.383 1 98.31 334 GLU B O 1
ATOM 6416 N N . VAL B 1 335 ? 1 26.156 12.844 1 97.75 335 VAL B N 1
ATOM 6417 C CA . VAL B 1 335 ? 1.24 26.391 11.43 1 97.75 335 VAL B CA 1
ATOM 6418 C C . VAL B 1 335 ? 2.604 25.844 11.031 1 97.75 335 VAL B C 1
ATOM 6420 O O . VAL B 1 335 ? 3.539 25.828 11.836 1 97.75 335 VAL B O 1
ATOM 6423 N N . VAL B 1 336 ? 2.662 25.359 9.82 1 92.81 336 VAL B N 1
ATOM 6424 C CA . VAL B 1 336 ? 3.912 24.891 9.219 1 92.81 336 VAL B CA 1
ATOM 6425 C C . VAL B 1 336 ? 4.324 25.828 8.094 1 92.81 336 VAL B C 1
ATOM 6427 O O . VAL B 1 336 ? 3.584 26.016 7.125 1 92.81 336 VAL B O 1
ATOM 6430 N N . PHE B 1 337 ? 5.504 26.406 8.219 1 92 337 PHE B N 1
ATOM 6431 C CA . PHE B 1 337 ? 6.004 27.359 7.238 1 92 337 PHE B CA 1
ATOM 6432 C C . PHE B 1 337 ? 7.137 26.766 6.422 1 92 337 PHE B C 1
ATOM 6434 O O . PHE B 1 337 ? 8.07 26.172 6.98 1 92 337 PHE B O 1
ATOM 6441 N N . PRO B 1 338 ? 6.945 26.938 5.156 1 85.81 338 PRO B N 1
ATOM 6442 C CA . PRO B 1 338 ? 8.156 26.656 4.379 1 85.81 338 PRO B CA 1
ATOM 6443 C C . PRO B 1 338 ? 9.242 27.703 4.582 1 85.81 338 PRO B C 1
ATOM 6445 O O . PRO B 1 338 ? 8.945 28.859 4.852 1 85.81 338 PRO B O 1
ATOM 6448 N N . CYS B 1 339 ? 10.391 27.328 4.395 1 82.38 339 CYS B N 1
ATOM 6449 C CA . CYS B 1 339 ? 11.523 28.219 4.637 1 82.38 339 CYS B CA 1
ATOM 6450 C C . CYS B 1 339 ? 11.484 29.406 3.693 1 82.38 339 CYS B C 1
ATOM 6452 O O . CYS B 1 339 ? 11.766 30.547 4.105 1 82.38 339 CYS B O 1
ATOM 6454 N N . ASP B 1 340 ? 11.047 29.188 2.488 1 84.44 340 ASP B N 1
ATOM 6455 C CA . ASP B 1 340 ? 11.078 30.25 1.489 1 84.44 340 ASP B CA 1
ATOM 6456 C C . ASP B 1 340 ? 9.906 31.219 1.679 1 84.44 340 ASP B C 1
ATOM 6458 O O . ASP B 1 340 ? 9.836 32.25 1.016 1 84.44 340 ASP B O 1
ATOM 6462 N N . SER B 1 341 ? 9.031 30.906 2.631 1 89.31 341 SER B N 1
ATOM 6463 C CA . SER B 1 341 ? 7.887 31.781 2.871 1 89.31 341 SER B CA 1
ATOM 6464 C C . SER B 1 341 ? 8.039 32.531 4.188 1 89.31 341 SER B C 1
ATOM 6466 O O . SER B 1 341 ? 7.109 33.219 4.625 1 89.31 341 SER B O 1
ATOM 6468 N N . LEU B 1 342 ? 9.18 32.438 4.773 1 91.81 342 LEU B N 1
ATOM 6469 C CA . LEU B 1 342 ? 9.367 33.031 6.09 1 91.81 342 LEU B CA 1
ATOM 6470 C C . LEU B 1 342 ? 9.227 34.562 6.016 1 91.81 342 LEU B C 1
ATOM 6472 O O . LEU B 1 342 ? 8.789 35.188 6.98 1 91.81 342 LEU B O 1
ATOM 6476 N N . GLN B 1 343 ? 9.602 35.125 4.855 1 92 343 GLN B N 1
ATOM 6477 C CA . GLN B 1 343 ? 9.43 36.562 4.664 1 92 343 GLN B CA 1
ATOM 6478 C C . GLN B 1 343 ? 7.973 36.969 4.855 1 92 343 GLN B C 1
ATOM 6480 O O . GLN B 1 343 ? 7.688 38.094 5.254 1 92 343 GLN B O 1
ATOM 6485 N N . PHE B 1 344 ? 7.102 36.094 4.641 1 94.31 344 PHE B N 1
ATOM 6486 C CA . PHE B 1 344 ? 5.66 36.312 4.684 1 94.31 344 PHE B CA 1
ATOM 6487 C C . PHE B 1 344 ? 5.137 36.188 6.109 1 94.31 344 PHE B C 1
ATOM 6489 O O . PHE B 1 344 ? 3.996 36.562 6.395 1 94.31 344 PHE B O 1
ATOM 6496 N N . LEU B 1 345 ? 5.918 35.719 7.078 1 96.69 345 LEU B N 1
ATOM 6497 C CA . LEU B 1 345 ? 5.48 35.375 8.422 1 96.69 345 LEU B CA 1
ATOM 6498 C C . LEU B 1 345 ? 4.887 36.562 9.141 1 96.69 345 LEU B C 1
ATOM 6500 O O . LEU B 1 345 ? 3.785 36.5 9.688 1 96.69 345 LEU B O 1
ATOM 6504 N N . PRO B 1 346 ? 5.539 37.812 9.086 1 96.94 346 PRO B N 1
ATOM 6505 C CA . PRO B 1 346 ? 4.957 38.938 9.789 1 96.94 346 PRO B CA 1
ATOM 6506 C C . PRO B 1 346 ? 3.596 39.344 9.219 1 96.94 346 PRO B C 1
ATOM 6508 O O . PRO B 1 346 ? 2.66 39.625 9.984 1 96.94 346 PRO B O 1
ATOM 6511 N N . ALA B 1 347 ? 3.551 39.375 7.914 1 95.88 347 ALA B N 1
ATOM 6512 C CA . ALA B 1 347 ? 2.289 39.719 7.27 1 95.88 347 ALA B CA 1
ATOM 6513 C C . ALA B 1 347 ? 1.205 38.688 7.578 1 95.88 347 ALA B C 1
ATOM 6515 O O . ALA B 1 347 ? 0.037 39.031 7.754 1 95.88 347 ALA B O 1
ATOM 6516 N N . PHE B 1 348 ? 1.569 37.5 7.625 1 97.25 348 PHE B N 1
ATOM 6517 C CA . PHE B 1 348 ? 0.667 36.406 7.934 1 97.25 348 PHE B CA 1
ATOM 6518 C C . PHE B 1 348 ? 0.115 36.531 9.352 1 97.25 348 PHE B C 1
ATOM 6520 O O . PHE B 1 348 ? -1.096 36.438 9.562 1 97.25 348 PHE B O 1
ATOM 6527 N N . LEU B 1 349 ? 0.987 36.75 10.336 1 97.75 349 LEU B N 1
ATOM 6528 C CA . LEU B 1 349 ? 0.59 36.812 11.742 1 97.75 349 LEU B CA 1
ATOM 6529 C C . LEU B 1 349 ? -0.258 38.062 12.008 1 97.75 349 LEU B C 1
ATOM 6531 O O . LEU B 1 349 ? -0.986 38.094 13 1 97.75 349 LEU B O 1
ATOM 6535 N N . GLU B 1 350 ? -0.145 39.031 11.117 1 96.94 350 GLU B N 1
ATOM 6536 C CA . GLU B 1 350 ? -0.975 40.25 11.242 1 96.94 350 GLU B CA 1
ATOM 6537 C C . GLU B 1 350 ? -2.455 39.906 11.086 1 96.94 350 GLU B C 1
ATOM 6539 O O . GLU B 1 350 ? -3.32 40.656 11.539 1 96.94 350 GLU B O 1
ATOM 6544 N N . CYS B 1 351 ? -2.717 38.812 10.5 1 97.19 351 CYS B N 1
ATOM 6545 C CA . CYS B 1 351 ? -4.094 38.406 10.25 1 97.19 351 CYS B CA 1
ATOM 6546 C C . CYS B 1 351 ? -4.73 37.844 11.523 1 97.19 351 CYS B C 1
ATOM 6548 O O . CYS B 1 351 ? -5.938 37.625 11.562 1 97.19 351 CYS B O 1
ATOM 6550 N N . PHE B 1 352 ? -3.988 37.688 12.578 1 98.19 352 PHE B N 1
ATOM 6551 C CA . PHE B 1 352 ? -4.473 37.125 13.828 1 98.19 352 PHE B CA 1
ATOM 6552 C C . PHE B 1 352 ? -4.188 38.062 15 1 98.19 352 PHE B C 1
ATOM 6554 O O . PHE B 1 352 ? -3.354 37.781 15.852 1 98.19 352 PHE B O 1
ATOM 6561 N N . PRO B 1 353 ? -4.91 39.125 15.164 1 97.56 353 PRO B N 1
ATOM 6562 C CA . PRO B 1 353 ? -4.586 40.156 16.125 1 97.56 353 PRO B CA 1
ATOM 6563 C C . PRO B 1 353 ? -4.707 39.688 17.578 1 97.56 353 PRO B C 1
ATOM 6565 O O . PRO B 1 353 ? -4.082 40.281 18.469 1 97.56 353 PRO B O 1
ATOM 6568 N N . ASN B 1 354 ? -5.438 38.656 17.875 1 98.06 354 ASN B N 1
ATOM 6569 C CA . ASN B 1 354 ? -5.648 38.219 19.25 1 98.06 354 ASN B CA 1
ATOM 6570 C C . ASN B 1 354 ? -5.023 36.875 19.516 1 98.06 354 ASN B C 1
ATOM 6572 O O . ASN B 1 354 ? -5.457 36.156 20.406 1 98.06 354 ASN B O 1
ATOM 6576 N N . LEU B 1 355 ? -4.031 36.5 18.703 1 98.5 355 LEU B N 1
ATOM 6577 C CA . LEU B 1 355 ? -3.344 35.25 18.844 1 98.5 355 LEU B CA 1
ATOM 6578 C C . LEU B 1 355 ? -2.613 35.156 20.188 1 98.5 355 LEU B C 1
ATOM 6580 O O . LEU B 1 355 ? -1.888 36.094 20.547 1 98.5 355 LEU B O 1
ATOM 6584 N N . LYS B 1 356 ? -2.811 34.125 20.953 1 98.5 356 LYS B N 1
ATOM 6585 C CA . LYS B 1 356 ? -2.182 33.938 22.266 1 98.5 356 LYS B CA 1
ATOM 6586 C C . LYS B 1 356 ? -1.122 32.844 22.219 1 98.5 356 LYS B C 1
ATOM 6588 O O . LYS B 1 356 ? -0.086 32.969 22.875 1 98.5 356 LYS B O 1
ATOM 6593 N N . HIS B 1 357 ? -1.482 31.828 21.531 1 98.5 357 HIS B N 1
ATOM 6594 C CA . HIS B 1 357 ? -0.608 30.656 21.469 1 98.5 357 HIS B CA 1
ATOM 6595 C C . HIS B 1 357 ? -0.247 30.328 20.031 1 98.5 357 HIS B C 1
ATOM 6597 O O . HIS B 1 357 ? -1.128 30.047 19.203 1 98.5 357 HIS B O 1
ATOM 6603 N N . LEU B 1 358 ? 1.071 30.297 19.75 1 98.5 358 LEU B N 1
ATOM 6604 C CA . LEU B 1 358 ? 1.556 30 18.406 1 98.5 358 LEU B CA 1
ATOM 6605 C C . LEU B 1 358 ? 2.486 28.781 18.422 1 98.5 358 LEU B C 1
ATOM 6607 O O . LEU B 1 358 ? 3.467 28.766 19.172 1 98.5 358 LEU B O 1
ATOM 6611 N N . ILE B 1 359 ? 2.096 27.812 17.719 1 97.88 359 ILE B N 1
ATOM 6612 C CA . ILE B 1 359 ? 2.996 26.703 17.438 1 97.88 359 ILE B CA 1
ATOM 6613 C C . ILE B 1 359 ? 3.498 26.781 16 1 97.88 359 ILE B C 1
ATOM 6615 O O . ILE B 1 359 ? 2.723 26.625 15.055 1 97.88 359 ILE B O 1
ATOM 6619 N N . LEU B 1 360 ? 4.766 27.016 15.836 1 97.31 360 LEU B N 1
ATOM 6620 C CA . LEU B 1 360 ? 5.359 27.234 14.516 1 97.31 360 LEU B CA 1
ATOM 6621 C C . LEU B 1 360 ? 6.359 26.141 14.18 1 97.31 360 LEU B C 1
ATOM 6623 O O . LEU B 1 360 ? 7.285 25.875 14.953 1 97.31 360 LEU B O 1
ATOM 6627 N N . GLU B 1 361 ? 6.031 25.531 13.141 1 92.75 361 GLU B N 1
ATOM 6628 C CA . GLU B 1 361 ? 6.984 24.594 12.555 1 92.75 361 GLU B CA 1
ATOM 6629 C C . GLU B 1 361 ? 7.52 25.109 11.227 1 92.75 361 GLU B C 1
ATOM 6631 O O . GLU B 1 361 ? 6.746 25.547 10.367 1 92.75 361 GLU B O 1
ATOM 6636 N N . VAL B 1 362 ? 8.828 25.141 11.117 1 89.56 362 VAL B N 1
ATOM 6637 C CA . VAL B 1 362 ? 9.438 25.625 9.883 1 89.56 362 VAL B CA 1
ATOM 6638 C C . VAL B 1 362 ? 10.188 24.484 9.195 1 89.56 362 VAL B C 1
ATOM 6640 O O . VAL B 1 362 ? 10.945 23.75 9.844 1 89.56 362 VAL B O 1
ATOM 6643 N N . TYR B 1 363 ? 9.891 24.359 7.957 1 80.25 363 TYR B N 1
ATOM 6644 C CA . TYR B 1 363 ? 10.648 23.406 7.148 1 80.25 363 TYR B CA 1
ATOM 6645 C C . TYR B 1 363 ? 11.883 24.078 6.547 1 80.25 363 TYR B C 1
ATOM 6647 O O . TYR B 1 363 ? 11.797 24.734 5.516 1 80.25 363 TYR B O 1
ATOM 6655 N N . TYR B 1 364 ? 12.938 23.797 7.188 1 74.06 364 TYR B N 1
ATOM 6656 C CA . TYR B 1 364 ? 14.18 24.422 6.738 1 74.06 364 TYR B CA 1
ATOM 6657 C C . TYR B 1 364 ? 14.844 23.594 5.645 1 74.06 364 TYR B C 1
ATOM 6659 O O . TYR B 1 364 ? 14.82 22.375 5.684 1 74.06 364 TYR B O 1
ATOM 6667 N N . SER B 1 365 ? 15.102 24.188 4.535 1 66.88 365 SER B N 1
ATOM 6668 C CA . SER B 1 365 ? 15.859 23.5 3.49 1 66.88 365 SER B CA 1
ATOM 6669 C C . SER B 1 365 ? 17.312 23.953 3.488 1 66.88 365 SER B C 1
ATOM 6671 O O . SER B 1 365 ? 17.625 25.094 3.822 1 66.88 365 SER B O 1
ATOM 6673 N N . ARG B 1 366 ? 18.234 23.094 3.404 1 59.5 366 ARG B N 1
ATOM 6674 C CA . ARG B 1 366 ? 19.656 23.422 3.379 1 59.5 366 ARG B CA 1
ATOM 6675 C C . ARG B 1 366 ? 19.984 24.344 2.215 1 59.5 366 ARG B C 1
ATOM 6677 O O . ARG B 1 366 ? 20.953 25.109 2.279 1 59.5 366 ARG B O 1
ATOM 6684 N N . GLU B 1 367 ? 19.234 24.141 1.129 1 57.38 367 GLU B N 1
ATOM 6685 C CA . GLU B 1 367 ? 19.672 24.844 -0.076 1 57.38 367 GLU B CA 1
ATOM 6686 C C . GLU B 1 367 ? 19.141 26.266 -0.119 1 57.38 367 GLU B C 1
ATOM 6688 O O . GLU B 1 367 ? 19.422 27.016 -1.059 1 57.38 367 GLU B O 1
ATOM 6693 N N . MET B 1 368 ? 18.328 26.578 0.712 1 56.84 368 MET B N 1
ATOM 6694 C CA . MET B 1 368 ? 17.672 27.859 0.444 1 56.84 368 MET B CA 1
ATOM 6695 C C . MET B 1 368 ? 18.516 29.016 0.946 1 56.84 368 MET B C 1
ATOM 6697 O O . MET B 1 368 ? 18.844 29.094 2.131 1 56.84 368 MET B O 1
ATOM 6701 N N . GLU B 1 369 ? 19.234 29.531 -0.014 1 57.53 369 GLU B N 1
ATOM 6702 C CA . GLU B 1 369 ? 20.094 30.703 0.022 1 57.53 369 GLU B CA 1
ATOM 6703 C C . GLU B 1 369 ? 19.312 31.969 0.32 1 57.53 369 GLU B C 1
ATOM 6705 O O . GLU B 1 369 ? 19.891 33.031 0.577 1 57.53 369 GLU B O 1
ATOM 6710 N N . ASP B 1 370 ? 17.969 31.906 0.196 1 62.19 370 ASP B N 1
ATOM 6711 C CA . ASP B 1 370 ? 17.469 33.281 0.168 1 62.19 370 ASP B CA 1
ATOM 6712 C C . ASP B 1 370 ? 17.344 33.844 1.58 1 62.19 370 ASP B C 1
ATOM 6714 O O . ASP B 1 370 ? 16.719 33.219 2.443 1 62.19 370 ASP B O 1
ATOM 6718 N N . ALA B 1 371 ? 18.031 34.812 1.785 1 71.88 371 ALA B N 1
ATOM 6719 C CA . ALA B 1 371 ? 17.984 35.594 3.016 1 71.88 371 ALA B CA 1
ATOM 6720 C C . ALA B 1 371 ? 16.594 36.188 3.248 1 71.88 371 ALA B C 1
ATOM 6722 O O . ALA B 1 371 ? 15.914 36.562 2.297 1 71.88 371 ALA B O 1
ATOM 6723 N N . PHE B 1 372 ? 15.883 35.906 4.352 1 85.56 372 PHE B N 1
ATOM 6724 C CA . PHE B 1 372 ? 14.625 36.531 4.73 1 85.56 372 PHE B CA 1
ATOM 6725 C C . PHE B 1 372 ? 14.828 37.5 5.875 1 85.56 372 PHE B C 1
ATOM 6727 O O . PHE B 1 372 ? 15.812 37.406 6.609 1 85.56 372 PHE B O 1
ATOM 6734 N N . GLU B 1 373 ? 13.969 38.594 5.785 1 89.12 373 GLU B N 1
ATOM 6735 C CA . GLU B 1 373 ? 13.977 39.562 6.855 1 89.12 373 GLU B CA 1
ATOM 6736 C C . GLU B 1 373 ? 12.633 39.625 7.574 1 89.12 373 GLU B C 1
ATOM 6738 O O . GLU B 1 373 ? 11.578 39.594 6.938 1 89.12 373 GLU B O 1
ATOM 6743 N N . LEU B 1 374 ? 12.727 39.562 8.875 1 92.75 374 LEU B N 1
ATOM 6744 C CA . LEU B 1 374 ? 11.539 39.688 9.719 1 92.75 374 LEU B CA 1
ATOM 6745 C C . LEU B 1 374 ? 11.516 41.031 10.43 1 92.75 374 LEU B C 1
ATOM 6747 O O . LEU B 1 374 ? 12.117 41.188 11.492 1 92.75 374 LEU B O 1
ATOM 6751 N N . THR B 1 375 ? 10.914 42.031 9.836 1 88.44 375 THR B N 1
ATOM 6752 C CA . THR B 1 375 ? 11.031 43.375 10.391 1 88.44 375 THR B CA 1
ATOM 6753 C C . THR B 1 375 ? 9.695 43.844 10.938 1 88.44 375 THR B C 1
ATOM 6755 O O . THR B 1 375 ? 9.641 44.5 11.984 1 88.44 375 THR B O 1
ATOM 6758 N N . ASP B 1 376 ? 8.594 43.531 10.32 1 93.38 376 ASP B N 1
ATOM 6759 C CA . ASP B 1 376 ? 7.289 44.031 10.766 1 93.38 376 ASP B CA 1
ATOM 6760 C C . ASP B 1 376 ? 6.844 43.312 12.039 1 93.38 376 ASP B C 1
ATOM 6762 O O . ASP B 1 376 ? 7.172 42.156 12.258 1 93.38 376 ASP B O 1
ATOM 6766 N N . VAL B 1 377 ? 6.211 44.062 12.891 1 97.31 377 VAL B N 1
ATOM 6767 C CA . VAL B 1 377 ? 5.766 43.531 14.164 1 97.31 377 VAL B CA 1
ATOM 6768 C C . VAL B 1 377 ? 4.238 43.469 14.188 1 97.31 377 VAL B C 1
ATOM 6770 O O . VAL B 1 377 ? 3.561 44.469 14.312 1 97.31 377 VAL B O 1
ATOM 6773 N N . PRO B 1 378 ? 3.701 42.312 14.148 1 96.88 378 PRO B N 1
ATOM 6774 C CA . PRO B 1 378 ? 2.248 42.125 14.18 1 96.88 378 PRO B CA 1
ATOM 6775 C C . PRO B 1 378 ? 1.617 42.625 15.484 1 96.88 378 PRO B C 1
ATOM 6777 O O . PRO B 1 378 ? 2.295 42.688 16.516 1 96.88 378 PRO B O 1
ATOM 6780 N N . GLN B 1 379 ? 0.363 42.875 15.43 1 96.38 379 GLN B N 1
ATOM 6781 C CA . GLN B 1 379 ? -0.377 43.438 16.562 1 96.38 379 GLN B CA 1
ATOM 6782 C C . GLN B 1 379 ? -0.376 42.438 17.734 1 96.38 379 GLN B C 1
ATOM 6784 O O . GLN B 1 379 ? -0.289 42.844 18.891 1 96.38 379 GLN B O 1
ATOM 6789 N N . CYS B 1 380 ? -0.453 41.219 17.422 1 96.88 380 CYS B N 1
ATOM 6790 C CA . CYS B 1 380 ? -0.542 40.219 18.484 1 96.88 380 CYS B CA 1
ATOM 6791 C C . CYS B 1 380 ? 0.741 40.188 19.312 1 96.88 380 CYS B C 1
ATOM 6793 O O . CYS B 1 380 ? 0.726 39.781 20.469 1 96.88 380 CYS B O 1
ATOM 6795 N N . PHE B 1 381 ? 1.86 40.625 18.734 1 97.62 381 PHE B N 1
ATOM 6796 C CA . PHE B 1 381 ? 3.133 40.656 19.453 1 97.62 381 PHE B CA 1
ATOM 6797 C C . PHE B 1 381 ? 3.082 41.656 20.594 1 97.62 381 PHE B C 1
ATOM 6799 O O . PHE B 1 381 ? 3.689 41.438 21.641 1 97.62 381 PHE B O 1
ATOM 6806 N N . LEU B 1 382 ? 2.291 42.656 20.438 1 96.56 382 LEU B N 1
ATOM 6807 C CA . LEU B 1 382 ? 2.289 43.781 21.375 1 96.56 382 LEU B CA 1
ATOM 6808 C C . LEU B 1 382 ? 1.296 43.562 22.5 1 96.56 382 LEU B C 1
ATOM 6810 O O . LEU B 1 382 ? 1.47 44.094 23.594 1 96.56 382 LEU B O 1
ATOM 6814 N N . SER B 1 383 ? 0.325 42.656 22.234 1 95.56 383 SER B N 1
ATOM 6815 C CA . SER B 1 383 ? -0.757 42.719 23.219 1 95.56 383 SER B CA 1
ATOM 6816 C C . SER B 1 383 ? -1.188 41.312 23.656 1 95.56 383 SER B C 1
ATOM 6818 O O . SER B 1 383 ? -1.671 41.125 24.781 1 95.56 383 SER B O 1
ATOM 6820 N N . THR B 1 384 ? -0.988 40.312 22.781 1 97.31 384 THR B N 1
ATOM 6821 C CA . THR B 1 384 ? -1.74 39.094 23.156 1 97.31 384 THR B CA 1
ATOM 6822 C C . THR B 1 384 ? -0.855 37.875 23.062 1 97.31 384 THR B C 1
ATOM 6824 O O . THR B 1 384 ? -1.125 36.844 23.719 1 97.31 384 THR B O 1
ATOM 6827 N N . LEU B 1 385 ? 0.225 37.75 22.312 1 98.25 385 LEU B N 1
ATOM 6828 C CA . LEU B 1 385 ? 1.024 36.562 22.078 1 98.25 385 LEU B CA 1
ATOM 6829 C C . LEU B 1 385 ? 1.809 36.156 23.328 1 98.25 385 LEU B C 1
ATOM 6831 O O . LEU B 1 385 ? 2.891 36.688 23.562 1 98.25 385 LEU B O 1
ATOM 6835 N N . GLU B 1 386 ? 1.32 35.156 24.047 1 97.81 386 GLU B N 1
ATOM 6836 C CA . GLU B 1 386 ? 1.887 34.781 25.328 1 97.81 386 GLU B CA 1
ATOM 6837 C C . GLU B 1 386 ? 2.838 33.594 25.203 1 97.81 386 GLU B C 1
ATOM 6839 O O . GLU B 1 386 ? 3.785 33.469 25.969 1 97.81 386 GLU B O 1
ATOM 6844 N N . CYS B 1 387 ? 2.469 32.781 24.297 1 97.81 387 CYS B N 1
ATOM 6845 C CA . CYS B 1 387 ? 3.25 31.547 24.188 1 97.81 387 CYS B CA 1
ATOM 6846 C C . CYS B 1 387 ? 3.613 31.266 22.734 1 97.81 387 CYS B C 1
ATOM 6848 O O . CYS B 1 387 ? 2.754 31.328 21.859 1 97.81 387 CYS B O 1
ATOM 6850 N N . VAL B 1 388 ? 4.895 30.938 22.5 1 98 388 VAL B N 1
ATOM 6851 C CA . VAL B 1 388 ? 5.383 30.531 21.188 1 98 388 VAL B CA 1
ATOM 6852 C C . VAL B 1 388 ? 6.172 29.219 21.328 1 98 388 VAL B C 1
ATOM 6854 O O . VAL B 1 388 ? 7.02 29.094 22.203 1 98 388 VAL B O 1
ATOM 6857 N N . GLN B 1 389 ? 5.762 28.344 20.531 1 97.12 389 GLN B N 1
ATOM 6858 C CA . GLN B 1 389 ? 6.516 27.094 20.469 1 97.12 389 GLN B CA 1
ATOM 6859 C C . GLN B 1 389 ? 7.109 26.891 19.078 1 97.12 389 GLN B C 1
ATOM 6861 O O . GLN B 1 389 ? 6.383 26.891 18.078 1 97.12 389 GLN B O 1
ATOM 6866 N N . LEU B 1 390 ? 8.375 26.797 18.969 1 95.25 390 LEU B N 1
ATOM 6867 C CA . LEU B 1 390 ? 9.062 26.406 17.734 1 95.25 390 LEU B CA 1
ATOM 6868 C C . LEU B 1 390 ? 9.32 24.906 17.703 1 95.25 390 LEU B C 1
ATOM 6870 O O . LEU B 1 390 ? 10.102 24.391 18.5 1 95.25 390 LEU B O 1
ATOM 6874 N N . LYS B 1 391 ? 8.672 24.344 16.719 1 90.75 391 LYS B N 1
ATOM 6875 C CA . LYS B 1 391 ? 8.641 22.891 16.719 1 90.75 391 LYS B CA 1
ATOM 6876 C C . LYS B 1 391 ? 9.617 22.312 15.703 1 90.75 391 LYS B C 1
ATOM 6878 O O . LYS B 1 391 ? 9.977 22.984 14.727 1 90.75 391 LYS B O 1
ATOM 6883 N N . ARG B 1 392 ? 10.07 21.094 16.031 1 82.5 392 ARG B N 1
ATOM 6884 C CA . ARG B 1 392 ? 10.797 20.203 15.133 1 82.5 392 ARG B CA 1
ATOM 6885 C C . ARG B 1 392 ? 12.094 20.859 14.656 1 82.5 392 ARG B C 1
ATOM 6887 O O . ARG B 1 392 ? 12.383 20.875 13.461 1 82.5 392 ARG B O 1
ATOM 6894 N N . ILE B 1 393 ? 12.844 21.297 15.617 1 85.44 393 ILE B N 1
ATOM 6895 C CA . ILE B 1 393 ? 14.141 21.891 15.32 1 85.44 393 ILE B CA 1
ATOM 6896 C C . ILE B 1 393 ? 15.227 20.812 15.383 1 85.44 393 ILE B C 1
ATOM 6898 O O . ILE B 1 393 ? 15.445 20.203 16.438 1 85.44 393 ILE B O 1
ATOM 6902 N N . HIS B 1 394 ? 15.719 20.594 14.312 1 78.81 394 HIS B N 1
ATOM 6903 C CA . HIS B 1 394 ? 16.781 19.609 14.289 1 78.81 394 HIS B CA 1
ATOM 6904 C C . HIS B 1 394 ? 18.156 20.281 14.336 1 78.81 394 HIS B C 1
ATOM 6906 O O . HIS B 1 394 ? 19 19.922 15.172 1 78.81 394 HIS B O 1
ATOM 6912 N N . GLU B 1 395 ? 18.391 21.141 13.398 1 79.38 395 GLU B N 1
ATOM 6913 C CA . GLU B 1 395 ? 19.641 21.891 13.398 1 79.38 395 GLU B CA 1
ATOM 6914 C C . GLU B 1 395 ? 19.422 23.328 13.891 1 79.38 395 GLU B C 1
ATOM 6916 O O . GLU B 1 395 ? 18.312 23.859 13.766 1 79.38 395 GLU B O 1
ATOM 6921 N N . TRP B 1 396 ? 20.406 23.828 14.555 1 86.44 396 TRP B N 1
ATOM 6922 C CA . TRP B 1 396 ? 20.359 25.219 15 1 86.44 396 TRP B CA 1
ATOM 6923 C C . TRP B 1 396 ? 21.375 26.078 14.25 1 86.44 396 TRP B C 1
ATOM 6925 O O . TRP B 1 396 ? 22.562 26.094 14.594 1 86.44 396 TRP B O 1
ATOM 6935 N N . GLU B 1 397 ? 20.891 26.641 13.234 1 86.25 397 GLU B N 1
ATOM 6936 C CA . GLU B 1 397 ? 21.719 27.5 12.398 1 86.25 397 GLU B CA 1
ATOM 6937 C C . GLU B 1 397 ? 21.219 28.953 12.438 1 86.25 397 GLU B C 1
ATOM 6939 O O . GLU B 1 397 ? 20.531 29.344 13.375 1 86.25 397 GLU B O 1
ATOM 6944 N N . GLU B 1 398 ? 21.609 29.719 11.469 1 87.12 398 GLU B N 1
ATOM 6945 C CA . GLU B 1 398 ? 21.328 31.141 11.445 1 87.12 398 GLU B CA 1
ATOM 6946 C C . GLU B 1 398 ? 19.828 31.391 11.273 1 87.12 398 GLU B C 1
ATOM 6948 O O . GLU B 1 398 ? 19.281 32.312 11.875 1 87.12 398 GLU B O 1
ATOM 6953 N N . GLU B 1 399 ? 19.156 30.578 10.516 1 88.38 399 GLU B N 1
ATOM 6954 C CA . GLU B 1 399 ? 17.734 30.781 10.242 1 88.38 399 GLU B CA 1
ATOM 6955 C C . GLU B 1 399 ? 16.891 30.531 11.492 1 88.38 399 GLU B C 1
ATOM 6957 O O . GLU B 1 399 ? 15.984 31.312 11.797 1 88.38 399 GLU B O 1
ATOM 6962 N N . GLU B 1 400 ? 17.188 29.422 12.188 1 90.88 400 GLU B N 1
ATOM 6963 C CA . GLU B 1 400 ? 16.469 29.125 13.422 1 90.88 400 GLU B CA 1
ATOM 6964 C C . GLU B 1 400 ? 16.656 30.234 14.453 1 90.88 400 GLU B C 1
ATOM 6966 O O . GLU B 1 400 ? 15.711 30.625 15.125 1 90.88 400 GLU B O 1
ATOM 6971 N N . MET B 1 401 ? 17.938 30.672 14.508 1 92.88 401 MET B N 1
ATOM 6972 C CA . MET B 1 401 ? 18.25 31.734 15.445 1 92.88 401 MET B CA 1
ATOM 6973 C C . MET B 1 401 ? 17.484 33 15.094 1 92.88 401 MET B C 1
ATOM 6975 O O . MET B 1 401 ? 16.953 33.688 15.977 1 92.88 401 MET B O 1
ATOM 6979 N N . LYS B 1 402 ? 17.453 33.312 13.828 1 93.38 402 LYS B N 1
ATOM 6980 C CA . LYS B 1 402 ? 16.75 34.5 13.352 1 93.38 402 LYS B CA 1
ATOM 6981 C C . LYS B 1 402 ? 15.273 34.469 13.734 1 93.38 402 LYS B C 1
ATOM 6983 O O . LYS B 1 402 ? 14.711 35.469 14.156 1 93.38 402 LYS B O 1
ATOM 6988 N N . VAL B 1 403 ? 14.664 33.375 13.617 1 95.44 403 VAL B N 1
ATOM 6989 C CA . VAL B 1 403 ? 13.25 33.219 13.922 1 95.44 403 VAL B CA 1
ATOM 6990 C C . VAL B 1 403 ? 13.023 33.344 15.422 1 95.44 403 VAL B C 1
ATOM 6992 O O . VAL B 1 403 ? 12.125 34.062 15.859 1 95.44 403 VAL B O 1
ATOM 6995 N N . ALA B 1 404 ? 13.812 32.656 16.188 1 95.81 404 ALA B N 1
ATOM 6996 C CA . ALA B 1 404 ? 13.688 32.75 17.641 1 95.81 404 ALA B CA 1
ATOM 6997 C C . ALA B 1 404 ? 13.891 34.188 18.109 1 95.81 404 ALA B C 1
ATOM 6999 O O . ALA B 1 404 ? 13.133 34.688 18.953 1 95.81 404 ALA B O 1
ATOM 7000 N N . THR B 1 405 ? 14.938 34.844 17.578 1 96.31 405 THR B N 1
ATOM 7001 C CA . THR B 1 405 ? 15.266 36.219 17.938 1 96.31 405 THR B CA 1
ATOM 7002 C C . THR B 1 405 ? 14.109 37.156 17.594 1 96.31 405 THR B C 1
ATOM 7004 O O . THR B 1 405 ? 13.812 38.094 18.344 1 96.31 405 THR B O 1
ATOM 7007 N N . TYR B 1 406 ? 13.461 36.906 16.547 1 97.06 406 TYR B N 1
ATOM 7008 C CA . TYR B 1 406 ? 12.328 37.719 16.109 1 97.06 406 TYR B CA 1
ATOM 7009 C C . TYR B 1 406 ? 11.234 37.75 17.172 1 97.06 406 TYR B C 1
ATOM 7011 O O . TYR B 1 406 ? 10.711 38.812 17.484 1 97.06 406 TYR B O 1
ATOM 7019 N N . PHE B 1 407 ? 10.914 36.625 17.672 1 97.81 407 PHE B N 1
ATOM 7020 C CA . PHE B 1 407 ? 9.867 36.562 18.688 1 97.81 407 PHE B CA 1
ATOM 7021 C C . PHE B 1 407 ? 10.344 37.188 20 1 97.81 407 PHE B C 1
ATOM 7023 O O . PHE B 1 407 ? 9.609 37.938 20.641 1 97.81 407 PHE B O 1
ATOM 7030 N N . LEU B 1 408 ? 11.547 36.875 20.391 1 97.31 408 LEU B N 1
ATOM 7031 C CA . LEU B 1 408 ? 12.07 37.344 21.672 1 97.31 408 LEU B CA 1
ATOM 7032 C C . LEU B 1 408 ? 12.219 38.844 21.703 1 97.31 408 LEU B C 1
ATOM 7034 O O . LEU B 1 408 ? 11.883 39.5 22.688 1 97.31 408 LEU B O 1
ATOM 7038 N N . GLU B 1 409 ? 12.617 39.438 20.562 1 96.81 409 GLU B N 1
ATOM 7039 C CA . GLU B 1 409 ? 12.93 40.875 20.531 1 96.81 409 GLU B CA 1
ATOM 7040 C C . GLU B 1 409 ? 11.664 41.688 20.328 1 96.81 409 GLU B C 1
ATOM 7042 O O . GLU B 1 409 ? 11.664 42.906 20.578 1 96.81 409 GLU B O 1
ATOM 7047 N N . ASN B 1 410 ? 10.641 41.031 19.875 1 97.12 410 ASN B N 1
ATOM 7048 C CA . ASN B 1 410 ? 9.523 41.875 19.438 1 97.12 410 ASN B CA 1
ATOM 7049 C C . ASN B 1 410 ? 8.258 41.594 20.25 1 97.12 410 ASN B C 1
ATOM 7051 O O . ASN B 1 410 ? 7.34 42.406 20.281 1 97.12 410 ASN B O 1
ATOM 7055 N N . ALA B 1 411 ? 8.125 40.406 20.828 1 97.12 411 ALA B N 1
ATOM 7056 C CA . ALA B 1 411 ? 6.902 40.062 21.547 1 97.12 411 ALA B CA 1
ATOM 7057 C C . ALA B 1 411 ? 6.922 40.656 22.953 1 97.12 411 ALA B C 1
ATOM 7059 O O . ALA B 1 411 ? 7.625 40.156 23.828 1 97.12 411 ALA B O 1
ATOM 7060 N N . ALA B 1 412 ? 6.066 41.531 23.219 1 97.19 412 ALA B N 1
ATOM 7061 C CA . ALA B 1 412 ? 6.121 42.344 24.438 1 97.19 412 ALA B CA 1
ATOM 7062 C C . ALA B 1 412 ? 5.488 41.594 25.609 1 97.19 412 ALA B C 1
ATOM 7064 O O . ALA B 1 412 ? 5.797 41.875 26.766 1 97.19 412 ALA B O 1
ATOM 7065 N N . VAL B 1 413 ? 4.641 40.656 25.328 1 96.94 413 VAL B N 1
ATOM 7066 C CA . VAL B 1 413 ? 3.928 40 26.422 1 96.94 413 VAL B CA 1
ATOM 7067 C C . VAL B 1 413 ? 4.246 38.5 26.438 1 96.94 413 VAL B C 1
ATOM 7069 O O . VAL B 1 413 ? 3.514 37.719 27.047 1 96.94 413 VAL B O 1
ATOM 7072 N N . LEU B 1 414 ? 5.281 38.094 25.734 1 97.56 414 LEU B N 1
ATOM 7073 C CA . LEU B 1 414 ? 5.668 36.688 25.641 1 97.56 414 LEU B CA 1
ATOM 7074 C C . LEU B 1 414 ? 6.039 36.125 27 1 97.56 414 LEU B C 1
ATOM 7076 O O . LEU B 1 414 ? 6.91 36.656 27.688 1 97.56 414 LEU B O 1
ATOM 7080 N N . LYS B 1 415 ? 5.383 35.094 27.422 1 97.25 415 LYS B N 1
ATOM 7081 C CA . LYS B 1 415 ? 5.672 34.469 28.703 1 97.25 415 LYS B CA 1
ATOM 7082 C C . LYS B 1 415 ? 6.621 33.281 28.531 1 97.25 415 LYS B C 1
ATOM 7084 O O . LYS B 1 415 ? 7.496 33.031 29.359 1 97.25 415 LYS B O 1
ATOM 7089 N N . LYS B 1 416 ? 6.316 32.625 27.453 1 96.5 416 LYS B N 1
ATOM 7090 C CA . LYS B 1 416 ? 7.094 31.391 27.266 1 96.5 416 LYS B CA 1
ATOM 7091 C C . LYS B 1 416 ? 7.488 31.203 25.797 1 96.5 416 LYS B C 1
ATOM 7093 O O . LYS B 1 416 ? 6.652 31.359 24.906 1 96.5 416 LYS B O 1
ATOM 7098 N N . LEU B 1 417 ? 8.742 30.953 25.531 1 97.19 417 LEU B N 1
ATOM 7099 C CA . LEU B 1 417 ? 9.258 30.453 24.266 1 97.19 417 LEU B CA 1
ATOM 7100 C C . LEU B 1 417 ? 9.805 29.047 24.406 1 97.19 417 LEU B C 1
ATOM 7102 O O . LEU B 1 417 ? 10.82 28.828 25.078 1 97.19 417 LEU B O 1
ATOM 7106 N N . THR B 1 418 ? 9.031 28.141 23.766 1 96.19 418 THR B N 1
ATOM 7107 C CA . THR B 1 418 ? 9.43 26.75 23.875 1 96.19 418 THR B CA 1
ATOM 7108 C C . THR B 1 418 ? 10.148 26.281 22.609 1 96.19 418 THR B C 1
ATOM 7110 O O . THR B 1 418 ? 9.641 26.469 21.5 1 96.19 418 THR B O 1
ATOM 7113 N N . LEU B 1 419 ? 11.297 25.719 22.75 1 93.88 419 LEU B N 1
ATOM 7114 C CA . LEU B 1 419 ? 12.039 25.109 21.656 1 93.88 419 LEU B CA 1
ATOM 7115 C C . LEU B 1 419 ? 11.922 23.578 21.703 1 93.88 419 LEU B C 1
ATOM 7117 O O . LEU B 1 419 ? 12.359 22.953 22.672 1 93.88 419 LEU B O 1
ATOM 7121 N N . SER B 1 420 ? 11.25 23.094 20.688 1 91 420 SER B N 1
ATOM 7122 C CA . SER B 1 420 ? 11.133 21.641 20.578 1 91 420 SER B CA 1
ATOM 7123 C C . SER B 1 420 ? 12.219 21.062 19.672 1 91 420 SER B C 1
ATOM 7125 O O . SER B 1 420 ? 12.109 21.109 18.438 1 91 420 SER B O 1
ATOM 7127 N N . LEU B 1 421 ? 13.18 20.469 20.312 1 85.44 421 LEU B N 1
ATOM 7128 C CA . LEU B 1 421 ? 14.336 19.938 19.609 1 85.44 421 LEU B CA 1
ATOM 7129 C C . LEU B 1 421 ? 14.172 18.438 19.359 1 85.44 421 LEU B C 1
ATOM 7131 O O . LEU B 1 421 ? 13.57 17.734 20.156 1 85.44 421 LEU B O 1
ATOM 7135 N N . THR B 1 422 ? 14.578 17.984 18.219 1 77.62 422 THR B N 1
ATOM 7136 C CA . THR B 1 422 ? 14.531 16.547 17.922 1 77.62 422 THR B CA 1
ATOM 7137 C C . THR B 1 422 ? 15.516 15.789 18.812 1 77.62 422 THR B C 1
ATOM 7139 O O . THR B 1 422 ? 16.516 16.344 19.266 1 77.62 422 THR B O 1
ATOM 7142 N N . ASN B 1 423 ? 15.133 14.547 19.078 1 71.62 423 ASN B N 1
ATOM 7143 C CA . ASN B 1 423 ? 16.016 13.719 19.875 1 71.62 423 ASN B CA 1
ATOM 7144 C C . ASN B 1 423 ? 17.016 12.945 19.016 1 71.62 423 ASN B C 1
ATOM 7146 O O . ASN B 1 423 ? 17.047 11.711 19.047 1 71.62 423 ASN B O 1
ATOM 7150 N N . TYR B 1 424 ? 17.578 13.648 18.094 1 70.5 424 TYR B N 1
ATOM 7151 C CA . TYR B 1 424 ? 18.578 13.047 17.203 1 70.5 424 TYR B CA 1
ATOM 7152 C C . TYR B 1 424 ? 19.906 13.781 17.297 1 70.5 424 TYR B C 1
ATOM 7154 O O . TYR B 1 424 ? 19.938 14.977 17.594 1 70.5 424 TYR B O 1
ATOM 7162 N N . PRO B 1 425 ? 20.922 12.984 17.141 1 70.31 425 PRO B N 1
ATOM 7163 C CA . PRO B 1 425 ? 22.234 13.617 17.281 1 70.31 425 PRO B CA 1
ATOM 7164 C C . PRO B 1 425 ? 22.422 14.797 16.328 1 70.31 425 PRO B C 1
ATOM 7166 O O . PRO B 1 425 ? 22.031 14.719 15.156 1 70.31 425 PRO B O 1
ATOM 7169 N N . ARG B 1 426 ? 22.859 15.938 16.969 1 75.75 426 ARG B N 1
ATOM 7170 C CA . ARG B 1 426 ? 23.156 17.156 16.203 1 75.75 426 ARG B CA 1
ATOM 7171 C C . ARG B 1 426 ? 24.562 17.656 16.5 1 75.75 426 ARG B C 1
ATOM 7173 O O . ARG B 1 426 ? 25.203 17.188 17.453 1 75.75 426 ARG B O 1
ATOM 7180 N N . TYR B 1 427 ? 25.047 18.547 15.656 1 72 427 TYR B N 1
ATOM 7181 C CA . TYR B 1 427 ? 26.375 19.109 15.836 1 72 427 TYR B CA 1
ATOM 7182 C C . TYR B 1 427 ? 26.422 20.047 17.047 1 72 427 TYR B C 1
ATOM 7184 O O . TYR B 1 427 ? 27.406 20.047 17.797 1 72 427 TYR B O 1
ATOM 7192 N N . VAL B 1 428 ? 25.344 20.75 17.203 1 81.19 428 VAL B N 1
ATOM 7193 C CA . VAL B 1 428 ? 25.266 21.703 18.312 1 81.19 428 VAL B CA 1
ATOM 7194 C C . VAL B 1 428 ? 24.469 21.094 19.469 1 81.19 428 VAL B C 1
ATOM 7196 O O . VAL B 1 428 ? 23.391 20.547 19.25 1 81.19 428 VAL B O 1
ATOM 7199 N N . SER B 1 429 ? 25.047 21.109 20.609 1 82.62 429 SER B N 1
ATOM 7200 C CA . SER B 1 429 ? 24.375 20.531 21.781 1 82.62 429 SER B CA 1
ATOM 7201 C C . SER B 1 429 ? 23.188 21.375 22.219 1 82.62 429 SER B C 1
ATOM 7203 O O . SER B 1 429 ? 23.109 22.562 21.875 1 82.62 429 SER B O 1
ATOM 7205 N N . ASP B 1 430 ? 22.328 20.781 22.953 1 84.31 430 ASP B N 1
ATOM 7206 C CA . ASP B 1 430 ? 21.172 21.484 23.484 1 84.31 430 ASP B CA 1
ATOM 7207 C C . ASP B 1 430 ? 21.609 22.641 24.391 1 84.31 430 ASP B C 1
ATOM 7209 O O . ASP B 1 430 ? 21.031 23.734 24.344 1 84.31 430 ASP B O 1
ATOM 7213 N N . GLU B 1 431 ? 22.641 22.312 25.172 1 87.12 431 GLU B N 1
ATOM 7214 C CA . GLU B 1 431 ? 23.125 23.328 26.109 1 87.12 431 GLU B CA 1
ATOM 7215 C C . GLU B 1 431 ? 23.641 24.562 25.375 1 87.12 431 GLU B C 1
ATOM 7217 O O . GLU B 1 431 ? 23.391 25.688 25.797 1 87.12 431 GLU B O 1
ATOM 7222 N N . GLU B 1 432 ? 24.297 24.328 24.297 1 90.94 432 GLU B N 1
ATOM 7223 C CA . GLU B 1 432 ? 24.844 25.438 23.516 1 90.94 432 GLU B CA 1
ATOM 7224 C C . GLU B 1 432 ? 23.719 26.25 22.875 1 90.94 432 GLU B C 1
ATOM 7226 O O . GLU B 1 432 ? 23.797 27.484 22.828 1 90.94 432 GLU B O 1
ATOM 7231 N N . ILE B 1 433 ? 22.734 25.609 22.438 1 91.62 433 ILE B N 1
ATOM 7232 C CA . ILE B 1 433 ? 21.609 26.266 21.812 1 91.62 433 ILE B CA 1
ATOM 7233 C C . ILE B 1 433 ? 20.922 27.172 22.844 1 91.62 433 ILE B C 1
ATOM 7235 O O . ILE B 1 433 ? 20.672 28.359 22.578 1 91.62 433 ILE B O 1
ATOM 7239 N N . PHE B 1 434 ? 20.672 26.641 24.016 1 91.56 434 PHE B N 1
ATOM 7240 C CA . PHE B 1 434 ? 19.969 27.406 25.047 1 91.56 434 PHE B CA 1
ATOM 7241 C C . PHE B 1 434 ? 20.828 28.578 25.516 1 91.56 434 PHE B C 1
ATOM 7243 O O . PHE B 1 434 ? 20.297 29.641 25.828 1 91.56 434 PHE B O 1
ATOM 7250 N N . HIS B 1 435 ? 22.125 28.297 25.547 1 92.94 435 HIS B N 1
ATOM 7251 C CA . HIS B 1 435 ? 23.031 29.359 25.953 1 92.94 435 HIS B CA 1
ATOM 7252 C C . HIS B 1 435 ? 22.953 30.547 25 1 92.94 435 HIS B C 1
ATOM 7254 O O . HIS B 1 435 ? 22.875 31.703 25.438 1 92.94 435 HIS B O 1
ATOM 7260 N N . VAL B 1 436 ? 22.938 30.297 23.75 1 93.94 436 VAL B N 1
ATOM 7261 C CA . VAL B 1 436 ? 22.938 31.344 22.734 1 93.94 436 VAL B CA 1
ATOM 7262 C C . VAL B 1 436 ? 21.578 32.031 22.703 1 93.94 436 VAL B C 1
ATOM 7264 O O . VAL B 1 436 ? 21.516 33.281 22.578 1 93.94 436 VAL B O 1
ATOM 7267 N N . VAL B 1 437 ? 20.516 31.328 22.844 1 95.06 437 VAL B N 1
ATOM 7268 C CA . VAL B 1 437 ? 19.172 31.891 22.766 1 95.06 437 VAL B CA 1
ATOM 7269 C C . VAL B 1 437 ? 18.891 32.75 24 1 95.06 437 VAL B C 1
ATOM 7271 O O . VAL B 1 437 ? 18.234 33.781 23.906 1 95.06 437 VAL B O 1
ATOM 7274 N N . ASN B 1 438 ? 19.438 32.312 25.156 1 93.19 438 ASN B N 1
ATOM 7275 C CA . ASN B 1 438 ? 19.203 33.031 26.406 1 93.19 438 ASN B CA 1
ATOM 7276 C C . ASN B 1 438 ? 19.922 34.375 26.422 1 93.19 438 ASN B C 1
ATOM 7278 O O . ASN B 1 438 ? 19.609 35.25 27.234 1 93.19 438 ASN B O 1
ATOM 7282 N N . ARG B 1 439 ? 20.844 34.5 25.516 1 94.25 439 ARG B N 1
ATOM 7283 C CA . ARG B 1 439 ? 21.609 35.75 25.438 1 94.25 439 ARG B CA 1
ATOM 7284 C C . ARG B 1 439 ? 20.859 36.812 24.641 1 94.25 439 ARG B C 1
ATOM 7286 O O . ARG B 1 439 ? 21.203 37.969 24.672 1 94.25 439 ARG B O 1
ATOM 7293 N N . VAL B 1 440 ? 19.906 36.406 23.938 1 95.62 440 VAL B N 1
ATOM 7294 C CA . VAL B 1 440 ? 19.141 37.344 23.109 1 95.62 440 VAL B CA 1
ATOM 7295 C C . VAL B 1 440 ? 18.344 38.281 24 1 95.62 440 VAL B C 1
ATOM 7297 O O . VAL B 1 440 ? 17.797 37.875 25.031 1 95.62 440 VAL B O 1
ATOM 7300 N N . ALA B 1 441 ? 18.297 39.531 23.547 1 94.62 441 ALA B N 1
ATOM 7301 C CA . ALA B 1 441 ? 17.516 40.531 24.281 1 94.62 441 ALA B CA 1
ATOM 7302 C C . ALA B 1 441 ? 16.016 40.25 24.156 1 94.62 441 ALA B C 1
ATOM 7304 O O . ALA B 1 441 ? 15.5 40.062 23.047 1 94.62 441 ALA B O 1
ATOM 7305 N N . LYS B 1 442 ? 15.383 40.156 25.312 1 96 442 LYS B N 1
ATOM 7306 C CA . LYS B 1 442 ? 13.945 39.875 25.328 1 96 442 LYS B CA 1
ATOM 7307 C C . LYS B 1 442 ? 13.141 41.188 25.5 1 96 442 LYS B C 1
ATOM 7309 O O . LYS B 1 442 ? 13.461 42 26.344 1 96 442 LYS B O 1
ATOM 7314 N N . ARG B 1 443 ? 12.172 41.344 24.719 1 96.31 443 ARG B N 1
ATOM 7315 C CA . ARG B 1 443 ? 11.266 42.469 24.891 1 96.31 443 ARG B CA 1
ATOM 7316 C C . ARG B 1 443 ? 10.398 42.281 26.141 1 96.31 443 ARG B C 1
ATOM 7318 O O . ARG B 1 443 ? 10.148 43.25 26.875 1 96.31 443 ARG B O 1
ATOM 7325 N N . SER B 1 444 ? 9.984 41.062 26.359 1 95.81 444 SER B N 1
ATOM 7326 C CA . SER B 1 444 ? 9.266 40.719 27.578 1 95.81 444 SER B CA 1
ATOM 7327 C C . SER B 1 444 ? 10.219 40.25 28.672 1 95.81 444 SER B C 1
ATOM 7329 O O . SER B 1 444 ? 10.789 39.156 28.562 1 95.81 444 SER B O 1
ATOM 7331 N N . PRO B 1 445 ? 10.375 40.875 29.734 1 91.5 445 PRO B N 1
ATOM 7332 C CA . PRO B 1 445 ? 11.344 40.531 30.766 1 91.5 445 PRO B CA 1
ATOM 7333 C C . PRO B 1 445 ? 10.977 39.219 31.484 1 91.5 445 PRO B C 1
ATOM 7335 O O . PRO B 1 445 ? 11.844 38.594 32.094 1 91.5 445 PRO B O 1
ATOM 7338 N N . THR B 1 446 ? 9.773 38.844 31.406 1 92.19 446 THR B N 1
ATOM 7339 C CA . THR B 1 446 ? 9.328 37.656 32.156 1 92.19 446 THR B CA 1
ATOM 7340 C C . THR B 1 446 ? 9.383 36.406 31.266 1 92.19 446 THR B C 1
ATOM 7342 O O . THR B 1 446 ? 9.023 35.312 31.703 1 92.19 446 THR B O 1
ATOM 7345 N N . CYS B 1 447 ? 9.805 36.594 30.078 1 95.44 447 CYS B N 1
ATOM 7346 C CA . CYS B 1 447 ? 9.773 35.5 29.125 1 95.44 447 CYS B CA 1
ATOM 7347 C C . CYS B 1 447 ? 10.75 34.406 29.547 1 95.44 447 CYS B C 1
ATOM 7349 O O . CYS B 1 447 ? 11.914 34.656 29.844 1 95.44 447 CYS B O 1
ATOM 7351 N N . GLN B 1 448 ? 10.242 33.125 29.625 1 95.25 448 GLN B N 1
ATOM 7352 C CA . GLN B 1 448 ? 11.078 31.969 29.906 1 95.25 448 GLN B CA 1
ATOM 7353 C C . GLN B 1 448 ? 11.312 31.156 28.641 1 95.25 448 GLN B C 1
ATOM 7355 O O . GLN B 1 448 ? 10.391 30.938 27.844 1 95.25 448 GLN B O 1
ATOM 7360 N N . ILE B 1 449 ? 12.492 30.797 28.453 1 95.06 449 ILE B N 1
ATOM 7361 C CA . ILE B 1 449 ? 12.844 29.922 27.359 1 95.06 449 ILE B CA 1
ATOM 7362 C C . ILE B 1 449 ? 12.906 28.469 27.844 1 95.06 449 ILE B C 1
ATOM 7364 O O . ILE B 1 449 ? 13.688 28.141 28.75 1 95.06 449 ILE B O 1
ATOM 7368 N N . LEU B 1 450 ? 12.07 27.672 27.297 1 92.88 450 LEU B N 1
ATOM 7369 C CA . LEU B 1 450 ? 11.961 26.281 27.734 1 92.88 450 LEU B CA 1
ATOM 7370 C C . LEU B 1 450 ? 12.359 25.328 26.609 1 92.88 450 LEU B C 1
ATOM 7372 O O . LEU B 1 450 ? 12.266 25.672 25.422 1 92.88 450 LEU B O 1
ATOM 7376 N N . ALA B 1 451 ? 12.797 24.172 27.062 1 87.12 451 ALA B N 1
ATOM 7377 C CA . ALA B 1 451 ? 13.117 23.094 26.141 1 87.12 451 ALA B CA 1
ATOM 7378 C C . ALA B 1 451 ? 12.078 21.984 26.203 1 87.12 451 ALA B C 1
ATOM 7380 O O . ALA B 1 451 ? 11.562 21.672 27.281 1 87.12 451 ALA B O 1
ATOM 7381 N N . ASP B 1 452 ? 11.625 21.625 25.047 1 83.06 452 ASP B N 1
ATOM 7382 C CA . ASP B 1 452 ? 10.742 20.469 24.922 1 83.06 452 ASP B CA 1
ATOM 7383 C C . ASP B 1 452 ? 11.305 19.453 23.906 1 83.06 452 ASP B C 1
ATOM 7385 O O . ASP B 1 452 ? 11.836 19.844 22.875 1 83.06 452 ASP B O 1
ATOM 7389 N N . TRP B 1 453 ? 11.508 18.188 24.453 1 68.44 453 TRP B N 1
ATOM 7390 C CA . TRP B 1 453 ? 12.031 17.172 23.531 1 68.44 453 TRP B CA 1
ATOM 7391 C C . TRP B 1 453 ? 10.891 16.359 22.922 1 68.44 453 TRP B C 1
ATOM 7393 O O . TRP B 1 453 ? 9.961 15.961 23.641 1 68.44 453 TRP B O 1
ATOM 7403 N N . ASP B 1 454 ? 10.578 16.578 21.75 1 60.44 454 ASP B N 1
ATOM 7404 C CA . ASP B 1 454 ? 9.641 15.719 21.016 1 60.44 454 ASP B CA 1
ATOM 7405 C C . ASP B 1 454 ? 10.258 14.352 20.75 1 60.44 454 ASP B C 1
ATOM 7407 O O . ASP B 1 454 ? 11.375 14.25 20.25 1 60.44 454 ASP B O 1
ATOM 7411 N N . LEU B 1 455 ? 9.875 13.359 21.594 1 48.69 455 LEU B N 1
ATOM 7412 C CA . LEU B 1 455 ? 10.391 12.008 21.406 1 48.69 455 LEU B CA 1
ATOM 7413 C C . LEU B 1 455 ? 10.031 11.484 20.016 1 48.69 455 LEU B C 1
ATOM 7415 O O . LEU B 1 455 ? 8.875 11.531 19.609 1 48.69 455 LEU B O 1
ATOM 7419 N N . CYS B 1 456 ? 10.875 11.719 19.031 1 45.34 456 CYS B N 1
ATOM 7420 C CA . CYS B 1 456 ? 10.664 10.977 17.797 1 45.34 456 CYS B CA 1
ATOM 7421 C C . CYS B 1 456 ? 11.109 9.523 17.953 1 45.34 456 CYS B C 1
ATOM 7423 O O . CYS B 1 456 ? 12.078 9.242 18.672 1 45.34 456 CYS B O 1
#

Foldseek 3Di:
DPPPPVLLVDPLVVNLVVLLVDALLVLCVCLVVDVSSVCSSLQRLEHADALVSDVVSDLVVRVVVLVCSCPVPVQRARAYYAEHSDAEDRPPVLVSVVSNLVSQYQHEHYAHYQWYQDPVVRDIDGDEEAHDLVNQVRARYQEEEYHRYEQEDSVDQRAHARHAEYEYAQYFYPAQCRQQSSQQNYQQHAYYEYEHDQPRPDPPRRNQEHEHAYANYAEYEHAHDPPPDPPRPPAREHEYEYEYQNHAEYEYAHARHCAYHYDNPNNHAEYEDNYQNHPDDDLVDPVSLVRVQRVLVRRLAYAEYEEEANRLVNVLVSVVNDPRAASANHAEYEYEHEPVCVLCVQVVCLSYLQHAYYEYEYDDDPPDPDDHDDDHAHNCLEPHHAEYEYEEDEDDDDSNLRVLLSSFDRRQRHQEYEYEYEPDDDPDDPVRVCVVSVPRHGNHPNYDYYYHYDDD/DPPPPVLLPDPLVVNLVVLLPDALLVLCVCLVVDVSSVCSSLQRLEHADALVSDVVSDLVVRVVVLVCSCPVPVQRANAYYAEHSDAEDRPPVLVSVVSNLVSQYQHEHYAHYQWYQDPVVRDIDGDEEAHDLVNQVRARYQEEEYHRYEQEDSVDQRAHARHAEYEYAQYFYPAQCRQQSSQQNYQQHAYYEYEHDQPRPDPPRRNQEHEHAYANYAEYEYAYDPPVDPPNPDQSEHEYEYEYQNHAEYEYAHARHCAYHYDNPNNHAEYEDNYQNGPDDDLVDPVSLVRVQRVLVRRLQYAEYEEEANRLVNVLVSVVNDPRAASANHAYYEYEHEPVCVLCVQVVCLSYLQHAEYEYEYDDDPPDPDDHDDDDAHNCLEPHHAEYEYEEDEADDDSNLRVLLSSFDRRQRHQEYEYEYEPDDDPDDPVRNCVVSVPRHGNHPNYDYYYHYDDD

Radius of gyration: 32.44 Å; Cα contacts (8 Å, |Δi|>4): 2021; chains: 2; bounding box: 74×96×80 Å

Sequence (912 aa):
MPRCDMISALPEPLITKILSYLPTKHSVTTSVLSTRWKNLWLTVPALVLNRRDFPYGQDQVVLSFLDRLLDFNPDLRLLKVKL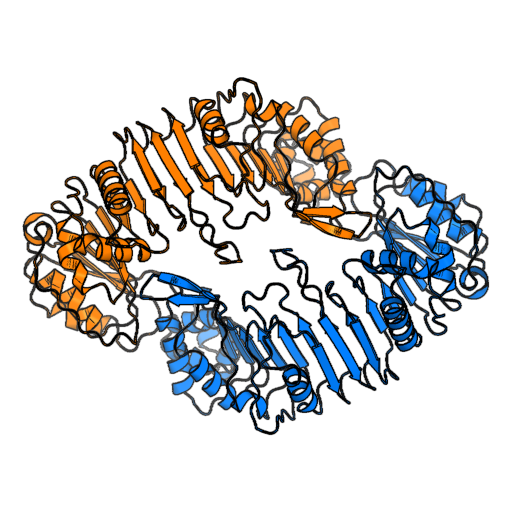KCGDVEIDGFKDRISTVIQRGPQHLDVEGCIYYIDRRDTQIYPFIDYMPLNLYTSRTLVSLTLTYWGVEDPGLVVYMSCLKSMTLVKALFRDDASLERLVSGCPVLEELTLVRDTHSNFEGSVDSFMRVRSGSLKRFRVPLWYGEEYCTSPFVKYAIEIDAPRLERMTLGEDQFDSIAVKNLDSLFSVDLDIKFSVKFDPEDLSKRNEIRYFLSGISSVRSMIISEKTVKVLEIYSSVGMIPKFINLSRLEVVFPCDSLQFLPAFLECFPNLKHLILEVYYSREMEDAFELTDVPQCFLSTLECVQLKRIHEWEEEEMKVATYFLENAAVLKKLTLSLTNYPRYVSDEEIFHVVNRVAKRSPTCQILADWDLCMPRCDMISALPEPLITKILSYLPTKHSVTTSVLSTRWKNLWLTVPALVLNRRDFPYGQDQVVLSFLDRLLDFNPDLRLLKVKLKCGDVEIDGFKDRISTVIQRGPQHLDVEGCIYYIDRRDTQIYPFIDYMPLNLYTSRTLVSLTLTYWGVEDPGLVVYMSCLKSMTLVKALFRDDASLERLVSGCPVLEELTLVRDTHSNFEGSVDSFMRVRSGSLKRFRVPLWYGEEYCTSPFVKYAIEIDAPRLERMTLGEDQFDSIAVKNLDSLFSVDLDIKFSVKFDPEDLSKRNEIRYFLSGISSVRSMIISEKTVKVLEIYSSVGMIPKFINLSRLEVVFPCDSLQFLPAFLECFPNLKHLILEVYYSREMEDAFELTDVPQCFLSTLECVQLKRIHEWEEEEMKVATYFLENAAVLKKLTLSLTNYPRYVSDEEIFHVVNRVAKRSPTCQILADWDLC

pLDDT: mean 84.22, std 14.57, range [26.45, 98.75]